Protein AF-0000000072929371 (afdb_homodimer)

InterPro domains:
  IPR043129 ATPase, nucleotide binding domain [SSF53067] (9-202)
  IPR043129 ATPase, nucleotide binding domain [SSF53067] (220-427)
  IPR059384 Domain of unknown function DUF8340 [PF27033] (222-408)

Organism: Fusarium oxysporum f. sp. lycopersici (strain 4287 / CBS 123668 / FGSC 9935 / NRRL 34936) (NCBI:txid426428)

Foldseek 3Di:
DPPPVPAKAKEKFWEQAQFKIWIWIAILPDDALVRIDQQQQAPLDDPVCSSPRSIFTQKKAQCVQPVVDPGIDGTNRFAQLTDMAGRLLVQLQVVADADPLAQPCVVVCVVLVQHDDPPPDHSLRSLLVRLLSVVVVVVVVCCVVVNDVRVVPHEYEYEYEDAPPGFQSSVVSNVVSNVSSPAQVDPSYAYAYDYLQQLLCQQQLRLCCVVPVPQDDAQAKEKEWAAAAFKIKIWMWGFNDPPPHTATETQFQIDMYRLHNCLLVVLVVVVCCVLFPCLRSVDDCSQRYPNHQQVVLVVVCLQAQAPPPDQPDKRWGAGDRPPGDDDPVCVVQADNVRNTGTDGSVNSCVSCVVSLVSVVVSVVVRQVSCVVSVGHHAAEYEYAYRSSSRNHSVVVVCVVCVVVNHHYDYGPVHRHCSSRSSSNVCSNPNGNYFKDFAQKWKWFKDKDADDCVVCVDPDVVQKDWDADPVVRTIIIIFFTDTQDAGGDIAGQPDKGKDKDKDKDWPPDPQKDKTWMKIARDNDDDGGNPDPRIDTSAIWIWGQPDDDVVPFDWDADPVRIIMTIFIKMKMWGCRNGRHNHIAIFIDGPRHTRTGTDGDDPPD/DPPPPPAKAKEKFWEQAQFKIWIWIAILPDPALVRIDQQQQAPLDDPVCSSPRSIFTQKKAQCVQPVVDPGIDGTNRFAQLTDMAGRLLVQLQVVADADPLAQPCVVVCVVLVQHDDPPPDHSLRSNLVRLLSVVVVVVVVCCVVVNDVVVVPHEYEYEYEDAPPGFQSSVVSNVVSNVSSPAQVDPSYAYAYDYLQQLLCQQQLRLCCVVPVPQDDAQAKEKEWAAAAFKIKIWMWGFNDPPPHTATETQFQIDMYRLHNCLLVVLVVVVVCVLFPCLRSVDDCSQRYPNHQQVVLVVVCLQAQAPPPDQVDKRWGAGDRPPGDDDPVCVVQADNVRNTGTDGSVNSCVSCVVSLVSVVVSVVVRQVSCVVSVGHHAAEYEYAYRSSSRNHSVVVVCVVCVVVNHHYDYGPVHRHCSSRSSSNVCSNPNGNYFKDFAQKWKWFKDKDADDCVVCVDPDVVQKDWDADPVVRTIIIIFFTDTQDAGGDIAGQPDKGKDKDKDKDWPPDPQKDKTWMKIARDNDDDGGNPDPRIGTSAIWIWGQPDDDCVPFDWDADPVRIIMTMFIKMKMWGCRNGRHNHIAIFIDGPRHGRTHTDGDDPPD

Radius of gyration: 38.29 Å; Cα contacts (8 Å, |Δi|>4): 2535; chains: 2; bounding box: 77×155×74 Å

Nearest PDB structures (foldseek):
  4jne-assembly1_B  TM=7.124E-01  e=2.550E-24  Escherichia coli K-12
  5nro-assembly1_A  TM=7.232E-01  e=7.582E-24  Escherichia coli
  7krv-assembly2_A  TM=6.301E-01  e=1.345E-23  Escherichia coli K-12
  7kru-assembly1_B  TM=6.290E-01  e=1.070E-23  Escherichia coli K-12
  7rax-assembly1_A  TM=7.237E-01  e=8.619E-19  Escherichia coli K-12

pLDDT: mean 83.61, std 12.15, range [20.47, 97.81]

Secondary structure (DSSP, 8-state):
---------EEEEEE--SSEEEEEEEETT--SGGG-EE----TT--TTTGGG---EE--EE-GGG-TT-SS-EEGGG--TTS--B--HHHHTTTTSPP-TTS-TTHHHHHHTTTT---TT--HHHHHHHHHHHHHHHHHHHHHHHH-HHHHHT--EEEEEEE-TT--HHHHHHHHHHHHHHTTT-STT-EEEEEEHHHHHHHHHHHHHHHH-GGGS-TTSEEEEEEE-SS-EEEEEEEEEE-SSS-EEEE-S--EEES-STHHHHHHHHHHHHHHHTHHHHTS-HHHHSTTSHHHHHHHHHHHH--TTS-TTPPEEEE---TT----TTGGGTEETTTTEEEE-HHHHHHHHHHHHHHHHHHHHHHHHHHHHTTPPPEEEEEEESTGGG-HHHHHHHHHHHHHHT-EEE--TT-SSSHHHHHHHHHHHH--SEEEEE-SSEEEEEEEEE--TTTSTT--TTT--EEE-TTT--EEEEEEEEEEE-TT-EE-TT-EEEEEEEEEEETT--SEEEEEEEEE-SSS--SBTTSTTEEEEEEEEEE--S--GGGS-EEE-TTS-EEEEEEEEEEEEE-TTTTSSEEEEEEETTEEEEEEEEE----/---------EEEEEE--SSEEEEEEEETT--SGGG-EE----TT--TTTGGG---EE--EE-GGG-TT-SS-EEGGG--TTS--B--HHHHTTTTSPP-TTS-TTHHHHHHTTTT---TT--HHHHHHHHHHHHHHHHHHHHHHHH-HHHHHT--EEEEEEE-TT--HHHHHHHHHHHHHHTTT-STT-EEEEEEHHHHHHHHHHHHHHHH-GGGS-TTSEEEEEEE-SS-EEEEEEEEEE-SSS-EEEE-S--EEES-STHHHHHHHHHHHHHHHTHHHHTS-HHHHSTTSHHHHHHHHHHHH--TTS-TTPPEEEE---TT----TTGGGTEETTTTEEEE-HHHHHHHHHHHHHHHHHHHHHHHHHHHHTTPPPEEEEEEESTGGG-HHHHHHHHHHHHHHT-EEE--TT-SSSHHHHHHHHHHHH--SEEEEE-SSEEEEEEEEE--TTTSTT--TTT--EEE-TTT--EEEEEEEEEEE-TT-EE-TT-EEEEEEEEEEETT--SEEEEEEEEE-SSS--SBTTSTTEEEEEEEEEE--S--GGGS-EEE-TTS-EEEEEEEEEEEEE-TTTTSSEEEEEEETTEEEEEEEEE----

Structure (mmCIF, N/CA/C/O backbone):
data_AF-0000000072929371-model_v1
#
loop_
_entity.id
_entity.type
_entity.pdbx_description
1 polymer 'Hsp70 protein'
#
loop_
_atom_site.group_PDB
_atom_site.id
_atom_site.type_symbol
_atom_site.label_atom_id
_atom_site.label_alt_id
_atom_site.label_comp_id
_atom_site.label_asym_id
_atom_site.label_entity_id
_atom_site.label_seq_id
_atom_site.pdbx_PDB_ins_code
_atom_site.Cartn_x
_atom_site.Cartn_y
_atom_site.Cartn_z
_atom_site.occupancy
_atom_site.B_iso_or_equiv
_atom_site.auth_seq_id
_atom_site.auth_comp_id
_atom_site.auth_asym_id
_atom_site.auth_atom_id
_atom_site.pdbx_PDB_model_num
ATOM 1 N N . MET A 1 1 ? -42.594 -32.812 4.469 1 21.25 1 MET A N 1
ATOM 2 C CA . MET A 1 1 ? -41.406 -32.625 3.678 1 21.25 1 MET A CA 1
ATOM 3 C C . MET A 1 1 ? -40.406 -31.688 4.379 1 21.25 1 MET A C 1
ATOM 5 O O . MET A 1 1 ? -40.656 -30.484 4.457 1 21.25 1 MET A O 1
ATOM 9 N N . LEU A 1 2 ? -39.812 -32.062 5.449 1 26.77 2 LEU A N 1
ATOM 10 C CA . LEU A 1 2 ? -39.188 -31.234 6.473 1 26.77 2 LEU A CA 1
ATOM 11 C C . LEU A 1 2 ? -38.062 -30.391 5.875 1 26.77 2 LEU A C 1
ATOM 13 O O . LEU A 1 2 ? -37.25 -30.891 5.105 1 26.77 2 LEU A O 1
ATOM 17 N N . ALA A 1 3 ? -38.375 -29.125 5.762 1 33.06 3 ALA A N 1
ATOM 18 C CA . ALA A 1 3 ? -37.406 -28.141 5.289 1 33.06 3 ALA A CA 1
ATOM 19 C C . ALA A 1 3 ? -36 -28.406 5.879 1 33.06 3 ALA A C 1
ATOM 21 O O . ALA A 1 3 ? -35.812 -28.344 7.094 1 33.06 3 ALA A O 1
ATOM 22 N N . VAL A 1 4 ? -35.344 -29.406 5.629 1 30.92 4 VAL A N 1
ATOM 23 C CA . VAL A 1 4 ? -33.938 -29.562 6.035 1 30.92 4 VAL A CA 1
ATOM 24 C C . VAL A 1 4 ? -33.25 -28.219 6.016 1 30.92 4 VAL A C 1
ATOM 26 O O . VAL A 1 4 ? -33.094 -27.609 4.957 1 30.92 4 VAL A O 1
ATOM 29 N N . ARG A 1 5 ? -33.438 -27.406 6.852 1 42.81 5 ARG A N 1
ATOM 30 C CA . ARG A 1 5 ? -32.844 -26.109 7.109 1 42.81 5 ARG A CA 1
ATOM 31 C C . ARG A 1 5 ? -31.328 -26.188 6.934 1 42.81 5 ARG A C 1
ATOM 33 O O . ARG A 1 5 ? -30.641 -26.922 7.652 1 42.81 5 ARG A O 1
ATOM 40 N N . ASN A 1 6 ? -30.719 -26.172 5.746 1 53.22 6 ASN A N 1
ATOM 41 C CA . ASN A 1 6 ? -29.328 -26.141 5.324 1 53.22 6 ASN A CA 1
ATOM 42 C C . ASN A 1 6 ? -28.469 -25.297 6.277 1 53.22 6 ASN A C 1
ATOM 44 O O . ASN A 1 6 ? -28.703 -24.109 6.43 1 53.22 6 ASN A O 1
ATOM 48 N N . ARG A 1 7 ? -27.812 -25.922 7.277 1 71.06 7 ARG A N 1
ATOM 49 C CA . ARG A 1 7 ? -26.969 -25.328 8.305 1 71.06 7 ARG A CA 1
ATOM 50 C C . ARG A 1 7 ? -25.922 -24.406 7.688 1 71.06 7 ARG A C 1
ATOM 52 O O . ARG A 1 7 ? -25.281 -24.766 6.695 1 71.06 7 ARG A O 1
ATOM 59 N N . THR A 1 8 ? -25.953 -23.141 8.102 1 85.81 8 THR A N 1
ATOM 60 C CA . THR A 1 8 ? -24.984 -22.125 7.699 1 85.81 8 THR A CA 1
ATOM 61 C C . THR A 1 8 ? -23.562 -22.641 7.902 1 85.81 8 THR A C 1
ATOM 63 O O . THR A 1 8 ? -23.266 -23.297 8.906 1 85.81 8 THR A O 1
ATOM 66 N N . LYS A 1 9 ? -22.797 -22.672 6.828 1 92.19 9 LYS A N 1
ATOM 67 C CA . LYS A 1 9 ? -21.391 -23.062 6.875 1 92.19 9 LYS A CA 1
ATOM 68 C C . LYS A 1 9 ? -20.484 -21.875 6.594 1 92.19 9 LYS A C 1
ATOM 70 O O . LYS A 1 9 ? -20.922 -20.859 6.055 1 92.19 9 LYS A O 1
ATOM 75 N N . LEU A 1 10 ? -19.281 -22.031 7.059 1 92.25 10 LEU A N 1
ATOM 76 C CA . LEU A 1 10 ? -18.234 -21.094 6.672 1 92.25 10 LEU A CA 1
ATOM 77 C C . LEU A 1 10 ? -17.469 -21.609 5.457 1 92.25 10 LEU A C 1
ATOM 79 O O . LEU A 1 10 ? -17.031 -22.75 5.434 1 92.25 10 LEU A O 1
ATOM 83 N N . ILE A 1 11 ? -17.422 -20.812 4.441 1 94.31 11 ILE A N 1
ATOM 84 C CA . ILE A 1 11 ? -16.641 -21.156 3.248 1 94.31 11 ILE A CA 1
ATOM 85 C C . ILE A 1 11 ? -15.32 -20.391 3.258 1 94.31 11 ILE A C 1
ATOM 87 O O . ILE A 1 11 ? -15.297 -19.172 3.385 1 94.31 11 ILE A O 1
ATOM 91 N N . VAL A 1 12 ? -14.219 -21.141 3.105 1 94.69 12 VAL A N 1
ATOM 92 C CA . VAL A 1 12 ? -12.891 -20.547 3.145 1 94.69 12 VAL A CA 1
ATOM 93 C C . VAL A 1 12 ? -12.141 -20.875 1.856 1 94.69 12 VAL A C 1
ATOM 95 O O . VAL A 1 12 ? -12.07 -22.031 1.45 1 94.69 12 VAL A O 1
ATOM 98 N N . GLY A 1 13 ? -11.695 -19.828 1.195 1 95.81 13 GLY A N 1
ATOM 99 C CA . GLY A 1 13 ? -10.828 -20 0.039 1 95.81 13 GLY A CA 1
ATOM 100 C C . GLY A 1 13 ? -9.359 -19.844 0.365 1 95.81 13 GLY A C 1
ATOM 101 O O . GLY A 1 13 ? -8.977 -18.922 1.092 1 95.81 13 GLY A O 1
ATOM 102 N N . ILE A 1 14 ? -8.531 -20.781 -0.156 1 96.5 14 ILE A N 1
ATOM 103 C CA . ILE A 1 14 ? -7.082 -20.75 0.021 1 96.5 14 ILE A CA 1
ATOM 104 C C . ILE A 1 14 ? -6.398 -20.734 -1.343 1 96.5 14 ILE A C 1
ATOM 106 O O . ILE A 1 14 ? -6.613 -21.641 -2.158 1 96.5 14 ILE A O 1
ATOM 110 N N . ASP A 1 15 ? -5.613 -19.766 -1.587 1 95.19 15 ASP A N 1
ATOM 111 C CA . ASP A 1 15 ? -4.816 -19.672 -2.805 1 95.19 15 ASP A CA 1
ATOM 112 C C . ASP A 1 15 ? -3.322 -19.656 -2.482 1 95.19 15 ASP A C 1
ATOM 114 O O . ASP A 1 15 ? -2.768 -18.609 -2.143 1 95.19 15 ASP A O 1
ATOM 118 N N . TYR A 1 16 ? -2.736 -20.766 -2.629 1 95.5 16 TYR A N 1
ATOM 119 C CA . TYR A 1 16 ? -1.287 -20.859 -2.48 1 95.5 16 TYR A CA 1
ATOM 120 C C . TYR A 1 16 ? -0.586 -20.578 -3.805 1 95.5 16 TYR A C 1
ATOM 122 O O . TYR A 1 16 ? -0.401 -21.484 -4.617 1 95.5 16 TYR A O 1
ATOM 130 N N . GLY A 1 17 ? -0.139 -19.375 -3.916 1 92.69 17 GLY A N 1
ATOM 131 C CA . GLY A 1 17 ? 0.507 -18.969 -5.156 1 92.69 17 GLY A CA 1
ATOM 132 C C . GLY A 1 17 ? 2.014 -19.141 -5.129 1 92.69 17 GLY A C 1
ATOM 133 O O . GLY A 1 17 ? 2.594 -19.406 -4.074 1 92.69 17 GLY A O 1
ATOM 134 N N . THR A 1 18 ? 2.613 -19.047 -6.324 1 91.62 18 THR A N 1
ATOM 135 C CA . THR A 1 18 ? 4.062 -19.172 -6.43 1 91.62 18 THR A CA 1
ATOM 136 C C . THR A 1 18 ? 4.754 -18 -5.734 1 91.62 18 THR A C 1
ATOM 138 O O . THR A 1 18 ? 5.758 -18.188 -5.043 1 91.62 18 THR A O 1
ATOM 141 N N . THR A 1 19 ? 4.23 -16.844 -5.895 1 91.62 19 THR A N 1
ATOM 142 C CA . THR A 1 19 ? 4.891 -15.656 -5.359 1 91.62 19 THR A CA 1
ATOM 143 C C . THR A 1 19 ? 4.105 -15.086 -4.184 1 91.62 19 THR A C 1
ATOM 145 O O . THR A 1 19 ? 4.691 -14.602 -3.211 1 91.62 19 THR A O 1
ATOM 148 N N . TYR A 1 20 ? 2.781 -15.086 -4.32 1 91.75 20 TYR A N 1
ATOM 149 C CA . TYR A 1 20 ? 1.926 -14.586 -3.25 1 91.75 20 TYR A CA 1
ATOM 150 C C . TYR A 1 20 ? 0.766 -15.539 -2.988 1 91.75 20 TYR A C 1
ATOM 152 O O . TYR A 1 20 ? 0.268 -16.188 -3.912 1 91.75 20 TYR A O 1
ATOM 160 N N . SER A 1 21 ? 0.336 -15.539 -1.761 1 95 21 SER A N 1
ATOM 161 C CA . SER A 1 21 ? -0.763 -16.406 -1.334 1 95 21 SER A CA 1
ATOM 162 C C . SER A 1 21 ? -1.833 -15.602 -0.596 1 95 21 SER A C 1
ATOM 164 O O . SER A 1 21 ? -1.541 -14.562 -0.002 1 95 21 SER A O 1
ATOM 166 N N . GLY A 1 22 ? -3.055 -16.109 -0.703 1 92.94 22 GLY A N 1
ATOM 167 C CA . GLY A 1 22 ? -4.152 -15.375 -0.085 1 92.94 22 GLY A CA 1
ATOM 168 C C . GLY A 1 22 ? -5.207 -16.281 0.52 1 92.94 22 GLY A C 1
ATOM 169 O O . GLY A 1 22 ? -5.219 -17.484 0.258 1 92.94 22 GLY A O 1
ATOM 170 N N . LEU A 1 23 ? -6.031 -15.719 1.407 1 93.81 23 LEU A N 1
ATOM 171 C CA . LEU A 1 23 ? -7.152 -16.375 2.076 1 93.81 23 LEU A CA 1
ATOM 172 C C . LEU A 1 23 ? -8.383 -15.469 2.082 1 93.81 23 LEU A C 1
ATOM 174 O O . LEU A 1 23 ? -8.266 -14.25 2.219 1 93.81 23 LEU A O 1
ATOM 178 N N . SER A 1 24 ? -9.492 -16.031 1.824 1 91.69 24 SER A N 1
ATOM 179 C CA . SER A 1 24 ? -10.766 -15.32 1.892 1 91.69 24 SER A CA 1
ATOM 180 C C . SER A 1 24 ? -11.852 -16.188 2.498 1 91.69 24 SER A C 1
ATOM 182 O O . SER A 1 24 ? -11.719 -17.422 2.559 1 91.69 24 SER A O 1
ATOM 184 N N . PHE A 1 25 ? -12.914 -15.586 2.982 1 90.12 25 PHE A N 1
ATOM 185 C CA . PHE A 1 25 ? -13.969 -16.406 3.553 1 90.12 25 PHE A CA 1
ATOM 186 C C . PHE A 1 25 ? -15.305 -15.672 3.516 1 90.12 25 PHE A C 1
ATOM 188 O O . PHE A 1 25 ? -15.344 -14.445 3.404 1 90.12 25 PHE A O 1
ATOM 195 N N . ALA A 1 26 ? -16.359 -16.359 3.539 1 89.06 26 ALA A N 1
ATOM 196 C CA . ALA A 1 26 ? -17.75 -15.922 3.619 1 89.06 26 ALA A CA 1
ATOM 197 C C . ALA A 1 26 ? -18.625 -17 4.23 1 89.06 26 ALA A C 1
ATOM 199 O O . ALA A 1 26 ? -18.266 -18.172 4.238 1 89.06 26 ALA A O 1
ATOM 200 N N . LEU A 1 27 ? -19.75 -16.469 4.77 1 87.5 27 LEU A N 1
ATOM 201 C CA . LEU A 1 27 ? -20.766 -17.438 5.188 1 87.5 27 LEU A CA 1
ATOM 202 C C . LEU A 1 27 ? -21.531 -17.969 3.986 1 87.5 27 LEU A C 1
ATOM 204 O O . LEU A 1 27 ? -21.656 -17.297 2.969 1 87.5 27 LEU A O 1
ATOM 208 N N . SER A 1 28 ? -22.016 -19.172 4.129 1 87.75 28 SER A N 1
ATOM 209 C CA . SER A 1 28 ? -22.672 -19.844 3.016 1 87.75 28 SER A CA 1
ATOM 210 C C . SER A 1 28 ? -23.969 -19.125 2.617 1 87.75 28 SER A C 1
ATOM 212 O O . SER A 1 28 ? -24.453 -19.297 1.501 1 87.75 28 SER A O 1
ATOM 214 N N . ASN A 1 29 ? -24.469 -18.266 3.482 1 82.25 29 ASN A N 1
ATOM 215 C CA . ASN A 1 29 ? -25.703 -17.547 3.176 1 82.25 29 ASN A CA 1
ATOM 216 C C . ASN A 1 29 ? -25.406 -16.156 2.609 1 82.25 29 ASN A C 1
ATOM 218 O O . ASN A 1 29 ? -26.297 -15.305 2.561 1 82.25 29 ASN A O 1
ATOM 222 N N . ALA A 1 30 ? -24.188 -16 2.254 1 78.69 30 ALA A N 1
ATOM 223 C CA . ALA A 1 30 ? -23.844 -14.727 1.619 1 78.69 30 ALA A CA 1
ATOM 224 C C . ALA A 1 30 ? -24.688 -14.5 0.361 1 78.69 30 ALA A C 1
ATOM 226 O O . ALA A 1 30 ? -24.906 -15.43 -0.421 1 78.69 30 ALA A O 1
ATOM 227 N N . ALA A 1 31 ? -25.188 -13.312 0.223 1 69.81 31 ALA A N 1
ATOM 228 C CA . ALA A 1 31 ? -26.109 -12.992 -0.858 1 69.81 31 ALA A CA 1
ATOM 229 C C . ALA A 1 31 ? -25.375 -12.578 -2.123 1 69.81 31 ALA A C 1
ATOM 231 O O . ALA A 1 31 ? -25.859 -12.773 -3.236 1 69.81 31 ALA A O 1
ATOM 232 N N . ASP A 1 32 ? -24.234 -11.992 -1.909 1 73.56 32 ASP A N 1
ATOM 233 C CA . ASP A 1 32 ? -23.531 -11.43 -3.057 1 73.56 32 ASP A CA 1
ATOM 234 C C . ASP A 1 32 ? -22.016 -11.57 -2.893 1 73.56 32 ASP A C 1
ATOM 236 O O . ASP A 1 32 ? -21.531 -11.906 -1.812 1 73.56 32 ASP A O 1
ATOM 240 N N . PHE A 1 33 ? -21.344 -11.453 -4.078 1 75.25 33 PHE A N 1
ATOM 241 C CA . PHE A 1 33 ? -19.891 -11.531 -4.07 1 75.25 33 PHE A CA 1
ATOM 242 C C . PHE A 1 33 ? -19.297 -10.445 -3.189 1 75.25 33 PHE A C 1
ATOM 244 O O . PHE A 1 33 ? -18.156 -10.562 -2.734 1 75.25 33 PHE A O 1
ATOM 251 N N . LYS A 1 34 ? -20.062 -9.414 -2.891 1 69.44 34 LYS A N 1
ATOM 252 C CA . LYS A 1 34 ? -19.594 -8.312 -2.061 1 69.44 34 LYS A CA 1
ATOM 253 C C . LYS A 1 34 ? -19.438 -8.742 -0.604 1 69.44 34 LYS A C 1
ATOM 255 O O . LYS A 1 34 ? -18.766 -8.07 0.18 1 69.44 34 LYS A O 1
ATOM 260 N N . ASP A 1 35 ? -20.016 -9.906 -0.359 1 78.12 35 ASP A N 1
ATOM 261 C CA . ASP A 1 35 ? -19.969 -10.414 1.009 1 78.12 35 ASP A CA 1
ATOM 262 C C . ASP A 1 35 ? -18.703 -11.242 1.243 1 78.12 35 ASP A C 1
ATOM 264 O O . ASP A 1 35 ? -18.453 -11.695 2.361 1 78.12 35 ASP A O 1
ATOM 268 N N . ILE A 1 36 ? -17.984 -11.461 0.217 1 83.56 36 ILE A N 1
ATOM 269 C CA . ILE A 1 36 ? -16.734 -12.219 0.335 1 83.56 36 ILE A CA 1
ATOM 270 C C . ILE A 1 36 ? -15.625 -11.312 0.842 1 83.56 36 ILE A C 1
ATOM 272 O O . ILE A 1 36 ? -15.375 -10.242 0.27 1 83.56 36 ILE A O 1
ATOM 276 N N . HIS A 1 37 ? -14.961 -11.672 1.833 1 77.12 37 HIS A N 1
ATOM 277 C CA . HIS A 1 37 ? -13.977 -10.844 2.52 1 77.12 37 HIS A CA 1
ATOM 278 C C . HIS A 1 37 ? -12.578 -11.43 2.373 1 77.12 37 HIS A C 1
ATOM 280 O O . HIS A 1 37 ? -12.211 -12.375 3.072 1 77.12 37 HIS A O 1
ATOM 286 N N . PRO A 1 38 ? -11.727 -10.852 1.479 1 81.94 38 PRO A N 1
ATOM 287 C CA . PRO A 1 38 ? -10.328 -11.266 1.535 1 81.94 38 PRO A CA 1
ATOM 288 C C . PRO A 1 38 ? -9.641 -10.859 2.838 1 81.94 38 PRO A C 1
ATOM 290 O O . PRO A 1 38 ? -9.906 -9.773 3.365 1 81.94 38 PRO A O 1
ATOM 293 N N . TRP A 1 39 ? -8.953 -11.742 3.383 1 80.56 39 TRP A N 1
ATOM 294 C CA . TRP A 1 39 ? -8.211 -11.414 4.598 1 80.56 39 TRP A CA 1
ATOM 295 C C . TRP A 1 39 ? -7.039 -10.492 4.289 1 80.56 39 TRP A C 1
ATOM 297 O O . TRP A 1 39 ? -6.367 -10.656 3.268 1 80.56 39 TRP A O 1
ATOM 307 N N . THR A 1 40 ? -6.809 -9.477 5.188 1 76.62 40 THR A N 1
ATOM 308 C CA . THR A 1 40 ? -5.781 -8.484 4.875 1 76.62 40 THR A CA 1
ATOM 309 C C . THR A 1 40 ? -4.809 -8.328 6.043 1 76.62 40 THR A C 1
ATOM 311 O O . THR A 1 40 ? -3.754 -7.711 5.902 1 76.62 40 THR A O 1
ATOM 314 N N . LYS A 1 41 ? -5.078 -8.875 7.195 1 76.94 41 LYS A N 1
ATOM 315 C CA . LYS A 1 41 ? -4.23 -8.656 8.367 1 76.94 41 LYS A CA 1
ATOM 316 C C . LYS A 1 41 ? -3.227 -9.789 8.539 1 76.94 41 LYS A C 1
ATOM 318 O O . LYS A 1 41 ? -3.26 -10.508 9.539 1 76.94 41 LYS A O 1
ATOM 323 N N . TYR A 1 42 ? -2.307 -9.875 7.625 1 87.25 42 TYR A N 1
ATOM 324 C CA . TYR A 1 42 ? -1.268 -10.898 7.699 1 87.25 42 TYR A CA 1
ATOM 325 C C . TYR A 1 42 ? -0.224 -10.539 8.75 1 87.25 42 TYR A C 1
ATOM 327 O O . TYR A 1 42 ? 0.147 -9.375 8.891 1 87.25 42 TYR A O 1
ATOM 335 N N . PRO A 1 43 ? 0.228 -11.492 9.492 1 83.06 43 PRO A N 1
ATOM 336 C CA . PRO A 1 43 ? 1.28 -11.203 10.469 1 83.06 43 PRO A CA 1
ATOM 337 C C . PRO A 1 43 ? 2.549 -10.648 9.828 1 83.06 43 PRO A C 1
ATOM 339 O O . PRO A 1 43 ? 3.021 -11.188 8.82 1 83.06 43 PRO A O 1
ATOM 342 N N . GLY A 1 44 ? 3.025 -9.617 10.359 1 77.88 44 GLY A N 1
ATOM 343 C CA . GLY A 1 44 ? 4.266 -9.039 9.875 1 77.88 44 GLY A CA 1
ATOM 344 C C . GLY A 1 44 ? 4.051 -7.949 8.844 1 77.88 44 GLY A C 1
ATOM 345 O O . GLY A 1 44 ? 4.992 -7.242 8.469 1 77.88 44 GLY A O 1
ATOM 346 N N . SER A 1 45 ? 2.814 -7.836 8.391 1 77.19 45 SER A N 1
ATOM 347 C CA . SER A 1 45 ? 2.543 -6.797 7.402 1 77.19 45 SER A CA 1
ATOM 348 C C . SER A 1 45 ? 2.51 -5.418 8.047 1 77.19 45 SER A C 1
ATOM 350 O O . SER A 1 45 ? 2.271 -5.293 9.25 1 77.19 45 SER A O 1
ATOM 352 N N . SER A 1 46 ? 2.881 -4.465 7.18 1 69.19 46 SER A N 1
ATOM 353 C CA . SER A 1 46 ? 2.861 -3.094 7.684 1 69.19 46 SER A CA 1
ATOM 354 C C . SER A 1 46 ? 1.444 -2.654 8.031 1 69.19 46 SER A C 1
ATOM 356 O O . SER A 1 46 ? 0.499 -2.939 7.297 1 69.19 46 SER A O 1
ATOM 358 N N . THR A 1 47 ? 1.359 -2.051 9.094 1 61.12 47 THR A N 1
ATOM 359 C CA . THR A 1 47 ? 0.058 -1.666 9.633 1 61.12 47 THR A CA 1
ATOM 360 C C . THR A 1 47 ? -0.617 -0.639 8.727 1 61.12 47 THR A C 1
ATOM 362 O O . THR A 1 47 ? -1.843 -0.625 8.602 1 61.12 47 THR A O 1
ATOM 365 N N . HIS A 1 48 ? 0.192 0.132 8.133 1 58.5 48 HIS A N 1
ATOM 366 C CA . HIS A 1 48 ? -0.396 1.234 7.383 1 58.5 48 HIS A CA 1
ATOM 367 C C . HIS A 1 48 ? -0.991 0.748 6.066 1 58.5 48 HIS A C 1
ATOM 369 O O . HIS A 1 48 ? -1.823 1.431 5.465 1 58.5 48 HIS A O 1
ATOM 375 N N . ILE A 1 49 ? -0.527 -0.386 5.645 1 57.78 49 ILE A N 1
ATOM 376 C CA . ILE A 1 49 ? -1.048 -0.896 4.379 1 57.78 49 ILE A CA 1
ATOM 377 C C . ILE A 1 49 ? -1.778 -2.215 4.617 1 57.78 49 ILE A C 1
ATOM 379 O O . ILE A 1 49 ? -2.232 -2.859 3.67 1 57.78 49 ILE A O 1
ATOM 383 N N . ALA A 1 50 ? -1.902 -2.518 5.812 1 56 50 ALA A N 1
ATOM 384 C CA . ALA A 1 50 ? -2.389 -3.852 6.152 1 56 50 ALA A CA 1
ATOM 385 C C . ALA A 1 50 ? -3.785 -4.086 5.582 1 56 50 ALA A C 1
ATOM 387 O O . ALA A 1 50 ? -4.078 -5.172 5.074 1 56 50 ALA A O 1
ATOM 388 N N . GLU A 1 51 ? -4.523 -3.076 5.613 1 56.22 51 GLU A N 1
ATOM 389 C CA . GLU A 1 51 ? -5.895 -3.232 5.141 1 56.22 51 GLU A CA 1
ATOM 390 C C . GLU A 1 51 ? -5.941 -3.465 3.635 1 56.22 51 GLU A C 1
ATOM 392 O O . GLU A 1 51 ? -6.949 -3.941 3.104 1 56.22 51 GLU A O 1
ATOM 397 N N . HIS A 1 52 ? -4.738 -3.373 3.098 1 61.19 52 HIS A N 1
ATOM 398 C CA . HIS A 1 52 ? -4.734 -3.465 1.643 1 61.19 52 HIS A CA 1
ATOM 399 C C . HIS A 1 52 ? -3.904 -4.652 1.168 1 61.19 52 HIS A C 1
ATOM 401 O O . HIS A 1 52 ? -3.736 -4.855 -0.036 1 61.19 52 HIS A O 1
ATOM 407 N N . CYS A 1 53 ? -3.457 -5.348 2.088 1 70.94 53 CYS A N 1
ATOM 408 C CA . CYS A 1 53 ? -2.656 -6.512 1.732 1 70.94 53 CYS A CA 1
ATOM 409 C C . CYS A 1 53 ? -3.529 -7.754 1.598 1 70.94 53 CYS A C 1
ATOM 411 O O . CYS A 1 53 ? -3.68 -8.516 2.553 1 70.94 53 CYS A O 1
ATOM 413 N N . HIS A 1 54 ? -4.008 -7.988 0.384 1 79.25 54 HIS A N 1
ATOM 414 C CA . HIS A 1 54 ? -4.934 -9.102 0.182 1 79.25 54 HIS A CA 1
ATOM 415 C C . HIS A 1 54 ? -4.184 -10.422 0.052 1 79.25 54 HIS A C 1
ATOM 417 O O . HIS A 1 54 ? -4.793 -11.492 0.097 1 79.25 54 HIS A O 1
ATOM 423 N N . LYS A 1 55 ? -2.877 -10.383 -0.101 1 88.62 55 LYS A N 1
ATOM 424 C CA . LYS A 1 55 ? -2.041 -11.57 -0.205 1 88.62 55 LYS A CA 1
ATOM 425 C C . LYS A 1 55 ? -0.71 -11.375 0.515 1 88.62 55 LYS A C 1
ATOM 427 O O . LYS A 1 55 ? -0.332 -10.25 0.833 1 88.62 55 LYS A O 1
ATOM 432 N N . ALA A 1 56 ? -0.13 -12.43 0.812 1 91.56 56 ALA A N 1
ATOM 433 C CA . ALA A 1 56 ? 1.193 -12.414 1.43 1 91.56 56 ALA A CA 1
ATOM 434 C C . ALA A 1 56 ? 2.203 -13.188 0.583 1 91.56 56 ALA A C 1
ATOM 436 O O . ALA A 1 56 ? 1.841 -14.141 -0.107 1 91.56 56 ALA A O 1
ATOM 437 N N . PRO A 1 57 ? 3.473 -12.789 0.647 1 92.06 57 PRO A N 1
ATOM 438 C CA . PRO A 1 57 ? 4.484 -13.539 -0.105 1 92.06 57 PRO A CA 1
ATOM 439 C C . PRO A 1 57 ? 4.535 -15.008 0.286 1 92.06 57 PRO A C 1
ATOM 441 O O . PRO A 1 57 ? 4.434 -15.344 1.47 1 92.06 57 PRO A O 1
ATOM 444 N N . SER A 1 58 ? 4.703 -15.828 -0.734 1 94.75 58 SER A N 1
ATOM 445 C CA . SER A 1 58 ? 4.805 -17.266 -0.489 1 94.75 58 SER A CA 1
ATOM 446 C C . SER A 1 58 ? 6.223 -17.656 -0.094 1 94.75 58 SER A C 1
ATOM 448 O O . SER A 1 58 ? 6.875 -18.438 -0.797 1 94.75 58 SER A O 1
ATOM 450 N N . TRP A 1 59 ? 6.68 -17.172 1.077 1 93.62 59 TRP A N 1
ATOM 451 C CA . TRP A 1 59 ? 8.039 -17.375 1.573 1 93.62 59 TRP A CA 1
ATOM 452 C C . TRP A 1 59 ? 8.023 -18.094 2.918 1 93.62 59 TRP A C 1
ATOM 454 O O . TRP A 1 59 ? 7.109 -17.891 3.725 1 93.62 59 TRP A O 1
ATOM 464 N N . VAL A 1 60 ? 9.047 -18.875 3.082 1 94.44 60 VAL A N 1
ATOM 465 C CA . VAL A 1 60 ? 9.242 -19.516 4.371 1 94.44 60 VAL A CA 1
ATOM 466 C C . VAL A 1 60 ? 10.703 -19.391 4.793 1 94.44 60 VAL A C 1
ATOM 468 O O . VAL A 1 60 ? 11.609 -19.5 3.959 1 94.44 60 VAL A O 1
ATOM 471 N N . ALA A 1 61 ? 10.922 -19.078 6.023 1 92.75 61 ALA A N 1
ATOM 472 C CA . ALA A 1 61 ? 12.242 -19.141 6.652 1 92.75 61 ALA A CA 1
ATOM 473 C C . ALA A 1 61 ? 12.219 -20.016 7.898 1 92.75 61 ALA A C 1
ATOM 475 O O . ALA A 1 61 ? 11.391 -19.812 8.797 1 92.75 61 ALA A O 1
ATOM 476 N N . PHE A 1 62 ? 13.125 -20.938 7.93 1 94.25 62 PHE A N 1
ATOM 477 C CA . PHE A 1 62 ? 13.141 -21.891 9.031 1 94.25 62 PHE A CA 1
ATOM 478 C C . PHE A 1 62 ? 14.039 -21.391 10.156 1 94.25 62 PHE A C 1
ATOM 480 O O . PHE A 1 62 ? 15.141 -20.891 9.906 1 94.25 62 PHE A O 1
ATOM 487 N N . LYS A 1 63 ? 13.609 -21.578 11.398 1 92.56 63 LYS A N 1
ATOM 488 C CA . LYS A 1 63 ? 14.328 -21.156 12.594 1 92.56 63 LYS A CA 1
ATOM 489 C C . LYS A 1 63 ? 15.695 -21.828 12.68 1 92.56 63 LYS A C 1
ATOM 491 O O . LYS A 1 63 ? 16.672 -21.219 13.117 1 92.56 63 LYS A O 1
ATOM 496 N N . ASP A 1 64 ? 15.852 -23.047 12.273 1 92.44 64 ASP A N 1
ATOM 497 C CA . ASP A 1 64 ? 17.078 -23.812 12.43 1 92.44 64 ASP A CA 1
ATOM 498 C C . ASP A 1 64 ? 18.172 -23.281 11.5 1 92.44 64 ASP A C 1
ATOM 500 O O . ASP A 1 64 ? 19.359 -23.562 11.703 1 92.44 64 ASP A O 1
ATOM 504 N N . GLU A 1 65 ? 17.828 -22.516 10.5 1 89.88 65 GLU A N 1
ATOM 505 C CA . GLU A 1 65 ? 18.797 -21.938 9.57 1 89.88 65 GLU A CA 1
ATOM 506 C C . GLU A 1 65 ? 18.938 -20.438 9.766 1 89.88 65 GLU A C 1
ATOM 508 O O . GLU A 1 65 ? 19.719 -19.781 9.07 1 89.88 65 GLU A O 1
ATOM 513 N N . ASN A 1 66 ? 18.094 -19.906 10.594 1 88.69 66 ASN A N 1
ATOM 514 C CA . ASN A 1 66 ? 18.078 -18.484 10.914 1 88.69 66 ASN A CA 1
ATOM 515 C C . ASN A 1 66 ? 18.141 -18.25 12.414 1 88.69 66 ASN A C 1
ATOM 517 O O . ASN A 1 66 ? 17.094 -18.172 13.078 1 88.69 66 ASN A O 1
ATOM 521 N N . PRO A 1 67 ? 19.25 -18 12.945 1 83.25 67 PRO A N 1
ATOM 522 C CA . PRO A 1 67 ? 19.453 -17.922 14.398 1 83.25 67 PRO A CA 1
ATOM 523 C C . PRO A 1 67 ? 18.641 -16.797 15.047 1 83.25 67 PRO A C 1
ATOM 525 O O . PRO A 1 67 ? 18.328 -16.875 16.234 1 83.25 67 PRO A O 1
ATOM 528 N N . ASP A 1 68 ? 18.266 -15.844 14.305 1 77.75 68 ASP A N 1
ATOM 529 C CA . ASP A 1 68 ? 17.578 -14.695 14.867 1 77.75 68 ASP A CA 1
ATOM 530 C C . ASP A 1 68 ? 16.078 -14.977 15.023 1 77.75 68 ASP A C 1
ATOM 532 O O . ASP A 1 68 ? 15.352 -14.188 15.625 1 77.75 68 ASP A O 1
ATOM 536 N N . LEU A 1 69 ? 15.609 -16.109 14.547 1 85.75 69 LEU A N 1
ATOM 537 C CA . LEU A 1 69 ? 14.188 -16.438 14.602 1 85.75 69 LEU A CA 1
ATOM 538 C C . LEU A 1 69 ? 13.875 -17.312 15.805 1 85.75 69 LEU A C 1
ATOM 540 O O . LEU A 1 69 ? 14.602 -18.266 16.094 1 85.75 69 LEU A O 1
ATOM 544 N N . ASP A 1 70 ? 12.82 -16.938 16.562 1 85.31 70 ASP A N 1
ATOM 545 C CA . ASP A 1 70 ? 12.344 -17.766 17.656 1 85.31 70 ASP A CA 1
ATOM 546 C C . ASP A 1 70 ? 11.469 -18.906 17.141 1 85.31 70 ASP A C 1
ATOM 548 O O . ASP A 1 70 ? 11.297 -19.922 17.812 1 85.31 70 ASP A O 1
ATOM 552 N N . GLU A 1 71 ? 10.836 -18.703 16.062 1 91.19 71 GLU A N 1
ATOM 553 C CA . GLU A 1 71 ? 9.992 -19.672 15.367 1 91.19 71 GLU A CA 1
ATOM 554 C C . GLU A 1 71 ? 10.109 -19.5 13.852 1 91.19 71 GLU A C 1
ATOM 556 O O . GLU A 1 71 ? 10.703 -18.547 13.367 1 91.19 71 GLU A O 1
ATOM 561 N N . ASN A 1 72 ? 9.648 -20.531 13.164 1 94.25 72 ASN A N 1
ATOM 562 C CA . ASN A 1 72 ? 9.625 -20.375 11.711 1 94.25 72 ASN A CA 1
ATOM 563 C C . ASN A 1 72 ? 8.852 -19.141 11.289 1 94.25 72 ASN A C 1
ATOM 565 O O . ASN A 1 72 ? 7.895 -18.734 11.961 1 94.25 72 ASN A O 1
ATOM 569 N N . ALA A 1 73 ? 9.344 -18.516 10.242 1 93.12 73 ALA A N 1
ATOM 570 C CA . ALA A 1 73 ? 8.695 -17.312 9.727 1 93.12 73 ALA A CA 1
ATOM 571 C C . ALA A 1 73 ? 8.102 -17.562 8.344 1 93.12 73 ALA A C 1
ATOM 573 O O . ALA A 1 73 ? 8.594 -18.422 7.594 1 93.12 73 ALA A O 1
ATOM 574 N N . TRP A 1 74 ? 7.031 -16.906 8.055 1 94.31 74 TRP A N 1
ATOM 575 C CA . TRP A 1 74 ? 6.379 -17 6.754 1 94.31 74 TRP A CA 1
ATOM 576 C C . TRP A 1 74 ? 5.809 -15.648 6.328 1 94.31 74 TRP A C 1
ATOM 578 O O . TRP A 1 74 ? 5.609 -14.766 7.16 1 94.31 74 TRP A O 1
ATOM 588 N N . GLY A 1 75 ? 5.594 -15.484 5.004 1 92.44 75 GLY A N 1
ATOM 589 C CA . GLY A 1 75 ? 4.934 -14.297 4.477 1 92.44 75 GLY A CA 1
ATOM 590 C C . GLY A 1 75 ? 5.66 -13.008 4.812 1 92.44 75 GLY A C 1
ATOM 591 O O . GLY A 1 75 ? 6.867 -12.898 4.586 1 92.44 75 GLY A O 1
ATOM 592 N N . TYR A 1 76 ? 4.98 -12.07 5.375 1 88.31 76 TYR A N 1
ATOM 593 C CA . TYR A 1 76 ? 5.516 -10.734 5.637 1 88.31 76 TYR A CA 1
ATOM 594 C C . TYR A 1 76 ? 6.445 -10.75 6.844 1 88.31 76 TYR A C 1
ATOM 596 O O . TYR A 1 76 ? 7.117 -9.758 7.129 1 88.31 76 TYR A O 1
ATOM 604 N N . GLN A 1 77 ? 6.555 -11.859 7.488 1 87.62 77 GLN A N 1
ATOM 605 C CA . GLN A 1 77 ? 7.449 -11.961 8.641 1 87.62 77 GLN A CA 1
ATOM 606 C C . GLN A 1 77 ? 8.906 -12.094 8.195 1 87.62 77 GLN A C 1
ATOM 608 O O . GLN A 1 77 ? 9.82 -11.914 8.992 1 87.62 77 GLN A O 1
ATOM 613 N N . ILE A 1 78 ? 9.047 -12.414 6.973 1 89.12 78 ILE A N 1
ATOM 614 C CA . ILE A 1 78 ? 10.398 -12.625 6.453 1 89.12 78 ILE A CA 1
ATOM 615 C C . ILE A 1 78 ? 11.07 -11.273 6.211 1 89.12 78 ILE A C 1
ATOM 617 O O . ILE A 1 78 ? 10.477 -10.383 5.594 1 89.12 78 ILE A O 1
ATOM 621 N N . GLU A 1 79 ? 12.242 -11.109 6.684 1 84.06 79 GLU A N 1
ATOM 622 C CA . GLU A 1 79 ? 13.031 -9.898 6.531 1 84.06 79 GLU A CA 1
ATOM 623 C C . GLU A 1 79 ? 14.234 -10.133 5.629 1 84.06 79 GLU A C 1
ATOM 625 O O . GLU A 1 79 ? 14.742 -11.25 5.531 1 84.06 79 GLU A O 1
ATOM 630 N N . PRO A 1 80 ? 14.625 -9 5.062 1 81.5 80 PRO A N 1
ATOM 631 C CA . PRO A 1 80 ? 15.836 -9.141 4.246 1 81.5 80 PRO A CA 1
ATOM 632 C C . PRO A 1 80 ? 17.016 -9.703 5.031 1 81.5 80 PRO A C 1
ATOM 634 O O . PRO A 1 80 ? 17.219 -9.344 6.195 1 81.5 80 PRO A O 1
ATOM 637 N N . GLY A 1 81 ? 17.797 -10.609 4.43 1 81.19 81 GLY A N 1
ATOM 638 C CA . GLY A 1 81 ? 18.953 -11.211 5.059 1 81.19 81 GLY A CA 1
ATOM 639 C C . GLY A 1 81 ? 18.703 -12.625 5.551 1 81.19 81 GLY A C 1
ATOM 640 O O . GLY A 1 81 ? 19.641 -13.383 5.801 1 81.19 81 GLY A O 1
ATOM 641 N N . MET A 1 82 ? 17.453 -12.977 5.699 1 84.62 82 MET A N 1
ATOM 642 C CA . MET A 1 82 ? 17.109 -14.328 6.133 1 84.62 82 MET A CA 1
ATOM 643 C C . MET A 1 82 ? 17.297 -15.328 4.992 1 84.62 82 MET A C 1
ATOM 645 O O . MET A 1 82 ? 17.078 -14.992 3.828 1 84.62 82 MET A O 1
ATOM 649 N N . LYS A 1 83 ? 17.75 -16.516 5.461 1 87.31 83 LYS A N 1
ATOM 650 C CA . LYS A 1 83 ? 17.641 -17.609 4.496 1 87.31 83 LYS A CA 1
ATOM 651 C C . LYS A 1 83 ? 16.188 -17.984 4.234 1 87.31 83 LYS A C 1
ATOM 653 O O . LYS A 1 83 ? 15.477 -18.406 5.148 1 87.31 83 LYS A O 1
ATOM 658 N N . THR A 1 84 ? 15.766 -17.766 2.965 1 90.69 84 THR A N 1
ATOM 659 C CA . THR A 1 84 ? 14.352 -17.828 2.627 1 90.69 84 THR A CA 1
ATOM 660 C C . THR A 1 84 ? 14.117 -18.812 1.477 1 90.69 84 THR A C 1
ATOM 662 O O . THR A 1 84 ? 14.977 -18.969 0.606 1 90.69 84 THR A O 1
ATOM 665 N N . TYR A 1 85 ? 13.055 -19.5 1.497 1 91.38 85 TYR A N 1
ATOM 666 C CA . TYR A 1 85 ? 12.641 -20.391 0.42 1 91.38 85 TYR A CA 1
ATOM 667 C C . TYR A 1 85 ? 11.398 -19.875 -0.28 1 91.38 85 TYR A C 1
ATOM 669 O O . TYR A 1 85 ? 10.414 -19.516 0.375 1 91.38 85 TYR A O 1
ATOM 677 N N . ALA A 1 86 ? 11.508 -19.766 -1.576 1 90.19 86 ALA A N 1
ATOM 678 C CA . ALA A 1 86 ? 10.445 -19.219 -2.42 1 90.19 86 ALA A CA 1
ATOM 679 C C . ALA A 1 86 ? 10.203 -20.109 -3.641 1 90.19 86 ALA A C 1
ATOM 681 O O . ALA A 1 86 ? 10.992 -21.016 -3.926 1 90.19 86 ALA A O 1
ATOM 682 N N . TRP A 1 87 ? 9.117 -19.953 -4.293 1 88.94 87 TRP A N 1
ATOM 683 C CA . TRP A 1 87 ? 8.742 -20.625 -5.527 1 88.94 87 TRP A CA 1
ATOM 684 C C . TRP A 1 87 ? 8.586 -22.125 -5.305 1 88.94 87 TRP A C 1
ATOM 686 O O . TRP A 1 87 ? 8.828 -22.922 -6.215 1 88.94 87 TRP A O 1
ATOM 696 N N . THR A 1 88 ? 8.281 -22.469 -4.137 1 90 88 THR A N 1
ATOM 697 C CA . THR A 1 88 ? 8.234 -23.891 -3.785 1 90 88 THR A CA 1
ATOM 698 C C . THR A 1 88 ? 7.035 -24.578 -4.43 1 90 88 THR A C 1
ATOM 700 O O . THR A 1 88 ? 7.031 -25.797 -4.617 1 90 88 THR A O 1
ATOM 703 N N . LYS A 1 89 ? 6.066 -23.781 -4.758 1 90.62 89 LYS A N 1
ATOM 704 C CA . LYS A 1 89 ? 4.906 -24.328 -5.457 1 90.62 89 LYS A CA 1
ATOM 705 C C . LYS A 1 89 ? 5.324 -25.047 -6.738 1 90.62 89 LYS A C 1
ATOM 707 O O . LYS A 1 89 ? 4.793 -26.109 -7.062 1 90.62 89 LYS A O 1
ATOM 712 N N . LEU A 1 90 ? 6.234 -24.484 -7.438 1 86.5 90 LEU A N 1
ATOM 713 C CA . LEU A 1 90 ? 6.691 -25.031 -8.711 1 86.5 90 LEU A CA 1
ATOM 714 C C . LEU A 1 90 ? 7.359 -26.391 -8.5 1 86.5 90 LEU A C 1
ATOM 716 O O . LEU A 1 90 ? 7.355 -27.234 -9.398 1 86.5 90 LEU A O 1
ATOM 720 N N . LEU A 1 91 ? 7.859 -26.609 -7.332 1 87.19 91 LEU A N 1
ATOM 721 C CA . LEU A 1 91 ? 8.594 -27.828 -7.031 1 87.19 91 LEU A CA 1
ATOM 722 C C . LEU A 1 91 ? 7.645 -28.953 -6.664 1 87.19 91 LEU A C 1
ATOM 724 O O . LEU A 1 91 ? 8.039 -30.125 -6.637 1 87.19 91 LEU A O 1
ATOM 728 N N . LEU A 1 92 ? 6.398 -28.656 -6.461 1 87.5 92 LEU A N 1
ATOM 729 C CA . LEU A 1 92 ? 5.406 -29.688 -6.188 1 87.5 92 LEU A CA 1
ATOM 730 C C . LEU A 1 92 ? 5.152 -30.531 -7.43 1 87.5 92 LEU A C 1
ATOM 732 O O . LEU A 1 92 ? 4.711 -31.688 -7.324 1 87.5 92 LEU A O 1
ATOM 736 N N . ASP A 1 93 ? 5.363 -29.922 -8.578 1 83.31 93 ASP A N 1
ATOM 737 C CA . ASP A 1 93 ? 5.125 -30.625 -9.836 1 83.31 93 ASP A CA 1
ATOM 738 C C . ASP A 1 93 ? 6.438 -30.922 -10.555 1 83.31 93 ASP A C 1
ATOM 740 O O . ASP A 1 93 ? 6.504 -30.891 -11.789 1 83.31 93 ASP A O 1
ATOM 744 N N . ASP A 1 94 ? 7.465 -31.203 -9.859 1 75.25 94 ASP A N 1
ATOM 745 C CA . ASP A 1 94 ? 8.812 -31.344 -10.398 1 75.25 94 ASP A CA 1
ATOM 746 C C . ASP A 1 94 ? 8.922 -32.594 -11.289 1 75.25 94 ASP A C 1
ATOM 748 O O . ASP A 1 94 ? 9.812 -32.656 -12.141 1 75.25 94 ASP A O 1
ATOM 752 N N . GLN A 1 95 ? 8.008 -33.5 -11.195 1 66.12 95 GLN A N 1
ATOM 753 C CA . GLN A 1 95 ? 8.109 -34.719 -11.969 1 66.12 95 GLN A CA 1
ATOM 754 C C . GLN A 1 95 ? 7.344 -34.594 -13.289 1 66.12 95 GLN A C 1
ATOM 756 O O . GLN A 1 95 ? 7.43 -35.469 -14.141 1 66.12 95 GLN A O 1
ATOM 761 N N . ALA A 1 96 ? 6.66 -33.438 -13.414 1 69.44 96 ALA A N 1
ATOM 762 C CA . ALA A 1 96 ? 5.895 -33.281 -14.648 1 69.44 96 ALA A CA 1
ATOM 763 C C . ALA A 1 96 ? 6.816 -32.969 -15.828 1 69.44 96 ALA A C 1
ATOM 765 O O . ALA A 1 96 ? 7.848 -32.312 -15.672 1 69.44 96 ALA A O 1
ATOM 766 N N . LEU A 1 97 ? 6.414 -33.531 -16.953 1 68.81 97 LEU A N 1
ATOM 767 C CA . LEU A 1 97 ? 7.184 -33.281 -18.172 1 68.81 97 LEU A CA 1
ATOM 768 C C . LEU A 1 97 ? 7.066 -31.812 -18.594 1 68.81 97 LEU A C 1
ATOM 770 O O . LEU A 1 97 ? 5.984 -31.219 -18.531 1 68.81 97 LEU A O 1
ATOM 774 N N . ALA A 1 98 ? 8.188 -31.281 -18.953 1 71.94 98 ALA A N 1
ATOM 775 C CA . ALA A 1 98 ? 8.219 -29.891 -19.406 1 71.94 98 ALA A CA 1
ATOM 776 C C . ALA A 1 98 ? 7.449 -29.719 -20.703 1 71.94 98 ALA A C 1
ATOM 778 O O . ALA A 1 98 ? 7.469 -30.594 -21.562 1 71.94 98 ALA A O 1
ATOM 779 N N . THR A 1 99 ? 6.773 -28.625 -20.797 1 74.88 99 THR A N 1
ATOM 780 C CA . THR A 1 99 ? 6.074 -28.281 -22.031 1 74.88 99 THR A CA 1
ATOM 781 C C . THR A 1 99 ? 6.82 -27.188 -22.797 1 74.88 99 THR A C 1
ATOM 783 O O . THR A 1 99 ? 7.773 -26.609 -22.281 1 74.88 99 THR A O 1
ATOM 786 N N . GLU A 1 100 ? 6.395 -26.984 -24.047 1 74.5 100 GLU A N 1
ATOM 787 C CA . GLU A 1 100 ? 7.02 -25.953 -24.875 1 74.5 100 GLU A CA 1
ATOM 788 C C . GLU A 1 100 ? 6.762 -24.562 -24.297 1 74.5 100 GLU A C 1
ATOM 790 O O . GLU A 1 100 ? 7.43 -23.594 -24.688 1 74.5 100 GLU A O 1
ATOM 795 N N . TYR A 1 101 ? 5.922 -24.484 -23.344 1 75.69 101 TYR A N 1
ATOM 796 C CA . TYR A 1 101 ? 5.539 -23.172 -22.828 1 75.69 101 TYR A CA 1
ATOM 797 C C . TYR A 1 101 ? 6.227 -22.891 -21.5 1 75.69 101 TYR A C 1
ATOM 799 O O . TYR A 1 101 ? 6.09 -21.812 -20.938 1 75.69 101 TYR A O 1
ATOM 807 N N . ASP A 1 102 ? 6.957 -23.844 -21.078 1 81.12 102 ASP A N 1
ATOM 808 C CA . ASP A 1 102 ? 7.66 -23.656 -19.812 1 81.12 102 ASP A CA 1
ATOM 809 C C . ASP A 1 102 ? 8.953 -22.859 -20.016 1 81.12 102 ASP A C 1
ATOM 811 O O . ASP A 1 102 ? 9.57 -22.938 -21.078 1 81.12 102 ASP A O 1
ATOM 815 N N . ASP A 1 103 ? 9.234 -22.125 -18.984 1 80.62 103 ASP A N 1
ATOM 816 C CA . ASP A 1 103 ? 10.531 -21.453 -18.969 1 80.62 103 ASP A CA 1
ATOM 817 C C . ASP A 1 103 ? 11.672 -22.438 -19.141 1 80.62 103 ASP A C 1
ATOM 819 O O . ASP A 1 103 ? 11.852 -23.344 -18.312 1 80.62 103 ASP A O 1
ATOM 823 N N . PRO A 1 104 ? 12.43 -22.344 -20.188 1 76.69 104 PRO A N 1
ATOM 824 C CA . PRO A 1 104 ? 13.516 -23.297 -20.438 1 76.69 104 PRO A CA 1
ATOM 825 C C . PRO A 1 104 ? 14.586 -23.266 -19.344 1 76.69 104 PRO A C 1
ATOM 827 O O . PRO A 1 104 ? 15.32 -24.25 -19.172 1 76.69 104 PRO A O 1
ATOM 830 N N . ASP A 1 105 ? 14.656 -22.141 -18.641 1 74.31 105 ASP A N 1
ATOM 831 C CA . ASP A 1 105 ? 15.719 -21.984 -17.656 1 74.31 105 ASP A CA 1
ATOM 832 C C . ASP A 1 105 ? 15.227 -22.344 -16.266 1 74.31 105 ASP A C 1
ATOM 834 O O . ASP A 1 105 ? 15.914 -22.078 -15.266 1 74.31 105 ASP A O 1
ATOM 838 N N . LEU A 1 106 ? 14.102 -22.859 -16.141 1 76.19 106 LEU A N 1
ATOM 839 C CA . LEU A 1 106 ? 13.531 -23.203 -14.844 1 76.19 106 LEU A CA 1
ATOM 840 C C . LEU A 1 106 ? 14.438 -24.156 -14.078 1 76.19 106 LEU A C 1
ATOM 842 O O . LEU A 1 106 ? 14.648 -23.984 -12.875 1 76.19 106 LEU A O 1
ATOM 846 N N . ASN A 1 107 ? 14.969 -25.062 -14.828 1 69.25 107 ASN A N 1
ATOM 847 C CA . ASN A 1 107 ? 15.828 -26.047 -14.195 1 69.25 107 ASN A CA 1
ATOM 848 C C . ASN A 1 107 ? 17.156 -25.438 -13.758 1 69.25 107 ASN A C 1
ATOM 850 O O . ASN A 1 107 ? 17.766 -25.891 -12.789 1 69.25 107 ASN A O 1
ATOM 854 N N . LYS A 1 108 ? 17.5 -24.391 -14.398 1 64.12 108 LYS A N 1
ATOM 855 C CA . LYS A 1 108 ? 18.75 -23.719 -14.047 1 64.12 108 LYS A CA 1
ATOM 856 C C . LYS A 1 108 ? 18.609 -22.906 -12.766 1 64.12 108 LYS A C 1
ATOM 858 O O . LYS A 1 108 ? 19.578 -22.703 -12.039 1 64.12 108 LYS A O 1
ATOM 863 N N . ALA A 1 109 ? 17.469 -22.516 -12.531 1 63.88 109 ALA A N 1
ATOM 864 C CA . ALA A 1 109 ? 17.188 -21.688 -11.367 1 63.88 109 ALA A CA 1
ATOM 865 C C . ALA A 1 109 ? 17.484 -22.438 -10.07 1 63.88 109 ALA A C 1
ATOM 867 O O . ALA A 1 109 ? 17.922 -21.859 -9.086 1 63.88 109 ALA A O 1
ATOM 868 N N . ALA A 1 110 ? 17.312 -23.578 -10.078 1 62.62 110 ALA A N 1
ATOM 869 C CA . ALA A 1 110 ? 17.656 -24.422 -8.938 1 62.62 110 ALA A CA 1
ATOM 870 C C . ALA A 1 110 ? 19.156 -24.359 -8.648 1 62.62 110 ALA A C 1
ATOM 872 O O . ALA A 1 110 ? 19.562 -24.344 -7.484 1 62.62 110 ALA A O 1
ATOM 873 N N . GLY A 1 111 ? 19.812 -24.203 -9.656 1 55.09 111 GLY A N 1
ATOM 874 C CA . GLY A 1 111 ? 21.25 -24.141 -9.523 1 55.09 111 GLY A CA 1
ATOM 875 C C . GLY A 1 111 ? 21.734 -22.844 -8.898 1 55.09 111 GLY A C 1
ATOM 876 O O . GLY A 1 111 ? 22.703 -22.828 -8.141 1 55.09 111 GLY A O 1
ATOM 877 N N . ASN A 1 112 ? 20.984 -21.828 -9.164 1 60.09 112 ASN A N 1
ATOM 878 C CA . ASN A 1 112 ? 21.406 -20.516 -8.656 1 60.09 112 ASN A CA 1
ATOM 879 C C . ASN A 1 112 ? 20.859 -20.266 -7.258 1 60.09 112 ASN A C 1
ATOM 881 O O . ASN A 1 112 ? 21.016 -19.156 -6.723 1 60.09 112 ASN A O 1
ATOM 885 N N . GLY A 1 113 ? 20.266 -21.312 -6.832 1 62.59 113 GLY A N 1
ATOM 886 C CA . GLY A 1 113 ? 19.828 -21.219 -5.453 1 62.59 113 GLY A CA 1
ATOM 887 C C . GLY A 1 113 ? 18.484 -20.531 -5.312 1 62.59 113 GLY A C 1
ATOM 888 O O . GLY A 1 113 ? 18 -20.312 -4.199 1 62.59 113 GLY A O 1
ATOM 889 N N . LEU A 1 114 ? 17.875 -20.219 -6.387 1 69.75 114 LEU A N 1
ATOM 890 C CA . LEU A 1 114 ? 16.609 -19.5 -6.309 1 69.75 114 LEU A CA 1
ATOM 891 C C . LEU A 1 114 ? 15.461 -20.469 -5.996 1 69.75 114 LEU A C 1
ATOM 893 O O . LEU A 1 114 ? 14.484 -20.094 -5.352 1 69.75 114 LEU A O 1
ATOM 897 N N . MET A 1 115 ? 15.578 -21.672 -6.535 1 77.31 115 MET A N 1
ATOM 898 C CA . MET A 1 115 ? 14.578 -22.703 -6.324 1 77.31 115 MET A CA 1
ATOM 899 C C . MET A 1 115 ? 15.156 -23.875 -5.531 1 77.31 115 MET A C 1
ATOM 901 O O . MET A 1 115 ? 15.266 -24.984 -6.047 1 77.31 115 MET A O 1
ATOM 905 N N . ARG A 1 116 ? 15.57 -23.516 -4.301 1 79.44 116 ARG A N 1
ATOM 906 C CA . ARG A 1 116 ? 16.203 -24.531 -3.473 1 79.44 116 ARG A CA 1
ATOM 907 C C . ARG A 1 116 ? 15.297 -24.922 -2.303 1 79.44 116 ARG A C 1
ATOM 909 O O . ARG A 1 116 ? 14.438 -24.141 -1.893 1 79.44 116 ARG A O 1
ATOM 916 N N . LEU A 1 117 ? 15.461 -26.125 -1.965 1 87.69 117 LEU A N 1
ATOM 917 C CA . LEU A 1 117 ? 14.797 -26.641 -0.771 1 87.69 117 LEU A CA 1
ATOM 918 C C . LEU A 1 117 ? 15.781 -26.781 0.382 1 87.69 117 LEU A C 1
ATOM 920 O O . LEU A 1 117 ? 16.984 -27 0.158 1 87.69 117 LEU A O 1
ATOM 924 N N . PRO A 1 118 ? 15.328 -26.5 1.577 1 89.12 118 PRO A N 1
ATOM 925 C CA . PRO A 1 118 ? 16.203 -26.75 2.723 1 89.12 118 PRO A CA 1
ATOM 926 C C . PRO A 1 118 ? 16.641 -28.219 2.82 1 89.12 118 PRO A C 1
ATOM 928 O O . PRO A 1 118 ? 15.906 -29.109 2.391 1 89.12 118 PRO A O 1
ATOM 931 N N . SER A 1 119 ? 17.812 -28.391 3.422 1 87.25 119 SER A N 1
ATOM 932 C CA . SER A 1 119 ? 18.344 -29.75 3.561 1 87.25 119 SER A CA 1
ATOM 933 C C . SER A 1 119 ? 17.375 -30.641 4.324 1 87.25 119 SER A C 1
ATOM 935 O O . SER A 1 119 ? 16.906 -30.281 5.414 1 87.25 119 SER A O 1
ATOM 937 N N . GLY A 1 120 ? 17.031 -31.781 3.678 1 89.12 120 GLY A N 1
ATOM 938 C CA . GLY A 1 120 ? 16.234 -32.781 4.348 1 89.12 120 GLY A CA 1
ATOM 939 C C . GLY A 1 120 ? 14.734 -32.5 4.262 1 89.12 120 GLY A C 1
ATOM 940 O O . GLY A 1 120 ? 13.938 -33.219 4.871 1 89.12 120 GLY A O 1
ATOM 941 N N . ARG A 1 121 ? 14.328 -31.547 3.604 1 91.5 121 ARG A N 1
ATOM 942 C CA . ARG A 1 121 ? 12.906 -31.219 3.494 1 91.5 121 ARG A CA 1
ATOM 943 C C . ARG A 1 121 ? 12.445 -31.266 2.043 1 91.5 121 ARG A C 1
ATOM 945 O O . ARG A 1 121 ? 13.18 -30.875 1.137 1 91.5 121 ARG A O 1
ATOM 952 N N . THR A 1 122 ? 11.242 -31.781 1.869 1 91.5 122 THR A N 1
ATOM 953 C CA . THR A 1 122 ? 10.633 -31.828 0.546 1 91.5 122 THR A CA 1
ATOM 954 C C . THR A 1 122 ? 9.859 -30.547 0.264 1 91.5 122 THR A C 1
ATOM 956 O O . THR A 1 122 ? 9.68 -29.719 1.155 1 91.5 122 THR A O 1
ATOM 959 N N . ALA A 1 123 ? 9.492 -30.453 -1.008 1 91.94 123 ALA A N 1
ATOM 960 C CA . ALA A 1 123 ? 8.641 -29.312 -1.368 1 91.94 123 ALA A CA 1
ATOM 961 C C . ALA A 1 123 ? 7.355 -29.312 -0.548 1 91.94 123 ALA A C 1
ATOM 963 O O . ALA A 1 123 ? 6.895 -28.25 -0.113 1 91.94 123 ALA A O 1
ATOM 964 N N . LYS A 1 124 ? 6.809 -30.5 -0.351 1 94 124 LYS A N 1
ATOM 965 C CA . LYS A 1 124 ? 5.59 -30.609 0.445 1 94 124 LYS A CA 1
ATOM 966 C C . LYS A 1 124 ? 5.801 -30.062 1.856 1 94 124 LYS A C 1
ATOM 968 O O . LYS A 1 124 ? 4.934 -29.375 2.4 1 94 124 LYS A O 1
ATOM 973 N N . ASP A 1 125 ? 6.98 -30.375 2.387 1 95.12 125 ASP A N 1
ATOM 974 C CA . ASP A 1 125 ? 7.281 -29.938 3.746 1 95.12 125 ASP A CA 1
ATOM 975 C C . ASP A 1 125 ? 7.289 -28.406 3.842 1 95.12 125 ASP A C 1
ATOM 977 O O . ASP A 1 125 ? 6.762 -27.844 4.801 1 95.12 125 ASP A O 1
ATOM 981 N N . VAL A 1 126 ? 7.93 -27.781 2.926 1 95.38 126 VAL A N 1
ATOM 982 C CA . VAL A 1 126 ? 8.047 -26.328 2.932 1 95.38 126 VAL A CA 1
ATOM 983 C C . VAL A 1 126 ? 6.664 -25.703 2.74 1 95.38 126 VAL A C 1
ATOM 985 O O . VAL A 1 126 ? 6.309 -24.75 3.436 1 95.38 126 VAL A O 1
ATOM 988 N N . VAL A 1 127 ? 5.898 -26.266 1.84 1 96.44 127 VAL A N 1
ATOM 989 C CA . VAL A 1 127 ? 4.547 -25.781 1.584 1 96.44 127 VAL A CA 1
ATOM 990 C C . VAL A 1 127 ? 3.686 -25.953 2.83 1 96.44 127 VAL A C 1
ATOM 992 O O . VAL A 1 127 ? 2.904 -25.078 3.189 1 96.44 127 VAL A O 1
ATOM 995 N N . THR A 1 128 ? 3.855 -27.094 3.459 1 97.44 128 THR A N 1
ATOM 996 C CA . THR A 1 128 ? 3.111 -27.359 4.684 1 97.44 128 THR A CA 1
ATOM 997 C C . THR A 1 128 ? 3.412 -26.297 5.742 1 97.44 128 THR A C 1
ATOM 999 O O . THR A 1 128 ? 2.51 -25.844 6.449 1 97.44 128 THR A O 1
ATOM 1002 N N . GLU A 1 129 ? 4.641 -25.953 5.828 1 97.12 129 GLU A N 1
ATOM 1003 C CA . GLU A 1 129 ? 5.031 -24.953 6.816 1 97.12 129 GLU A CA 1
ATOM 1004 C C . GLU A 1 129 ? 4.363 -23.609 6.535 1 97.12 129 GLU A C 1
ATOM 1006 O O . GLU A 1 129 ? 3.902 -22.938 7.457 1 97.12 129 GLU A O 1
ATOM 1011 N N . TYR A 1 130 ? 4.398 -23.188 5.32 1 97.25 130 TYR A N 1
ATOM 1012 C CA . TYR A 1 130 ? 3.717 -21.953 4.957 1 97.25 130 TYR A CA 1
ATOM 1013 C C . TYR A 1 130 ? 2.232 -22.031 5.301 1 97.25 130 TYR A C 1
ATOM 1015 O O . TYR A 1 130 ? 1.682 -21.094 5.898 1 97.25 130 TYR A O 1
ATOM 1023 N N . LEU A 1 131 ? 1.606 -23.125 4.941 1 97.81 131 LEU A N 1
ATOM 1024 C CA . LEU A 1 131 ? 0.172 -23.297 5.145 1 97.81 131 LEU A CA 1
ATOM 1025 C C . LEU A 1 131 ? -0.159 -23.391 6.633 1 97.81 131 LEU A C 1
ATOM 1027 O O . LEU A 1 131 ? -1.242 -22.984 7.055 1 97.81 131 LEU A O 1
ATOM 1031 N N . LYS A 1 132 ? 0.752 -23.875 7.406 1 97.31 132 LYS A N 1
ATOM 1032 C CA . LYS A 1 132 ? 0.565 -23.859 8.852 1 97.31 132 LYS A CA 1
ATOM 1033 C C . LYS A 1 132 ? 0.447 -22.438 9.375 1 97.31 132 LYS A C 1
ATOM 1035 O O . LYS A 1 132 ? -0.382 -22.156 10.242 1 97.31 132 LYS A O 1
ATOM 1040 N N . GLY A 1 133 ? 1.354 -21.625 8.859 1 95.31 133 GLY A N 1
ATOM 1041 C CA . GLY A 1 133 ? 1.255 -20.219 9.211 1 95.31 133 GLY A CA 1
ATOM 1042 C C . GLY A 1 133 ? -0.076 -19.609 8.82 1 95.31 133 GLY A C 1
ATOM 1043 O O . GLY A 1 133 ? -0.696 -18.906 9.625 1 95.31 133 GLY A O 1
ATOM 1044 N N . MET A 1 134 ? -0.515 -19.906 7.672 1 95.44 134 MET A N 1
ATOM 1045 C CA . MET A 1 134 ? -1.791 -19.406 7.18 1 95.44 134 MET A CA 1
ATOM 1046 C C . MET A 1 134 ? -2.949 -19.922 8.023 1 95.44 134 MET A C 1
ATOM 1048 O O . MET A 1 134 ? -3.904 -19.188 8.297 1 95.44 134 MET A O 1
ATOM 1052 N N . HIS A 1 135 ? -2.873 -21.172 8.352 1 96.12 135 HIS A N 1
ATOM 1053 C CA . HIS A 1 135 ? -3.918 -21.797 9.156 1 96.12 135 HIS A CA 1
ATOM 1054 C C . HIS A 1 135 ? -4.012 -21.141 10.531 1 96.12 135 HIS A C 1
ATOM 1056 O O . HIS A 1 135 ? -5.113 -20.875 11.023 1 96.12 135 HIS A O 1
ATOM 1062 N N . SER A 1 136 ? -2.879 -20.938 11.133 1 93.88 136 SER A N 1
ATOM 1063 C CA . SER A 1 136 ? -2.85 -20.266 12.43 1 93.88 136 SER A CA 1
ATOM 1064 C C . SER A 1 136 ? -3.469 -18.875 12.352 1 93.88 136 SER A C 1
ATOM 1066 O O . SER A 1 136 ? -4.199 -18.469 13.258 1 93.88 136 SER A O 1
ATOM 1068 N N . MET A 1 137 ? -3.121 -18.172 11.367 1 90.88 137 MET A N 1
ATOM 1069 C CA . MET A 1 137 ? -3.689 -16.844 11.148 1 90.88 137 MET A CA 1
ATOM 1070 C C . MET A 1 137 ? -5.199 -16.922 10.953 1 90.88 137 MET A C 1
ATOM 1072 O O . MET A 1 137 ? -5.945 -16.141 11.547 1 90.88 137 MET A O 1
ATOM 1076 N N . TYR A 1 138 ? -5.605 -17.797 10.133 1 88.88 138 TYR A N 1
ATOM 1077 C CA . TYR A 1 138 ? -7.02 -18.031 9.852 1 88.88 138 TYR A CA 1
ATOM 1078 C C . TYR A 1 138 ? -7.789 -18.297 11.133 1 88.88 138 TYR A C 1
ATOM 1080 O O . TYR A 1 138 ? -8.844 -17.703 11.375 1 88.88 138 TYR A O 1
ATOM 1088 N N . LYS A 1 139 ? -7.301 -19.188 11.891 1 88.25 139 LYS A N 1
ATOM 1089 C CA . LYS A 1 139 ? -7.965 -19.547 13.141 1 88.25 139 LYS A CA 1
ATOM 1090 C C . LYS A 1 139 ? -8.148 -18.344 14.047 1 88.25 139 LYS A C 1
ATOM 1092 O O . LYS A 1 139 ? -9.227 -18.141 14.609 1 88.25 139 LYS A O 1
ATOM 1097 N N . LYS A 1 140 ? -7.152 -17.594 14.117 1 83.94 140 LYS A N 1
ATOM 1098 C CA . LYS A 1 140 ? -7.223 -16.391 14.938 1 83.94 140 LYS A CA 1
ATOM 1099 C C . LYS A 1 140 ? -8.234 -15.391 14.375 1 83.94 140 LYS A C 1
ATOM 1101 O O . LYS A 1 140 ? -8.992 -14.773 15.133 1 83.94 140 LYS A O 1
ATOM 1106 N N . ALA A 1 141 ? -8.195 -15.258 13.102 1 78.62 141 ALA A N 1
ATOM 1107 C CA . ALA A 1 141 ? -9.086 -14.32 12.422 1 78.62 141 ALA A CA 1
ATOM 1108 C C . ALA A 1 141 ? -10.547 -14.711 12.617 1 78.62 141 ALA A C 1
ATOM 1110 O O . ALA A 1 141 ? -11.391 -13.852 12.883 1 78.62 141 ALA A O 1
ATOM 1111 N N . VAL A 1 142 ? -10.875 -15.922 12.453 1 79.5 142 VAL A N 1
ATOM 1112 C CA . VAL A 1 142 ? -12.25 -16.391 12.523 1 79.5 142 VAL A CA 1
ATOM 1113 C C . VAL A 1 142 ? -12.75 -16.312 13.969 1 79.5 142 VAL A C 1
ATOM 1115 O O . VAL A 1 142 ? -13.914 -15.977 14.211 1 79.5 142 VAL A O 1
ATOM 1118 N N . ILE A 1 143 ? -11.891 -16.578 14.852 1 74.56 143 ILE A N 1
ATOM 1119 C CA . ILE A 1 143 ? -12.258 -16.469 16.266 1 74.56 143 ILE A CA 1
ATOM 1120 C C . ILE A 1 143 ? -12.586 -15.016 16.594 1 74.56 143 ILE A C 1
ATOM 1122 O O . ILE A 1 143 ? -13.547 -14.742 17.328 1 74.56 143 ILE A O 1
ATOM 1126 N N . GLU A 1 144 ? -11.758 -14.156 16.078 1 67.75 144 GLU A N 1
ATOM 1127 C CA . GLU A 1 144 ? -11.969 -12.727 16.328 1 67.75 144 GLU A CA 1
ATOM 1128 C C . GLU A 1 144 ? -13.289 -12.258 15.711 1 67.75 144 GLU A C 1
ATOM 1130 O O . GLU A 1 144 ? -14 -11.445 16.312 1 67.75 144 GLU A O 1
ATOM 1135 N N . LYS A 1 145 ? -13.656 -12.781 14.594 1 66.69 145 LYS A N 1
ATOM 1136 C CA . LYS A 1 145 ? -14.805 -12.273 13.844 1 66.69 145 LYS A CA 1
ATOM 1137 C C . LYS A 1 145 ? -16.078 -12.992 14.25 1 66.69 145 LYS A C 1
ATOM 1139 O O . LYS A 1 145 ? -17.156 -12.383 14.312 1 66.69 145 LYS A O 1
ATOM 1144 N N . ILE A 1 146 ? -16.031 -14.312 14.477 1 69.94 146 ILE A N 1
ATOM 1145 C CA . ILE A 1 146 ? -17.234 -15.117 14.664 1 69.94 146 ILE A CA 1
ATOM 1146 C C . ILE A 1 146 ? -17.328 -15.57 16.125 1 69.94 146 ILE A C 1
ATOM 1148 O O . ILE A 1 146 ? -18.406 -15.859 16.609 1 69.94 146 ILE A O 1
ATOM 1152 N N . GLY A 1 147 ? -16.281 -15.469 16.859 1 72.25 147 GLY A N 1
ATOM 1153 C CA . GLY A 1 147 ? -16.266 -15.969 18.219 1 72.25 147 GLY A CA 1
ATOM 1154 C C . GLY A 1 147 ? -15.898 -17.438 18.312 1 72.25 147 GLY A C 1
ATOM 1155 O O . GLY A 1 147 ? -16.234 -18.234 17.438 1 72.25 147 GLY A O 1
ATOM 1156 N N . GLU A 1 148 ? -15.258 -17.844 19.281 1 76.25 148 GLU A N 1
ATOM 1157 C CA . GLU A 1 148 ? -14.734 -19.188 19.469 1 76.25 148 GLU A CA 1
ATOM 1158 C C . GLU A 1 148 ? -15.859 -20.203 19.625 1 76.25 148 GLU A C 1
ATOM 1160 O O . GLU A 1 148 ? -15.812 -21.297 19.062 1 76.25 148 GLU A O 1
ATOM 1165 N N . ASP A 1 149 ? -16.812 -19.859 20.344 1 74.69 149 ASP A N 1
ATOM 1166 C CA . ASP A 1 149 ? -17.906 -20.781 20.656 1 74.69 149 ASP A CA 1
ATOM 1167 C C . ASP A 1 149 ? -18.719 -21.094 19.406 1 74.69 149 ASP A C 1
ATOM 1169 O O . ASP A 1 149 ? -19.125 -22.234 19.188 1 74.69 149 ASP A O 1
ATOM 1173 N N . LYS A 1 150 ? -18.938 -20.219 18.594 1 76.62 150 LYS A N 1
ATOM 1174 C CA . LYS A 1 150 ? -19.719 -20.406 17.375 1 76.62 150 LYS A CA 1
ATOM 1175 C C . LYS A 1 150 ? -18.953 -21.219 16.344 1 76.62 150 LYS A C 1
ATOM 1177 O O . LYS A 1 150 ? -19.547 -21.984 15.586 1 76.62 150 LYS A O 1
ATOM 1182 N N . LEU A 1 151 ? -17.641 -21.109 16.391 1 79.5 151 LEU A N 1
ATOM 1183 C CA . LEU A 1 151 ? -16.797 -21.781 15.406 1 79.5 151 LEU A CA 1
ATOM 1184 C C . LEU A 1 151 ? -16.781 -23.281 15.648 1 79.5 151 LEU A C 1
ATOM 1186 O O . LEU A 1 151 ? -16.688 -24.062 14.703 1 79.5 151 LEU A O 1
ATOM 1190 N N . GLU A 1 152 ? -16.906 -23.656 16.859 1 81.5 152 GLU A N 1
ATOM 1191 C CA . GLU A 1 152 ? -16.828 -25.078 17.203 1 81.5 152 GLU A CA 1
ATOM 1192 C C . GLU A 1 152 ? -17.938 -25.875 16.531 1 81.5 152 GLU A C 1
ATOM 1194 O O . GLU A 1 152 ? -17.734 -27.016 16.109 1 81.5 152 GLU A O 1
ATOM 1199 N N . ASP A 1 153 ? -19.062 -25.234 16.359 1 85.12 153 ASP A N 1
ATOM 1200 C CA . ASP A 1 153 ? -20.203 -25.969 15.812 1 85.12 153 ASP A CA 1
ATOM 1201 C C . ASP A 1 153 ? -20.484 -25.547 14.367 1 85.12 153 ASP A C 1
ATOM 1203 O O . ASP A 1 153 ? -21.391 -26.062 13.727 1 85.12 153 ASP A O 1
ATOM 1207 N N . LEU A 1 154 ? -19.625 -24.797 13.844 1 88.38 154 LEU A N 1
ATOM 1208 C CA . LEU A 1 154 ? -19.828 -24.297 12.484 1 88.38 154 LEU A CA 1
ATOM 1209 C C . LEU A 1 154 ? -19 -25.078 11.484 1 88.38 154 LEU A C 1
ATOM 1211 O O . LEU A 1 154 ? -17.766 -25.016 11.508 1 88.38 154 LEU A O 1
ATOM 1215 N N . PRO A 1 155 ? -19.672 -25.891 10.641 1 92.62 155 PRO A N 1
ATOM 1216 C CA . PRO A 1 155 ? -18.891 -26.594 9.617 1 92.62 155 PRO A CA 1
ATOM 1217 C C . PRO A 1 155 ? -18.172 -25.641 8.664 1 92.62 155 PRO A C 1
ATOM 1219 O O . PRO A 1 155 ? -18.719 -24.594 8.305 1 92.62 155 PRO A O 1
ATOM 1222 N N . VAL A 1 156 ? -16.984 -26.047 8.25 1 93.62 156 VAL A N 1
ATOM 1223 C CA . VAL A 1 156 ? -16.203 -25.219 7.348 1 93.62 156 VAL A CA 1
ATOM 1224 C C . VAL A 1 156 ? -15.898 -26 6.066 1 93.62 156 VAL A C 1
ATOM 1226 O O . VAL A 1 156 ? -15.461 -27.156 6.117 1 93.62 156 VAL A O 1
ATOM 1229 N N . ASP A 1 157 ? -16.156 -25.406 4.945 1 94.25 157 ASP A N 1
ATOM 1230 C CA . ASP A 1 157 ? -15.766 -25.906 3.637 1 94.25 157 ASP A CA 1
ATOM 1231 C C . ASP A 1 157 ? -14.57 -25.125 3.08 1 94.25 157 ASP A C 1
ATOM 1233 O O . ASP A 1 157 ? -14.719 -23.969 2.682 1 94.25 157 ASP A O 1
ATOM 1237 N N . PHE A 1 158 ? -13.445 -25.859 3.02 1 95.69 158 PHE A N 1
ATOM 1238 C CA . PHE A 1 158 ? -12.242 -25.234 2.48 1 95.69 158 PHE A CA 1
ATOM 1239 C C . PHE A 1 158 ? -12.117 -25.5 0.987 1 95.69 158 PHE A C 1
ATOM 1241 O O . PHE A 1 158 ? -12.312 -26.641 0.536 1 95.69 158 PHE A O 1
ATOM 1248 N N . TRP A 1 159 ? -11.883 -24.516 0.267 1 94.94 159 TRP A N 1
ATOM 1249 C CA . TRP A 1 159 ? -11.602 -24.625 -1.161 1 94.94 159 TRP A CA 1
ATOM 1250 C C . TRP A 1 159 ? -10.172 -24.172 -1.472 1 94.94 159 TRP A C 1
ATOM 1252 O O . TRP A 1 159 ? -9.852 -23 -1.362 1 94.94 159 TRP A O 1
ATOM 1262 N N . LEU A 1 160 ? -9.352 -25.094 -1.884 1 95.88 160 LEU A N 1
ATOM 1263 C CA . LEU A 1 160 ? -7.938 -24.875 -2.186 1 95.88 160 LEU A CA 1
ATOM 1264 C C . LEU A 1 160 ? -7.707 -24.812 -3.691 1 95.88 160 LEU A C 1
ATOM 1266 O O . LEU A 1 160 ? -8.117 -25.703 -4.43 1 95.88 160 LEU A O 1
ATOM 1270 N N . THR A 1 161 ? -7.055 -23.75 -4.109 1 93.81 161 THR A N 1
ATOM 1271 C CA . THR A 1 161 ? -6.855 -23.578 -5.543 1 93.81 161 THR A CA 1
ATOM 1272 C C . THR A 1 161 ? -5.574 -24.281 -6 1 93.81 161 THR A C 1
ATOM 1274 O O . THR A 1 161 ? -4.59 -24.328 -5.262 1 93.81 161 THR A O 1
ATOM 1277 N N . VAL A 1 162 ? -5.625 -24.844 -7.176 1 90.44 162 VAL A N 1
ATOM 1278 C CA . VAL A 1 162 ? -4.473 -25.453 -7.824 1 90.44 162 VAL A CA 1
ATOM 1279 C C . VAL A 1 162 ? -4.418 -25.047 -9.289 1 90.44 162 VAL A C 1
ATOM 1281 O O . VAL A 1 162 ? -5.453 -24.766 -9.898 1 90.44 162 VAL A O 1
ATOM 1284 N N . PRO A 1 163 ? -3.209 -24.969 -9.852 1 86.75 163 PRO A N 1
ATOM 1285 C CA . PRO A 1 163 ? -3.158 -24.672 -11.289 1 86.75 163 PRO A CA 1
ATOM 1286 C C . PRO A 1 163 ? -3.879 -25.734 -12.133 1 86.75 163 PRO A C 1
ATOM 1288 O O . PRO A 1 163 ? -3.898 -26.906 -11.766 1 86.75 163 PRO A O 1
ATOM 1291 N N . ALA A 1 164 ? -4.379 -25.344 -13.266 1 78.69 164 ALA A N 1
ATOM 1292 C CA . ALA A 1 164 ? -5.094 -26.281 -14.133 1 78.69 164 ALA A CA 1
ATOM 1293 C C . ALA A 1 164 ? -4.141 -27.281 -14.758 1 78.69 164 ALA A C 1
ATOM 1295 O O . ALA A 1 164 ? -4.543 -28.406 -15.094 1 78.69 164 ALA A O 1
ATOM 1296 N N . THR A 1 165 ? -2.945 -26.969 -14.891 1 74.94 165 THR A N 1
ATOM 1297 C CA . THR A 1 165 ? -1.979 -27.781 -15.602 1 74.94 165 THR A CA 1
ATOM 1298 C C . THR A 1 165 ? -1.275 -28.75 -14.648 1 74.94 165 THR A C 1
ATOM 1300 O O . THR A 1 165 ? -0.461 -29.578 -15.078 1 74.94 165 THR A O 1
ATOM 1303 N N . TRP A 1 166 ? -1.545 -28.625 -13.383 1 81.44 166 TRP A N 1
ATOM 1304 C CA . TRP A 1 166 ? -0.895 -29.5 -12.414 1 81.44 166 TRP A CA 1
ATOM 1305 C C . TRP A 1 166 ? -1.255 -30.953 -12.664 1 81.44 166 TRP A C 1
ATOM 1307 O O . TRP A 1 166 ? -2.395 -31.266 -13.016 1 81.44 166 TRP A O 1
ATOM 1317 N N . SER A 1 167 ? -0.24 -31.75 -12.516 1 77.12 167 SER A N 1
ATOM 1318 C CA . SER A 1 167 ? -0.473 -33.188 -12.539 1 77.12 167 SER A CA 1
ATOM 1319 C C . SER A 1 167 ? -1.344 -33.625 -11.367 1 77.12 167 SER A C 1
ATOM 1321 O O . SER A 1 167 ? -1.473 -32.906 -10.375 1 77.12 167 SER A O 1
ATOM 1323 N N . GLU A 1 168 ? -1.9 -34.75 -11.539 1 75.5 168 GLU A N 1
ATOM 1324 C CA . GLU A 1 168 ? -2.699 -35.312 -10.453 1 75.5 168 GLU A CA 1
ATOM 1325 C C . GLU A 1 168 ? -1.862 -35.469 -9.188 1 75.5 168 GLU A C 1
ATOM 1327 O O . GLU A 1 168 ? -2.348 -35.219 -8.078 1 75.5 168 GLU A O 1
ATOM 1332 N N . ARG A 1 169 ? -0.674 -35.906 -9.383 1 77.56 169 ARG A N 1
ATOM 1333 C CA . ARG A 1 169 ? 0.227 -36.062 -8.25 1 77.56 169 ARG A CA 1
ATOM 1334 C C . ARG A 1 169 ? 0.436 -34.719 -7.527 1 77.56 169 ARG A C 1
ATOM 1336 O O . ARG A 1 169 ? 0.382 -34.656 -6.297 1 77.56 169 ARG A O 1
ATOM 1343 N N . ALA A 1 170 ? 0.733 -33.75 -8.25 1 84.38 170 ALA A N 1
ATOM 1344 C CA . ALA A 1 170 ? 0.96 -32.438 -7.684 1 84.38 170 ALA A CA 1
ATOM 1345 C C . ALA A 1 170 ? -0.274 -31.938 -6.93 1 84.38 170 ALA A C 1
ATOM 1347 O O . ALA A 1 170 ? -0.156 -31.297 -5.883 1 84.38 170 ALA A O 1
ATOM 1348 N N . LYS A 1 171 ? -1.45 -32.188 -7.488 1 85.06 171 LYS A N 1
ATOM 1349 C CA . LYS A 1 171 ? -2.695 -31.812 -6.828 1 85.06 171 LYS A CA 1
ATOM 1350 C C . LYS A 1 171 ? -2.842 -32.531 -5.48 1 85.06 171 LYS A C 1
ATOM 1352 O O . LYS A 1 171 ? -3.197 -31.891 -4.48 1 85.06 171 LYS A O 1
ATOM 1357 N N . LEU A 1 172 ? -2.543 -33.719 -5.492 1 81.25 172 LEU A N 1
ATOM 1358 C CA . LEU A 1 172 ? -2.686 -34.5 -4.277 1 81.25 172 LEU A CA 1
ATOM 1359 C C . LEU A 1 172 ? -1.679 -34.062 -3.221 1 81.25 172 LEU A C 1
ATOM 1361 O O . LEU A 1 172 ? -1.998 -34.031 -2.029 1 81.25 172 LEU A O 1
ATOM 1365 N N . ILE A 1 173 ? -0.466 -33.844 -3.68 1 87.5 173 ILE A N 1
ATOM 1366 C CA . ILE A 1 173 ? 0.562 -33.375 -2.748 1 87.5 173 ILE A CA 1
ATOM 1367 C C . ILE A 1 173 ? 0.156 -32.062 -2.137 1 87.5 173 ILE A C 1
ATOM 1369 O O . ILE A 1 173 ? 0.368 -31.812 -0.945 1 87.5 173 ILE A O 1
ATOM 1373 N N . THR A 1 174 ? -0.402 -31.203 -2.943 1 92.56 174 THR A N 1
ATOM 1374 C CA . THR A 1 174 ? -0.856 -29.906 -2.455 1 92.56 174 THR A CA 1
ATOM 1375 C C . THR A 1 174 ? -1.959 -30.078 -1.415 1 92.56 174 THR A C 1
ATOM 1377 O O . THR A 1 174 ? -1.941 -29.422 -0.373 1 92.56 174 THR A O 1
ATOM 1380 N N . ARG A 1 175 ? -2.916 -30.922 -1.725 1 90.44 175 ARG A N 1
ATOM 1381 C CA . ARG A 1 175 ? -4.004 -31.203 -0.794 1 90.44 175 ARG A CA 1
ATOM 1382 C C . ARG A 1 175 ? -3.471 -31.781 0.513 1 90.44 175 ARG A C 1
ATOM 1384 O O . ARG A 1 175 ? -3.906 -31.391 1.597 1 90.44 175 ARG A O 1
ATOM 1391 N N . ALA A 1 176 ? -2.582 -32.688 0.366 1 89.69 176 ALA A N 1
ATOM 1392 C CA . ALA A 1 176 ? -1.99 -33.312 1.546 1 89.69 176 ALA A CA 1
ATOM 1393 C C . ALA A 1 176 ? -1.273 -32.281 2.412 1 89.69 176 ALA A C 1
ATOM 1395 O O . ALA A 1 176 ? -1.326 -32.344 3.643 1 89.69 176 ALA A O 1
ATOM 1396 N N . ALA A 1 177 ? -0.562 -31.438 1.793 1 95.38 177 ALA A N 1
ATOM 1397 C CA . ALA A 1 177 ? 0.133 -30.375 2.525 1 95.38 177 ALA A CA 1
ATOM 1398 C C . ALA A 1 177 ? -0.848 -29.531 3.332 1 95.38 177 ALA A C 1
ATOM 1400 O O . ALA A 1 177 ? -0.569 -29.172 4.477 1 95.38 177 ALA A O 1
ATOM 1401 N N . ALA A 1 178 ? -1.969 -29.203 2.744 1 96.38 178 ALA A N 1
ATOM 1402 C CA . ALA A 1 178 ? -2.982 -28.406 3.424 1 96.38 178 ALA A CA 1
ATOM 1403 C C . ALA A 1 178 ? -3.574 -29.156 4.609 1 96.38 178 ALA A C 1
ATOM 1405 O O . ALA A 1 178 ? -3.793 -28.578 5.676 1 96.38 178 ALA A O 1
ATOM 1406 N N . LEU A 1 179 ? -3.844 -30.438 4.434 1 94.38 179 LEU A N 1
ATOM 1407 C CA . LEU A 1 179 ? -4.367 -31.266 5.516 1 94.38 179 LEU A CA 1
ATOM 1408 C C . LEU A 1 179 ? -3.365 -31.359 6.66 1 94.38 179 LEU A C 1
ATOM 1410 O O . LEU A 1 179 ? -3.736 -31.219 7.828 1 94.38 179 LEU A O 1
ATOM 1414 N N . ASP A 1 180 ? -2.145 -31.578 6.254 1 95.75 180 ASP A N 1
ATOM 1415 C CA . ASP A 1 180 ? -1.084 -31.672 7.254 1 95.75 180 ASP A CA 1
ATOM 1416 C C . ASP A 1 180 ? -0.912 -30.359 8.008 1 95.75 180 ASP A C 1
ATOM 1418 O O . ASP A 1 180 ? -0.458 -30.359 9.156 1 95.75 180 ASP A O 1
ATOM 1422 N N . ALA A 1 181 ? -1.208 -29.281 7.391 1 97.31 181 ALA A N 1
ATOM 1423 C CA . ALA A 1 181 ? -1.071 -27.953 8 1 97.31 181 ALA A CA 1
ATOM 1424 C C . ALA A 1 181 ? -2.176 -27.719 9.023 1 97.31 181 ALA A C 1
ATOM 1426 O O . ALA A 1 181 ? -2.074 -26.812 9.852 1 97.31 181 ALA A O 1
ATOM 1427 N N . GLY A 1 182 ? -3.268 -28.469 8.93 1 95.88 182 GLY A N 1
ATOM 1428 C CA . GLY A 1 182 ? -4.316 -28.375 9.938 1 95.88 182 GLY A CA 1
ATOM 1429 C C . GLY A 1 182 ? -5.668 -28.016 9.344 1 95.88 182 GLY A C 1
ATOM 1430 O O . GLY A 1 182 ? -6.68 -28.031 10.047 1 95.88 182 GLY A O 1
ATOM 1431 N N . PHE A 1 183 ? -5.703 -27.75 8.062 1 96.06 183 PHE A N 1
ATOM 1432 C CA . PHE A 1 183 ? -6.98 -27.422 7.445 1 96.06 183 PHE A CA 1
ATOM 1433 C C . PHE A 1 183 ? -7.895 -28.641 7.391 1 96.06 183 PHE A C 1
ATOM 1435 O O . PHE A 1 183 ? -7.445 -29.734 7.078 1 96.06 183 PHE A O 1
ATOM 1442 N N . ALA A 1 184 ? -9.156 -28.453 7.715 1 93.94 184 ALA A N 1
ATOM 1443 C CA . ALA A 1 184 ? -10.195 -29.484 7.703 1 93.94 184 ALA A CA 1
ATOM 1444 C C . ALA A 1 184 ? -9.82 -30.641 8.633 1 93.94 184 ALA A C 1
ATOM 1446 O O . ALA A 1 184 ? -9.883 -31.812 8.234 1 93.94 184 ALA A O 1
ATOM 1447 N N . SER A 1 185 ? -9.359 -30.234 9.797 1 90.31 185 SER A N 1
ATOM 1448 C CA . SER A 1 185 ? -8.938 -31.234 10.773 1 90.31 185 SER A CA 1
ATOM 1449 C C . SER A 1 185 ? -10.141 -31.828 11.508 1 90.31 185 SER A C 1
ATOM 1451 O O . SER A 1 185 ? -10.055 -32.938 12.062 1 90.31 185 SER A O 1
ATOM 1453 N N . ARG A 1 186 ? -11.328 -31.188 11.547 1 90.31 186 ARG A N 1
ATOM 1454 C CA . ARG A 1 186 ? -12.523 -31.688 12.211 1 90.31 186 ARG A CA 1
ATOM 1455 C C . ARG A 1 186 ? -13.359 -32.531 11.266 1 90.31 186 ARG A C 1
ATOM 1457 O O . ARG A 1 186 ? -13.43 -32.281 10.062 1 90.31 186 ARG A O 1
ATOM 1464 N N . PRO A 1 187 ? -13.984 -33.469 11.672 1 88.38 187 PRO A N 1
ATOM 1465 C CA . PRO A 1 187 ? -14.797 -34.344 10.82 1 88.38 187 PRO A CA 1
ATOM 1466 C C . PRO A 1 187 ? -15.891 -33.594 10.07 1 88.38 187 PRO A C 1
ATOM 1468 O O . PRO A 1 187 ? -16.297 -34 8.977 1 88.38 187 PRO A O 1
ATOM 1471 N N . ILE A 1 188 ? -16.312 -32.625 10.602 1 90.69 188 ILE A N 1
ATOM 1472 C CA . ILE A 1 188 ? -17.422 -31.875 10 1 90.69 188 ILE A CA 1
ATOM 1473 C C . ILE A 1 188 ? -16.891 -30.953 8.906 1 90.69 188 ILE A C 1
ATOM 1475 O O . ILE A 1 188 ? -17.672 -30.406 8.125 1 90.69 188 ILE A O 1
ATOM 1479 N N . ASP A 1 189 ? -15.555 -30.812 8.844 1 92.69 189 ASP A N 1
ATOM 1480 C CA . ASP A 1 189 ? -14.945 -29.938 7.852 1 92.69 189 ASP A CA 1
ATOM 1481 C C . ASP A 1 189 ? -14.602 -30.703 6.578 1 92.69 189 ASP A C 1
ATOM 1483 O O . ASP A 1 189 ? -14.469 -31.938 6.605 1 92.69 189 ASP A O 1
ATOM 1487 N N . ARG A 1 190 ? -14.562 -29.969 5.453 1 91.25 190 ARG A N 1
ATOM 1488 C CA . ARG A 1 190 ? -14.219 -30.547 4.16 1 91.25 190 ARG A CA 1
ATOM 1489 C C . ARG A 1 190 ? -13.188 -29.703 3.426 1 91.25 190 ARG A C 1
ATOM 1491 O O . ARG A 1 190 ? -13.188 -28.469 3.557 1 91.25 190 ARG A O 1
ATOM 1498 N N . LEU A 1 191 ? -12.289 -30.391 2.699 1 93.06 191 LEU A N 1
ATOM 1499 C CA . LEU A 1 191 ? -11.312 -29.703 1.854 1 93.06 191 LEU A CA 1
ATOM 1500 C C . LEU A 1 191 ? -11.453 -30.141 0.399 1 93.06 191 LEU A C 1
ATOM 1502 O O . LEU A 1 191 ? -11.305 -31.328 0.083 1 93.06 191 LEU A O 1
ATOM 1506 N N . SER A 1 192 ? -11.836 -29.219 -0.421 1 90.75 192 SER A N 1
ATOM 1507 C CA . SER A 1 192 ? -12.008 -29.469 -1.848 1 90.75 192 SER A CA 1
ATOM 1508 C C . SER A 1 192 ? -11 -28.672 -2.674 1 90.75 192 SER A C 1
ATOM 1510 O O . SER A 1 192 ? -10.453 -27.672 -2.203 1 90.75 192 SER A O 1
ATOM 1512 N N . LEU A 1 193 ? -10.758 -29.172 -3.879 1 89.38 193 LEU A N 1
ATOM 1513 C CA . LEU A 1 193 ? -9.852 -28.469 -4.793 1 89.38 193 LEU A CA 1
ATOM 1514 C C . LEU A 1 193 ? -10.633 -27.781 -5.902 1 89.38 193 LEU A C 1
ATOM 1516 O O . LEU A 1 193 ? -11.703 -28.234 -6.301 1 89.38 193 LEU A O 1
ATOM 1520 N N . ILE A 1 194 ? -10.133 -26.688 -6.34 1 87.5 194 ILE A N 1
ATOM 1521 C CA . ILE A 1 194 ? -10.641 -25.969 -7.508 1 87.5 194 ILE A CA 1
ATOM 1522 C C . ILE A 1 194 ? -9.469 -25.438 -8.336 1 87.5 194 ILE A C 1
ATOM 1524 O O . ILE A 1 194 ? -8.43 -25.062 -7.785 1 87.5 194 ILE A O 1
ATOM 1528 N N . THR A 1 195 ? -9.625 -25.469 -9.625 1 85.44 195 THR A N 1
ATOM 1529 C CA . THR A 1 195 ? -8.547 -24.938 -10.453 1 85.44 195 THR A CA 1
ATOM 1530 C C . THR A 1 195 ? -8.508 -23.422 -10.383 1 85.44 195 THR A C 1
ATOM 1532 O O . THR A 1 195 ? -9.547 -22.766 -10.32 1 85.44 195 THR A O 1
ATOM 1535 N N . GLU A 1 196 ? -7.324 -22.859 -10.438 1 88.38 196 GLU A N 1
ATOM 1536 C CA . GLU A 1 196 ? -7.125 -21.422 -10.344 1 88.38 196 GLU A CA 1
ATOM 1537 C C . GLU A 1 196 ? -7.895 -20.688 -11.438 1 88.38 196 GLU A C 1
ATOM 1539 O O . GLU A 1 196 ? -8.602 -19.703 -11.156 1 88.38 196 GLU A O 1
ATOM 1544 N N . PRO A 1 197 ? -7.871 -21.094 -12.68 1 82.56 197 PRO A N 1
ATOM 1545 C CA . PRO A 1 197 ? -8.609 -20.328 -13.695 1 82.56 197 PRO A CA 1
ATOM 1546 C C . PRO A 1 197 ? -10.125 -20.391 -13.492 1 82.56 197 PRO A C 1
ATOM 1548 O O . PRO A 1 197 ? -10.828 -19.422 -13.781 1 82.56 197 PRO A O 1
ATOM 1551 N N . ASP A 1 198 ? -10.625 -21.516 -13.031 1 82.94 198 ASP A N 1
ATOM 1552 C CA . ASP A 1 198 ? -12.055 -21.625 -12.766 1 82.94 198 ASP A CA 1
ATOM 1553 C C . ASP A 1 198 ? -12.484 -20.656 -11.672 1 82.94 198 ASP A C 1
ATOM 1555 O O . ASP A 1 198 ? -13.523 -20 -11.789 1 82.94 198 ASP A O 1
ATOM 1559 N N . ALA A 1 199 ? -11.688 -20.672 -10.633 1 88.94 199 ALA A N 1
ATOM 1560 C CA . ALA A 1 199 ? -11.977 -19.734 -9.547 1 88.94 199 ALA A CA 1
ATOM 1561 C C . ALA A 1 199 ? -11.922 -18.297 -10.039 1 88.94 199 ALA A C 1
ATOM 1563 O O . ALA A 1 199 ? -12.812 -17.5 -9.727 1 88.94 199 ALA A O 1
ATOM 1564 N N . ALA A 1 200 ? -10.922 -18.016 -10.734 1 86.25 200 ALA A N 1
ATOM 1565 C CA . ALA A 1 200 ? -10.742 -16.656 -11.266 1 86.25 200 ALA A CA 1
ATOM 1566 C C . ALA A 1 200 ? -11.906 -16.266 -12.18 1 86.25 200 ALA A C 1
ATOM 1568 O O . ALA A 1 200 ? -12.406 -15.148 -12.117 1 86.25 200 ALA A O 1
ATOM 1569 N N . ALA A 1 201 ? -12.305 -17.172 -13.031 1 81.56 201 ALA A N 1
ATOM 1570 C CA . ALA A 1 201 ? -13.398 -16.922 -13.961 1 81.56 201 ALA A CA 1
ATOM 1571 C C . ALA A 1 201 ? -14.703 -16.641 -13.219 1 81.56 201 ALA A C 1
ATOM 1573 O O . ALA A 1 201 ? -15.469 -15.758 -13.609 1 81.56 201 ALA A O 1
ATOM 1574 N N . HIS A 1 202 ? -14.859 -17.438 -12.234 1 84.62 202 HIS A N 1
ATOM 1575 C CA . HIS A 1 202 ? -16.078 -17.297 -11.453 1 84.62 202 HIS A CA 1
ATOM 1576 C C . HIS A 1 202 ? -16.203 -15.875 -10.898 1 84.62 202 HIS A C 1
ATOM 1578 O O . HIS A 1 202 ? -17.25 -15.234 -11.055 1 84.62 202 HIS A O 1
ATOM 1584 N N . MET A 1 203 ? -15.203 -15.375 -10.297 1 84.19 203 MET A N 1
ATOM 1585 C CA . MET A 1 203 ? -15.219 -14.062 -9.672 1 84.19 203 MET A CA 1
ATOM 1586 C C . MET A 1 203 ? -15.219 -12.953 -10.719 1 84.19 203 MET A C 1
ATOM 1588 O O . MET A 1 203 ? -15.945 -11.969 -10.594 1 84.19 203 MET A O 1
ATOM 1592 N N . ALA A 1 204 ? -14.398 -13.102 -11.695 1 79.19 204 ALA A N 1
ATOM 1593 C CA . ALA A 1 204 ? -14.242 -12.062 -12.711 1 79.19 204 ALA A CA 1
ATOM 1594 C C . ALA A 1 204 ? -15.547 -11.836 -13.469 1 79.19 204 ALA A C 1
ATOM 1596 O O . ALA A 1 204 ? -15.945 -10.695 -13.703 1 79.19 204 ALA A O 1
ATOM 1597 N N . LEU A 1 205 ? -16.172 -12.836 -13.828 1 78.44 205 LEU A N 1
ATOM 1598 C CA . LEU A 1 205 ? -17.375 -12.734 -14.648 1 78.44 205 LEU A CA 1
ATOM 1599 C C . LEU A 1 205 ? -18.562 -12.273 -13.812 1 78.44 205 LEU A C 1
ATOM 1601 O O . LEU A 1 205 ? -19.359 -11.453 -14.258 1 78.44 205 LEU A O 1
ATOM 1605 N N . LYS A 1 206 ? -18.609 -12.734 -12.664 1 78.25 206 LYS A N 1
ATOM 1606 C CA . LYS A 1 206 ? -19.703 -12.32 -11.789 1 78.25 206 LYS A CA 1
ATOM 1607 C C . LYS A 1 206 ? -19.609 -10.836 -11.445 1 78.25 206 LYS A C 1
ATOM 1609 O O . LYS A 1 206 ? -20.609 -10.117 -11.461 1 78.25 206 LYS A O 1
ATOM 1614 N N . SER A 1 207 ? -18.438 -10.445 -11.055 1 73.56 207 SER A N 1
ATOM 1615 C CA . SER A 1 207 ? -18.219 -9.055 -10.695 1 73.56 207 SER A CA 1
ATOM 1616 C C . SER A 1 207 ? -18.438 -8.133 -11.898 1 73.56 207 SER A C 1
ATOM 1618 O O . SER A 1 207 ? -18.953 -7.023 -11.75 1 73.56 207 SER A O 1
ATOM 1620 N N . SER A 1 208 ? -18.047 -8.531 -13.016 1 66.75 208 SER A N 1
ATOM 1621 C CA . SER A 1 208 ? -18.156 -7.719 -14.219 1 66.75 208 SER A CA 1
ATOM 1622 C C . SER A 1 208 ? -19.609 -7.586 -14.672 1 66.75 208 SER A C 1
ATOM 1624 O O . SER A 1 208 ? -20.031 -6.508 -15.086 1 66.75 208 SER A O 1
ATOM 1626 N N . ILE A 1 209 ? -20.281 -8.648 -14.672 1 63.97 209 ILE A N 1
ATOM 1627 C CA . ILE A 1 209 ? -21.688 -8.648 -15.078 1 63.97 209 ILE A CA 1
ATOM 1628 C C . ILE A 1 209 ? -22.469 -7.703 -14.18 1 63.97 209 ILE A C 1
ATOM 1630 O O . ILE A 1 209 ? -23.375 -7.008 -14.648 1 63.97 209 ILE A O 1
ATOM 1634 N N . HIS A 1 210 ? -22.047 -7.617 -13.023 1 61.31 210 HIS A N 1
ATOM 1635 C CA . HIS A 1 210 ? -22.734 -6.766 -12.055 1 61.31 210 HIS A CA 1
ATOM 1636 C C . HIS A 1 210 ? -22.516 -5.289 -12.375 1 61.31 210 HIS A C 1
ATOM 1638 O O . HIS A 1 210 ? -23.422 -4.473 -12.203 1 61.31 210 HIS A O 1
ATOM 1644 N N . HIS A 1 211 ? -21.422 -4.988 -12.836 1 54.84 211 HIS A N 1
ATOM 1645 C CA . HIS A 1 211 ? -21.094 -3.586 -13.039 1 54.84 211 HIS A CA 1
ATOM 1646 C C . HIS A 1 211 ? -21.438 -3.133 -14.453 1 54.84 211 HIS A C 1
ATOM 1648 O O . HIS A 1 211 ? -21.844 -1.984 -14.656 1 54.84 211 HIS A O 1
ATOM 1654 N N . VAL A 1 212 ? -21.188 -4.09 -15.336 1 54.94 212 VAL A N 1
ATOM 1655 C CA . VAL A 1 212 ? -21.469 -3.77 -16.734 1 54.94 212 VAL A CA 1
ATOM 1656 C C . VAL A 1 212 ? -22.281 -4.902 -17.375 1 54.94 212 VAL A C 1
ATOM 1658 O O . VAL A 1 212 ? -21.719 -5.93 -17.75 1 54.94 212 VAL A O 1
ATOM 1661 N N . GLU A 1 213 ? -23.5 -4.766 -17.406 1 56.06 213 GLU A N 1
ATOM 1662 C CA . GLU A 1 213 ? -24.391 -5.82 -17.891 1 56.06 213 GLU A CA 1
ATOM 1663 C C . GLU A 1 213 ? -23.969 -6.309 -19.266 1 56.06 213 GLU A C 1
ATOM 1665 O O . GLU A 1 213 ? -24.078 -7.5 -19.578 1 56.06 213 GLU A O 1
ATOM 1670 N N . ASP A 1 214 ? -23.406 -5.508 -20.016 1 60.09 214 ASP A N 1
ATOM 1671 C CA . ASP A 1 214 ? -23.172 -5.875 -21.406 1 60.09 214 ASP A CA 1
ATOM 1672 C C . ASP A 1 214 ? -21.703 -6.273 -21.625 1 60.09 214 ASP A C 1
ATOM 1674 O O . ASP A 1 214 ? -21.219 -6.258 -22.75 1 60.09 214 ASP A O 1
ATOM 1678 N N . LEU A 1 215 ? -21.141 -6.688 -20.656 1 66.31 215 LEU A N 1
ATOM 1679 C CA . LEU A 1 215 ? -19.734 -7.016 -20.828 1 66.31 215 LEU A CA 1
ATOM 1680 C C . LEU A 1 215 ? -19.562 -8.367 -21.531 1 66.31 215 LEU A C 1
ATOM 1682 O O . LEU A 1 215 ? -18.688 -8.531 -22.375 1 66.31 215 LEU A O 1
ATOM 1686 N N . ILE A 1 216 ? -20.484 -9.391 -21.172 1 76.94 216 ILE A N 1
ATOM 1687 C CA . ILE A 1 216 ? -20.438 -10.703 -21.812 1 76.94 216 ILE A CA 1
ATOM 1688 C C . ILE A 1 216 ? -21.797 -11.039 -22.406 1 76.94 216 ILE A C 1
ATOM 1690 O O . ILE A 1 216 ? -22.828 -10.648 -21.875 1 76.94 216 ILE A O 1
ATOM 1694 N N . ASP A 1 217 ? -21.734 -11.656 -23.609 1 84 217 ASP A N 1
ATOM 1695 C CA . ASP A 1 217 ? -22.953 -12.031 -24.312 1 84 217 ASP A CA 1
ATOM 1696 C C . ASP A 1 217 ? -23.141 -13.547 -24.344 1 84 217 ASP A C 1
ATOM 1698 O O . ASP A 1 217 ? -22.172 -14.281 -24.547 1 84 217 ASP A O 1
ATOM 1702 N N . VAL A 1 218 ? -24.422 -13.922 -24.125 1 88.62 218 VAL A N 1
ATOM 1703 C CA . VAL A 1 218 ? -24.75 -15.336 -24.25 1 88.62 218 VAL A CA 1
ATOM 1704 C C . VAL A 1 218 ? -24.438 -15.812 -25.672 1 88.62 218 VAL A C 1
ATOM 1706 O O . VAL A 1 218 ? -24.719 -15.109 -26.641 1 88.62 218 VAL A O 1
ATOM 1709 N N . GLY A 1 219 ? -23.781 -16.922 -25.766 1 91.19 219 GLY A N 1
ATOM 1710 C CA . GLY A 1 219 ? -23.469 -17.5 -27.062 1 91.19 219 GLY A CA 1
ATOM 1711 C C . GLY A 1 219 ? -22.109 -17.094 -27.594 1 91.19 219 GLY A C 1
ATOM 1712 O O . GLY A 1 219 ? -21.75 -17.438 -28.719 1 91.19 219 GLY A O 1
ATOM 1713 N N . THR A 1 220 ? -21.438 -16.375 -26.812 1 92.44 220 THR A N 1
ATOM 1714 C CA . THR A 1 220 ? -20.094 -15.977 -27.219 1 92.44 220 THR A CA 1
ATOM 1715 C C . THR A 1 220 ? -19.047 -16.594 -26.297 1 92.44 220 THR A C 1
ATOM 1717 O O . THR A 1 220 ? -19.375 -17.078 -25.203 1 92.44 220 THR A O 1
ATOM 1720 N N . GLY A 1 221 ? -17.812 -16.609 -26.812 1 93.12 221 GLY A N 1
ATOM 1721 C CA . GLY A 1 221 ? -16.719 -17.156 -26.031 1 93.12 221 GLY A CA 1
ATOM 1722 C C . GLY A 1 221 ? -16.047 -16.141 -25.141 1 93.12 221 GLY A C 1
ATOM 1723 O O . GLY A 1 221 ? -15.922 -14.969 -25.516 1 93.12 221 GLY A O 1
ATOM 1724 N N . VAL A 1 222 ? -15.656 -16.625 -23.969 1 91.56 222 VAL A N 1
ATOM 1725 C CA . VAL A 1 222 ? -14.867 -15.828 -23.031 1 91.56 222 VAL A CA 1
ATOM 1726 C C . VAL A 1 222 ? -13.586 -16.578 -22.672 1 91.56 222 VAL A C 1
ATOM 1728 O O . VAL A 1 222 ? -13.617 -17.75 -22.312 1 91.56 222 VAL A O 1
ATOM 1731 N N . MET A 1 223 ? -12.508 -15.938 -22.828 1 93.94 223 MET A N 1
ATOM 1732 C CA . MET A 1 223 ? -11.203 -16.484 -22.484 1 93.94 223 MET A CA 1
ATOM 1733 C C . MET A 1 223 ? -10.703 -15.883 -21.172 1 93.94 223 MET A C 1
ATOM 1735 O O . MET A 1 223 ? -10.617 -14.664 -21.031 1 93.94 223 MET A O 1
ATOM 1739 N N . VAL A 1 224 ? -10.438 -16.734 -20.203 1 90.12 224 VAL A N 1
ATOM 1740 C CA . VAL A 1 224 ? -9.867 -16.297 -18.938 1 90.12 224 VAL A CA 1
ATOM 1741 C C . VAL A 1 224 ? -8.375 -16.594 -18.906 1 90.12 224 VAL A C 1
ATOM 1743 O O . VAL A 1 224 ? -7.973 -17.766 -19.016 1 90.12 224 VAL A O 1
ATOM 1746 N N . CYS A 1 225 ? -7.594 -15.609 -18.781 1 93 225 CYS A N 1
ATOM 1747 C CA . CYS A 1 225 ? -6.145 -15.734 -18.734 1 93 225 CYS A CA 1
ATOM 1748 C C . CYS A 1 225 ? -5.621 -15.406 -17.328 1 93 225 CYS A C 1
ATOM 1750 O O . CYS A 1 225 ? -5.523 -14.242 -16.969 1 93 225 CYS A O 1
ATOM 1752 N N . ASP A 1 226 ? -5.168 -16.406 -16.656 1 91.12 226 ASP A N 1
ATOM 1753 C CA . ASP A 1 226 ? -4.574 -16.234 -15.328 1 91.12 226 ASP A CA 1
ATOM 1754 C C . ASP A 1 226 ? -3.051 -16.172 -15.414 1 91.12 226 ASP A C 1
ATOM 1756 O O . ASP A 1 226 ? -2.396 -17.203 -15.586 1 91.12 226 ASP A O 1
ATOM 1760 N N . LEU A 1 227 ? -2.559 -15 -15.305 1 93.5 227 LEU A N 1
ATOM 1761 C CA . LEU A 1 227 ? -1.112 -14.805 -15.352 1 93.5 227 LEU A CA 1
ATOM 1762 C C . LEU A 1 227 ? -0.546 -14.633 -13.945 1 93.5 227 LEU A C 1
ATOM 1764 O O . LEU A 1 227 ? -0.453 -13.516 -13.445 1 93.5 227 LEU A O 1
ATOM 1768 N N . GLY A 1 228 ? -0.019 -15.688 -13.383 1 90.12 228 GLY A N 1
ATOM 1769 C CA . GLY A 1 228 ? 0.526 -15.664 -12.039 1 90.12 228 GLY A CA 1
ATOM 1770 C C . GLY A 1 228 ? 2.033 -15.492 -12.008 1 90.12 228 GLY A C 1
ATOM 1771 O O . GLY A 1 228 ? 2.645 -15.141 -13.016 1 90.12 228 GLY A O 1
ATOM 1772 N N . GLY A 1 229 ? 2.506 -15.688 -10.891 1 89.19 229 GLY A N 1
ATOM 1773 C CA . GLY A 1 229 ? 3.947 -15.562 -10.742 1 89.19 229 GLY A CA 1
ATOM 1774 C C . GLY A 1 229 ? 4.715 -16.672 -11.438 1 89.19 229 GLY A C 1
ATOM 1775 O O . GLY A 1 229 ? 5.73 -16.406 -12.094 1 89.19 229 GLY A O 1
ATOM 1776 N N . GLY A 1 230 ? 4.25 -17.812 -11.25 1 87.81 230 GLY A N 1
ATOM 1777 C CA . GLY A 1 230 ? 4.98 -18.953 -11.805 1 87.81 230 GLY A CA 1
ATOM 1778 C C . GLY A 1 230 ? 4.293 -19.578 -13.008 1 87.81 230 GLY A C 1
ATOM 1779 O O . GLY A 1 230 ? 4.941 -20.203 -13.844 1 87.81 230 GLY A O 1
ATOM 1780 N N . THR A 1 231 ? 3.031 -19.453 -12.992 1 88.94 231 THR A N 1
ATOM 1781 C CA . THR A 1 231 ? 2.287 -20.172 -14.016 1 88.94 231 THR A CA 1
ATOM 1782 C C . THR A 1 231 ? 1.311 -19.25 -14.734 1 88.94 231 THR A C 1
ATOM 1784 O O . THR A 1 231 ? 0.858 -18.25 -14.172 1 88.94 231 THR A O 1
ATOM 1787 N N . VAL A 1 232 ? 1.12 -19.609 -15.969 1 91.75 232 VAL A N 1
ATOM 1788 C CA . VAL A 1 232 ? 0.06 -19.031 -16.781 1 91.75 232 VAL A CA 1
ATOM 1789 C C . VAL A 1 232 ? -0.951 -20.109 -17.156 1 91.75 232 VAL A C 1
ATOM 1791 O O . VAL A 1 232 ? -0.57 -21.203 -17.578 1 91.75 232 VAL A O 1
ATOM 1794 N N . ASP A 1 233 ? -2.211 -19.797 -16.906 1 89.56 233 ASP A N 1
ATOM 1795 C CA . ASP A 1 233 ? -3.283 -20.734 -17.203 1 89.56 233 ASP A CA 1
ATOM 1796 C C . ASP A 1 233 ? -4.414 -20.047 -17.969 1 89.56 233 ASP A C 1
ATOM 1798 O O . ASP A 1 233 ? -4.887 -18.984 -17.562 1 89.56 233 ASP A O 1
ATOM 1802 N N . ILE A 1 234 ? -4.832 -20.719 -19.047 1 91.38 234 ILE A N 1
ATOM 1803 C CA . ILE A 1 234 ? -5.863 -20.141 -19.891 1 91.38 234 ILE A CA 1
ATOM 1804 C C . ILE A 1 234 ? -7.004 -21.141 -20.094 1 91.38 234 ILE A C 1
ATOM 1806 O O . ILE A 1 234 ? -6.766 -22.312 -20.359 1 91.38 234 ILE A O 1
ATOM 1810 N N . THR A 1 235 ? -8.188 -20.656 -19.906 1 88.62 235 THR A N 1
ATOM 1811 C CA . THR A 1 235 ? -9.391 -21.422 -20.219 1 88.62 235 THR A CA 1
ATOM 1812 C C . THR A 1 235 ? -10.352 -20.609 -21.078 1 88.62 235 THR A C 1
ATOM 1814 O O . THR A 1 235 ? -10.477 -19.391 -20.891 1 88.62 235 THR A O 1
ATOM 1817 N N . THR A 1 236 ? -10.961 -21.266 -21.953 1 92.25 236 THR A N 1
ATOM 1818 C CA . THR A 1 236 ? -11.922 -20.625 -22.844 1 92.25 236 THR A CA 1
ATOM 1819 C C . THR A 1 236 ? -13.281 -21.328 -22.766 1 92.25 236 THR A C 1
ATOM 1821 O O . THR A 1 236 ? -13.367 -22.547 -22.922 1 92.25 236 THR A O 1
ATOM 1824 N N . SER A 1 237 ? -14.289 -20.484 -22.531 1 91.25 237 SER A N 1
ATOM 1825 C CA . SER A 1 237 ? -15.633 -21.031 -22.359 1 91.25 237 SER A CA 1
ATOM 1826 C C . SER A 1 237 ? -16.672 -20.219 -23.141 1 91.25 237 SER A C 1
ATOM 1828 O O . SER A 1 237 ? -16.453 -19.047 -23.422 1 91.25 237 SER A O 1
ATOM 1830 N N . GLU A 1 238 ? -17.719 -20.906 -23.453 1 93.06 238 GLU A N 1
ATOM 1831 C CA . GLU A 1 238 ? -18.922 -20.234 -23.969 1 93.06 238 GLU A CA 1
ATOM 1832 C C . GLU A 1 238 ? -19.859 -19.828 -22.828 1 93.06 238 GLU A C 1
ATOM 1834 O O . GLU A 1 238 ? -20.078 -20.594 -21.891 1 93.06 238 GLU A O 1
ATOM 1839 N N . VAL A 1 239 ? -20.391 -18.625 -22.938 1 89.62 239 VAL A N 1
ATOM 1840 C CA . VAL A 1 239 ? -21.422 -18.203 -22.016 1 89.62 239 VAL A CA 1
ATOM 1841 C C . VAL A 1 239 ? -22.766 -18.812 -22.422 1 89.62 239 VAL A C 1
ATOM 1843 O O . VAL A 1 239 ? -23.375 -18.375 -23.422 1 89.62 239 VAL A O 1
ATOM 1846 N N . VAL A 1 240 ? -23.234 -19.734 -21.656 1 88.81 240 VAL A N 1
ATOM 1847 C CA . VAL A 1 240 ? -24.484 -20.422 -21.969 1 88.81 240 VAL A CA 1
ATOM 1848 C C . VAL A 1 240 ? -25.672 -19.656 -21.391 1 88.81 240 VAL A C 1
ATOM 1850 O O . VAL A 1 240 ? -26.719 -19.562 -22.031 1 88.81 240 VAL A O 1
ATOM 1853 N N . ARG A 1 241 ? -25.438 -19.172 -20.172 1 86.31 241 ARG A N 1
ATOM 1854 C CA . ARG A 1 241 ? -26.484 -18.438 -19.453 1 86.31 241 ARG A CA 1
ATOM 1855 C C . ARG A 1 241 ? -25.875 -17.422 -18.5 1 86.31 241 ARG A C 1
ATOM 1857 O O . ARG A 1 241 ? -24.828 -17.688 -17.891 1 86.31 241 ARG A O 1
ATOM 1864 N N . LYS A 1 242 ? -26.469 -16.281 -18.312 1 80.88 242 LYS A N 1
ATOM 1865 C CA . LYS A 1 242 ? -25.969 -15.234 -17.422 1 80.88 242 LYS A CA 1
ATOM 1866 C C . LYS A 1 242 ? -26.797 -15.18 -16.141 1 80.88 242 LYS A C 1
ATOM 1868 O O . LYS A 1 242 ? -26.281 -14.844 -15.078 1 80.88 242 LYS A O 1
ATOM 1873 N N . SER A 1 243 ? -28.047 -15.414 -16.25 1 76.75 243 SER A N 1
ATOM 1874 C CA . SER A 1 243 ? -29 -15.32 -15.148 1 76.75 243 SER A CA 1
ATOM 1875 C C . SER A 1 243 ? -29.922 -16.531 -15.109 1 76.75 243 SER A C 1
ATOM 1877 O O . SER A 1 243 ? -30.281 -17.094 -16.156 1 76.75 243 SER A O 1
ATOM 1879 N N . PRO A 1 244 ? -30.266 -16.875 -13.922 1 73.19 244 PRO A N 1
ATOM 1880 C CA . PRO A 1 244 ? -30.047 -16.359 -12.57 1 73.19 244 PRO A CA 1
ATOM 1881 C C . PRO A 1 244 ? -28.641 -16.625 -12.062 1 73.19 244 PRO A C 1
ATOM 1883 O O . PRO A 1 244 ? -28.156 -15.938 -11.148 1 73.19 244 PRO A O 1
ATOM 1886 N N . SER A 1 245 ? -28.031 -17.781 -12.727 1 73.94 245 SER A N 1
ATOM 1887 C CA . SER A 1 245 ? -26.641 -18.078 -12.391 1 73.94 245 SER A CA 1
ATOM 1888 C C . SER A 1 245 ? -25.797 -18.219 -13.656 1 73.94 245 SER A C 1
ATOM 1890 O O . SER A 1 245 ? -26.266 -18.734 -14.672 1 73.94 245 SER A O 1
ATOM 1892 N N . LEU A 1 246 ? -24.641 -17.859 -13.555 1 78.75 246 LEU A N 1
ATOM 1893 C CA . LEU A 1 246 ? -23.734 -17.938 -14.688 1 78.75 246 LEU A CA 1
ATOM 1894 C C . LEU A 1 246 ? -23.391 -19.391 -15.008 1 78.75 246 LEU A C 1
ATOM 1896 O O . LEU A 1 246 ? -23.031 -20.156 -14.117 1 78.75 246 LEU A O 1
ATOM 1900 N N . LYS A 1 247 ? -23.688 -19.766 -16.234 1 83.56 247 LYS A N 1
ATOM 1901 C CA . LYS A 1 247 ? -23.344 -21.094 -16.703 1 83.56 247 LYS A CA 1
ATOM 1902 C C . LYS A 1 247 ? -22.406 -21.031 -17.906 1 83.56 247 LYS A C 1
ATOM 1904 O O . LYS A 1 247 ? -22.672 -20.328 -18.875 1 83.56 247 LYS A O 1
ATOM 1909 N N . LEU A 1 248 ? -21.312 -21.828 -17.812 1 86.81 248 LEU A N 1
ATOM 1910 C CA . LEU A 1 248 ? -20.297 -21.844 -18.844 1 86.81 248 LEU A CA 1
ATOM 1911 C C . LEU A 1 248 ? -20.078 -23.266 -19.375 1 86.81 248 LEU A C 1
ATOM 1913 O O . LEU A 1 248 ? -20.359 -24.234 -18.688 1 86.81 248 LEU A O 1
ATOM 1917 N N . ARG A 1 249 ? -19.688 -23.25 -20.578 1 85.25 249 ARG A N 1
ATOM 1918 C CA . ARG A 1 249 ? -19.25 -24.5 -21.203 1 85.25 249 ARG A CA 1
ATOM 1919 C C . ARG A 1 249 ? -17.859 -24.328 -21.812 1 85.25 249 ARG A C 1
ATOM 1921 O O . ARG A 1 249 ? -17.641 -23.453 -22.656 1 85.25 249 ARG A O 1
ATOM 1928 N N . GLU A 1 250 ? -16.984 -25.203 -21.438 1 87.75 250 GLU A N 1
ATOM 1929 C CA . GLU A 1 250 ? -15.633 -25.125 -21.984 1 87.75 250 GLU A CA 1
ATOM 1930 C C . GLU A 1 250 ? -15.625 -25.453 -23.469 1 87.75 250 GLU A C 1
ATOM 1932 O O . GLU A 1 250 ? -16.188 -26.453 -23.891 1 87.75 250 GLU A O 1
ATOM 1937 N N . ILE A 1 251 ? -14.945 -24.625 -24.312 1 91.5 251 ILE A N 1
ATOM 1938 C CA . ILE A 1 251 ? -15.039 -24.812 -25.75 1 91.5 251 ILE A CA 1
ATOM 1939 C C . ILE A 1 251 ? -13.648 -25.047 -26.344 1 91.5 251 ILE A C 1
ATOM 1941 O O . ILE A 1 251 ? -13.508 -25.297 -27.531 1 91.5 251 ILE A O 1
ATOM 1945 N N . ALA A 1 252 ? -12.672 -24.953 -25.547 1 90.38 252 ALA A N 1
ATOM 1946 C CA . ALA A 1 252 ? -11.297 -25.281 -25.922 1 90.38 252 ALA A CA 1
ATOM 1947 C C . ALA A 1 252 ? -10.57 -25.984 -24.766 1 90.38 252 ALA A C 1
ATOM 1949 O O . ALA A 1 252 ? -10.875 -25.734 -23.594 1 90.38 252 ALA A O 1
ATOM 1950 N N . ILE A 1 253 ? -9.617 -26.859 -25.109 1 84.38 253 ILE A N 1
ATOM 1951 C CA . ILE A 1 253 ? -8.805 -27.5 -24.094 1 84.38 253 ILE A CA 1
ATOM 1952 C C . ILE A 1 253 ? -7.891 -26.469 -23.438 1 84.38 253 ILE A C 1
ATOM 1954 O O . ILE A 1 253 ? -7.121 -25.781 -24.125 1 84.38 253 ILE A O 1
ATOM 1958 N N . GLY A 1 254 ? -8.031 -26.312 -22.172 1 82.56 254 GLY A N 1
ATOM 1959 C CA . GLY A 1 254 ? -7.223 -25.359 -21.453 1 82.56 254 GLY A CA 1
ATOM 1960 C C . GLY A 1 254 ? -5.734 -25.547 -21.672 1 82.56 254 GLY A C 1
ATOM 1961 O O . GLY A 1 254 ? -5.266 -26.672 -21.859 1 82.56 254 GLY A O 1
ATOM 1962 N N . ALA A 1 255 ? -5.027 -24.406 -21.719 1 82.94 255 ALA A N 1
ATOM 1963 C CA . ALA A 1 255 ? -3.58 -24.406 -21.922 1 82.94 255 ALA A CA 1
ATOM 1964 C C . ALA A 1 255 ? -2.879 -23.641 -20.797 1 82.94 255 ALA A C 1
ATOM 1966 O O . ALA A 1 255 ? -3.496 -22.812 -20.125 1 82.94 255 ALA A O 1
ATOM 1967 N N . GLY A 1 256 ? -1.616 -24.031 -20.578 1 86 256 GLY A N 1
ATOM 1968 C CA . GLY A 1 256 ? -0.83 -23.312 -19.594 1 86 256 GLY A CA 1
ATOM 1969 C C . GLY A 1 256 ? 0.644 -23.672 -19.625 1 86 256 GLY A C 1
ATOM 1970 O O . GLY A 1 256 ? 1.071 -24.484 -20.438 1 86 256 GLY A O 1
ATOM 1971 N N . GLY A 1 257 ? 1.403 -23.016 -18.922 1 85.56 257 GLY A N 1
ATOM 1972 C CA . GLY A 1 257 ? 2.834 -23.25 -18.781 1 85.56 257 GLY A CA 1
ATOM 1973 C C . GLY A 1 257 ? 3.438 -22.547 -17.578 1 85.56 257 GLY A C 1
ATOM 1974 O O . GLY A 1 257 ? 2.783 -21.703 -16.938 1 85.56 257 GLY A O 1
ATOM 1975 N N . LYS A 1 258 ? 4.637 -23.016 -17.266 1 86.12 258 LYS A N 1
ATOM 1976 C CA . LYS A 1 258 ? 5.41 -22.375 -16.219 1 86.12 258 LYS A CA 1
ATOM 1977 C C . LYS A 1 258 ? 6.16 -21.156 -16.75 1 86.12 258 LYS A C 1
ATOM 1979 O O . LYS A 1 258 ? 7.391 -21.141 -16.766 1 86.12 258 LYS A O 1
ATOM 1984 N N . CYS A 1 259 ? 5.391 -20.188 -17.172 1 90.12 259 CYS A N 1
ATOM 1985 C CA . CYS A 1 259 ? 5.934 -18.984 -17.797 1 90.12 259 CYS A CA 1
ATOM 1986 C C . CYS A 1 259 ? 5.32 -17.734 -17.188 1 90.12 259 CYS A C 1
ATOM 1988 O O . CYS A 1 259 ? 4.895 -16.828 -17.922 1 90.12 259 CYS A O 1
ATOM 1990 N N . GLY A 1 260 ? 5.258 -17.688 -15.914 1 90.69 260 GLY A N 1
ATOM 1991 C CA . GLY A 1 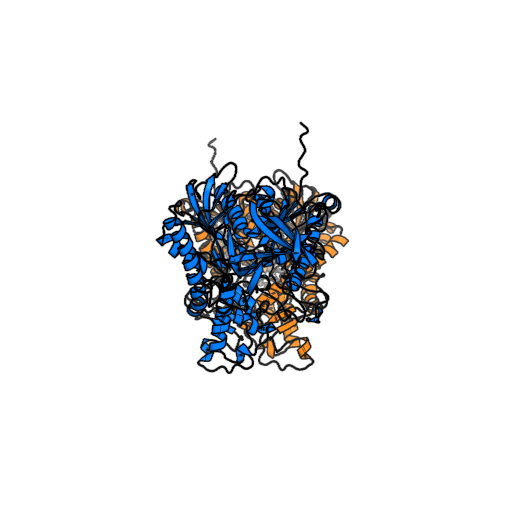260 ? 4.691 -16.531 -15.242 1 90.69 260 GLY A CA 1
ATOM 1992 C C . GLY A 1 260 ? 5.715 -15.445 -14.945 1 90.69 260 GLY A C 1
ATOM 1993 O O . GLY A 1 260 ? 6.734 -15.352 -15.633 1 90.69 260 GLY A O 1
ATOM 1994 N N . GLY A 1 261 ? 5.441 -14.617 -13.977 1 92.44 261 GLY A N 1
ATOM 1995 C CA . GLY A 1 261 ? 6.242 -13.453 -13.641 1 92.44 261 GLY A CA 1
ATOM 1996 C C . GLY A 1 261 ? 7.656 -13.805 -13.227 1 92.44 261 GLY A C 1
ATOM 1997 O O . GLY A 1 261 ? 8.586 -13.016 -13.43 1 92.44 261 GLY A O 1
ATOM 1998 N N . THR A 1 262 ? 7.902 -14.953 -12.695 1 90.88 262 THR A N 1
ATOM 1999 C CA . THR A 1 262 ? 9.234 -15.336 -12.234 1 90.88 262 THR A CA 1
ATOM 2000 C C . THR A 1 262 ? 10.164 -15.578 -13.414 1 90.88 262 THR A C 1
ATOM 2002 O O . THR A 1 262 ? 11.391 -15.594 -13.258 1 90.88 262 THR A O 1
ATOM 2005 N N . PHE A 1 263 ? 9.547 -15.789 -14.555 1 92.12 263 PHE A N 1
ATOM 2006 C CA . PHE A 1 263 ? 10.344 -15.859 -15.773 1 92.12 263 PHE A CA 1
ATOM 2007 C C . PHE A 1 263 ? 11.07 -14.547 -16.016 1 92.12 263 PHE A C 1
ATOM 2009 O O . PHE A 1 263 ? 12.219 -14.539 -16.453 1 92.12 263 PHE A O 1
ATOM 2016 N N . VAL A 1 264 ? 10.438 -13.469 -15.719 1 94.94 264 VAL A N 1
ATOM 2017 C CA . VAL A 1 264 ? 11.047 -12.148 -15.828 1 94.94 264 VAL A CA 1
ATOM 2018 C C . VAL A 1 264 ? 12.211 -12.039 -14.844 1 94.94 264 VAL A C 1
ATOM 2020 O O . VAL A 1 264 ? 13.258 -11.484 -15.172 1 94.94 264 VAL A O 1
ATOM 2023 N N . ASP A 1 265 ? 12.039 -12.578 -13.672 1 93 265 ASP A N 1
ATOM 2024 C CA . ASP A 1 265 ? 13.086 -12.57 -12.656 1 93 265 ASP A CA 1
ATOM 2025 C C . ASP A 1 265 ? 14.32 -13.344 -13.141 1 93 265 ASP A C 1
ATOM 2027 O O . ASP A 1 265 ? 15.453 -12.898 -12.93 1 93 265 ASP A O 1
ATOM 2031 N N . ARG A 1 266 ? 14.086 -14.43 -13.734 1 90.94 266 ARG A N 1
ATOM 2032 C CA . ARG A 1 266 ? 15.203 -15.234 -14.219 1 90.94 266 ARG A CA 1
ATOM 2033 C C . ARG A 1 266 ? 15.922 -14.531 -15.367 1 90.94 266 ARG A C 1
ATOM 2035 O O . ARG A 1 266 ? 17.141 -14.664 -15.508 1 90.94 266 ARG A O 1
ATOM 2042 N N . ASN A 1 267 ? 15.188 -13.859 -16.203 1 94.38 267 ASN A N 1
ATOM 2043 C CA . ASN A 1 267 ? 15.812 -13.055 -17.25 1 94.38 267 ASN A CA 1
ATOM 2044 C C . ASN A 1 267 ? 16.719 -11.977 -16.641 1 94.38 267 ASN A C 1
ATOM 2046 O O . ASN A 1 267 ? 17.766 -11.648 -17.219 1 94.38 267 ASN A O 1
ATOM 2050 N N . LEU A 1 268 ? 16.281 -11.414 -15.539 1 95.75 268 LEU A N 1
ATOM 2051 C CA . LEU A 1 268 ? 17.094 -10.422 -14.852 1 95.75 268 LEU A CA 1
ATOM 2052 C C . LEU A 1 268 ? 18.422 -11.031 -14.391 1 95.75 268 LEU A C 1
ATOM 2054 O O . LEU A 1 268 ? 19.484 -10.438 -14.57 1 95.75 268 LEU A O 1
ATOM 2058 N N . TYR A 1 269 ? 18.328 -12.211 -13.805 1 92.56 269 TYR A N 1
ATOM 2059 C CA . TYR A 1 269 ? 19.531 -12.883 -13.328 1 92.56 269 TYR A CA 1
ATOM 2060 C C . TYR A 1 269 ? 20.516 -13.125 -14.477 1 92.56 269 TYR A C 1
ATOM 2062 O O . TYR A 1 269 ? 21.719 -12.922 -14.336 1 92.56 269 TYR A O 1
ATOM 2070 N N . LYS A 1 270 ? 19.969 -13.57 -15.57 1 92.75 270 LYS A N 1
ATOM 2071 C CA . LYS A 1 270 ? 20.797 -13.805 -16.75 1 92.75 270 LYS A CA 1
ATOM 2072 C C . LYS A 1 270 ? 21.469 -12.523 -17.219 1 92.75 270 LYS A C 1
ATOM 2074 O O . LYS A 1 270 ? 22.672 -12.5 -17.484 1 92.75 270 LYS A O 1
ATOM 2079 N N . LEU A 1 271 ? 20.734 -11.477 -17.297 1 96.44 271 LEU A N 1
ATOM 2080 C CA . LEU A 1 271 ? 21.25 -10.188 -17.75 1 96.44 271 LEU A CA 1
ATOM 2081 C C . LEU A 1 271 ? 22.375 -9.703 -16.844 1 96.44 271 LEU A C 1
ATOM 2083 O O . LEU A 1 271 ? 23.422 -9.273 -17.328 1 96.44 271 LEU A O 1
ATOM 2087 N N . LEU A 1 272 ? 22.172 -9.781 -15.57 1 96.62 272 LEU A N 1
ATOM 2088 C CA . LEU A 1 272 ? 23.156 -9.242 -14.625 1 96.62 272 LEU A CA 1
ATOM 2089 C C . LEU A 1 272 ? 24.375 -10.141 -14.539 1 96.62 272 LEU A C 1
ATOM 2091 O O . LEU A 1 272 ? 25.5 -9.656 -14.328 1 96.62 272 LEU A O 1
ATOM 2095 N N . SER A 1 273 ? 24.156 -11.445 -14.695 1 94.31 273 SER A N 1
ATOM 2096 C CA . SER A 1 273 ? 25.297 -12.359 -14.758 1 94.31 273 SER A CA 1
ATOM 2097 C C . SER A 1 273 ? 26.203 -12.016 -15.938 1 94.31 273 SER A C 1
ATOM 2099 O O . SER A 1 273 ? 27.438 -12.062 -15.805 1 94.31 273 SER A O 1
ATOM 2101 N N . GLU A 1 274 ? 25.625 -11.703 -17.031 1 95.56 274 GLU A N 1
ATOM 2102 C CA . GLU A 1 274 ? 26.391 -11.336 -18.219 1 95.56 274 GLU A CA 1
ATOM 2103 C C . GLU A 1 274 ? 27.078 -9.992 -18.047 1 95.56 274 GLU A C 1
ATOM 2105 O O . GLU A 1 274 ? 28.234 -9.82 -18.453 1 95.56 274 GLU A O 1
ATOM 2110 N N . ARG A 1 275 ? 26.484 -9.086 -17.391 1 96 275 ARG A N 1
ATOM 2111 C CA . ARG A 1 275 ? 26.969 -7.711 -17.297 1 96 275 ARG A CA 1
ATOM 2112 C C . ARG A 1 275 ? 28.047 -7.594 -16.219 1 96 275 ARG A C 1
ATOM 2114 O O . ARG A 1 275 ? 29.016 -6.863 -16.391 1 96 275 ARG A O 1
ATOM 2121 N N . PHE A 1 276 ? 27.891 -8.328 -15.062 1 97.06 276 PHE A N 1
ATOM 2122 C CA . PHE A 1 276 ? 28.75 -8.07 -13.914 1 97.06 276 PHE A CA 1
ATOM 2123 C C . PHE A 1 276 ? 29.609 -9.281 -13.594 1 97.06 276 PHE A C 1
ATOM 2125 O O . PHE A 1 276 ? 30.484 -9.211 -12.727 1 97.06 276 PHE A O 1
ATOM 2132 N N . GLY A 1 277 ? 29.328 -10.406 -14.203 1 94.62 277 GLY A N 1
ATOM 2133 C CA . GLY A 1 277 ? 30.156 -11.594 -14.023 1 94.62 277 GLY A CA 1
ATOM 2134 C C . GLY A 1 277 ? 30.141 -12.117 -12.594 1 94.62 277 GLY A C 1
ATOM 2135 O O . GLY A 1 277 ? 29.078 -12.219 -11.977 1 94.62 277 GLY A O 1
ATOM 2136 N N . THR A 1 278 ? 31.266 -12.414 -12.023 1 94.88 278 THR A N 1
ATOM 2137 C CA . THR A 1 278 ? 31.406 -13.078 -10.734 1 94.88 278 THR A CA 1
ATOM 2138 C C . THR A 1 278 ? 31.062 -12.117 -9.594 1 94.88 278 THR A C 1
ATOM 2140 O O . THR A 1 278 ? 30.703 -12.555 -8.5 1 94.88 278 THR A O 1
ATOM 2143 N N . ALA A 1 279 ? 31.172 -10.852 -9.906 1 95.62 279 ALA A N 1
ATOM 2144 C CA . ALA A 1 279 ? 30.781 -9.883 -8.883 1 95.62 279 ALA A CA 1
ATOM 2145 C C . ALA A 1 279 ? 29.312 -10.062 -8.492 1 95.62 279 ALA A C 1
ATOM 2147 O O . ALA A 1 279 ? 28.938 -9.789 -7.352 1 95.62 279 ALA A O 1
ATOM 2148 N N . PHE A 1 280 ? 28.562 -10.602 -9.445 1 95.06 280 PHE A N 1
ATOM 2149 C CA . PHE A 1 280 ? 27.156 -10.836 -9.203 1 95.06 280 PHE A CA 1
ATOM 2150 C C . PHE A 1 280 ? 26.906 -12.297 -8.836 1 95.06 280 PHE A C 1
ATOM 2152 O O . PHE A 1 280 ? 26.234 -12.586 -7.836 1 95.06 280 PHE A O 1
ATOM 2159 N N . THR A 1 281 ? 27.438 -13.234 -9.523 1 92.5 281 THR A N 1
ATOM 2160 C CA . THR A 1 281 ? 27.094 -14.648 -9.391 1 92.5 281 THR A CA 1
ATOM 2161 C C . THR A 1 281 ? 27.625 -15.211 -8.078 1 92.5 281 THR A C 1
ATOM 2163 O O . THR A 1 281 ? 27.156 -16.25 -7.605 1 92.5 281 THR A O 1
ATOM 2166 N N . ASP A 1 282 ? 28.547 -14.461 -7.426 1 92.12 282 ASP A N 1
ATOM 2167 C CA . ASP A 1 282 ? 29.109 -14.938 -6.164 1 92.12 282 ASP A CA 1
ATOM 2168 C C . ASP A 1 282 ? 28.281 -14.477 -4.977 1 92.12 282 ASP A C 1
ATOM 2170 O O . ASP A 1 282 ? 28.469 -14.945 -3.854 1 92.12 282 ASP A O 1
ATOM 2174 N N . LEU A 1 283 ? 27.375 -13.609 -5.227 1 91 283 LEU A N 1
ATOM 2175 C CA . LEU A 1 283 ? 26.516 -13.141 -4.141 1 91 283 LEU A CA 1
ATOM 2176 C C . LEU A 1 283 ? 25.578 -14.25 -3.666 1 91 283 LEU A C 1
ATOM 2178 O O . LEU A 1 283 ? 25.078 -15.023 -4.477 1 91 283 LEU A O 1
ATOM 2182 N N . GLY A 1 284 ? 25.406 -14.336 -2.387 1 85.69 284 GLY A N 1
ATOM 2183 C CA . GLY A 1 284 ? 24.547 -15.352 -1.812 1 85.69 284 GLY A CA 1
ATOM 2184 C C . GLY A 1 284 ? 23.062 -15.031 -1.95 1 85.69 284 GLY A C 1
ATOM 2185 O O . GLY A 1 284 ? 22.703 -13.922 -2.361 1 85.69 284 GLY A O 1
ATOM 2186 N N . PRO A 1 285 ? 22.188 -15.984 -1.657 1 82.75 285 PRO A N 1
ATOM 2187 C CA . PRO A 1 285 ? 20.734 -15.805 -1.783 1 82.75 285 PRO A CA 1
ATOM 2188 C C . PRO A 1 285 ? 20.203 -14.672 -0.913 1 82.75 285 PRO A C 1
ATOM 2190 O O . PRO A 1 285 ? 19.188 -14.062 -1.241 1 82.75 285 PRO A O 1
ATOM 2193 N N . GLN A 1 286 ? 20.906 -14.312 0.117 1 83.94 286 GLN A N 1
ATOM 2194 C CA . GLN A 1 286 ? 20.469 -13.227 0.985 1 83.94 286 GLN A CA 1
ATOM 2195 C C . GLN A 1 286 ? 20.547 -11.883 0.266 1 83.94 286 GLN A C 1
ATOM 2197 O O . GLN A 1 286 ? 19.828 -10.945 0.622 1 83.94 286 GLN A O 1
ATOM 2202 N N . HIS A 1 287 ? 21.375 -11.859 -0.797 1 90.12 287 HIS A N 1
ATOM 2203 C CA . HIS A 1 287 ? 21.578 -10.625 -1.543 1 90.12 287 HIS A CA 1
ATOM 2204 C C . HIS A 1 287 ? 20.688 -10.578 -2.785 1 90.12 287 HIS A C 1
ATOM 2206 O O . HIS A 1 287 ? 20.172 -9.516 -3.145 1 90.12 287 HIS A O 1
ATOM 2212 N N . VAL A 1 288 ? 20.516 -11.75 -3.389 1 91.12 288 VAL A N 1
ATOM 2213 C CA . VAL A 1 288 ? 19.922 -11.68 -4.715 1 91.12 288 VAL A CA 1
ATOM 2214 C C . VAL A 1 288 ? 18.75 -12.656 -4.801 1 91.12 288 VAL A C 1
ATOM 2216 O O . VAL A 1 288 ? 18.078 -12.742 -5.832 1 91.12 288 VAL A O 1
ATOM 2219 N N . GLY A 1 289 ? 18.469 -13.367 -3.811 1 85.62 289 GLY A N 1
ATOM 2220 C CA . GLY A 1 289 ? 17.375 -14.328 -3.826 1 85.62 289 GLY A CA 1
ATOM 2221 C C . GLY A 1 289 ? 16.031 -13.719 -3.482 1 85.62 289 GLY A C 1
ATOM 2222 O O . GLY A 1 289 ? 15.961 -12.547 -3.104 1 85.62 289 GLY A O 1
ATOM 2223 N N . PRO A 1 290 ? 14.969 -14.508 -3.629 1 82.62 290 PRO A N 1
ATOM 2224 C CA . PRO A 1 290 ? 13.656 -14.039 -3.182 1 82.62 290 PRO A CA 1
ATOM 2225 C C . PRO A 1 290 ? 13.648 -13.617 -1.714 1 82.62 290 PRO A C 1
ATOM 2227 O O . PRO A 1 290 ? 14.25 -14.289 -0.873 1 82.62 290 PRO A O 1
ATOM 2230 N N . GLY A 1 291 ? 12.992 -12.461 -1.471 1 82.25 291 GLY A N 1
ATOM 2231 C CA . GLY A 1 291 ? 12.969 -11.953 -0.109 1 82.25 291 GLY A CA 1
ATOM 2232 C C . GLY A 1 291 ? 14.086 -10.961 0.179 1 82.25 291 GLY A C 1
ATOM 2233 O O . GLY A 1 291 ? 14.055 -10.258 1.191 1 82.25 291 GLY A O 1
ATOM 2234 N N . SER A 1 292 ? 15.094 -10.977 -0.726 1 88.88 292 SER A N 1
ATOM 2235 C CA . SER A 1 292 ? 16.156 -9.992 -0.574 1 88.88 292 SER A CA 1
ATOM 2236 C C . SER A 1 292 ? 15.672 -8.586 -0.9 1 88.88 292 SER A C 1
ATOM 2238 O O . SER A 1 292 ? 14.641 -8.422 -1.556 1 88.88 292 SER A O 1
ATOM 2240 N N . GLN A 1 293 ? 16.406 -7.625 -0.42 1 90.75 293 GLN A N 1
ATOM 2241 C CA . GLN A 1 293 ? 16.094 -6.234 -0.741 1 90.75 293 GLN A CA 1
ATOM 2242 C C . GLN A 1 293 ? 16.172 -5.988 -2.244 1 90.75 293 GLN A C 1
ATOM 2244 O O . GLN A 1 293 ? 15.352 -5.258 -2.803 1 90.75 293 GLN A O 1
ATOM 2249 N N . PHE A 1 294 ? 17.156 -6.582 -2.859 1 93.94 294 PHE A N 1
ATOM 2250 C CA . PHE A 1 294 ? 17.375 -6.457 -4.297 1 93.94 294 PHE A CA 1
ATOM 2251 C C . PHE A 1 294 ? 16.156 -6.926 -5.07 1 93.94 294 PHE A C 1
ATOM 2253 O O . PHE A 1 294 ? 15.602 -6.184 -5.887 1 93.94 294 PHE A O 1
ATOM 2260 N N . MET A 1 295 ? 15.68 -8.047 -4.734 1 91.88 295 MET A N 1
ATOM 2261 C CA . MET A 1 295 ? 14.562 -8.625 -5.477 1 91.88 295 MET A CA 1
ATOM 2262 C C . MET A 1 295 ? 13.25 -7.938 -5.109 1 91.88 295 MET A C 1
ATOM 2264 O O . MET A 1 295 ? 12.367 -7.801 -5.953 1 91.88 295 MET A O 1
ATOM 2268 N N . ASP A 1 296 ? 13.156 -7.492 -3.904 1 88.69 296 ASP A N 1
ATOM 2269 C CA . ASP A 1 296 ? 11.961 -6.754 -3.5 1 88.69 296 ASP A CA 1
ATOM 2270 C C . ASP A 1 296 ? 11.812 -5.469 -4.309 1 88.69 296 ASP A C 1
ATOM 2272 O O . ASP A 1 296 ? 10.711 -5.129 -4.746 1 88.69 296 ASP A O 1
ATOM 2276 N N . GLN A 1 297 ? 12.852 -4.809 -4.43 1 90.88 297 GLN A N 1
ATOM 2277 C CA . GLN A 1 297 ? 12.828 -3.574 -5.203 1 90.88 297 GLN A CA 1
ATOM 2278 C C . GLN A 1 297 ? 12.539 -3.854 -6.676 1 90.88 297 GLN A C 1
ATOM 2280 O O . GLN A 1 297 ? 11.805 -3.107 -7.324 1 90.88 297 GLN A O 1
ATOM 2285 N N . PHE A 1 298 ? 13.125 -4.914 -7.195 1 94.81 298 PHE A N 1
ATOM 2286 C CA . PHE A 1 298 ? 12.867 -5.262 -8.586 1 94.81 298 PHE A CA 1
ATOM 2287 C C . PHE A 1 298 ? 11.398 -5.605 -8.797 1 94.81 298 PHE A C 1
ATOM 2289 O O . PHE A 1 298 ? 10.805 -5.238 -9.812 1 94.81 298 PHE A O 1
ATOM 2296 N N . GLU A 1 299 ? 10.867 -6.324 -7.832 1 90.25 299 GLU A N 1
ATOM 2297 C CA . GLU A 1 299 ? 9.453 -6.688 -7.918 1 90.25 299 GLU A CA 1
ATOM 2298 C C . GLU A 1 299 ? 8.57 -5.445 -8.016 1 90.25 299 GLU A C 1
ATOM 2300 O O . GLU A 1 299 ? 7.594 -5.43 -8.766 1 90.25 299 GLU A O 1
ATOM 2305 N N . MET A 1 300 ? 8.914 -4.465 -7.309 1 86.06 300 MET A N 1
ATOM 2306 C CA . MET A 1 300 ? 8.148 -3.223 -7.355 1 86.06 300 MET A CA 1
ATOM 2307 C C . MET A 1 300 ? 8.242 -2.58 -8.734 1 86.06 300 MET A C 1
ATOM 2309 O O . MET A 1 300 ? 7.234 -2.117 -9.281 1 86.06 300 MET A O 1
ATOM 2313 N N . HIS A 1 301 ? 9.383 -2.541 -9.289 1 90.25 301 HIS A N 1
ATOM 2314 C CA . HIS A 1 301 ? 9.57 -1.987 -10.625 1 90.25 301 HIS A CA 1
ATOM 2315 C C . HIS A 1 301 ? 8.836 -2.82 -11.672 1 90.25 301 HIS A C 1
ATOM 2317 O O . HIS A 1 301 ? 8.273 -2.275 -12.625 1 90.25 301 HIS A O 1
ATOM 2323 N N . LYS A 1 302 ? 8.977 -4.086 -11.461 1 91.31 302 LYS A N 1
ATOM 2324 C CA . LYS A 1 302 ? 8.32 -5.016 -12.375 1 91.31 302 LYS A CA 1
ATOM 2325 C C . LYS A 1 302 ? 6.809 -4.781 -12.406 1 91.31 302 LYS A C 1
ATOM 2327 O O . LYS A 1 302 ? 6.199 -4.758 -13.477 1 91.31 302 LYS A O 1
ATOM 2332 N N . ARG A 1 303 ? 6.242 -4.562 -11.32 1 85.88 303 ARG A N 1
ATOM 2333 C CA . ARG A 1 303 ? 4.801 -4.371 -11.203 1 85.88 303 ARG A CA 1
ATOM 2334 C C . ARG A 1 303 ? 4.371 -3.043 -11.812 1 85.88 303 ARG A C 1
ATOM 2336 O O . ARG A 1 303 ? 3.254 -2.92 -12.32 1 85.88 303 ARG A O 1
ATOM 2343 N N . ASP A 1 304 ? 5.246 -2.082 -11.859 1 84.06 304 ASP A N 1
ATOM 2344 C CA . ASP A 1 304 ? 4.863 -0.741 -12.289 1 84.06 304 ASP A CA 1
ATOM 2345 C C . ASP A 1 304 ? 5.336 -0.468 -13.719 1 84.06 304 ASP A C 1
ATOM 2347 O O . ASP A 1 304 ? 5.039 0.585 -14.281 1 84.06 304 ASP A O 1
ATOM 2351 N N . PHE A 1 305 ? 6.008 -1.325 -14.32 1 90.38 305 PHE A N 1
ATOM 2352 C CA . PHE A 1 305 ? 6.562 -1.101 -15.648 1 90.38 305 PHE A CA 1
ATOM 2353 C C . PHE A 1 305 ? 5.453 -0.926 -16.688 1 90.38 305 PHE A C 1
ATOM 2355 O O . PHE A 1 305 ? 4.484 -1.688 -16.688 1 90.38 305 PHE A O 1
ATOM 2362 N N . SER A 1 306 ? 5.633 0.121 -17.438 1 88 306 SER A N 1
ATOM 2363 C CA . SER A 1 306 ? 4.625 0.465 -18.438 1 88 306 SER A CA 1
ATOM 2364 C C . SER A 1 306 ? 5.273 0.985 -19.703 1 88 306 SER A C 1
ATOM 2366 O O . SER A 1 306 ? 6.41 1.455 -19.688 1 88 306 SER A O 1
ATOM 2368 N N . LEU A 1 307 ? 4.535 0.893 -20.797 1 82.19 307 LEU A N 1
ATOM 2369 C CA . LEU A 1 307 ? 4.961 1.463 -22.078 1 82.19 307 LEU A CA 1
ATOM 2370 C C . LEU A 1 307 ? 5.098 2.979 -21.969 1 82.19 307 LEU A C 1
ATOM 2372 O O . LEU A 1 307 ? 5.914 3.582 -22.672 1 82.19 307 LEU A O 1
ATOM 2376 N N . ASP A 1 308 ? 4.32 3.637 -21.078 1 74.19 308 ASP A N 1
ATOM 2377 C CA . ASP A 1 308 ? 4.246 5.09 -20.953 1 74.19 308 ASP A CA 1
ATOM 2378 C C . ASP A 1 308 ? 5.375 5.621 -20.062 1 74.19 308 ASP A C 1
ATOM 2380 O O . ASP A 1 308 ? 5.555 6.836 -19.938 1 74.19 308 ASP A O 1
ATOM 2384 N N . THR A 1 309 ? 6.07 4.762 -19.578 1 67.88 309 THR A N 1
ATOM 2385 C CA . THR A 1 309 ? 7.199 5.211 -18.766 1 67.88 309 THR A CA 1
ATOM 2386 C C . THR A 1 309 ? 8.195 5.996 -19.625 1 67.88 309 THR A C 1
ATOM 2388 O O . THR A 1 309 ? 8.531 5.582 -20.734 1 67.88 309 THR A O 1
ATOM 2391 N N . PRO A 1 310 ? 8.547 7.117 -19.016 1 64.5 310 PRO A N 1
ATOM 2392 C CA . PRO A 1 310 ? 9.5 7.91 -19.812 1 64.5 310 PRO A CA 1
ATOM 2393 C C . PRO A 1 310 ? 10.773 7.145 -20.141 1 64.5 310 PRO A C 1
ATOM 2395 O O . PRO A 1 310 ? 11.289 6.391 -19.312 1 64.5 310 PRO A O 1
ATOM 2398 N N . SER A 1 311 ? 11.227 7.402 -21.281 1 58.56 311 SER A N 1
ATOM 2399 C CA . SER A 1 311 ? 12.375 6.668 -21.812 1 58.56 311 SER A CA 1
ATOM 2400 C C . SER A 1 311 ? 13.633 6.969 -21 1 58.56 311 SER A C 1
ATOM 2402 O O . SER A 1 311 ? 14.516 6.117 -20.875 1 58.56 311 SER A O 1
ATOM 2404 N N . ARG A 1 312 ? 13.75 8.047 -20.5 1 66.12 312 ARG A N 1
ATOM 2405 C CA . ARG A 1 312 ? 14.977 8.453 -19.828 1 66.12 312 ARG A CA 1
ATOM 2406 C C . ARG A 1 312 ? 15 7.953 -18.375 1 66.12 312 ARG A C 1
ATOM 2408 O O . ARG A 1 312 ? 16.016 8.062 -17.703 1 66.12 312 ARG A O 1
ATOM 2415 N N . LYS A 1 313 ? 13.953 7.293 -18.047 1 70.69 313 LYS A N 1
ATOM 2416 C CA . LYS A 1 313 ? 13.875 6.809 -16.672 1 70.69 313 LYS A CA 1
ATOM 2417 C C . LYS A 1 313 ? 14.773 5.598 -16.469 1 70.69 313 LYS A C 1
ATOM 2419 O O . LYS A 1 313 ? 14.812 4.691 -17.297 1 70.69 313 LYS A O 1
ATOM 2424 N N . SER A 1 314 ? 15.656 5.723 -15.508 1 82.06 314 SER A N 1
ATOM 2425 C CA . SER A 1 314 ? 16.438 4.562 -15.086 1 82.06 314 SER A CA 1
ATOM 2426 C C . SER A 1 314 ? 15.859 3.945 -13.812 1 82.06 314 SER A C 1
ATOM 2428 O O . SER A 1 314 ? 15.508 4.66 -12.875 1 82.06 314 SER A O 1
ATOM 2430 N N . TYR A 1 315 ? 15.672 2.633 -13.867 1 89.56 315 TYR A N 1
ATOM 2431 C CA . TYR A 1 315 ? 15.234 1.9 -12.688 1 89.56 315 TYR A CA 1
ATOM 2432 C C . TYR A 1 315 ? 16.422 1.555 -11.797 1 89.56 315 TYR A C 1
ATOM 2434 O O . TYR A 1 315 ? 17.359 0.891 -12.234 1 89.56 315 TYR A O 1
ATOM 2442 N N . LYS A 1 316 ? 16.391 2.043 -10.633 1 92 316 LYS A N 1
ATOM 2443 C CA . LYS A 1 316 ? 17.5 1.904 -9.695 1 92 316 LYS A CA 1
ATOM 2444 C C . LYS A 1 316 ? 17.203 0.831 -8.656 1 92 316 LYS A C 1
ATOM 2446 O O . LYS A 1 316 ? 16.156 0.871 -7.988 1 92 316 LYS A O 1
ATOM 2451 N N . ILE A 1 317 ? 18.078 -0.154 -8.531 1 95.31 317 ILE A N 1
ATOM 2452 C CA . ILE A 1 317 ? 17.891 -1.243 -7.578 1 95.31 317 ILE A CA 1
ATOM 2453 C C . ILE A 1 317 ? 19.141 -1.389 -6.719 1 95.31 317 ILE A C 1
ATOM 2455 O O . ILE A 1 317 ? 20.25 -1.534 -7.242 1 95.31 317 ILE A O 1
ATOM 2459 N N . THR A 1 318 ? 18.969 -1.443 -5.438 1 94.88 318 THR A N 1
ATOM 2460 C CA . THR A 1 318 ? 20.094 -1.491 -4.504 1 94.88 318 THR A CA 1
ATOM 2461 C C . THR A 1 318 ? 20.719 -2.885 -4.48 1 94.88 318 THR A C 1
ATOM 2463 O O . THR A 1 318 ? 20.031 -3.867 -4.18 1 94.88 318 THR A O 1
ATOM 2466 N N . LEU A 1 319 ? 21.984 -2.928 -4.781 1 96.31 319 LEU A N 1
ATOM 2467 C CA . LEU A 1 319 ? 22.734 -4.172 -4.707 1 96.31 319 LEU A CA 1
ATOM 2468 C C . LEU A 1 319 ? 24.219 -3.896 -4.48 1 96.31 319 LEU A C 1
ATOM 2470 O O . LEU A 1 319 ? 24.984 -3.723 -5.438 1 96.31 319 LEU A O 1
ATOM 2474 N N . PRO A 1 320 ? 24.641 -3.955 -3.211 1 94.38 320 PRO A N 1
ATOM 2475 C CA . PRO A 1 320 ? 26.078 -3.797 -2.982 1 94.38 320 PRO A CA 1
ATOM 2476 C C . PRO A 1 320 ? 26.891 -4.934 -3.586 1 94.38 320 PRO A C 1
ATOM 2478 O O . PRO A 1 320 ? 26.656 -6.105 -3.271 1 94.38 320 PRO A O 1
ATOM 2481 N N . MET A 1 321 ? 27.781 -4.57 -4.473 1 94.44 321 MET A N 1
ATOM 2482 C CA . MET A 1 321 ? 28.734 -5.523 -5.047 1 94.44 321 MET A CA 1
ATOM 2483 C C . MET A 1 321 ? 30.172 -5.094 -4.766 1 94.44 321 MET A C 1
ATOM 2485 O O . MET A 1 321 ? 30.797 -4.43 -5.59 1 94.44 321 MET A O 1
ATOM 2489 N N . ARG A 1 322 ? 30.703 -5.633 -3.754 1 88 322 ARG A N 1
ATOM 2490 C CA . ARG A 1 322 ? 32 -5.184 -3.242 1 88 322 ARG A CA 1
ATOM 2491 C C . ARG A 1 322 ? 33.125 -5.57 -4.188 1 88 322 ARG A C 1
ATOM 2493 O O . ARG A 1 322 ? 34.125 -4.867 -4.285 1 88 322 ARG A O 1
ATOM 2500 N N . ARG A 1 323 ? 32.938 -6.602 -4.871 1 91.38 323 ARG A N 1
ATOM 2501 C CA . ARG A 1 323 ? 34 -7.121 -5.727 1 91.38 323 ARG A CA 1
ATOM 2502 C C . ARG A 1 323 ? 33.938 -6.508 -7.121 1 91.38 323 ARG A C 1
ATOM 2504 O O . ARG A 1 323 ? 34.781 -6.766 -7.961 1 91.38 323 ARG A O 1
ATOM 2511 N N . LEU A 1 324 ? 32.969 -5.711 -7.312 1 94.38 324 LEU A N 1
ATOM 2512 C CA . LEU A 1 324 ? 32.781 -5.125 -8.641 1 94.38 324 LEU A CA 1
ATOM 2513 C C . LEU A 1 324 ? 33.781 -3.986 -8.859 1 94.38 324 LEU A C 1
ATOM 2515 O O . LEU A 1 324 ? 33.875 -3.074 -8.031 1 94.38 324 LEU A O 1
ATOM 2519 N N . VAL A 1 325 ? 34.562 -4.102 -9.891 1 93.12 325 VAL A N 1
ATOM 2520 C CA . VAL A 1 325 ? 35.438 -3.002 -10.305 1 93.12 325 VAL A CA 1
ATOM 2521 C C . VAL A 1 325 ? 34.656 -2.068 -11.242 1 93.12 325 VAL A C 1
ATOM 2523 O O . VAL A 1 325 ? 34.281 -2.465 -12.344 1 93.12 325 VAL A O 1
ATOM 2526 N N . VAL A 1 326 ? 34.5 -0.893 -10.781 1 92 326 VAL A N 1
ATOM 2527 C CA . VAL A 1 326 ? 33.656 0.042 -11.531 1 92 326 VAL A CA 1
ATOM 2528 C C . VAL A 1 326 ? 34.5 0.806 -12.539 1 92 326 VAL A C 1
ATOM 2530 O O . VAL A 1 326 ? 35.25 1.73 -12.172 1 92 326 VAL A O 1
ATOM 2533 N N . THR A 1 327 ? 34.438 0.427 -13.773 1 92.38 327 THR A N 1
ATOM 2534 C CA . THR A 1 327 ? 35.062 1.118 -14.906 1 92.38 327 THR A CA 1
ATOM 2535 C C . THR A 1 327 ? 34.062 2.084 -15.547 1 92.38 327 THR A C 1
ATOM 2537 O O . THR A 1 327 ? 32.875 2.055 -15.242 1 92.38 327 THR A O 1
ATOM 2540 N N . PRO A 1 328 ? 34.469 2.949 -16.359 1 91.5 328 PRO A N 1
ATOM 2541 C CA . PRO A 1 328 ? 33.562 3.863 -17.031 1 91.5 328 PRO A CA 1
ATOM 2542 C C . PRO A 1 328 ? 32.438 3.133 -17.797 1 91.5 328 PRO A C 1
ATOM 2544 O O . PRO A 1 328 ? 31.312 3.611 -17.844 1 91.5 328 PRO A O 1
ATOM 2547 N N . GLU A 1 329 ? 32.812 1.988 -18.328 1 91.5 329 GLU A N 1
ATOM 2548 C CA . GLU A 1 329 ? 31.828 1.205 -19.047 1 91.5 329 GLU A CA 1
ATOM 2549 C C . GLU A 1 329 ? 30.781 0.634 -18.109 1 91.5 329 GLU A C 1
ATOM 2551 O O . GLU A 1 329 ? 29.609 0.528 -18.469 1 91.5 329 GLU A O 1
ATOM 2556 N N . ILE A 1 330 ? 31.188 0.313 -16.922 1 93.44 330 ILE A N 1
ATOM 2557 C CA . ILE A 1 330 ? 30.312 -0.302 -15.938 1 93.44 330 ILE A CA 1
ATOM 2558 C C . ILE A 1 330 ? 29.438 0.769 -15.289 1 93.44 330 ILE A C 1
ATOM 2560 O O . ILE A 1 330 ? 28.344 0.477 -14.797 1 93.44 330 ILE A O 1
ATOM 2564 N N . GLU A 1 331 ? 29.875 1.991 -15.352 1 92.5 331 GLU A N 1
ATOM 2565 C CA . GLU A 1 331 ? 29.172 3.1 -14.711 1 92.5 331 GLU A CA 1
ATOM 2566 C C . GLU A 1 331 ? 27.797 3.314 -15.344 1 92.5 331 GLU A C 1
ATOM 2568 O O . GLU A 1 331 ? 26.891 3.857 -14.703 1 92.5 331 GLU A O 1
ATOM 2573 N N . LYS A 1 332 ? 27.688 2.814 -16.547 1 91.81 332 LYS A N 1
ATOM 2574 C CA . LYS A 1 332 ? 26.406 2.916 -17.219 1 91.81 332 LYS A CA 1
ATOM 2575 C C . LYS A 1 332 ? 25.375 1.993 -16.578 1 91.81 332 LYS A C 1
ATOM 2577 O O . LYS A 1 332 ? 24.172 2.24 -16.688 1 91.81 332 LYS A O 1
ATOM 2582 N N . TYR A 1 333 ? 25.953 0.99 -15.914 1 95.75 333 TYR A N 1
ATOM 2583 C CA . TYR A 1 333 ? 25.062 -0.052 -15.422 1 95.75 333 TYR A CA 1
ATOM 2584 C C . TYR A 1 333 ? 25.047 -0.09 -13.898 1 95.75 333 TYR A C 1
ATOM 2586 O O . TYR A 1 333 ? 24.219 -0.762 -13.297 1 95.75 333 TYR A O 1
ATOM 2594 N N . TYR A 1 334 ? 25.953 0.623 -13.328 1 96 334 TYR A N 1
ATOM 2595 C CA . TYR A 1 334 ? 26.094 0.527 -11.875 1 96 334 TYR A CA 1
ATOM 2596 C C . TYR A 1 334 ? 26.547 1.857 -11.289 1 96 334 TYR A C 1
ATOM 2598 O O . TYR A 1 334 ? 27.531 2.449 -11.742 1 96 334 TYR A O 1
ATOM 2606 N N . ASP A 1 335 ? 25.812 2.381 -10.289 1 93.19 335 ASP A N 1
ATOM 2607 C CA . ASP A 1 335 ? 26.188 3.578 -9.539 1 93.19 335 ASP A CA 1
ATOM 2608 C C . ASP A 1 335 ? 26.859 3.213 -8.219 1 93.19 335 ASP A C 1
ATOM 2610 O O . ASP A 1 335 ? 26.188 2.818 -7.266 1 93.19 335 ASP A O 1
ATOM 2614 N N . PRO A 1 336 ? 28.125 3.363 -8.117 1 90.62 336 PRO A N 1
ATOM 2615 C CA . PRO A 1 336 ? 28.844 2.936 -6.914 1 90.62 336 PRO A CA 1
ATOM 2616 C C . PRO A 1 336 ? 28.547 3.818 -5.703 1 90.62 336 PRO A C 1
ATOM 2618 O O . PRO A 1 336 ? 28.75 3.398 -4.562 1 90.62 336 PRO A O 1
ATOM 2621 N N . ASP A 1 337 ? 28.109 5.027 -5.918 1 88.44 337 ASP A N 1
ATOM 2622 C CA . ASP A 1 337 ? 27.844 5.941 -4.812 1 88.44 337 ASP A CA 1
ATOM 2623 C C . ASP A 1 337 ? 26.656 5.469 -3.982 1 88.44 337 ASP A C 1
ATOM 2625 O O . ASP A 1 337 ? 26.625 5.641 -2.762 1 88.44 337 ASP A O 1
ATOM 2629 N N . PHE A 1 338 ? 25.703 4.84 -4.699 1 90.62 338 PHE A N 1
ATOM 2630 C CA . PHE A 1 338 ? 24.484 4.391 -4.027 1 90.62 338 PHE A CA 1
ATOM 2631 C C . PHE A 1 338 ? 24.391 2.869 -4.035 1 90.62 338 PHE A C 1
ATOM 2633 O O . PHE A 1 338 ? 23.516 2.291 -3.395 1 90.62 338 PHE A O 1
ATOM 2640 N N . ASN A 1 339 ? 25.344 2.207 -4.723 1 93.94 339 ASN A N 1
ATOM 2641 C CA . ASN A 1 339 ? 25.281 0.769 -4.961 1 93.94 339 ASN A CA 1
ATOM 2642 C C . ASN A 1 339 ? 24 0.38 -5.695 1 93.94 339 ASN A C 1
ATOM 2644 O O . ASN A 1 339 ? 23.297 -0.54 -5.281 1 93.94 339 ASN A O 1
ATOM 2648 N N . TRP A 1 340 ? 23.734 1.12 -6.77 1 95.06 340 TRP A N 1
ATOM 2649 C CA . TRP A 1 340 ? 22.531 0.86 -7.539 1 95.06 340 TRP A CA 1
ATOM 2650 C C . TRP A 1 340 ? 22.859 0.155 -8.852 1 95.06 340 TRP A C 1
ATOM 2652 O O . TRP A 1 340 ? 23.719 0.604 -9.602 1 95.06 340 TRP A O 1
ATOM 2662 N N . VAL A 1 341 ? 22.172 -0.927 -9.039 1 96.88 341 VAL A N 1
ATOM 2663 C CA . VAL A 1 341 ? 22.078 -1.44 -10.406 1 96.88 341 VAL A CA 1
ATOM 2664 C C . VAL A 1 341 ? 21.141 -0.566 -11.219 1 96.88 341 VAL A C 1
ATOM 2666 O O . VAL A 1 341 ? 20.031 -0.254 -10.773 1 96.88 341 VAL A O 1
ATOM 2669 N N . LEU A 1 342 ? 21.609 -0.155 -12.352 1 94.94 342 LEU A N 1
ATOM 2670 C CA . LEU A 1 342 ? 20.812 0.707 -13.219 1 94.94 342 LEU A CA 1
ATOM 2671 C C . LEU A 1 342 ? 20.234 -0.082 -14.383 1 94.94 342 LEU A C 1
ATOM 2673 O O . LEU A 1 342 ? 20.969 -0.692 -15.156 1 94.94 342 LEU A O 1
ATOM 2677 N N . LEU A 1 343 ? 18.906 -0.086 -14.523 1 95.44 343 LEU A N 1
ATOM 2678 C CA . LEU A 1 343 ? 18.219 -0.707 -15.648 1 95.44 343 LEU A CA 1
ATOM 2679 C C . LEU A 1 343 ? 17.5 0.342 -16.5 1 95.44 343 LEU A C 1
ATOM 2681 O O . LEU A 1 343 ? 16.766 1.175 -15.977 1 95.44 343 LEU A O 1
ATOM 2685 N N . SER A 1 344 ? 17.766 0.296 -17.75 1 92.69 344 SER A N 1
ATOM 2686 C CA . SER A 1 344 ? 17.062 1.183 -18.672 1 92.69 344 SER A CA 1
ATOM 2687 C C . SER A 1 344 ? 15.688 0.634 -19.031 1 92.69 344 SER A C 1
ATOM 2689 O O . SER A 1 344 ? 15.359 -0.506 -18.703 1 92.69 344 SER A O 1
ATOM 2691 N N . LYS A 1 345 ? 14.914 1.444 -19.75 1 91.56 345 LYS A N 1
ATOM 2692 C CA . LYS A 1 345 ? 13.633 0.989 -20.281 1 91.56 345 LYS A CA 1
ATOM 2693 C C . LYS A 1 345 ? 13.812 -0.186 -21.234 1 91.56 345 LYS A C 1
ATOM 2695 O O . LYS A 1 345 ? 13.039 -1.146 -21.203 1 91.56 345 LYS A O 1
ATOM 2700 N N . ASP A 1 346 ? 14.805 -0.058 -22.047 1 93.62 346 ASP A N 1
ATOM 2701 C CA . ASP A 1 346 ? 15.078 -1.123 -23 1 93.62 346 ASP A CA 1
ATOM 2702 C C . ASP A 1 346 ? 15.484 -2.41 -22.297 1 93.62 346 ASP A C 1
ATOM 2704 O O . ASP A 1 346 ? 15.18 -3.51 -22.766 1 93.62 346 ASP A O 1
ATOM 2708 N N . ASP A 1 347 ? 16.234 -2.264 -21.234 1 95.75 347 ASP A N 1
ATOM 2709 C CA . ASP A 1 347 ? 16.547 -3.441 -20.438 1 95.75 347 ASP A CA 1
ATOM 2710 C C . ASP A 1 347 ? 15.281 -4.121 -19.922 1 95.75 347 ASP A C 1
ATOM 2712 O O . ASP A 1 347 ? 15.141 -5.34 -20.031 1 95.75 347 ASP A O 1
ATOM 2716 N N . MET A 1 348 ? 14.391 -3.318 -19.391 1 95.69 348 MET A N 1
ATOM 2717 C CA . MET A 1 348 ? 13.148 -3.857 -18.859 1 95.69 348 MET A CA 1
ATOM 2718 C C . MET A 1 348 ? 12.336 -4.551 -19.953 1 95.69 348 MET A C 1
ATOM 2720 O O . MET A 1 348 ? 11.812 -5.645 -19.734 1 95.69 348 MET A O 1
ATOM 2724 N N . LYS A 1 349 ? 12.289 -3.959 -21.078 1 95.5 349 LYS A N 1
ATOM 2725 C CA . LYS A 1 349 ? 11.586 -4.57 -22.203 1 95.5 349 LYS A CA 1
ATOM 2726 C C . LYS A 1 349 ? 12.18 -5.93 -22.562 1 95.5 349 LYS A C 1
ATOM 2728 O O . LYS A 1 349 ? 11.445 -6.887 -22.812 1 95.5 349 LYS A O 1
ATOM 2733 N N . SER A 1 350 ? 13.453 -5.973 -22.531 1 96.62 350 SER A N 1
ATOM 2734 C CA . SER A 1 350 ? 14.133 -7.211 -22.906 1 96.62 350 SER A CA 1
ATOM 2735 C C . SER A 1 350 ? 13.844 -8.32 -21.891 1 96.62 350 SER A C 1
ATOM 2737 O O . SER A 1 350 ? 13.922 -9.508 -22.234 1 96.62 350 SER A O 1
ATOM 2739 N N . LEU A 1 351 ? 13.547 -7.957 -20.703 1 96.94 351 LEU A N 1
ATOM 2740 C CA . LEU A 1 351 ? 13.211 -8.938 -19.672 1 96.94 351 LEU A CA 1
ATOM 2741 C C . LEU A 1 351 ? 11.789 -9.445 -19.844 1 96.94 351 LEU A C 1
ATOM 2743 O O . LEU A 1 351 ? 11.508 -10.617 -19.609 1 96.94 351 LEU A O 1
ATOM 2747 N N . PHE A 1 352 ? 10.844 -8.562 -20.297 1 97 352 PHE A N 1
ATOM 2748 C CA . PHE A 1 352 ? 9.414 -8.852 -20.344 1 97 352 PHE A CA 1
ATOM 2749 C C . PHE A 1 352 ? 9.039 -9.508 -21.672 1 97 352 PHE A C 1
ATOM 2751 O O . PHE A 1 352 ? 8.234 -10.43 -21.703 1 97 352 PHE A O 1
ATOM 2758 N N . ASP A 1 353 ? 9.602 -9.141 -22.734 1 97 353 ASP A N 1
ATOM 2759 C CA . ASP A 1 353 ? 9.109 -9.445 -24.062 1 97 353 ASP A CA 1
ATOM 2760 C C . ASP A 1 353 ? 9.141 -10.953 -24.344 1 97 353 ASP A C 1
ATOM 2762 O O . ASP A 1 353 ? 8.18 -11.508 -24.859 1 97 353 ASP A O 1
ATOM 2766 N N . PRO A 1 354 ? 10.25 -11.633 -23.984 1 95.5 354 PRO A N 1
ATOM 2767 C CA . PRO A 1 354 ? 10.234 -13.078 -24.234 1 95.5 354 PRO A CA 1
ATOM 2768 C C . PRO A 1 354 ? 9.094 -13.781 -23.5 1 95.5 354 PRO A C 1
ATOM 2770 O O . PRO A 1 354 ? 8.555 -14.766 -24.016 1 95.5 354 PRO A O 1
ATOM 2773 N N . VAL A 1 355 ? 8.797 -13.352 -22.344 1 95.56 355 VAL A N 1
ATOM 2774 C CA . VAL A 1 355 ? 7.719 -13.938 -21.547 1 95.56 355 VAL A CA 1
ATOM 2775 C C . VAL A 1 355 ? 6.375 -13.656 -22.219 1 95.56 355 VAL A C 1
ATOM 2777 O O . VAL A 1 355 ? 5.551 -14.562 -22.375 1 95.56 355 VAL A O 1
ATOM 2780 N N . ILE A 1 356 ? 6.16 -12.438 -22.625 1 96.31 356 ILE A N 1
ATOM 2781 C CA . ILE A 1 356 ? 4.91 -12.031 -23.25 1 96.31 356 ILE A CA 1
ATOM 2782 C C . ILE A 1 356 ? 4.723 -12.781 -24.578 1 96.31 356 ILE A C 1
ATOM 2784 O O . ILE A 1 356 ? 3.604 -13.164 -24.922 1 96.31 356 ILE A O 1
ATOM 2788 N N . ASP A 1 357 ? 5.781 -13.016 -25.25 1 95.69 357 ASP A N 1
ATOM 2789 C CA . ASP A 1 357 ? 5.711 -13.766 -26.5 1 95.69 357 ASP A CA 1
ATOM 2790 C C . ASP A 1 357 ? 5.172 -15.172 -26.281 1 95.69 357 ASP A C 1
ATOM 2792 O O . ASP A 1 357 ? 4.375 -15.68 -27.078 1 95.69 357 ASP A O 1
ATOM 2796 N N . VAL A 1 358 ? 5.648 -15.781 -25.25 1 94.44 358 VAL A N 1
ATOM 2797 C CA . VAL A 1 358 ? 5.172 -17.125 -24.922 1 94.44 358 VAL A CA 1
ATOM 2798 C C . VAL A 1 358 ? 3.688 -17.062 -24.562 1 94.44 358 VAL A C 1
ATOM 2800 O O . VAL A 1 358 ? 2.912 -17.938 -24.984 1 94.44 358 VAL A O 1
ATOM 2803 N N . ILE A 1 359 ? 3.295 -16.094 -23.797 1 95.25 359 ILE A N 1
ATOM 2804 C CA . ILE A 1 359 ? 1.904 -15.93 -23.391 1 95.25 359 ILE A CA 1
ATOM 2805 C C . ILE A 1 359 ? 1.023 -15.719 -24.625 1 95.25 359 ILE A C 1
ATOM 2807 O O . ILE A 1 359 ? -0.053 -16.312 -24.734 1 95.25 359 ILE A O 1
ATOM 2811 N N . LEU A 1 360 ? 1.48 -14.922 -25.562 1 96 360 LEU A N 1
ATOM 2812 C CA . LEU A 1 360 ? 0.714 -14.648 -26.766 1 96 360 LEU A CA 1
ATOM 2813 C C . LEU A 1 360 ? 0.555 -15.906 -27.609 1 96 360 LEU A C 1
ATOM 2815 O O . LEU A 1 360 ? -0.474 -16.094 -28.266 1 96 360 LEU A O 1
ATOM 2819 N N . LYS A 1 361 ? 1.557 -16.703 -27.578 1 95.06 361 LYS A N 1
ATOM 2820 C CA . LYS A 1 361 ? 1.444 -17.984 -28.281 1 95.06 361 LYS A CA 1
ATOM 2821 C C . LYS A 1 361 ? 0.348 -18.859 -27.656 1 95.06 361 LYS A C 1
ATOM 2823 O O . LYS A 1 361 ? -0.408 -19.5 -28.391 1 95.06 361 LYS A O 1
ATOM 2828 N N . LEU A 1 362 ? 0.305 -18.891 -26.422 1 93.75 362 LEU A N 1
ATOM 2829 C CA . LEU A 1 362 ? -0.712 -19.656 -25.703 1 93.75 362 LEU A CA 1
ATOM 2830 C C . LEU A 1 362 ? -2.109 -19.141 -26.031 1 93.75 362 LEU A C 1
ATOM 2832 O O . LEU A 1 362 ? -3.027 -19.922 -26.281 1 93.75 362 LEU A O 1
ATOM 2836 N N . VAL A 1 363 ? -2.242 -17.859 -26 1 95.19 363 VAL A N 1
ATOM 2837 C CA . VAL A 1 363 ? -3.527 -17.234 -26.281 1 95.19 363 VAL A CA 1
ATOM 2838 C C . VAL A 1 363 ? -3.936 -17.5 -27.719 1 95.19 363 VAL A C 1
ATOM 2840 O O . VAL A 1 363 ? -5.094 -17.828 -28 1 95.19 363 VAL A O 1
ATOM 2843 N N . LYS A 1 364 ? -3.039 -17.359 -28.594 1 95.5 364 LYS A N 1
ATOM 2844 C CA . LYS A 1 364 ? -3.305 -17.625 -30.016 1 95.5 364 LYS A CA 1
ATOM 2845 C C . LYS A 1 364 ? -3.746 -19.062 -30.234 1 95.5 364 LYS A C 1
ATOM 2847 O O . LYS A 1 364 ? -4.621 -19.344 -31.047 1 95.5 364 LYS A O 1
ATOM 2852 N N . ASP A 1 365 ? -3.104 -19.922 -29.531 1 92.69 365 ASP A N 1
ATOM 2853 C CA . ASP A 1 365 ? -3.457 -21.328 -29.625 1 92.69 365 ASP A CA 1
ATOM 2854 C C . ASP A 1 365 ? -4.914 -21.562 -29.25 1 92.69 365 ASP A C 1
ATOM 2856 O O . ASP A 1 365 ? -5.602 -22.391 -29.844 1 92.69 365 ASP A O 1
ATOM 2860 N N . GLN A 1 366 ? -5.379 -20.938 -28.219 1 93.44 366 GLN A N 1
ATOM 2861 C CA . GLN A 1 366 ? -6.773 -21.031 -27.812 1 93.44 366 GLN A CA 1
ATOM 2862 C C . GLN A 1 366 ? -7.707 -20.547 -28.922 1 93.44 366 GLN A C 1
ATOM 2864 O O . GLN A 1 366 ? -8.711 -21.203 -29.219 1 93.44 366 GLN A O 1
ATOM 2869 N N . VAL A 1 367 ? -7.41 -19.438 -29.516 1 96.06 367 VAL A N 1
ATOM 2870 C CA . VAL A 1 367 ? -8.227 -18.859 -30.578 1 96.06 367 VAL A CA 1
ATOM 2871 C C . VAL A 1 367 ? -8.258 -19.812 -31.781 1 96.06 367 VAL A C 1
ATOM 2873 O O . VAL A 1 367 ? -9.32 -20.031 -32.375 1 96.06 367 VAL A O 1
ATOM 2876 N N . ASP A 1 368 ? -7.129 -20.344 -32.094 1 95.44 368 ASP A N 1
ATOM 2877 C CA . ASP A 1 368 ? -7.031 -21.266 -33.219 1 95.44 368 ASP A CA 1
ATOM 2878 C C . ASP A 1 368 ? -7.859 -22.516 -33 1 95.44 368 ASP A C 1
ATOM 2880 O O . ASP A 1 368 ? -8.5 -23.031 -33.906 1 95.44 368 ASP A O 1
ATOM 2884 N N . GLN A 1 369 ? -7.832 -23.031 -31.766 1 93.56 369 GLN A N 1
ATOM 2885 C CA . GLN A 1 369 ? -8.625 -24.203 -31.422 1 93.56 369 GLN A CA 1
ATOM 2886 C C . GLN A 1 369 ? -10.117 -23.938 -31.594 1 93.56 369 GLN A C 1
ATOM 2888 O O . GLN A 1 369 ? -10.844 -24.766 -32.156 1 93.56 369 GLN A O 1
ATOM 2893 N N . VAL A 1 370 ? -10.539 -22.844 -31.125 1 95.06 370 VAL A N 1
ATOM 2894 C CA . VAL A 1 370 ? -11.945 -22.469 -31.219 1 95.06 370 VAL A CA 1
ATOM 2895 C C . VAL A 1 370 ? -12.367 -22.391 -32.688 1 95.06 370 VAL A C 1
ATOM 2897 O O . VAL A 1 370 ? -13.445 -22.859 -33.062 1 95.06 370 VAL A O 1
ATOM 2900 N N . LYS A 1 371 ? -11.531 -21.812 -33.469 1 94.62 371 LYS A N 1
ATOM 2901 C CA . LYS A 1 371 ? -11.805 -21.703 -34.906 1 94.62 371 LYS A CA 1
ATOM 2902 C C . LYS A 1 371 ? -11.828 -23.062 -35.562 1 94.62 371 LYS A C 1
ATOM 2904 O O . LYS A 1 371 ? -12.734 -23.359 -36.375 1 94.62 371 LYS A O 1
ATOM 2909 N N . ARG A 1 372 ? -10.898 -23.844 -35.219 1 93.56 372 ARG A N 1
ATOM 2910 C CA . ARG A 1 372 ? -10.766 -25.172 -35.812 1 93.56 372 ARG A CA 1
ATOM 2911 C C . ARG A 1 372 ? -11.977 -26.047 -35.469 1 93.56 372 ARG A C 1
ATOM 2913 O O . ARG A 1 372 ? -12.445 -26.797 -36.344 1 93.56 372 ARG A O 1
ATOM 2920 N N . ASP A 1 373 ? -12.469 -25.906 -34.281 1 91.94 373 ASP A N 1
ATOM 2921 C CA . ASP A 1 373 ? -13.539 -26.781 -33.812 1 91.94 373 ASP A CA 1
ATOM 2922 C C . ASP A 1 373 ? -14.906 -26.156 -34.062 1 91.94 373 ASP A C 1
ATOM 2924 O O . ASP A 1 373 ? -15.93 -26.688 -33.625 1 91.94 373 ASP A O 1
ATOM 2928 N N . ASN A 1 374 ? -14.992 -25.094 -34.719 1 94.44 374 ASN A N 1
ATOM 2929 C CA . ASN A 1 374 ? -16.219 -24.375 -35.094 1 94.44 374 ASN A CA 1
ATOM 2930 C C . ASN A 1 374 ? -17.047 -24.047 -33.844 1 94.44 374 ASN A C 1
ATOM 2932 O O . ASN A 1 374 ? -18.25 -24.312 -33.812 1 94.44 374 ASN A O 1
ATOM 2936 N N . GLU A 1 375 ? -16.328 -23.656 -32.812 1 94.81 375 GLU A N 1
ATOM 2937 C CA . GLU A 1 375 ? -16.938 -23.172 -31.594 1 94.81 375 GLU A CA 1
ATOM 2938 C C . GLU A 1 375 ? -17.234 -21.688 -31.672 1 94.81 375 GLU A C 1
ATOM 2940 O O . GLU A 1 375 ? -16.75 -20.984 -32.562 1 94.81 375 GLU A O 1
ATOM 2945 N N . PRO A 1 376 ? -18.078 -21.188 -30.75 1 94.81 376 PRO A N 1
ATOM 2946 C CA . PRO A 1 376 ? -18.375 -19.75 -30.766 1 94.81 376 PRO A CA 1
ATOM 2947 C C . PRO A 1 376 ? -17.125 -18.891 -30.625 1 94.81 376 PRO A C 1
ATOM 2949 O O . PRO A 1 376 ? -16.219 -19.219 -29.859 1 94.81 376 PRO A O 1
ATOM 2952 N N . ARG A 1 377 ? -17.172 -17.828 -31.312 1 95 377 ARG A N 1
ATOM 2953 C CA . ARG A 1 377 ? -16.016 -16.938 -31.344 1 95 377 ARG A CA 1
ATOM 2954 C C . ARG A 1 377 ? -15.781 -16.297 -29.969 1 95 377 ARG A C 1
ATOM 2956 O O . ARG A 1 377 ? -16.719 -15.953 -29.266 1 95 377 ARG A O 1
ATOM 2963 N N . ILE A 1 378 ? -14.5 -16.094 -29.672 1 95.75 378 ILE A N 1
ATOM 2964 C CA . ILE A 1 378 ? -14.117 -15.43 -28.438 1 95.75 378 ILE A CA 1
ATOM 2965 C C . ILE A 1 378 ? -14.297 -13.922 -28.578 1 95.75 378 ILE A C 1
ATOM 2967 O O . ILE A 1 378 ? -13.68 -13.289 -29.438 1 95.75 378 ILE A O 1
ATOM 2971 N N . LYS A 1 379 ? -15.055 -13.336 -27.719 1 94.06 379 LYS A N 1
ATOM 2972 C CA . LYS A 1 379 ? -15.312 -11.898 -27.812 1 94.06 379 LYS A CA 1
ATOM 2973 C C . LYS A 1 379 ? -14.648 -11.148 -26.672 1 94.06 379 LYS A C 1
ATOM 2975 O O . LYS A 1 379 ? -14.414 -9.938 -26.766 1 94.06 379 LYS A O 1
ATOM 2980 N N . THR A 1 380 ? -14.43 -11.914 -25.656 1 91.44 380 THR A N 1
ATOM 2981 C CA . THR A 1 380 ? -13.914 -11.25 -24.469 1 91.44 380 THR A CA 1
ATOM 2982 C C . THR A 1 380 ? -12.758 -12.039 -23.859 1 91.44 380 THR A C 1
ATOM 2984 O O . THR A 1 380 ? -12.797 -13.273 -23.812 1 91.44 380 THR A O 1
ATOM 2987 N N . MET A 1 381 ? -11.734 -11.375 -23.5 1 92.44 381 MET A N 1
ATOM 2988 C CA . MET A 1 381 ? -10.633 -11.922 -22.719 1 92.44 381 MET A CA 1
ATOM 2989 C C . MET A 1 381 ? -10.594 -11.289 -21.328 1 92.44 381 MET A C 1
ATOM 2991 O O . MET A 1 381 ? -10.578 -10.062 -21.203 1 92.44 381 MET A O 1
ATOM 2995 N N . CYS A 1 382 ? -10.625 -12.094 -20.359 1 88.31 382 CYS A N 1
ATOM 2996 C CA . CYS A 1 382 ? -10.531 -11.625 -18.984 1 88.31 382 CYS A CA 1
ATOM 2997 C C . CYS A 1 382 ? -9.148 -11.898 -18.391 1 88.31 382 CYS A C 1
ATOM 2999 O O . CYS A 1 382 ? -8.758 -13.055 -18.234 1 88.31 382 CYS A O 1
ATOM 3001 N N . LEU A 1 383 ? -8.492 -10.852 -18.109 1 89.75 383 LEU A N 1
ATOM 3002 C CA . LEU A 1 383 ? -7.145 -10.961 -17.562 1 89.75 383 LEU A CA 1
ATOM 3003 C C . LEU A 1 383 ? -7.168 -10.953 -16.031 1 89.75 383 LEU A C 1
ATOM 3005 O O . LEU A 1 383 ? -7.707 -10.031 -15.43 1 89.75 383 LEU A O 1
ATOM 3009 N N . VAL A 1 384 ? -6.594 -12 -15.43 1 87.5 384 VAL A N 1
ATOM 3010 C CA . VAL A 1 384 ? -6.539 -12.109 -13.977 1 87.5 384 VAL A CA 1
ATOM 3011 C C . VAL A 1 384 ? -5.133 -12.516 -13.539 1 87.5 384 VAL A C 1
ATOM 3013 O O . VAL A 1 384 ? -4.246 -12.695 -14.375 1 87.5 384 VAL A O 1
ATOM 3016 N N . GLY A 1 385 ? -4.84 -12.414 -12.195 1 86.25 385 GLY A N 1
ATOM 3017 C CA . GLY A 1 385 ? -3.539 -12.781 -11.664 1 86.25 385 GLY A CA 1
ATOM 3018 C C . GLY A 1 385 ? -2.664 -11.586 -11.352 1 86.25 385 GLY A C 1
ATOM 3019 O O . GLY A 1 385 ? -2.865 -10.5 -11.906 1 86.25 385 GLY A O 1
ATOM 3020 N N . GLY A 1 386 ? -1.618 -11.859 -10.625 1 84 386 GLY A N 1
ATOM 3021 C CA . GLY A 1 386 ? -0.711 -10.797 -10.227 1 84 386 GLY A CA 1
ATOM 3022 C C . GLY A 1 386 ? 0.099 -10.234 -11.383 1 84 386 GLY A C 1
ATOM 3023 O O . GLY A 1 386 ? 0.231 -9.016 -11.516 1 84 386 GLY A O 1
ATOM 3024 N N . PHE A 1 387 ? 0.648 -11.117 -12.172 1 90.31 387 PHE A N 1
ATOM 3025 C CA . PHE A 1 387 ? 1.435 -10.688 -13.32 1 90.31 387 PHE A CA 1
ATOM 3026 C C . PHE A 1 387 ? 0.554 -9.984 -14.344 1 90.31 387 PHE A C 1
ATOM 3028 O O . PHE A 1 387 ? 1.009 -9.07 -15.039 1 90.31 387 PHE A O 1
ATOM 3035 N N . GLY A 1 388 ? -0.667 -10.43 -14.414 1 86.62 388 GLY A N 1
ATOM 3036 C CA . GLY A 1 388 ? -1.629 -9.797 -15.305 1 86.62 388 GLY A CA 1
ATOM 3037 C C . GLY A 1 388 ? -1.937 -8.359 -14.93 1 86.62 388 GLY A C 1
ATOM 3038 O O . GLY A 1 388 ? -2.445 -7.594 -15.75 1 86.62 388 GLY A O 1
ATOM 3039 N N . SER A 1 389 ? -1.565 -7.988 -13.766 1 81.56 389 SER A N 1
ATOM 3040 C CA . SER A 1 389 ? -1.837 -6.633 -13.305 1 81.56 389 SER A CA 1
ATOM 3041 C C . SER A 1 389 ? -0.725 -5.672 -13.711 1 81.56 389 SER A C 1
ATOM 3043 O O . SER A 1 389 ? -0.856 -4.457 -13.555 1 81.56 389 SER A O 1
ATOM 3045 N N . SER A 1 390 ? 0.33 -6.195 -14.234 1 86.38 390 SER A N 1
ATOM 3046 C CA . SER A 1 390 ? 1.392 -5.34 -14.758 1 86.38 390 SER A CA 1
ATOM 3047 C C . SER A 1 390 ? 0.897 -4.5 -15.93 1 86.38 390 SER A C 1
ATOM 3049 O O . SER A 1 390 ? 0.332 -5.031 -16.891 1 86.38 390 SER A O 1
ATOM 3051 N N . PRO A 1 391 ? 1.13 -3.191 -15.883 1 87.44 391 PRO A N 1
ATOM 3052 C CA . PRO A 1 391 ? 0.658 -2.34 -16.984 1 87.44 391 PRO A CA 1
ATOM 3053 C C . PRO A 1 391 ? 1.262 -2.725 -18.328 1 87.44 391 PRO A C 1
ATOM 3055 O O . PRO A 1 391 ? 0.561 -2.73 -19.344 1 87.44 391 PRO A O 1
ATOM 3058 N N . TYR A 1 392 ? 2.508 -3.047 -18.312 1 92.56 392 TYR A N 1
ATOM 3059 C CA . TYR A 1 392 ? 3.166 -3.4 -19.578 1 92.56 392 TYR A CA 1
ATOM 3060 C C . TYR A 1 392 ? 2.545 -4.652 -20.188 1 92.56 392 TYR A C 1
ATOM 3062 O O . TYR A 1 392 ? 2.312 -4.711 -21.391 1 92.56 392 TYR A O 1
ATOM 3070 N N . VAL A 1 393 ? 2.285 -5.645 -19.375 1 93.12 393 VAL A N 1
ATOM 3071 C CA . VAL A 1 393 ? 1.67 -6.887 -19.828 1 93.12 393 VAL A CA 1
ATOM 3072 C C . VAL A 1 393 ? 0.277 -6.594 -20.391 1 93.12 393 VAL A C 1
ATOM 3074 O O . VAL A 1 393 ? -0.082 -7.074 -21.469 1 93.12 393 VAL A O 1
ATOM 3077 N N . LYS A 1 394 ? -0.46 -5.84 -19.688 1 90 394 LYS A N 1
ATOM 3078 C CA . LYS A 1 394 ? -1.811 -5.48 -20.109 1 90 394 LYS A CA 1
ATOM 3079 C C . LYS A 1 394 ? -1.791 -4.73 -21.438 1 90 394 LYS A C 1
ATOM 3081 O O . LYS A 1 394 ? -2.619 -4.988 -22.312 1 90 394 LYS A O 1
ATOM 3086 N N . GLU A 1 395 ? -0.873 -3.822 -21.516 1 93 395 GLU A N 1
ATOM 3087 C CA . GLU A 1 395 ? -0.768 -3.008 -22.719 1 93 395 GLU A CA 1
ATOM 3088 C C . GLU A 1 395 ? -0.418 -3.865 -23.938 1 93 395 GLU A C 1
ATOM 3090 O O . GLU A 1 395 ? -0.994 -3.689 -25.016 1 93 395 GLU A O 1
ATOM 3095 N N . ARG A 1 396 ? 0.476 -4.742 -23.797 1 94.69 396 ARG A N 1
ATOM 3096 C CA . ARG A 1 396 ? 0.876 -5.629 -24.891 1 94.69 396 ARG A CA 1
ATOM 3097 C C . ARG A 1 396 ? -0.259 -6.566 -25.281 1 94.69 396 ARG A C 1
ATOM 3099 O O . ARG A 1 396 ? -0.483 -6.82 -26.453 1 94.69 396 ARG A O 1
ATOM 3106 N N . LEU A 1 397 ? -0.958 -7.098 -24.344 1 95.06 397 LEU A N 1
ATOM 3107 C CA . LEU A 1 397 ? -2.094 -7.973 -24.625 1 95.06 397 LEU A CA 1
ATOM 3108 C C . LEU A 1 397 ? -3.236 -7.188 -25.266 1 95.06 397 LEU A C 1
ATOM 3110 O O . LEU A 1 397 ? -3.955 -7.715 -26.109 1 95.06 397 LEU A O 1
ATOM 3114 N N . LEU A 1 398 ? -3.402 -5.977 -24.797 1 93.81 398 LEU A N 1
ATOM 3115 C CA . LEU A 1 398 ? -4.43 -5.121 -25.375 1 93.81 398 LEU A CA 1
ATOM 3116 C C . LEU A 1 398 ? -4.168 -4.887 -26.859 1 93.81 398 LEU A C 1
ATOM 3118 O O . LEU A 1 398 ? -5.098 -4.887 -27.656 1 93.81 398 LEU A O 1
ATOM 3122 N N . GLU A 1 399 ? -2.957 -4.602 -27.156 1 94.75 399 GLU A N 1
ATOM 3123 C CA . GLU A 1 399 ? -2.582 -4.441 -28.562 1 94.75 399 GLU A CA 1
ATOM 3124 C C . GLU A 1 399 ? -2.951 -5.68 -29.375 1 94.75 399 GLU A C 1
ATOM 3126 O O . GLU A 1 399 ? -3.535 -5.566 -30.453 1 94.75 399 GLU A O 1
ATOM 3131 N N . TRP A 1 400 ? -2.658 -6.785 -28.906 1 95.94 400 TRP A N 1
ATOM 3132 C CA . TRP A 1 400 ? -2.963 -8.039 -29.578 1 95.94 400 TRP A CA 1
ATOM 3133 C C . TRP A 1 400 ? -4.469 -8.25 -29.688 1 95.94 400 TRP A C 1
ATOM 3135 O O . TRP A 1 400 ? -4.977 -8.633 -30.75 1 95.94 400 TRP A O 1
ATOM 3145 N N . CYS A 1 401 ? -5.168 -8.07 -28.594 1 95.75 401 CYS A N 1
ATOM 3146 C CA . CYS A 1 401 ? -6.617 -8.234 -28.547 1 95.75 401 CYS A CA 1
ATOM 3147 C C . CYS A 1 401 ? -7.297 -7.316 -29.547 1 95.75 401 CYS A C 1
ATOM 3149 O O . CYS A 1 401 ? -8.258 -7.715 -30.219 1 95.75 401 CYS A O 1
ATOM 3151 N N . SER A 1 402 ? -6.84 -6.121 -29.609 1 94.38 402 SER A N 1
ATOM 3152 C CA . SER A 1 402 ? -7.414 -5.164 -30.547 1 94.38 402 SER A CA 1
ATOM 3153 C C . SER A 1 402 ? -7.301 -5.664 -31.984 1 94.38 402 SER A C 1
ATOM 3155 O O . SER A 1 402 ? -8.242 -5.523 -32.781 1 94.38 402 SER A O 1
ATOM 3157 N N . GLU A 1 403 ? -6.266 -6.223 -32.312 1 94.88 403 GLU A N 1
ATOM 3158 C CA . GLU A 1 403 ? -6.055 -6.781 -33.656 1 94.88 403 GLU A CA 1
ATOM 3159 C C . GLU A 1 403 ? -6.996 -7.949 -33.906 1 94.88 403 GLU A C 1
ATOM 3161 O O . GLU A 1 403 ? -7.402 -8.18 -35.062 1 94.88 403 GLU A O 1
ATOM 3166 N N . GLN A 1 404 ? -7.41 -8.656 -32.875 1 94.25 404 GLN A N 1
ATOM 3167 C CA . GLN A 1 404 ? -8.25 -9.844 -33 1 94.25 404 GLN A CA 1
ATOM 3168 C C . GLN A 1 404 ? -9.719 -9.5 -32.781 1 94.25 404 GLN A C 1
ATOM 3170 O O . GLN A 1 404 ? -10.586 -10.383 -32.812 1 94.25 404 GLN A O 1
ATOM 3175 N N . GLU A 1 405 ? -10.008 -8.234 -32.5 1 93.75 405 GLU A N 1
ATOM 3176 C CA . GLU A 1 405 ? -11.359 -7.789 -32.156 1 93.75 405 GLU A CA 1
ATOM 3177 C C . GLU A 1 405 ? -11.906 -8.5 -30.938 1 93.75 405 GLU A C 1
ATOM 3179 O O . GLU A 1 405 ? -13.023 -9.016 -30.953 1 93.75 405 GLU A O 1
ATOM 3184 N N . ILE A 1 406 ? -11.055 -8.719 -30.031 1 94.25 406 ILE A N 1
ATOM 3185 C CA . ILE A 1 406 ? -11.398 -9.258 -28.719 1 94.25 406 ILE A CA 1
ATOM 3186 C C . ILE A 1 406 ? -11.344 -8.148 -27.672 1 94.25 406 ILE A C 1
ATOM 3188 O O . ILE A 1 406 ? -10.391 -7.371 -27.625 1 94.25 406 ILE A O 1
ATOM 3192 N N . ARG A 1 407 ? -12.32 -8.047 -26.875 1 90.44 407 ARG A N 1
ATOM 3193 C CA . ARG A 1 407 ? -12.344 -7.051 -25.812 1 90.44 407 ARG A CA 1
ATOM 3194 C C . ARG A 1 407 ? -11.562 -7.527 -24.594 1 90.44 407 ARG A C 1
ATOM 3196 O O . ARG A 1 407 ? -11.852 -8.594 -24.047 1 90.44 407 ARG A O 1
ATOM 3203 N N . LEU A 1 408 ? -10.562 -6.805 -24.203 1 89.88 408 LEU A N 1
ATOM 3204 C CA . LEU A 1 408 ? -9.797 -7.121 -23 1 89.88 408 LEU A CA 1
ATOM 3205 C C . LEU A 1 408 ? -10.422 -6.465 -21.781 1 89.88 408 LEU A C 1
ATOM 3207 O O . LEU A 1 408 ? -10.727 -5.27 -21.797 1 89.88 408 LEU A O 1
ATOM 3211 N N . THR A 1 409 ? -10.648 -7.273 -20.719 1 82.56 409 THR A N 1
ATOM 3212 C CA . THR A 1 409 ? -11.211 -6.734 -19.5 1 82.56 409 THR A CA 1
ATOM 3213 C C . THR A 1 409 ? -10.516 -7.316 -18.266 1 82.56 409 THR A C 1
ATOM 3215 O O . THR A 1 409 ? -9.836 -8.336 -18.375 1 82.56 409 THR A O 1
ATOM 3218 N N . THR A 1 410 ? -10.562 -6.559 -17.172 1 79.25 410 THR A N 1
ATOM 3219 C CA . THR A 1 410 ? -10.109 -7 -15.852 1 79.25 410 THR A CA 1
ATOM 3220 C C . THR A 1 410 ? -11.242 -6.922 -14.836 1 79.25 410 THR A C 1
ATOM 3222 O O . THR A 1 410 ? -12.156 -6.105 -14.969 1 79.25 410 THR A O 1
ATOM 3225 N N . PRO A 1 411 ? -11.164 -7.852 -13.891 1 72.38 411 PRO A N 1
ATOM 3226 C CA . PRO A 1 411 ? -12.242 -7.77 -12.898 1 72.38 411 PRO A CA 1
ATOM 3227 C C . PRO A 1 411 ? -12.281 -6.422 -12.18 1 72.38 411 PRO A C 1
ATOM 3229 O O . PRO A 1 411 ? -11.227 -5.852 -11.875 1 72.38 411 PRO A O 1
ATOM 3232 N N . TRP A 1 412 ? -13.445 -5.898 -11.867 1 61.91 412 TRP A N 1
ATOM 3233 C CA . TRP A 1 412 ? -13.648 -4.613 -11.203 1 61.91 412 TRP A CA 1
ATOM 3234 C C . TRP A 1 412 ? -13.047 -4.625 -9.797 1 61.91 412 TRP A C 1
ATOM 3236 O O . TRP A 1 412 ? -12.586 -3.592 -9.305 1 61.91 412 TRP A O 1
ATOM 3246 N N . THR A 1 413 ? -13.164 -5.754 -9.203 1 60.28 413 THR A N 1
ATOM 3247 C CA . THR A 1 413 ? -12.656 -5.867 -7.84 1 60.28 413 THR A CA 1
ATOM 3248 C C . THR A 1 413 ? -11.141 -6.023 -7.836 1 60.28 413 THR A C 1
ATOM 3250 O O . THR A 1 413 ? -10.516 -6.047 -6.777 1 60.28 413 THR A O 1
ATOM 3253 N N . GLY A 1 414 ? -10.617 -6.102 -8.961 1 65.38 414 GLY A N 1
ATOM 3254 C CA . GLY A 1 414 ? -9.172 -6.238 -9.07 1 65.38 414 GLY A CA 1
ATOM 3255 C C . GLY A 1 414 ? -8.734 -7.648 -9.414 1 65.38 414 GLY A C 1
ATOM 3256 O O . GLY A 1 414 ? -9.383 -8.617 -9.031 1 65.38 414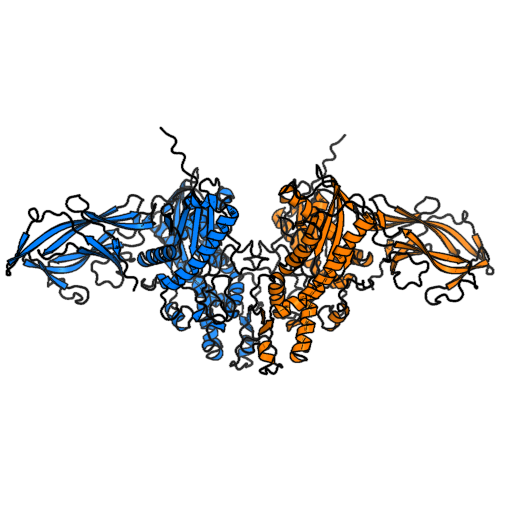 GLY A O 1
ATOM 3257 N N . ALA A 1 415 ? -7.711 -7.754 -10.117 1 69.38 415 ALA A N 1
ATOM 3258 C CA . ALA A 1 415 ? -7.176 -9.016 -10.609 1 69.38 415 ALA A CA 1
ATOM 3259 C C . ALA A 1 415 ? -6.449 -9.781 -9.5 1 69.38 415 ALA A C 1
ATOM 3261 O O . ALA A 1 415 ? -6.391 -11.008 -9.523 1 69.38 415 ALA A O 1
ATOM 3262 N N . TRP A 1 416 ? -6.16 -9.086 -8.484 1 74.5 416 TRP A N 1
ATOM 3263 C CA . TRP A 1 416 ? -5.27 -9.625 -7.465 1 74.5 416 TRP A CA 1
ATOM 3264 C C . TRP A 1 416 ? -6.004 -10.617 -6.57 1 74.5 416 TRP A C 1
ATOM 3266 O O . TRP A 1 416 ? -5.469 -11.68 -6.242 1 74.5 416 TRP A O 1
ATOM 3276 N N . ALA A 1 417 ? -7.234 -10.375 -6.242 1 78.56 417 ALA A N 1
ATOM 3277 C CA . ALA A 1 417 ? -7.953 -11.211 -5.289 1 78.56 417 ALA A CA 1
ATOM 3278 C C . ALA A 1 417 ? -8.977 -12.094 -5.996 1 78.56 417 ALA A C 1
ATOM 3280 O O . ALA A 1 417 ? -9.719 -12.836 -5.348 1 78.56 417 ALA A O 1
ATOM 3281 N N . ALA A 1 418 ? -8.992 -12.141 -7.262 1 84.38 418 ALA A N 1
ATOM 3282 C CA . ALA A 1 418 ? -10.031 -12.836 -8.016 1 84.38 418 ALA A CA 1
ATOM 3283 C C . ALA A 1 418 ? -9.984 -14.336 -7.754 1 84.38 418 ALA A C 1
ATOM 3285 O O . ALA A 1 418 ? -11.023 -14.977 -7.582 1 84.38 418 ALA A O 1
ATOM 3286 N N . VAL A 1 419 ? -8.789 -14.867 -7.703 1 88.31 419 VAL A N 1
ATOM 3287 C CA . VAL A 1 419 ? -8.648 -16.312 -7.566 1 88.31 419 VAL A CA 1
ATOM 3288 C C . VAL A 1 419 ? -9.133 -16.75 -6.188 1 88.31 419 VAL A C 1
ATOM 3290 O O . VAL A 1 419 ? -9.953 -17.672 -6.07 1 88.31 419 VAL A O 1
ATOM 3293 N N . VAL A 1 420 ? -8.672 -16.062 -5.184 1 92.38 420 VAL A N 1
ATOM 3294 C CA . VAL A 1 420 ? -8.992 -16.5 -3.828 1 92.38 420 VAL A CA 1
ATOM 3295 C C . VAL A 1 420 ? -10.469 -16.234 -3.537 1 92.38 420 VAL A C 1
ATOM 3297 O O . VAL A 1 420 ? -11.133 -17.031 -2.877 1 92.38 420 VAL A O 1
ATOM 3300 N N . CYS A 1 421 ? -11.016 -15.188 -3.971 1 90.81 421 CYS A N 1
ATOM 3301 C CA . CYS A 1 421 ? -12.43 -14.891 -3.789 1 90.81 421 CYS A CA 1
ATOM 3302 C C . CYS A 1 421 ? -13.297 -15.812 -4.633 1 90.81 421 CYS A C 1
ATOM 3304 O O . CYS A 1 421 ? -14.398 -16.188 -4.223 1 90.81 421 CYS A O 1
ATOM 3306 N N . GLY A 1 422 ? -12.766 -16.125 -5.805 1 90.94 422 GLY A N 1
ATOM 3307 C CA . GLY A 1 422 ? -13.477 -17.062 -6.656 1 90.94 422 GLY A CA 1
ATOM 3308 C C . GLY A 1 422 ? -13.625 -18.438 -6.027 1 90.94 422 GLY A C 1
ATOM 3309 O O . GLY A 1 422 ? -14.633 -19.125 -6.242 1 90.94 422 GLY A O 1
ATOM 3310 N N . ALA A 1 423 ? -12.633 -18.844 -5.305 1 93.12 423 ALA A N 1
ATOM 3311 C CA . ALA A 1 423 ? -12.703 -20.125 -4.598 1 93.12 423 ALA A CA 1
ATOM 3312 C C . ALA A 1 423 ? -13.852 -20.125 -3.598 1 93.12 423 ALA A C 1
ATOM 3314 O O . ALA A 1 423 ? -14.555 -21.141 -3.461 1 93.12 423 ALA A O 1
ATOM 3315 N N . VAL A 1 424 ? -14.055 -19.016 -2.908 1 93.06 424 VAL A N 1
ATOM 3316 C CA . VAL A 1 424 ? -15.156 -18.891 -1.955 1 93.06 424 VAL A CA 1
ATOM 3317 C C . VAL A 1 424 ? -16.484 -18.891 -2.701 1 93.06 424 VAL A C 1
ATOM 3319 O O . VAL A 1 424 ? -17.453 -19.516 -2.264 1 93.06 424 VAL A O 1
ATOM 3322 N N . LEU A 1 425 ? -16.516 -18.188 -3.766 1 89.81 425 LEU A N 1
ATOM 3323 C CA . LEU A 1 425 ? -17.734 -18.109 -4.559 1 89.81 425 LEU A CA 1
ATOM 3324 C C . LEU A 1 425 ? -18.172 -19.5 -5.031 1 89.81 425 LEU A C 1
ATOM 3326 O O . LEU A 1 425 ? -19.359 -19.797 -5.09 1 89.81 425 LEU A O 1
ATOM 3330 N N . ARG A 1 426 ? -17.234 -20.281 -5.418 1 87.88 426 ARG A N 1
ATOM 3331 C CA . ARG A 1 426 ? -17.516 -21.656 -5.781 1 87.88 426 ARG A CA 1
ATOM 3332 C C . ARG A 1 426 ? -18.234 -22.391 -4.652 1 87.88 426 ARG A C 1
ATOM 3334 O O . ARG A 1 426 ? -19.141 -23.188 -4.898 1 87.88 426 ARG A O 1
ATOM 3341 N N . GLY A 1 427 ? -17.766 -22.156 -3.461 1 88.25 427 GLY A N 1
ATOM 3342 C CA . GLY A 1 427 ? -18.375 -22.797 -2.307 1 88.25 427 GLY A CA 1
ATOM 3343 C C . GLY A 1 427 ? -19.781 -22.281 -2.025 1 88.25 427 GLY A C 1
ATOM 3344 O O . GLY A 1 427 ? -20.641 -23.031 -1.562 1 88.25 427 GLY A O 1
ATOM 3345 N N . VAL A 1 428 ? -20 -21.109 -2.354 1 87.56 428 VAL A N 1
ATOM 3346 C CA . VAL A 1 428 ? -21.281 -20.469 -2.033 1 87.56 428 VAL A CA 1
ATOM 3347 C C . VAL A 1 428 ? -22.297 -20.781 -3.119 1 87.56 428 VAL A C 1
ATOM 3349 O O . VAL A 1 428 ? -23.453 -21.094 -2.816 1 87.56 428 VAL A O 1
ATOM 3352 N N . GLU A 1 429 ? -21.859 -20.734 -4.398 1 84.44 429 GLU A N 1
ATOM 3353 C CA . GLU A 1 429 ? -22.812 -20.781 -5.5 1 84.44 429 GLU A CA 1
ATOM 3354 C C . GLU A 1 429 ? -22.766 -22.141 -6.203 1 84.44 429 GLU A C 1
ATOM 3356 O O . GLU A 1 429 ? -23.656 -22.469 -7 1 84.44 429 GLU A O 1
ATOM 3361 N N . GLY A 1 430 ? -21.781 -22.844 -5.941 1 81.94 430 GLY A N 1
ATOM 3362 C CA . GLY A 1 430 ? -21.625 -24.094 -6.672 1 81.94 430 GLY A CA 1
ATOM 3363 C C . GLY A 1 430 ? -20.812 -23.922 -7.945 1 81.94 430 GLY A C 1
ATOM 3364 O O . GLY A 1 430 ? -20.156 -22.906 -8.141 1 81.94 430 GLY A O 1
ATOM 3365 N N . SER A 1 431 ? -20.812 -24.922 -8.812 1 79.06 431 SER A N 1
ATOM 3366 C CA . SER A 1 431 ? -19.969 -24.922 -10.008 1 79.06 431 SER A CA 1
ATOM 3367 C C . SER A 1 431 ? -20.625 -24.141 -11.141 1 79.06 431 SER A C 1
ATOM 3369 O O . SER A 1 431 ? -21.828 -24.203 -11.328 1 79.06 431 SER A O 1
ATOM 3371 N N . MET A 1 432 ? -19.734 -23.375 -11.82 1 79.06 432 MET A N 1
ATOM 3372 C CA . MET A 1 432 ? -20.203 -22.625 -12.984 1 79.06 432 MET A CA 1
ATOM 3373 C C . MET A 1 432 ? -20.25 -23.516 -14.219 1 79.06 432 MET A C 1
ATOM 3375 O O . MET A 1 432 ? -20.906 -23.188 -15.203 1 79.06 432 MET A O 1
ATOM 3379 N N . SER A 1 433 ? -19.484 -24.422 -14.25 1 73.38 433 SER A N 1
ATOM 3380 C CA . SER A 1 433 ? -19.375 -25.25 -15.445 1 73.38 433 SER A CA 1
ATOM 3381 C C . SER A 1 433 ? -19.797 -26.688 -15.164 1 73.38 433 SER A C 1
ATOM 3383 O O . SER A 1 433 ? -19.312 -27.312 -14.211 1 73.38 433 SER A O 1
ATOM 3385 N N . LYS A 1 434 ? -20.703 -27.125 -16 1 66.44 434 LYS A N 1
ATOM 3386 C CA . LYS A 1 434 ? -21.141 -28.5 -15.844 1 66.44 434 LYS A CA 1
ATOM 3387 C C . LYS A 1 434 ? -20.281 -29.453 -16.672 1 66.44 434 LYS A C 1
ATOM 3389 O O . LYS A 1 434 ? -20.172 -30.641 -16.344 1 66.44 434 LYS A O 1
ATOM 3394 N N . GLN A 1 435 ? -19.672 -28.859 -17.703 1 72.81 435 GLN A N 1
ATOM 3395 C CA . GLN A 1 435 ? -18.875 -29.719 -18.594 1 72.81 435 GLN A CA 1
ATOM 3396 C C . GLN A 1 435 ? -17.484 -29.156 -18.781 1 72.81 435 GLN A C 1
ATOM 3398 O O . GLN A 1 435 ? -17.297 -27.938 -18.938 1 72.81 435 GLN A O 1
ATOM 3403 N N . LYS A 1 436 ? -16.5 -30.109 -18.656 1 77.94 436 LYS A N 1
ATOM 3404 C CA . LYS A 1 436 ? -15.109 -29.75 -18.875 1 77.94 436 LYS A CA 1
ATOM 3405 C C . LYS A 1 436 ? -14.453 -30.672 -19.891 1 77.94 436 LYS A C 1
ATOM 3407 O O . LYS A 1 436 ? -14.891 -31.812 -20.078 1 77.94 436 LYS A O 1
ATOM 3412 N N . LYS A 1 437 ? -13.5 -30.094 -20.562 1 80 437 LYS A N 1
ATOM 3413 C CA . LYS A 1 437 ? -12.734 -30.922 -21.5 1 80 437 LYS A CA 1
ATOM 3414 C C . LYS A 1 437 ? -11.5 -31.516 -20.828 1 80 437 LYS A C 1
ATOM 3416 O O . LYS A 1 437 ? -10.797 -30.812 -20.094 1 80 437 LYS A O 1
ATOM 3421 N N . CYS A 1 438 ? -11.344 -32.75 -21.094 1 79.19 438 CYS A N 1
ATOM 3422 C CA . CYS A 1 438 ? -10.188 -33.406 -20.5 1 79.19 438 CYS A CA 1
ATOM 3423 C C . CYS A 1 438 ? -8.891 -32.906 -21.109 1 79.19 438 CYS A C 1
ATOM 3425 O O . CYS A 1 438 ? -8.766 -32.781 -22.328 1 79.19 438 CYS A O 1
ATOM 3427 N N . ARG A 1 439 ? -7.953 -32.688 -20.359 1 79.31 439 ARG A N 1
ATOM 3428 C CA . ARG A 1 439 ? -6.719 -32.062 -20.812 1 79.31 439 ARG A CA 1
ATOM 3429 C C . ARG A 1 439 ? -5.691 -33.094 -21.234 1 79.31 439 ARG A C 1
ATOM 3431 O O . ARG A 1 439 ? -4.719 -32.781 -21.922 1 79.31 439 ARG A O 1
ATOM 3438 N N . ARG A 1 440 ? -5.957 -34.375 -20.797 1 81.12 440 ARG A N 1
ATOM 3439 C CA . ARG A 1 440 ? -5.02 -35.438 -21.078 1 81.12 440 ARG A CA 1
ATOM 3440 C C . ARG A 1 440 ? -5.758 -36.719 -21.469 1 81.12 440 ARG A C 1
ATOM 3442 O O . ARG A 1 440 ? -6.961 -36.844 -21.25 1 81.12 440 ARG A O 1
ATOM 3449 N N . HIS A 1 441 ? -4.969 -37.594 -22.094 1 83.38 441 HIS A N 1
ATOM 3450 C CA . HIS A 1 441 ? -5.434 -38.969 -22.219 1 83.38 441 HIS A CA 1
ATOM 3451 C C . HIS A 1 441 ? -5.199 -39.75 -20.922 1 83.38 441 HIS A C 1
ATOM 3453 O O . HIS A 1 441 ? -4.18 -39.562 -20.266 1 83.38 441 HIS A O 1
ATOM 3459 N N . TYR A 1 442 ? -6.172 -40.531 -20.609 1 83 442 TYR A N 1
ATOM 3460 C CA . TYR A 1 442 ? -5.984 -41.406 -19.469 1 83 442 TYR A CA 1
ATOM 3461 C C . TYR A 1 442 ? -6.246 -42.875 -19.859 1 83 442 TYR A C 1
ATOM 3463 O O . TYR A 1 442 ? -7.168 -43.156 -20.625 1 83 442 TYR A O 1
ATOM 3471 N N . GLY A 1 443 ? -5.371 -43.625 -19.359 1 82.38 443 GLY A N 1
ATOM 3472 C CA . GLY A 1 443 ? -5.527 -45.031 -19.688 1 82.38 443 GLY A CA 1
ATOM 3473 C C . GLY A 1 443 ? -4.598 -45.938 -18.906 1 82.38 443 GLY A C 1
ATOM 3474 O O . GLY A 1 443 ? -4.039 -45.531 -17.875 1 82.38 443 GLY A O 1
ATOM 3475 N N . HIS A 1 444 ? -4.543 -47.219 -19.312 1 84.75 444 HIS A N 1
ATOM 3476 C CA . HIS A 1 444 ? -3.686 -48.25 -18.703 1 84.75 444 HIS A CA 1
ATOM 3477 C C . HIS A 1 444 ? -3.02 -49.125 -19.766 1 84.75 444 HIS A C 1
ATOM 3479 O O . HIS A 1 444 ? -3.328 -49 -20.953 1 84.75 444 HIS A O 1
ATOM 3485 N N . THR A 1 445 ? -2.1 -49.906 -19.297 1 88.56 445 THR A N 1
ATOM 3486 C CA . THR A 1 445 ? -1.405 -50.781 -20.234 1 88.56 445 THR A CA 1
ATOM 3487 C C . THR A 1 445 ? -2.061 -52.156 -20.266 1 88.56 445 THR A C 1
ATOM 3489 O O . THR A 1 445 ? -2.666 -52.594 -19.281 1 88.56 445 THR A O 1
ATOM 3492 N N . MET A 1 446 ? -1.972 -52.719 -21.453 1 86.19 446 MET A N 1
ATOM 3493 C CA . MET A 1 446 ? -2.414 -54.125 -21.641 1 86.19 446 MET A CA 1
ATOM 3494 C C . MET A 1 446 ? -1.389 -54.906 -22.438 1 86.19 446 MET A C 1
ATOM 3496 O O . MET A 1 446 ? -0.487 -54.312 -23.047 1 86.19 446 MET A O 1
ATOM 3500 N N . SER A 1 447 ? -1.536 -56.188 -22.266 1 89.19 447 SER A N 1
ATOM 3501 C CA . SER A 1 447 ? -0.695 -57.062 -23.062 1 89.19 447 SER A CA 1
ATOM 3502 C C . SER A 1 447 ? -1.452 -57.594 -24.281 1 89.19 447 SER A C 1
ATOM 3504 O O . SER A 1 447 ? -2.674 -57.75 -24.234 1 89.19 447 SER A O 1
ATOM 3506 N N . ARG A 1 448 ? -0.705 -57.781 -25.312 1 90.81 448 ARG A N 1
ATOM 3507 C CA . ARG A 1 448 ? -1.233 -58.375 -26.531 1 90.81 448 ARG A CA 1
ATOM 3508 C C . ARG A 1 448 ? -0.317 -59.5 -27.016 1 90.81 448 ARG A C 1
ATOM 3510 O O . ARG A 1 448 ? 0.833 -59.594 -26.594 1 90.81 448 ARG A O 1
ATOM 3517 N N . THR A 1 449 ? -0.943 -60.281 -27.922 1 92.69 449 THR A N 1
ATOM 3518 C CA . THR A 1 449 ? -0.152 -61.375 -28.484 1 92.69 449 THR A CA 1
ATOM 3519 C C . THR A 1 449 ? 1.092 -60.812 -29.172 1 92.69 449 THR A C 1
ATOM 3521 O O . THR A 1 449 ? 1.008 -59.875 -29.969 1 92.69 449 THR A O 1
ATOM 3524 N N . TYR A 1 450 ? 2.137 -61.5 -28.875 1 94.69 450 TYR A N 1
ATOM 3525 C CA . TYR A 1 450 ? 3.416 -61.062 -29.438 1 94.69 450 TYR A CA 1
ATOM 3526 C C . TYR A 1 450 ? 3.559 -61.531 -30.875 1 94.69 450 TYR A C 1
ATOM 3528 O O . TYR A 1 450 ? 3.373 -62.719 -31.188 1 94.69 450 TYR A O 1
ATOM 3536 N N . ASP A 1 451 ? 3.752 -60.531 -31.75 1 93.5 451 ASP A N 1
ATOM 3537 C CA . ASP A 1 451 ? 4.098 -60.781 -33.156 1 93.5 451 ASP A CA 1
ATOM 3538 C C . ASP A 1 451 ? 5.547 -60.406 -33.438 1 93.5 451 ASP A C 1
ATOM 3540 O O . ASP A 1 451 ? 5.855 -59.219 -33.594 1 93.5 451 ASP A O 1
ATOM 3544 N N . PRO A 1 452 ? 6.332 -61.406 -33.625 1 91.62 452 PRO A N 1
ATOM 3545 C CA . PRO A 1 452 ? 7.75 -61.094 -33.812 1 91.62 452 PRO A CA 1
ATOM 3546 C C . PRO A 1 452 ? 8.008 -60.25 -35.062 1 91.62 452 PRO A C 1
ATOM 3548 O O . PRO A 1 452 ? 9.023 -59.562 -35.156 1 91.62 452 PRO A O 1
ATOM 3551 N N . ALA A 1 453 ? 7.082 -60.312 -36 1 91.75 453 ALA A N 1
ATOM 3552 C CA . ALA A 1 453 ? 7.262 -59.562 -37.25 1 91.75 453 ALA A CA 1
ATOM 3553 C C . ALA A 1 453 ? 7 -58.062 -37.031 1 91.75 453 ALA A C 1
ATOM 3555 O O . ALA A 1 453 ? 7.617 -57.219 -37.688 1 91.75 453 ALA A O 1
ATOM 3556 N N . VAL A 1 454 ? 6.145 -57.844 -36.156 1 92.06 454 VAL A N 1
ATOM 3557 C CA . VAL A 1 454 ? 5.703 -56.469 -35.969 1 92.06 454 VAL A CA 1
ATOM 3558 C C . VAL A 1 454 ? 6.34 -55.875 -34.688 1 92.06 454 VAL A C 1
ATOM 3560 O O . VAL A 1 454 ? 6.656 -54.688 -34.656 1 92.06 454 VAL A O 1
ATOM 3563 N N . HIS A 1 455 ? 6.648 -56.719 -33.719 1 92.31 455 HIS A N 1
ATOM 3564 C CA . HIS A 1 455 ? 6.996 -56.25 -32.406 1 92.31 455 HIS A CA 1
ATOM 3565 C C . HIS A 1 455 ? 8.453 -56.531 -32.062 1 92.31 455 HIS A C 1
ATOM 3567 O O . HIS A 1 455 ? 8.844 -56.531 -30.891 1 92.31 455 HIS A O 1
ATOM 3573 N N . PHE A 1 456 ? 9.281 -56.75 -32.969 1 88.19 456 PHE A N 1
ATOM 3574 C CA . PHE A 1 456 ? 10.641 -57.25 -32.719 1 88.19 456 PHE A CA 1
ATOM 3575 C C . PHE A 1 456 ? 11.492 -56.188 -32.062 1 88.19 456 PHE A C 1
ATOM 3577 O O . PHE A 1 456 ? 12.445 -56.5 -31.344 1 88.19 456 PHE A O 1
ATOM 3584 N N . ASN A 1 457 ? 11.188 -54.938 -32.219 1 90.94 457 ASN A N 1
ATOM 3585 C CA . ASN A 1 457 ? 12.055 -53.875 -31.719 1 90.94 457 ASN A CA 1
ATOM 3586 C C . ASN A 1 457 ? 11.445 -53.156 -30.516 1 90.94 457 ASN A C 1
ATOM 3588 O O . ASN A 1 457 ? 11.57 -51.938 -30.391 1 90.94 457 ASN A O 1
ATOM 3592 N N . PHE A 1 458 ? 10.875 -53.906 -29.578 1 92.38 458 PHE A N 1
ATOM 3593 C CA . PHE A 1 458 ? 10.281 -53.25 -28.422 1 92.38 458 PHE A CA 1
ATOM 3594 C C . PHE A 1 458 ? 11.344 -52.938 -27.359 1 92.38 458 PHE A C 1
ATOM 3596 O O . PHE A 1 458 ? 12.391 -53.594 -27.328 1 92.38 458 PHE A O 1
ATOM 3603 N N . ASP A 1 459 ? 11.188 -51.938 -26.531 1 94.12 459 ASP A N 1
ATOM 3604 C CA . ASP A 1 459 ? 12.07 -51.562 -25.438 1 94.12 459 ASP A CA 1
ATOM 3605 C C . ASP A 1 459 ? 11.938 -52.531 -24.266 1 94.12 459 ASP A C 1
ATOM 3607 O O . ASP A 1 459 ? 10.953 -52.469 -23.516 1 94.12 459 ASP A O 1
ATOM 3611 N N . GLU A 1 460 ? 12.945 -53.25 -23.938 1 91.69 460 GLU A N 1
ATOM 3612 C CA . GLU A 1 460 ? 12.906 -54.281 -22.938 1 91.69 460 GLU A CA 1
ATOM 3613 C C . GLU A 1 460 ? 12.898 -53.688 -21.531 1 91.69 460 GLU A C 1
ATOM 3615 O O . GLU A 1 460 ? 12.586 -54.406 -20.562 1 91.69 460 GLU A O 1
ATOM 3620 N N . ASN A 1 461 ? 13.219 -52.5 -21.484 1 91.75 461 ASN A N 1
ATOM 3621 C CA . ASN A 1 461 ? 13.188 -51.844 -20.172 1 91.75 461 ASN A CA 1
ATOM 3622 C C . ASN A 1 461 ? 11.773 -51.438 -19.781 1 91.75 461 ASN A C 1
ATOM 3624 O O . ASN A 1 461 ? 11.492 -51.219 -18.594 1 91.75 461 ASN A O 1
ATOM 3628 N N . LYS A 1 462 ? 10.906 -51.281 -20.734 1 92.19 462 LYS A N 1
ATOM 3629 C CA . LYS A 1 462 ? 9.555 -50.781 -20.469 1 92.19 462 LYS A CA 1
ATOM 3630 C C . LYS A 1 462 ? 8.523 -51.875 -20.734 1 92.19 462 LYS A C 1
ATOM 3632 O O . LYS A 1 462 ? 7.398 -51.812 -20.219 1 92.19 462 LYS A O 1
ATOM 3637 N N . ARG A 1 463 ? 8.906 -52.781 -21.609 1 93.19 463 ARG A N 1
ATOM 3638 C CA . ARG A 1 463 ? 7.992 -53.844 -22 1 93.19 463 ARG A CA 1
ATOM 3639 C C . ARG A 1 463 ? 8.617 -55.219 -21.766 1 93.19 463 ARG A C 1
ATOM 3641 O O . ARG A 1 463 ? 9.836 -55.344 -21.625 1 93.19 463 ARG A O 1
ATOM 3648 N N . ARG A 1 464 ? 7.711 -56.25 -21.672 1 93.38 464 ARG A N 1
ATOM 3649 C CA . ARG A 1 464 ? 8.211 -57.625 -21.406 1 93.38 464 ARG A CA 1
ATOM 3650 C C . ARG A 1 464 ? 7.359 -58.656 -22.109 1 93.38 464 ARG A C 1
ATOM 3652 O O . ARG A 1 464 ? 6.16 -58.469 -22.312 1 93.38 464 ARG A O 1
ATOM 3659 N N . LEU A 1 465 ? 8.07 -59.719 -22.406 1 92.62 465 LEU A N 1
ATOM 3660 C CA . LEU A 1 465 ? 7.379 -60.875 -22.938 1 92.62 465 LEU A CA 1
ATOM 3661 C C . LEU A 1 465 ? 6.969 -61.812 -21.797 1 92.62 465 LEU A C 1
ATOM 3663 O O . LEU A 1 465 ? 7.699 -62 -20.828 1 92.62 465 LEU A O 1
ATOM 3667 N N . TRP A 1 466 ? 5.785 -62.312 -21.938 1 87.5 466 TRP A N 1
ATOM 3668 C CA . TRP A 1 466 ? 5.336 -63.312 -20.969 1 87.5 466 TRP A CA 1
ATOM 3669 C C . TRP A 1 466 ? 4.379 -64.312 -21.609 1 87.5 466 TRP A C 1
ATOM 3671 O O . TRP A 1 466 ? 3.748 -64 -22.625 1 87.5 466 TRP A O 1
ATOM 3681 N N . ASN A 1 467 ? 4.293 -65.438 -21.016 1 84.94 467 ASN A N 1
ATOM 3682 C CA . ASN A 1 467 ? 3.398 -66.5 -21.516 1 84.94 467 ASN A CA 1
ATOM 3683 C C . ASN A 1 467 ? 2.117 -66.562 -20.688 1 84.94 467 ASN A C 1
ATOM 3685 O O . ASN A 1 467 ? 2.17 -66.625 -19.453 1 84.94 467 ASN A O 1
ATOM 3689 N N . ASP A 1 468 ? 1.034 -66.438 -21.359 1 79 468 ASP A N 1
ATOM 3690 C CA . ASP A 1 468 ? -0.246 -66.625 -20.688 1 79 468 ASP A CA 1
ATOM 3691 C C . ASP A 1 468 ? -0.407 -68.062 -20.219 1 79 468 ASP A C 1
ATOM 3693 O O . ASP A 1 468 ? -0.344 -69 -21.031 1 79 468 ASP A O 1
ATOM 3697 N N . PRO A 1 469 ? -0.594 -68.188 -19.016 1 76 469 PRO A N 1
ATOM 3698 C CA . PRO A 1 469 ? -0.709 -69.562 -18.547 1 76 469 PRO A CA 1
ATOM 3699 C C . PRO A 1 469 ? -1.974 -70.25 -19.047 1 76 469 PRO A C 1
ATOM 3701 O O . PRO A 1 469 ? -2.029 -71.5 -19.109 1 76 469 PRO A O 1
ATOM 3704 N N . TRP A 1 470 ? -2.943 -69.438 -19.5 1 74.44 470 TRP A N 1
ATOM 3705 C CA . TRP A 1 470 ? -4.203 -70 -19.984 1 74.44 470 TRP A CA 1
ATOM 3706 C C . TRP A 1 470 ? -4.129 -70.312 -21.469 1 74.44 470 TRP A C 1
ATOM 3708 O O . TRP A 1 470 ? -4.48 -71.438 -21.891 1 74.44 470 TRP A O 1
ATOM 3718 N N . THR A 1 471 ? -3.65 -69.5 -22.203 1 76.56 471 THR A N 1
ATOM 3719 C CA . THR A 1 471 ? -3.664 -69.688 -23.656 1 76.56 471 THR A CA 1
ATOM 3720 C C . THR A 1 471 ? -2.312 -70.188 -24.156 1 76.56 471 THR A C 1
ATOM 3722 O O . THR A 1 471 ? -2.201 -70.625 -25.281 1 76.56 471 THR A O 1
ATOM 3725 N N . LYS A 1 472 ? -1.281 -70.125 -23.297 1 80.81 472 LYS A N 1
ATOM 3726 C CA . LYS A 1 472 ? 0.088 -70.562 -23.609 1 80.81 472 LYS A CA 1
ATOM 3727 C C . LYS A 1 472 ? 0.68 -69.688 -24.703 1 80.81 472 LYS A C 1
ATOM 3729 O O . LYS A 1 472 ? 1.757 -69.938 -25.219 1 80.81 472 LYS A O 1
ATOM 3734 N N . GLU A 1 473 ? -0.062 -68.688 -25 1 87.75 473 GLU A N 1
ATOM 3735 C CA . GLU A 1 473 ? 0.436 -67.75 -26 1 87.75 473 GLU A CA 1
ATOM 3736 C C . GLU A 1 473 ? 1.429 -66.75 -25.391 1 87.75 473 GLU A C 1
ATOM 3738 O O . GLU A 1 473 ? 1.306 -66.375 -24.219 1 87.75 473 GLU A O 1
ATOM 3743 N N . GLN A 1 474 ? 2.404 -66.438 -26.219 1 91.81 474 GLN A N 1
ATOM 3744 C CA . GLN A 1 474 ? 3.346 -65.375 -25.797 1 91.81 474 GLN A CA 1
ATOM 3745 C C . GLN A 1 474 ? 2.768 -64 -26.016 1 91.81 474 GLN A C 1
ATOM 3747 O O . GLN A 1 474 ? 2.307 -63.688 -27.109 1 91.81 474 GLN A O 1
ATOM 3752 N N . ASN A 1 475 ? 2.793 -63.312 -24.906 1 92.38 475 ASN A N 1
ATOM 3753 C CA . ASN A 1 475 ? 2.236 -61.969 -24.953 1 92.38 475 ASN A CA 1
ATOM 3754 C C . ASN A 1 475 ? 3.305 -60.906 -24.703 1 92.38 475 ASN A C 1
ATOM 3756 O O . ASN A 1 475 ? 4.336 -61.219 -24.094 1 92.38 475 ASN A O 1
ATOM 3760 N N . LEU A 1 476 ? 3.068 -59.75 -25.312 1 94.5 476 LEU A N 1
ATOM 3761 C CA . LEU A 1 476 ? 3.904 -58.594 -25.078 1 94.5 476 LEU A CA 1
ATOM 3762 C C . LEU A 1 476 ? 3.139 -57.5 -24.328 1 94.5 476 LEU A C 1
ATOM 3764 O O . LEU A 1 476 ? 2 -57.188 -24.672 1 94.5 476 LEU A O 1
ATOM 3768 N N . SER A 1 477 ? 3.826 -57 -23.25 1 92.62 477 SER A N 1
ATOM 3769 C CA . SER A 1 477 ? 3.18 -55.969 -22.438 1 92.62 477 SER A CA 1
ATOM 3770 C C . SER A 1 477 ? 3.381 -54.594 -23.016 1 92.62 477 SER A C 1
ATOM 3772 O O . SER A 1 477 ? 4.117 -54.406 -23.984 1 92.62 477 SER A O 1
ATOM 3774 N N . GLY A 1 478 ? 2.678 -53.594 -22.5 1 93.69 478 GLY A N 1
ATOM 3775 C CA . GLY A 1 478 ? 2.996 -52.188 -22.734 1 93.69 478 GLY A CA 1
ATOM 3776 C C . GLY A 1 478 ? 2.129 -51.531 -23.797 1 93.69 478 GLY A C 1
ATOM 3777 O O . GLY A 1 478 ? 2.42 -50.438 -24.266 1 93.69 478 GLY A O 1
ATOM 3778 N N . PHE A 1 479 ? 1.13 -52.25 -24.266 1 94.25 479 PHE A N 1
ATOM 3779 C CA . PHE A 1 479 ? 0.189 -51.594 -25.156 1 94.25 479 PHE A CA 1
ATOM 3780 C C . PHE A 1 479 ? -0.765 -50.719 -24.375 1 94.25 479 PHE A C 1
ATOM 3782 O O . PHE A 1 479 ? -1.312 -51.125 -23.359 1 94.25 479 PHE A O 1
ATOM 3789 N N . MET A 1 480 ? -0.911 -49.5 -24.875 1 93.38 480 MET A N 1
ATOM 3790 C CA . MET A 1 480 ? -1.773 -48.562 -24.172 1 93.38 480 MET A CA 1
ATOM 3791 C C . MET A 1 480 ? -3.234 -48.75 -24.547 1 93.38 480 MET A C 1
ATOM 3793 O O . MET A 1 480 ? -3.547 -49 -25.719 1 93.38 480 MET A O 1
ATOM 3797 N N . ASN A 1 481 ? -4.055 -48.781 -23.578 1 89.56 481 ASN A N 1
ATOM 3798 C CA . ASN A 1 481 ? -5.504 -48.688 -23.734 1 89.56 481 ASN A CA 1
ATOM 3799 C C . ASN A 1 481 ? -6.062 -47.438 -23.094 1 89.56 481 ASN A C 1
ATOM 3801 O O . ASN A 1 481 ? -6.301 -47.375 -21.891 1 89.56 481 ASN A O 1
ATOM 3805 N N . TRP A 1 482 ? -6.336 -46.5 -23.984 1 89.5 482 TRP A N 1
ATOM 3806 C CA . TRP A 1 482 ? -6.801 -45.188 -23.5 1 89.5 482 TRP A CA 1
ATOM 3807 C C . TRP A 1 482 ? -8.312 -45.188 -23.281 1 89.5 482 TRP A C 1
ATOM 3809 O O . TRP A 1 482 ? -9.078 -45.5 -24.188 1 89.5 482 TRP A O 1
ATOM 3819 N N . GLU A 1 483 ? -8.664 -44.875 -22.125 1 81.62 483 GLU A N 1
ATOM 3820 C CA . GLU A 1 483 ? -10.07 -44.906 -21.75 1 81.62 483 GLU A CA 1
ATOM 3821 C C . GLU A 1 483 ? -10.719 -43.531 -21.938 1 81.62 483 GLU A C 1
ATOM 3823 O O . GLU A 1 483 ? -11.922 -43.438 -22.172 1 81.62 483 GLU A O 1
ATOM 3828 N N . ILE A 1 484 ? -9.906 -42.531 -21.672 1 81.94 484 ILE A N 1
ATOM 3829 C CA . ILE A 1 484 ? -10.359 -41.156 -21.891 1 81.94 484 ILE A CA 1
ATOM 3830 C C . ILE A 1 484 ? -9.406 -40.438 -22.844 1 81.94 484 ILE A C 1
ATOM 3832 O O . ILE A 1 484 ? -8.188 -40.438 -22.641 1 81.94 484 ILE A O 1
ATOM 3836 N N . ALA A 1 485 ? -10 -39.906 -23.797 1 86.5 485 ALA A N 1
ATOM 3837 C CA . ALA A 1 485 ? -9.188 -39.156 -24.766 1 86.5 485 ALA A CA 1
ATOM 3838 C C . ALA A 1 485 ? -9.062 -37.688 -24.359 1 86.5 485 ALA A C 1
ATOM 3840 O O . ALA A 1 485 ? -9.977 -37.125 -23.766 1 86.5 485 ALA A O 1
ATOM 3841 N N . LYS A 1 486 ? -7.941 -37.188 -24.688 1 85.25 486 LYS A N 1
ATOM 3842 C CA . LYS A 1 486 ? -7.801 -35.75 -24.562 1 85.25 486 LYS A CA 1
ATOM 3843 C C . LYS A 1 486 ? -8.891 -35.031 -25.344 1 85.25 486 LYS A C 1
ATOM 3845 O O . LYS A 1 486 ? -9.188 -35.375 -26.484 1 85.25 486 LYS A O 1
ATOM 3850 N N . GLY A 1 487 ? -9.562 -34.062 -24.641 1 81 487 GLY A N 1
ATOM 3851 C CA . GLY A 1 487 ? -10.625 -33.312 -25.297 1 81 487 GLY A CA 1
ATOM 3852 C C . GLY A 1 487 ? -12.008 -33.875 -25.016 1 81 487 GLY A C 1
ATOM 3853 O O . GLY A 1 487 ? -13.016 -33.219 -25.297 1 81 487 GLY A O 1
ATOM 3854 N N . ALA A 1 488 ? -12.016 -35.031 -24.469 1 81.06 488 ALA A N 1
ATOM 3855 C CA . ALA A 1 488 ? -13.305 -35.625 -24.125 1 81.06 488 ALA A CA 1
ATOM 3856 C C . ALA A 1 488 ? -14.062 -34.75 -23.125 1 81.06 488 ALA A C 1
ATOM 3858 O O . ALA A 1 488 ? -13.461 -34.125 -22.25 1 81.06 488 ALA A O 1
ATOM 3859 N N . LEU A 1 489 ? -15.367 -34.656 -23.297 1 78.44 489 LEU A N 1
ATOM 3860 C CA . LEU A 1 489 ? -16.203 -33.875 -22.406 1 78.44 489 LEU A CA 1
ATOM 3861 C C . LEU A 1 489 ? -16.453 -34.656 -21.094 1 78.44 489 LEU A C 1
ATOM 3863 O O . LEU A 1 489 ? -16.844 -35.812 -21.125 1 78.44 489 LEU A O 1
ATOM 3867 N N . LEU A 1 490 ? -16.078 -33.969 -20.047 1 75.56 490 LEU A N 1
ATOM 3868 C CA . LEU A 1 490 ? -16.25 -34.562 -18.734 1 75.56 490 LEU A CA 1
ATOM 3869 C C . LEU A 1 490 ? -17.312 -33.812 -17.938 1 75.56 490 LEU A C 1
ATOM 3871 O O . LEU A 1 490 ? -17.406 -32.594 -18.016 1 75.56 490 LEU A O 1
ATOM 3875 N N . ASP A 1 491 ? -18.25 -34.5 -17.406 1 71.5 491 ASP A N 1
ATOM 3876 C CA . ASP A 1 491 ? -19.219 -33.906 -16.469 1 71.5 491 ASP A CA 1
ATOM 3877 C C . ASP A 1 491 ? -19.141 -34.562 -15.102 1 71.5 491 ASP A C 1
ATOM 3879 O O . ASP A 1 491 ? -18.266 -35.406 -14.859 1 71.5 491 ASP A O 1
ATOM 3883 N N . ASP A 1 492 ? -19.969 -34.156 -14.164 1 64.38 492 ASP A N 1
ATOM 3884 C CA . ASP A 1 492 ? -19.906 -34.625 -12.781 1 64.38 492 ASP A CA 1
ATOM 3885 C C . ASP A 1 492 ? -20.188 -36.125 -12.695 1 64.38 492 ASP A C 1
ATOM 3887 O O . ASP A 1 492 ? -19.781 -36.781 -11.742 1 64.38 492 ASP A O 1
ATOM 3891 N N . ASP A 1 493 ? -20.719 -36.594 -13.727 1 64.88 493 ASP A N 1
ATOM 3892 C CA . ASP A 1 493 ? -21.141 -37.969 -13.672 1 64.88 493 ASP A CA 1
ATOM 3893 C C . ASP A 1 493 ? -20.25 -38.844 -14.555 1 64.88 493 ASP A C 1
ATOM 3895 O O . ASP A 1 493 ? -20.469 -40.062 -14.664 1 64.88 493 ASP A O 1
ATOM 3899 N N . THR A 1 494 ? -19.219 -38.219 -15.078 1 71 494 THR A N 1
ATOM 3900 C CA . THR A 1 494 ? -18.391 -39 -15.992 1 71 494 THR A CA 1
ATOM 3901 C C . THR A 1 494 ? -17.562 -40.031 -15.234 1 71 494 THR A C 1
ATOM 3903 O O . THR A 1 494 ? -16.906 -39.688 -14.242 1 71 494 THR A O 1
ATOM 3906 N N . GLU A 1 495 ? -17.781 -41.281 -15.516 1 72.5 495 GLU A N 1
ATOM 3907 C CA . GLU A 1 495 ? -17.031 -42.406 -14.945 1 72.5 495 GLU A CA 1
ATOM 3908 C C . GLU A 1 495 ? -16.344 -43.219 -16.031 1 72.5 495 GLU A C 1
ATOM 3910 O O . GLU A 1 495 ? -16.922 -43.469 -17.094 1 72.5 495 GLU A O 1
ATOM 3915 N N . ILE A 1 496 ? -15.062 -43.438 -15.875 1 71.12 496 ILE A N 1
ATOM 3916 C CA . ILE A 1 496 ? -14.305 -44.281 -16.781 1 71.12 496 ILE A CA 1
ATOM 3917 C C . ILE A 1 496 ? -14.234 -45.719 -16.234 1 71.12 496 ILE A C 1
ATOM 3919 O O . ILE A 1 496 ? -13.859 -45.906 -15.078 1 71.12 496 ILE A O 1
ATOM 3923 N N . SER A 1 497 ? -14.758 -46.562 -17.031 1 76.56 497 SER A N 1
ATOM 3924 C CA . SER A 1 497 ? -14.727 -47.938 -16.609 1 76.56 497 SER A CA 1
ATOM 3925 C C . SER A 1 497 ? -13.883 -48.781 -17.547 1 76.56 497 SER A C 1
ATOM 3927 O O . SER A 1 497 ? -13.969 -48.656 -18.766 1 76.56 497 SER A O 1
ATOM 3929 N N . THR A 1 498 ? -12.992 -49.469 -17 1 74.12 498 THR A N 1
ATOM 3930 C CA . THR A 1 498 ? -12.156 -50.375 -17.781 1 74.12 498 THR A CA 1
ATOM 3931 C C . THR A 1 498 ? -12.148 -51.781 -17.172 1 74.12 498 THR A C 1
ATOM 3933 O O . THR A 1 498 ? -12.078 -51.906 -15.953 1 74.12 498 THR A O 1
ATOM 3936 N N . SER A 1 499 ? -12.281 -52.688 -18.062 1 79.44 499 SER A N 1
ATOM 3937 C CA . SER A 1 499 ? -12.219 -54.062 -17.609 1 79.44 499 SER A CA 1
ATOM 3938 C C . SER A 1 499 ? -10.898 -54.719 -18.016 1 79.44 499 SER A C 1
ATOM 3940 O O . SER A 1 499 ? -10.383 -54.469 -19.109 1 79.44 499 SER A O 1
ATOM 3942 N N . PHE A 1 500 ? -10.352 -55.5 -17.156 1 75.81 500 PHE A N 1
ATOM 3943 C CA . PHE A 1 500 ? -9.117 -56.219 -17.438 1 75.81 500 PHE A CA 1
ATOM 3944 C C . PHE A 1 500 ? -9.062 -57.531 -16.672 1 75.81 500 PHE A C 1
ATOM 3946 O O . PHE A 1 500 ? -9.719 -57.688 -15.648 1 75.81 500 PHE A O 1
ATOM 3953 N N . TYR A 1 501 ? -8.297 -58.438 -17.203 1 76.06 501 TYR A N 1
ATOM 3954 C CA . TYR A 1 501 ? -8.109 -59.719 -16.531 1 76.06 501 TYR A CA 1
ATOM 3955 C C . TYR A 1 501 ? -6.938 -59.656 -15.562 1 76.06 501 TYR A C 1
ATOM 3957 O O . TYR A 1 501 ? -5.863 -59.125 -15.898 1 76.06 501 TYR A O 1
ATOM 3965 N N . SER A 1 502 ? -7.23 -60 -14.391 1 77.06 502 SER A N 1
ATOM 3966 C CA . SER A 1 502 ? -6.18 -60.156 -13.391 1 77.06 502 SER A CA 1
ATOM 3967 C C . SER A 1 502 ? -5.918 -61.656 -13.109 1 77.06 502 SER A C 1
ATOM 3969 O O . SER A 1 502 ? -6.855 -62.438 -12.977 1 77.06 502 SER A O 1
ATOM 3971 N N . HIS A 1 503 ? -4.629 -61.969 -13.164 1 75.44 503 HIS A N 1
ATOM 3972 C CA . HIS A 1 503 ? -4.219 -63.344 -12.906 1 75.44 503 HIS A CA 1
ATOM 3973 C C . HIS A 1 503 ? -3.477 -63.438 -11.586 1 75.44 503 HIS A C 1
ATOM 3975 O O . HIS A 1 503 ? -2.615 -62.625 -11.273 1 75.44 503 HIS A O 1
ATOM 3981 N N . PHE A 1 504 ? -3.9 -64.375 -10.789 1 77.12 504 PHE A N 1
ATOM 3982 C CA . PHE A 1 504 ? -3.15 -64.562 -9.547 1 77.12 504 PHE A CA 1
ATOM 3983 C C . PHE A 1 504 ? -3.084 -66 -9.156 1 77.12 504 PHE A C 1
ATOM 3985 O O . PHE A 1 504 ? -3.959 -66.812 -9.531 1 77.12 504 PHE A O 1
ATOM 3992 N N . SER A 1 505 ? -2.037 -66.188 -8.484 1 76.44 505 SER A N 1
ATOM 3993 C CA . SER A 1 505 ? -1.854 -67.562 -8 1 76.44 505 SER A CA 1
ATOM 3994 C C . SER A 1 505 ? -2.625 -67.812 -6.707 1 76.44 505 SER A C 1
ATOM 3996 O O . SER A 1 505 ? -3.111 -66.875 -6.086 1 76.44 505 SER A O 1
ATOM 3998 N N . GLU A 1 506 ? -2.693 -69 -6.352 1 76.44 506 GLU A N 1
ATOM 3999 C CA . GLU A 1 506 ? -3.365 -69.375 -5.105 1 76.44 506 GLU A CA 1
ATOM 4000 C C . GLU A 1 506 ? -2.676 -68.75 -3.902 1 76.44 506 GLU A C 1
ATOM 4002 O O . GLU A 1 506 ? -3.271 -68.625 -2.83 1 76.44 506 GLU A O 1
ATOM 4007 N N . TYR A 1 507 ? -1.437 -68.25 -4.164 1 73.75 507 TYR A N 1
ATOM 4008 C CA . TYR A 1 507 ? -0.703 -67.625 -3.061 1 73.75 507 TYR A CA 1
ATOM 4009 C C . TYR A 1 507 ? -0.95 -66.125 -3.002 1 73.75 507 TYR A C 1
ATOM 4011 O O . TYR A 1 507 ? -0.352 -65.438 -2.184 1 73.75 507 TYR A O 1
ATOM 4019 N N . PHE A 1 508 ? -1.845 -65.812 -3.791 1 71.25 508 PHE A N 1
ATOM 4020 C CA . PHE A 1 508 ? -2.123 -64.375 -3.867 1 71.25 508 PHE A CA 1
ATOM 4021 C C . PHE A 1 508 ? -2.752 -63.875 -2.572 1 71.25 508 PHE A C 1
ATOM 4023 O O . PHE A 1 508 ? -3.684 -64.5 -2.051 1 71.25 508 PHE A O 1
ATOM 4030 N N . ASP A 1 509 ? -2.119 -62.781 -1.912 1 69.56 509 ASP A N 1
ATOM 4031 C CA . ASP A 1 509 ? -2.543 -62.25 -0.617 1 69.56 509 ASP A CA 1
ATOM 4032 C C . ASP A 1 509 ? -3.744 -61.312 -0.765 1 69.56 509 ASP A C 1
ATOM 4034 O O . ASP A 1 509 ? -4.164 -60.688 0.201 1 69.56 509 ASP A O 1
ATOM 4038 N N . GLY A 1 510 ? -4.258 -61.188 -1.904 1 67.56 510 GLY A N 1
ATOM 4039 C CA . GLY A 1 510 ? -5.473 -60.406 -2.082 1 67.56 510 GLY A CA 1
ATOM 4040 C C . GLY A 1 510 ? -5.199 -58.969 -2.506 1 67.56 510 GLY A C 1
ATOM 4041 O O . GLY A 1 510 ? -6.117 -58.25 -2.896 1 67.56 510 GLY A O 1
ATOM 4042 N N . LYS A 1 511 ? -3.932 -58.5 -2.414 1 73.31 511 LYS A N 1
ATOM 4043 C CA . LYS A 1 511 ? -3.607 -57.125 -2.756 1 73.31 511 LYS A CA 1
ATOM 4044 C C . LYS A 1 511 ? -3.008 -57.031 -4.156 1 73.31 511 LYS A C 1
ATOM 4046 O O . LYS A 1 511 ? -2.148 -57.844 -4.523 1 73.31 511 LYS A O 1
ATOM 4051 N N . HIS A 1 512 ? -3.617 -56.156 -5.008 1 75 512 HIS A N 1
ATOM 4052 C CA . HIS A 1 512 ? -3.1 -55.938 -6.359 1 75 512 HIS A CA 1
ATOM 4053 C C . HIS A 1 512 ? -3.023 -54.469 -6.703 1 75 512 HIS A C 1
ATOM 4055 O O . HIS A 1 512 ? -3.547 -53.625 -5.969 1 75 512 HIS A O 1
ATOM 4061 N N . THR A 1 513 ? -2.141 -54.281 -7.664 1 76.12 513 THR A N 1
ATOM 4062 C CA . THR A 1 513 ? -2.004 -52.906 -8.133 1 76.12 513 THR A CA 1
ATOM 4063 C C . THR A 1 513 ? -2.25 -52.812 -9.633 1 76.12 513 THR A C 1
ATOM 4065 O O . THR A 1 513 ? -2.055 -53.781 -10.359 1 76.12 513 THR A O 1
ATOM 4068 N N . HIS A 1 514 ? -2.871 -51.781 -10.023 1 77.56 514 HIS A N 1
ATOM 4069 C CA . HIS A 1 514 ? -3.035 -51.438 -11.43 1 77.56 514 HIS A CA 1
ATOM 4070 C C . HIS A 1 514 ? -2.523 -50.031 -11.734 1 77.56 514 HIS A C 1
ATOM 4072 O O . HIS A 1 514 ? -2.963 -49.062 -11.109 1 77.56 514 HIS A O 1
ATOM 4078 N N . ASP A 1 515 ? -1.634 -50 -12.758 1 80.44 515 ASP A N 1
ATOM 4079 C CA . ASP A 1 515 ? -1.026 -48.688 -13.055 1 80.44 515 ASP A CA 1
ATOM 4080 C C . ASP A 1 515 ? -1.929 -47.875 -13.969 1 80.44 515 ASP A C 1
ATOM 4082 O O . ASP A 1 515 ? -2.531 -48.406 -14.906 1 80.44 515 ASP A O 1
ATOM 4086 N N . LEU A 1 516 ? -2.082 -46.594 -13.633 1 80.25 516 LEU A N 1
ATOM 4087 C CA . LEU A 1 516 ? -2.771 -45.625 -14.469 1 80.25 516 LEU A CA 1
ATOM 4088 C C . LEU A 1 516 ? -1.78 -44.656 -15.117 1 80.25 516 LEU A C 1
ATOM 4090 O O . LEU A 1 516 ? -0.852 -44.188 -14.461 1 80.25 516 LEU A O 1
ATOM 4094 N N . PHE A 1 517 ? -1.984 -44.438 -16.406 1 83.69 517 PHE A N 1
ATOM 4095 C CA . PHE A 1 517 ? -1.092 -43.562 -17.156 1 83.69 517 PHE A CA 1
ATOM 4096 C C . PHE A 1 517 ? -1.868 -42.406 -17.797 1 83.69 517 PHE A C 1
ATOM 4098 O O . PHE A 1 517 ? -3.09 -42.469 -17.938 1 83.69 517 PHE A O 1
ATOM 4105 N N . SER A 1 518 ? -1.171 -41.344 -18.062 1 83.75 518 SER A N 1
ATOM 4106 C CA . SER A 1 518 ? -1.734 -40.219 -18.781 1 83.75 518 SER A CA 1
ATOM 4107 C C . SER A 1 518 ? -0.748 -39.656 -19.812 1 83.75 518 SER A C 1
ATOM 4109 O O . SER A 1 518 ? 0.445 -39.969 -19.75 1 83.75 518 SER A O 1
ATOM 4111 N N . CYS A 1 519 ? -1.285 -38.938 -20.781 1 85.75 519 CYS A N 1
ATOM 4112 C CA . CYS A 1 519 ? -0.471 -38.312 -21.828 1 85.75 519 CYS A CA 1
ATOM 4113 C C . CYS A 1 519 ? -1.103 -37.031 -22.328 1 85.75 519 CYS A C 1
ATOM 4115 O O . CYS A 1 519 ? -2.316 -36.938 -22.531 1 85.75 519 CYS A O 1
ATOM 4117 N N . SER A 1 520 ? -0.28 -36 -22.562 1 81.31 520 SER A N 1
ATOM 4118 C CA . SER A 1 520 ? -0.794 -34.688 -22.938 1 81.31 520 SER A CA 1
ATOM 4119 C C . SER A 1 520 ? -0.747 -34.5 -24.453 1 81.31 520 SER A C 1
ATOM 4121 O O . SER A 1 520 ? -1.224 -33.469 -24.953 1 81.31 520 SER A O 1
ATOM 4123 N N . LEU A 1 521 ? -0.262 -35.438 -25.203 1 86.12 521 LEU A N 1
ATOM 4124 C CA . LEU A 1 521 ? -0.16 -35.312 -26.641 1 86.12 521 LEU A CA 1
ATOM 4125 C C . LEU A 1 521 ? -1.542 -35.281 -27.281 1 86.12 521 LEU A C 1
ATOM 4127 O O . LEU A 1 521 ? -2.512 -35.781 -26.703 1 86.12 521 LEU A O 1
ATOM 4131 N N . ASP A 1 522 ? -1.568 -34.656 -28.469 1 85.19 522 ASP A N 1
ATOM 4132 C CA . ASP A 1 522 ? -2.844 -34.625 -29.172 1 85.19 522 ASP A CA 1
ATOM 4133 C C . ASP A 1 522 ? -3.268 -36.031 -29.625 1 85.19 522 ASP A C 1
ATOM 4135 O O . ASP A 1 522 ? -4.441 -36.375 -29.531 1 85.19 522 ASP A O 1
ATOM 4139 N N . GLU A 1 523 ? -2.271 -36.719 -30.062 1 91.12 523 GLU A N 1
ATOM 4140 C CA . GLU A 1 523 ? -2.516 -38.094 -30.438 1 91.12 523 GLU A CA 1
ATOM 4141 C C . GLU A 1 523 ? -1.98 -39.062 -29.391 1 91.12 523 GLU A C 1
ATOM 4143 O O . GLU A 1 523 ? -0.808 -39 -29.016 1 91.12 523 GLU A O 1
ATOM 4148 N N . ALA A 1 524 ? -2.859 -39.938 -28.953 1 93.56 524 ALA A N 1
ATOM 4149 C CA . ALA A 1 524 ? -2.473 -40.875 -27.891 1 93.56 524 ALA A CA 1
ATOM 4150 C C . ALA A 1 524 ? -1.495 -41.938 -28.422 1 93.56 524 ALA A C 1
ATOM 4152 O O . ALA A 1 524 ? -1.75 -42.562 -29.453 1 93.56 524 ALA A O 1
ATOM 4153 N N . PRO A 1 525 ? -0.468 -42.094 -27.797 1 95.44 525 PRO A N 1
ATOM 4154 C CA . PRO A 1 525 ? 0.479 -43.125 -28.219 1 95.44 525 PRO A CA 1
ATOM 4155 C C . PRO A 1 525 ? -0.072 -44.562 -28.047 1 95.44 525 PRO A C 1
ATOM 4157 O O . PRO A 1 525 ? -0.887 -44.781 -27.156 1 95.44 525 PRO A O 1
ATOM 4160 N N . GLU A 1 526 ? 0.528 -45.438 -28.797 1 94.12 526 GLU A N 1
ATOM 4161 C CA . GLU A 1 526 ? 0.007 -46.781 -28.797 1 94.12 526 GLU A CA 1
ATOM 4162 C C . GLU A 1 526 ? 0.708 -47.656 -27.75 1 94.12 526 GLU A C 1
ATOM 4164 O O . GLU A 1 526 ? 0.171 -48.656 -27.312 1 94.12 526 GLU A O 1
ATOM 4169 N N . THR A 1 527 ? 1.93 -47.219 -27.438 1 95.19 527 THR A N 1
ATOM 4170 C CA . THR A 1 527 ? 2.684 -48.062 -26.484 1 95.19 527 THR A CA 1
ATOM 4171 C C . THR A 1 527 ? 3.297 -47.188 -25.391 1 95.19 527 THR A C 1
ATOM 4173 O O . THR A 1 527 ? 3.447 -45.969 -25.562 1 95.19 527 THR A O 1
ATOM 4176 N N . ILE A 1 528 ? 3.723 -47.812 -24.344 1 95 528 ILE A N 1
ATOM 4177 C CA . ILE A 1 528 ? 4.266 -47.156 -23.156 1 95 528 ILE A CA 1
ATOM 4178 C C . ILE A 1 528 ? 5.672 -46.625 -23.469 1 95 528 ILE A C 1
ATOM 4180 O O . ILE A 1 528 ? 6.238 -45.875 -22.672 1 95 528 ILE A O 1
ATOM 4184 N N . GLU A 1 529 ? 6.137 -46.875 -24.641 1 94 529 GLU A N 1
ATOM 4185 C CA . GLU A 1 529 ? 7.504 -46.5 -25 1 94 529 GLU A CA 1
ATOM 4186 C C . GLU A 1 529 ? 7.609 -45 -25.281 1 94 529 GLU A C 1
ATOM 4188 O O . GLU A 1 529 ? 8.711 -44.438 -25.281 1 94 529 GLU A O 1
ATOM 4193 N N . ASN A 1 530 ? 6.5 -44.375 -25.531 1 92.75 530 ASN A N 1
ATOM 4194 C CA . ASN A 1 530 ? 6.527 -42.938 -25.766 1 92.75 530 ASN A CA 1
ATOM 4195 C C . ASN A 1 530 ? 6.938 -42.156 -24.516 1 92.75 530 ASN A C 1
ATOM 4197 O O . ASN A 1 530 ? 6.383 -42.375 -23.438 1 92.75 530 ASN A O 1
ATOM 4201 N N . GLU A 1 531 ? 7.836 -41.281 -24.719 1 88.06 531 GLU A N 1
ATOM 4202 C CA . GLU A 1 531 ? 8.438 -40.562 -23.594 1 88.06 531 GLU A CA 1
ATOM 4203 C C . GLU A 1 531 ? 7.453 -39.594 -22.969 1 88.06 531 GLU A C 1
ATOM 4205 O O . GLU A 1 531 ? 7.66 -39.125 -21.844 1 88.06 531 GLU A O 1
ATOM 4210 N N . ARG A 1 532 ? 6.344 -39.344 -23.609 1 88.25 532 ARG A N 1
ATOM 4211 C CA . ARG A 1 532 ? 5.387 -38.344 -23.109 1 88.25 532 ARG A CA 1
ATOM 4212 C C . ARG A 1 532 ? 4.328 -39 -22.234 1 88.25 532 ARG A C 1
ATOM 4214 O O . ARG A 1 532 ? 3.465 -38.344 -21.672 1 88.25 532 ARG A O 1
ATOM 4221 N N . ILE A 1 533 ? 4.422 -40.312 -22.109 1 89.12 533 ILE A N 1
ATOM 4222 C CA . ILE A 1 533 ? 3.502 -41 -21.219 1 89.12 533 ILE A CA 1
ATOM 4223 C C . ILE A 1 533 ? 3.994 -40.906 -19.781 1 89.12 533 ILE A C 1
ATOM 4225 O O . ILE A 1 533 ? 5.172 -41.156 -19.5 1 89.12 533 ILE A O 1
ATOM 4229 N N . GLU A 1 534 ? 3.049 -40.531 -18.938 1 83.31 534 GLU A N 1
ATOM 4230 C CA . GLU A 1 534 ? 3.379 -40.375 -17.516 1 83.31 534 GLU A CA 1
ATOM 4231 C C . GLU A 1 534 ? 2.535 -41.312 -16.656 1 83.31 534 GLU A C 1
ATOM 4233 O O . GLU A 1 534 ? 1.341 -41.5 -16.906 1 83.31 534 GLU A O 1
ATOM 4238 N N . LYS A 1 535 ? 3.199 -41.906 -15.688 1 81.25 535 LYS A N 1
ATOM 4239 C CA . LYS A 1 535 ? 2.455 -42.688 -14.719 1 81.25 535 LYS A CA 1
ATOM 4240 C C . LYS A 1 535 ? 1.726 -41.812 -13.719 1 81.25 535 LYS A C 1
ATOM 4242 O O . LYS A 1 535 ? 2.348 -40.969 -13.039 1 81.25 535 LYS A O 1
ATOM 4247 N N . VAL A 1 536 ? 0.473 -41.906 -13.711 1 75.38 536 VAL A N 1
ATOM 4248 C CA . VAL A 1 536 ? -0.343 -41.125 -12.797 1 75.38 536 VAL A CA 1
ATOM 4249 C C . VAL A 1 536 ? -0.26 -41.719 -11.391 1 75.38 536 VAL A C 1
ATOM 4251 O O . VAL A 1 536 ? -0.118 -40.969 -10.414 1 75.38 536 VAL A O 1
ATOM 4254 N N . GLY A 1 537 ? -0.43 -42.938 -11.266 1 74.44 537 GLY A N 1
ATOM 4255 C CA . GLY A 1 537 ? -0.393 -43.625 -9.984 1 74.44 537 GLY A CA 1
ATOM 4256 C C . GLY A 1 537 ? -0.75 -45.094 -10.086 1 74.44 537 GLY A C 1
ATOM 4257 O O . GLY A 1 537 ? -0.934 -45.594 -11.188 1 74.44 537 GLY A O 1
ATOM 4258 N N . GLU A 1 538 ? -0.623 -45.719 -8.867 1 75.19 538 GLU A N 1
ATOM 4259 C CA . GLU A 1 538 ? -0.983 -47.125 -8.75 1 75.19 538 GLU A CA 1
ATOM 4260 C C . GLU A 1 538 ? -2.285 -47.312 -7.977 1 75.19 538 GLU A C 1
ATOM 4262 O O . GLU A 1 538 ? -2.434 -46.781 -6.875 1 75.19 538 GLU A O 1
ATOM 4267 N N . VAL A 1 539 ? -3.193 -47.875 -8.695 1 73 539 VAL A N 1
ATOM 4268 C CA . VAL A 1 539 ? -4.438 -48.188 -8.008 1 73 539 VAL A CA 1
ATOM 4269 C C . VAL A 1 539 ? -4.277 -49.5 -7.227 1 73 539 VAL A C 1
ATOM 4271 O O . VAL A 1 539 ? -4.094 -50.562 -7.816 1 73 539 VAL A O 1
ATOM 4274 N N . LEU A 1 540 ? -4.172 -49.312 -5.91 1 72.88 540 LEU A N 1
ATOM 4275 C CA . LEU A 1 540 ? -4.105 -50.5 -5.043 1 72.88 540 LEU A CA 1
ATOM 4276 C C . LEU A 1 540 ? -5.5 -51.031 -4.746 1 72.88 540 LEU A C 1
ATOM 4278 O O . LEU A 1 540 ? -6.398 -50.25 -4.383 1 72.88 540 LEU A O 1
ATOM 4282 N N . TYR A 1 541 ? -5.711 -52.312 -5.059 1 71.81 541 TYR A N 1
ATOM 4283 C CA . TYR A 1 541 ? -7.016 -52.875 -4.758 1 71.81 541 TYR A CA 1
ATOM 4284 C C . TYR A 1 541 ? -6.871 -54.25 -4.098 1 71.81 541 TYR A C 1
ATOM 4286 O O . TYR A 1 541 ? -5.852 -54.906 -4.262 1 71.81 541 TYR A O 1
ATOM 4294 N N . THR A 1 542 ? -7.723 -54.406 -3.156 1 71.94 542 THR A N 1
ATOM 4295 C CA . THR A 1 542 ? -7.781 -55.688 -2.473 1 71.94 542 THR A CA 1
ATOM 4296 C C . THR A 1 542 ? -9 -56.5 -2.932 1 71.94 542 THR A C 1
ATOM 4298 O O . THR A 1 542 ? -10.031 -55.938 -3.27 1 71.94 542 THR A O 1
ATOM 4301 N N . ILE A 1 543 ? -8.781 -57.75 -3.197 1 68.75 543 ILE A N 1
ATOM 4302 C CA . ILE A 1 543 ? -9.867 -58.656 -3.547 1 68.75 543 ILE A CA 1
ATOM 4303 C C . ILE A 1 543 ? -10.25 -59.5 -2.33 1 68.75 543 ILE A C 1
ATOM 4305 O O . ILE A 1 543 ? -9.484 -60.344 -1.897 1 68.75 543 ILE A O 1
ATOM 4309 N N . ASP A 1 544 ? -11.297 -58.875 -1.691 1 64.88 544 ASP A N 1
ATOM 4310 C CA . ASP A 1 544 ? -11.781 -59.625 -0.537 1 64.88 544 ASP A CA 1
ATOM 4311 C C . ASP A 1 544 ? -13.102 -60.344 -0.851 1 64.88 544 ASP A C 1
ATOM 4313 O O . ASP A 1 544 ? -13.891 -59.844 -1.67 1 64.88 544 ASP A O 1
ATOM 4317 N N . GLY A 1 545 ? -13.336 -61.406 -0.253 1 64.38 545 GLY A N 1
ATOM 4318 C CA . GLY A 1 545 ? -14.648 -62.031 -0.224 1 64.38 545 GLY A CA 1
ATOM 4319 C C . GLY A 1 545 ? -14.969 -62.812 -1.485 1 64.38 545 GLY A C 1
ATOM 4320 O O . GLY A 1 545 ? -16.141 -63.031 -1.811 1 64.38 545 GLY A O 1
ATOM 4321 N N . ILE A 1 546 ? -13.906 -62.938 -2.32 1 68.88 546 ILE A N 1
ATOM 4322 C CA . ILE A 1 546 ? -14.227 -63.688 -3.533 1 68.88 546 ILE A CA 1
ATOM 4323 C C . ILE A 1 546 ? -14.156 -65.188 -3.254 1 68.88 546 ILE A C 1
ATOM 4325 O O . ILE A 1 546 ? -13.211 -65.688 -2.627 1 68.88 546 ILE A O 1
ATOM 4329 N N . ASP A 1 547 ? -15.266 -65.812 -3.574 1 73.12 547 ASP A N 1
ATOM 4330 C CA . ASP A 1 547 ? -15.32 -67.25 -3.502 1 73.12 547 ASP A CA 1
ATOM 4331 C C . ASP A 1 547 ? -14.469 -67.938 -4.598 1 73.12 547 ASP A C 1
ATOM 4333 O O . ASP A 1 547 ? -14.891 -68 -5.75 1 73.12 547 ASP A O 1
ATOM 4337 N N . LYS A 1 548 ? -13.312 -68.375 -4.258 1 75.62 548 LYS A N 1
ATOM 4338 C CA . LYS A 1 548 ? -12.344 -68.938 -5.191 1 75.62 548 LYS A CA 1
ATOM 4339 C C . LYS A 1 548 ? -12.898 -70.125 -5.895 1 75.62 548 LYS A C 1
ATOM 4341 O O . LYS A 1 548 ? -12.445 -70.5 -6.988 1 75.62 548 LYS A O 1
ATOM 4346 N N . THR A 1 549 ? -13.867 -70.75 -5.273 1 74.94 549 THR A N 1
ATOM 4347 C CA . THR A 1 549 ? -14.422 -72 -5.848 1 74.94 549 THR A CA 1
ATOM 4348 C C . THR A 1 549 ? -15.25 -71.688 -7.09 1 74.94 549 THR A C 1
ATOM 4350 O O . THR A 1 549 ? -15.492 -72.562 -7.918 1 74.94 549 THR A O 1
ATOM 4353 N N . LYS A 1 550 ? -15.547 -70.438 -7.172 1 78 550 LYS A N 1
ATOM 4354 C CA . LYS A 1 550 ? -16.406 -70.062 -8.297 1 78 550 LYS A CA 1
ATOM 4355 C C . LYS A 1 550 ? -15.594 -69.375 -9.391 1 78 550 LYS A C 1
ATOM 4357 O O . LYS A 1 550 ? -16.156 -68.812 -10.32 1 78 550 LYS A O 1
ATOM 4362 N N . ILE A 1 551 ? -14.32 -69.438 -9.172 1 79.44 551 ILE A N 1
ATOM 4363 C CA . ILE A 1 551 ? -13.477 -68.75 -10.148 1 79.44 551 ILE A CA 1
ATOM 4364 C C . ILE A 1 551 ? -12.742 -69.812 -11.008 1 79.44 551 ILE A C 1
ATOM 4366 O O . ILE A 1 551 ? -12.312 -70.812 -10.5 1 79.44 551 ILE A O 1
ATOM 4370 N N . LYS A 1 552 ? -12.742 -69.438 -12.273 1 76.75 552 LYS A N 1
ATOM 4371 C CA . LYS A 1 552 ? -11.984 -70.312 -13.188 1 76.75 552 LYS A CA 1
ATOM 4372 C C . LYS A 1 552 ? -10.516 -70.375 -12.781 1 76.75 552 LYS A C 1
ATOM 4374 O O . LYS A 1 552 ? -9.898 -69.375 -12.461 1 76.75 552 LYS A O 1
ATOM 4379 N N . SER A 1 553 ? -10.039 -71.688 -12.531 1 84.19 553 SER A N 1
ATOM 4380 C CA . SER A 1 553 ? -8.641 -71.875 -12.164 1 84.19 553 SER A CA 1
ATOM 4381 C C . SER A 1 553 ? -7.973 -72.938 -13.008 1 84.19 553 SER A C 1
ATOM 4383 O O . SER A 1 553 ? -8.648 -73.812 -13.555 1 84.19 553 SER A O 1
ATOM 4385 N N . ILE A 1 554 ? -6.746 -72.688 -13.297 1 84.31 554 ILE A N 1
ATOM 4386 C CA . ILE A 1 554 ? -5.93 -73.75 -13.961 1 84.31 554 ILE A CA 1
ATOM 4387 C C . ILE A 1 554 ? -4.742 -74.062 -13.07 1 84.31 554 ILE A C 1
ATOM 4389 O O . ILE A 1 554 ? -4.363 -73.312 -12.18 1 84.31 554 ILE A O 1
ATOM 4393 N N . GLN A 1 555 ? -4.293 -75.25 -13.266 1 84.88 555 GLN A N 1
ATOM 4394 C CA . GLN A 1 555 ? -3.119 -75.75 -12.523 1 84.88 555 GLN A CA 1
ATOM 4395 C C . GLN A 1 555 ? -1.878 -75.75 -13.414 1 84.88 555 GLN A C 1
ATOM 4397 O O . GLN A 1 555 ? -1.926 -76.25 -14.547 1 84.88 555 GLN A O 1
ATOM 4402 N N . ASP A 1 556 ? -0.938 -75.188 -12.953 1 76.38 556 ASP A N 1
ATOM 4403 C CA . ASP A 1 556 ? 0.293 -75.188 -13.734 1 76.38 556 ASP A CA 1
ATOM 4404 C C . ASP A 1 556 ? 1.077 -76.438 -13.531 1 76.38 556 ASP A C 1
ATOM 4406 O O . ASP A 1 556 ? 0.6 -77.375 -12.859 1 76.38 556 ASP A O 1
ATOM 4410 N N . ALA A 1 557 ? 2.275 -76.562 -14.289 1 76.31 557 ALA A N 1
ATOM 4411 C CA . ALA A 1 557 ? 3.084 -77.75 -14.266 1 76.31 557 ALA A CA 1
ATOM 4412 C C . ALA A 1 557 ? 3.551 -78.062 -12.844 1 76.31 557 ALA A C 1
ATOM 4414 O O . ALA A 1 557 ? 3.801 -79.25 -12.516 1 76.31 557 ALA A O 1
ATOM 4415 N N . ASN A 1 558 ? 3.594 -77.062 -12.047 1 81.25 558 ASN A N 1
ATOM 4416 C CA . ASN A 1 558 ? 4.07 -77.25 -10.68 1 81.25 558 ASN A CA 1
ATOM 4417 C C . ASN A 1 558 ? 2.918 -77.5 -9.711 1 81.25 558 ASN A C 1
ATOM 4419 O O . ASN A 1 558 ? 3.123 -77.562 -8.5 1 81.25 558 ASN A O 1
ATOM 4423 N N . GLY A 1 559 ? 1.712 -77.625 -10.195 1 80.56 559 GLY A N 1
ATOM 4424 C CA . GLY A 1 559 ? 0.555 -77.938 -9.359 1 80.56 559 GLY A CA 1
ATOM 4425 C C . GLY A 1 559 ? -0.062 -76.688 -8.75 1 80.56 559 GLY A C 1
ATOM 4426 O O . GLY A 1 559 ? -0.924 -76.75 -7.871 1 80.56 559 GLY A O 1
ATOM 4427 N N . ILE A 1 560 ? 0.479 -75.562 -9.188 1 82.06 560 ILE A N 1
ATOM 4428 C CA . ILE A 1 560 ? -0.043 -74.312 -8.617 1 82.06 560 ILE A CA 1
ATOM 4429 C C . ILE A 1 560 ? -1.298 -73.875 -9.375 1 82.06 560 ILE A C 1
ATOM 4431 O O . ILE A 1 560 ? -1.312 -73.875 -10.609 1 82.06 560 ILE A O 1
ATOM 4435 N N . HIS A 1 561 ? -2.354 -73.562 -8.555 1 84.19 561 HIS A N 1
ATOM 4436 C CA . HIS A 1 561 ? -3.596 -73.125 -9.156 1 84.19 561 HIS A CA 1
ATOM 4437 C C . HIS A 1 561 ? -3.518 -71.625 -9.492 1 84.19 561 HIS A C 1
ATOM 4439 O O . HIS A 1 561 ? -3.062 -70.812 -8.68 1 84.19 561 HIS A O 1
ATOM 4445 N N . TRP A 1 562 ? -3.854 -71.312 -10.727 1 81.69 562 TRP A N 1
ATOM 4446 C CA . TRP A 1 562 ? -3.934 -69.938 -11.195 1 81.69 562 TRP A CA 1
ATOM 4447 C C . TRP A 1 562 ? -5.379 -69.5 -11.469 1 81.69 562 TRP A C 1
ATOM 4449 O O . TRP A 1 562 ? -6.148 -70.312 -12.039 1 81.69 562 TRP A O 1
ATOM 4459 N N . TYR A 1 563 ? -5.68 -68.375 -10.891 1 82.25 563 TYR A N 1
ATOM 4460 C CA . TYR A 1 563 ? -7.027 -67.812 -11.055 1 82.25 563 TYR A CA 1
ATOM 4461 C C . TYR A 1 563 ? -7.031 -66.625 -12 1 82.25 563 TYR A C 1
ATOM 4463 O O . TYR A 1 563 ? -6.039 -65.875 -12.094 1 82.25 563 TYR A O 1
ATOM 4471 N N . GLN A 1 564 ? -8.078 -66.562 -12.742 1 81.81 564 GLN A N 1
ATOM 4472 C CA . GLN A 1 564 ? -8.297 -65.375 -13.609 1 81.81 564 GLN A CA 1
ATOM 4473 C C . GLN A 1 564 ? -9.594 -64.688 -13.25 1 81.81 564 GLN A C 1
ATOM 4475 O O . GLN A 1 564 ? -10.664 -65.312 -13.234 1 81.81 564 GLN A O 1
ATOM 4480 N N . LEU A 1 565 ? -9.391 -63.469 -12.891 1 80.56 565 LEU A N 1
ATOM 4481 C CA . LEU A 1 565 ? -10.555 -62.625 -12.57 1 80.56 565 LEU A CA 1
ATOM 4482 C C . LEU A 1 565 ? -10.695 -61.5 -13.57 1 80.56 565 LEU A C 1
ATOM 4484 O O . LEU A 1 565 ? -9.711 -60.844 -13.922 1 80.56 565 LEU A O 1
ATOM 4488 N N . LEU A 1 566 ? -11.891 -61.375 -14.07 1 83.44 566 LEU A N 1
ATOM 4489 C CA . LEU A 1 566 ? -12.211 -60.188 -14.836 1 83.44 566 LEU A CA 1
ATOM 4490 C C . LEU A 1 566 ? -12.641 -59.062 -13.914 1 83.44 566 LEU A C 1
ATOM 4492 O O . LEU A 1 566 ? -13.727 -59.094 -13.336 1 83.44 566 LEU A O 1
ATOM 4496 N N . LEU A 1 567 ? -11.789 -58.125 -13.781 1 81.94 567 LEU A N 1
ATOM 4497 C CA . LEU A 1 567 ? -12.055 -57 -12.906 1 81.94 567 LEU A CA 1
ATOM 4498 C C . LEU A 1 567 ? -12.406 -55.75 -13.719 1 81.94 567 LEU A C 1
ATOM 4500 O O . LEU A 1 567 ? -12.031 -55.625 -14.891 1 81.94 567 LEU A O 1
ATOM 4504 N N . THR A 1 568 ? -13.234 -54.938 -13.094 1 83.19 568 THR A N 1
ATOM 4505 C CA . THR A 1 568 ? -13.562 -53.656 -13.695 1 83.19 568 THR A CA 1
ATOM 4506 C C . THR A 1 568 ? -13.109 -52.5 -12.797 1 83.19 568 THR A C 1
ATOM 4508 O O . THR A 1 568 ? -13.492 -52.438 -11.625 1 83.19 568 THR A O 1
ATOM 4511 N N . LEU A 1 569 ? -12.266 -51.75 -13.359 1 78.38 569 LEU A N 1
ATOM 4512 C CA . LEU A 1 569 ? -11.828 -50.531 -12.68 1 78.38 569 LEU A CA 1
ATOM 4513 C C . LEU A 1 569 ? -12.641 -49.312 -13.141 1 78.38 569 LEU A C 1
ATOM 4515 O O . LEU A 1 569 ? -12.781 -49.062 -14.336 1 78.38 569 LEU A O 1
ATOM 4519 N N . THR A 1 570 ? -13.234 -48.625 -12.148 1 78.75 570 THR A N 1
ATOM 4520 C CA . THR A 1 570 ? -13.945 -47.406 -12.453 1 78.75 570 THR A CA 1
ATOM 4521 C C . THR A 1 570 ? -13.211 -46.188 -11.867 1 78.75 570 THR A C 1
ATOM 4523 O O . THR A 1 570 ? -12.75 -46.25 -10.719 1 78.75 570 THR A O 1
ATOM 4526 N N . ILE A 1 571 ? -12.938 -45.281 -12.719 1 73.44 571 ILE A N 1
ATOM 4527 C CA . ILE A 1 571 ? -12.32 -44 -12.297 1 73.44 571 ILE A CA 1
ATOM 4528 C C . ILE A 1 571 ? -13.297 -42.875 -12.508 1 73.44 571 ILE A C 1
ATOM 4530 O O . ILE A 1 571 ? -13.836 -42.688 -13.602 1 73.44 571 ILE A O 1
ATOM 4534 N N . ARG A 1 572 ? -13.602 -42.219 -11.461 1 69.06 572 ARG A N 1
ATOM 4535 C CA . ARG A 1 572 ? -14.477 -41.062 -11.555 1 69.06 572 ARG A CA 1
ATOM 4536 C C . ARG A 1 572 ? -13.703 -39.781 -11.281 1 69.06 572 ARG A C 1
ATOM 4538 O O . ARG A 1 572 ? -12.867 -39.719 -10.367 1 69.06 572 ARG A O 1
ATOM 4545 N N . LEU A 1 573 ? -13.727 -38.938 -12.258 1 59.38 573 LEU A N 1
ATOM 4546 C CA . LEU A 1 573 ? -13.18 -37.625 -12.047 1 59.38 573 LEU A CA 1
ATOM 4547 C C . LEU A 1 573 ? -14.141 -36.75 -11.234 1 59.38 573 LEU A C 1
ATOM 4549 O O . LEU A 1 573 ? -15.297 -36.562 -11.633 1 59.38 573 LEU A O 1
ATOM 4553 N N . SER A 1 574 ? -14.281 -36.875 -9.891 1 50.25 574 SER A N 1
ATOM 4554 C CA . SER A 1 574 ? -15.328 -36.188 -9.164 1 50.25 574 SER A CA 1
ATOM 4555 C C . SER A 1 574 ? -14.969 -34.719 -8.969 1 50.25 574 SER A C 1
ATOM 4557 O O . SER A 1 574 ? -13.914 -34.375 -8.414 1 50.25 574 SER A O 1
ATOM 4559 N N . ASP A 1 575 ? -15.328 -33.75 -9.766 1 47.56 575 ASP A N 1
ATOM 4560 C CA . ASP A 1 575 ? -15.242 -32.312 -9.617 1 47.56 575 ASP A CA 1
ATOM 4561 C C . ASP A 1 575 ? -15.836 -31.859 -8.281 1 47.56 575 ASP A C 1
ATOM 4563 O O . ASP A 1 575 ? -15.328 -30.922 -7.652 1 47.56 575 ASP A O 1
ATOM 4567 N N . ASP A 1 576 ? -17.141 -32.281 -7.984 1 47.28 576 ASP A N 1
ATOM 4568 C CA . ASP A 1 576 ? -17.922 -31.5 -7.031 1 47.28 576 ASP A CA 1
ATOM 4569 C C . ASP A 1 576 ? -17.328 -31.594 -5.629 1 47.28 576 ASP A C 1
ATOM 4571 O O . ASP A 1 576 ? -17.438 -30.656 -4.84 1 47.28 576 ASP A O 1
ATOM 4575 N N . GLU A 1 577 ? -16.984 -32.875 -5.188 1 47.66 577 GLU A N 1
ATOM 4576 C CA . GLU A 1 577 ? -16.75 -32.969 -3.75 1 47.66 577 GLU A CA 1
ATOM 4577 C C . GLU A 1 577 ? -15.258 -32.969 -3.434 1 47.66 577 GLU A C 1
ATOM 4579 O O . GLU A 1 577 ? -14.844 -32.438 -2.404 1 47.66 577 GLU A O 1
ATOM 4584 N N . VAL A 1 578 ? -14.461 -33.594 -4.309 1 50.22 578 VAL A N 1
ATOM 4585 C CA . VAL A 1 578 ? -13.125 -33.75 -3.742 1 50.22 578 VAL A CA 1
ATOM 4586 C C . VAL A 1 578 ? -12.086 -33.25 -4.746 1 50.22 578 VAL A C 1
ATOM 4588 O O . VAL A 1 578 ? -11.016 -32.781 -4.355 1 50.22 578 VAL A O 1
ATOM 4591 N N . GLY A 1 579 ? -12.438 -32.938 -6.07 1 55.03 579 GLY A N 1
ATOM 4592 C CA . GLY A 1 579 ? -11.508 -32.469 -7.094 1 55.03 579 GLY A CA 1
ATOM 4593 C C . GLY A 1 579 ? -10.422 -33.469 -7.406 1 55.03 579 GLY A C 1
ATOM 4594 O O . GLY A 1 579 ? -9.336 -33.125 -7.859 1 55.03 579 GLY A O 1
ATOM 4595 N N . VAL A 1 580 ? -10.539 -34.719 -6.855 1 59.91 580 VAL A N 1
ATOM 4596 C CA . VAL A 1 580 ? -9.531 -35.75 -7.109 1 59.91 580 VAL A CA 1
ATOM 4597 C C . VAL A 1 580 ? -10.164 -36.938 -7.805 1 59.91 580 VAL A C 1
ATOM 4599 O O . VAL A 1 580 ? -11.391 -37.094 -7.801 1 59.91 580 VAL A O 1
ATOM 4602 N N . LEU A 1 581 ? -9.328 -37.781 -8.516 1 64.31 581 LEU A N 1
ATOM 4603 C CA . LEU A 1 581 ? -9.766 -39 -9.148 1 64.31 581 LEU A CA 1
ATOM 4604 C C . LEU A 1 581 ? -10.078 -40.062 -8.102 1 64.31 581 LEU A C 1
ATOM 4606 O O . LEU A 1 581 ? -9.312 -40.281 -7.164 1 64.31 581 LEU A O 1
ATOM 4610 N N . VAL A 1 582 ? -11.383 -40.5 -8.133 1 67.38 582 VAL A N 1
ATOM 4611 C CA . VAL A 1 582 ? -11.781 -41.625 -7.266 1 67.38 582 VAL A CA 1
ATOM 4612 C C . VAL A 1 582 ? -11.797 -42.906 -8.07 1 67.38 582 VAL A C 1
ATOM 4614 O O . VAL A 1 582 ? -12.414 -43 -9.133 1 67.38 582 VAL A O 1
ATOM 4617 N N . CYS A 1 583 ? -11.008 -43.969 -7.598 1 69.75 583 CYS A N 1
ATOM 4618 C CA . CYS A 1 583 ? -10.93 -45.25 -8.281 1 69.75 583 CYS A CA 1
ATOM 4619 C C . CYS A 1 583 ? -11.656 -46.344 -7.492 1 69.75 583 CYS A C 1
ATOM 4621 O O . CYS A 1 583 ? -11.602 -46.344 -6.262 1 69.75 583 CYS A O 1
ATOM 4623 N N . ARG A 1 584 ? -12.5 -47.094 -8.195 1 75.19 584 ARG A N 1
ATOM 4624 C CA . ARG A 1 584 ? -13.18 -48.25 -7.625 1 75.19 584 ARG A CA 1
ATOM 4625 C C . ARG A 1 584 ? -12.977 -49.5 -8.5 1 75.19 584 ARG A C 1
ATOM 4627 O O . ARG A 1 584 ? -12.867 -49.375 -9.719 1 75.19 584 ARG A O 1
ATOM 4634 N N . ILE A 1 585 ? -12.883 -50.656 -7.809 1 75.25 585 ILE A N 1
ATOM 4635 C CA . ILE A 1 585 ? -12.711 -51.906 -8.531 1 75.25 585 ILE A CA 1
ATOM 4636 C C . ILE A 1 585 ? -13.914 -52.812 -8.297 1 75.25 585 ILE A C 1
ATOM 4638 O O . ILE A 1 585 ? -14.406 -52.938 -7.172 1 75.25 585 ILE A O 1
ATOM 4642 N N . PHE A 1 586 ? -14.352 -53.312 -9.344 1 79.44 586 PHE A N 1
ATOM 4643 C CA . PHE A 1 586 ? -15.539 -54.188 -9.289 1 79.44 586 PHE A CA 1
ATOM 4644 C C . PHE A 1 586 ? -15.227 -55.562 -9.82 1 79.44 586 PHE A C 1
ATOM 4646 O O . PHE A 1 586 ? -14.398 -55.719 -10.719 1 79.44 586 PHE A O 1
ATOM 4653 N N . TYR A 1 587 ? -15.766 -56.562 -9.188 1 78.81 587 TYR A N 1
ATOM 4654 C CA . TYR A 1 587 ? -15.836 -57.938 -9.672 1 78.81 587 TYR A CA 1
ATOM 4655 C C . TYR A 1 587 ? -17.281 -58.406 -9.766 1 78.81 587 TYR A C 1
ATOM 4657 O O . TYR A 1 587 ? -17.984 -58.469 -8.766 1 78.81 587 TYR A O 1
ATOM 4665 N N . ARG A 1 588 ? -17.688 -58.781 -10.992 1 77.19 588 ARG A N 1
ATOM 4666 C CA . ARG A 1 588 ? -19.062 -59.188 -11.258 1 77.19 588 ARG A CA 1
ATOM 4667 C C . ARG A 1 588 ? -20.062 -58.219 -10.672 1 77.19 588 ARG A C 1
ATOM 4669 O O . ARG A 1 588 ? -20.984 -58.625 -9.961 1 77.19 588 ARG A O 1
ATOM 4676 N N . GLY A 1 589 ? -19.75 -56.969 -10.859 1 75.12 589 GLY A N 1
ATOM 4677 C CA . GLY A 1 589 ? -20.688 -55.906 -10.508 1 75.12 589 GLY A CA 1
ATOM 4678 C C . GLY A 1 589 ? -20.594 -55.5 -9.047 1 75.12 589 GLY A C 1
ATOM 4679 O O . GLY A 1 589 ? -21.219 -54.531 -8.633 1 75.12 589 GLY A O 1
ATOM 4680 N N . LYS A 1 590 ? -19.891 -56.25 -8.297 1 76.12 590 LYS A N 1
ATOM 4681 C CA . LYS A 1 590 ? -19.75 -55.906 -6.887 1 76.12 590 LYS A CA 1
ATOM 4682 C C . LYS A 1 590 ? -18.391 -55.281 -6.602 1 76.12 590 LYS A C 1
ATOM 4684 O O . LYS A 1 590 ? -17.375 -55.719 -7.145 1 76.12 590 LYS A O 1
ATOM 4689 N N . GLU A 1 591 ? -18.484 -54.281 -5.746 1 76.31 591 GLU A N 1
ATOM 4690 C CA . GLU A 1 591 ? -17.234 -53.594 -5.379 1 76.31 591 GLU A CA 1
ATOM 4691 C C . GLU A 1 591 ? -16.359 -54.469 -4.496 1 76.31 591 GLU A C 1
ATOM 4693 O O . GLU A 1 591 ? -16.828 -55.031 -3.49 1 76.31 591 GLU A O 1
ATOM 4698 N N . VAL A 1 592 ? -15.359 -54.938 -4.91 1 67.44 592 VAL A N 1
ATOM 4699 C CA . VAL A 1 592 ? -14.555 -55.938 -4.176 1 67.44 592 VAL A CA 1
ATOM 4700 C C . VAL A 1 592 ? -13.32 -55.25 -3.594 1 67.44 592 VAL A C 1
ATOM 4702 O O . VAL A 1 592 ? -12.391 -55.906 -3.131 1 67.44 592 VAL A O 1
ATOM 4705 N N . GLY A 1 593 ? -13.281 -53.906 -3.357 1 59.47 593 GLY A N 1
ATOM 4706 C CA . GLY A 1 593 ? -12.117 -53.281 -2.723 1 59.47 593 GLY A CA 1
ATOM 4707 C C . GLY A 1 593 ? -12.086 -51.781 -2.857 1 59.47 593 GLY A C 1
ATOM 4708 O O . GLY A 1 593 ? -13.047 -51.156 -3.34 1 59.47 593 GLY A O 1
ATOM 4709 N N . LYS A 1 594 ? -11.242 -51.281 -1.937 1 59.97 594 LYS A N 1
ATOM 4710 C CA . LYS A 1 594 ? -10.969 -49.844 -1.941 1 59.97 594 LYS A CA 1
ATOM 4711 C C . LYS A 1 594 ? -9.82 -49.5 -2.881 1 59.97 594 LYS A C 1
ATOM 4713 O O . LYS A 1 594 ? -8.836 -50.25 -2.963 1 59.97 594 LYS A O 1
ATOM 4718 N N . ALA A 1 595 ? -10.141 -48.781 -3.92 1 59.72 595 ALA A N 1
ATOM 4719 C CA . ALA A 1 595 ? -9.07 -48.344 -4.816 1 59.72 595 ALA A CA 1
ATOM 4720 C C . ALA A 1 595 ? -8.633 -46.906 -4.484 1 59.72 595 ALA A C 1
ATOM 4722 O O . ALA A 1 595 ? -9.469 -46.031 -4.27 1 59.72 595 ALA A O 1
ATOM 4723 N N . GLU A 1 596 ? -7.434 -46.906 -4.004 1 62.44 596 GLU A N 1
ATOM 4724 C CA . GLU A 1 596 ? -6.852 -45.594 -3.742 1 62.44 596 GLU A CA 1
ATOM 4725 C C . GLU A 1 596 ? -5.641 -45.344 -4.633 1 62.44 596 GLU A C 1
ATOM 4727 O O . GLU A 1 596 ? -4.875 -46.25 -4.93 1 62.44 596 GLU A O 1
ATOM 4732 N N . ILE A 1 597 ? -5.777 -44.25 -5.277 1 60.53 597 ILE A N 1
ATOM 4733 C CA . ILE A 1 597 ? -4.586 -43.906 -6.047 1 60.53 597 ILE A CA 1
ATOM 4734 C C . ILE A 1 597 ? -3.434 -43.594 -5.102 1 60.53 597 ILE A C 1
ATOM 4736 O O . ILE A 1 597 ? -3.549 -42.688 -4.254 1 60.53 597 ILE A O 1
ATOM 4740 N N . GLY A 1 598 ? -2.498 -44.594 -4.812 1 53.03 598 GLY A N 1
ATOM 4741 C CA . GLY A 1 598 ? -1.292 -44.344 -4.039 1 53.03 598 GLY A CA 1
ATOM 4742 C C . GLY A 1 598 ? -0.239 -43.562 -4.805 1 53.03 598 GLY A C 1
ATOM 4743 O O . GLY A 1 598 ? 0.019 -43.844 -5.977 1 53.03 598 GLY A O 1
ATOM 4744 N N . TYR A 1 599 ? -0.023 -42.312 -4.344 1 47.44 599 TYR A N 1
ATOM 4745 C CA . TYR A 1 599 ? 1.06 -41.531 -4.938 1 47.44 599 TYR A CA 1
ATOM 4746 C C . TYR A 1 599 ? 2.348 -41.688 -4.141 1 47.44 599 TYR A C 1
ATOM 4748 O O . TYR A 1 599 ? 2.32 -41.75 -2.91 1 47.44 599 TYR A O 1
ATOM 4756 N N . SER A 1 600 ? 3.402 -42.438 -4.477 1 42.03 600 SER A N 1
ATOM 4757 C CA . SER A 1 600 ? 4.691 -42.438 -3.789 1 42.03 600 SER A CA 1
ATOM 4758 C C . SER A 1 600 ? 5.305 -41.062 -3.781 1 42.03 600 SER A C 1
ATOM 4760 O O . SER A 1 600 ? 5.52 -40.469 -4.84 1 42.03 600 SER A O 1
ATOM 4762 N N . PHE A 1 601 ? 5.086 -40.406 -2.717 1 39.16 601 PHE A N 1
ATOM 4763 C CA . PHE A 1 601 ? 5.684 -39.094 -2.533 1 39.16 601 PHE A CA 1
ATOM 4764 C C . PHE A 1 601 ? 7.172 -39.188 -2.227 1 39.16 601 PHE A C 1
ATOM 4766 O O . PHE A 1 601 ? 7.555 -39.562 -1.107 1 39.16 601 PHE A O 1
ATOM 4773 N N . THR A 1 602 ? 8 -40.031 -2.867 1 32.69 602 THR A N 1
ATOM 4774 C CA . THR A 1 602 ? 9.422 -40 -2.553 1 32.69 602 THR A CA 1
ATOM 4775 C C . THR A 1 602 ? 10.055 -38.688 -2.945 1 32.69 602 THR A C 1
ATOM 4777 O O . THR A 1 602 ? 9.688 -38.094 -3.961 1 32.69 602 THR A O 1
ATOM 4780 N N . MET B 1 1 ? -42.625 32.156 -4.023 1 20.47 1 MET B N 1
ATOM 4781 C CA . MET B 1 1 ? -41.375 32.062 -3.305 1 20.47 1 MET B CA 1
ATOM 4782 C C . MET B 1 1 ? -40.375 31.156 -4.016 1 20.47 1 MET B C 1
ATOM 4784 O O . MET B 1 1 ? -40.625 29.938 -4.094 1 20.47 1 MET B O 1
ATOM 4788 N N . LEU B 1 2 ? -39.844 31.5 -5.078 1 26.05 2 LEU B N 1
ATOM 4789 C CA . LEU B 1 2 ? -39.188 30.703 -6.105 1 26.05 2 LEU B CA 1
ATOM 4790 C C . LEU B 1 2 ? -38.062 29.875 -5.516 1 26.05 2 LEU B C 1
ATOM 4792 O O . LEU B 1 2 ? -37.281 30.375 -4.719 1 26.05 2 LEU B O 1
ATOM 4796 N N . ALA B 1 3 ? -38.375 28.578 -5.391 1 36.06 3 ALA B N 1
ATOM 4797 C CA . ALA B 1 3 ? -37.406 27.625 -4.875 1 36.06 3 ALA B CA 1
ATOM 4798 C C . ALA B 1 3 ? -36 27.938 -5.406 1 36.06 3 ALA B C 1
ATOM 4800 O O . ALA B 1 3 ? -35.781 27.875 -6.613 1 36.06 3 ALA B O 1
ATOM 4801 N N . VAL B 1 4 ? -35.375 28.969 -5.109 1 36.72 4 VAL B N 1
ATOM 4802 C CA . VAL B 1 4 ? -33.969 29.203 -5.383 1 36.72 4 VAL B CA 1
ATOM 4803 C C . VAL B 1 4 ? -33.219 27.875 -5.422 1 36.72 4 VAL B C 1
ATOM 4805 O O . VAL B 1 4 ? -33.125 27.172 -4.406 1 36.72 4 VAL B O 1
ATOM 4808 N N . ARG B 1 5 ? -33.344 27.172 -6.332 1 43.5 5 ARG B N 1
ATOM 4809 C CA . ARG B 1 5 ? -32.812 25.844 -6.637 1 43.5 5 ARG B CA 1
ATOM 4810 C C . ARG B 1 5 ? -31.297 25.812 -6.488 1 43.5 5 ARG B C 1
ATOM 4812 O O . ARG B 1 5 ? -30.578 26.469 -7.25 1 43.5 5 ARG B O 1
ATOM 4819 N N . ASN B 1 6 ? -30.719 25.781 -5.32 1 54.47 6 ASN B N 1
ATOM 4820 C CA . ASN B 1 6 ? -29.312 25.75 -4.93 1 54.47 6 ASN B CA 1
ATOM 4821 C C . ASN B 1 6 ? -28.484 24.875 -5.875 1 54.47 6 ASN B C 1
ATOM 4823 O O . ASN B 1 6 ? -28.75 23.672 -6.012 1 54.47 6 ASN B O 1
ATOM 4827 N N . ARG B 1 7 ? -27.938 25.516 -6.895 1 70.5 7 ARG B N 1
ATOM 4828 C CA . ARG B 1 7 ? -27.094 24.906 -7.93 1 70.5 7 ARG B CA 1
ATOM 4829 C C . ARG B 1 7 ? -26.047 23.984 -7.32 1 70.5 7 ARG B C 1
ATOM 4831 O O . ARG B 1 7 ? -25.391 24.344 -6.34 1 70.5 7 ARG B O 1
ATOM 4838 N N . THR B 1 8 ? -26.062 22.734 -7.707 1 85.5 8 THR B N 1
ATOM 4839 C CA . THR B 1 8 ? -25.094 21.719 -7.324 1 85.5 8 THR B CA 1
ATOM 4840 C C . THR B 1 8 ? -23.672 22.234 -7.555 1 85.5 8 THR B C 1
ATOM 4842 O O . THR B 1 8 ? -23.391 22.891 -8.562 1 85.5 8 THR B O 1
ATOM 4845 N N . LYS B 1 9 ? -22.891 22.266 -6.488 1 92.06 9 LYS B N 1
ATOM 4846 C CA . LYS B 1 9 ? -21.5 22.656 -6.566 1 92.06 9 LYS B CA 1
ATOM 4847 C C . LYS B 1 9 ? -20.578 21.453 -6.305 1 92.06 9 LYS B C 1
ATOM 4849 O O . LYS B 1 9 ? -21.016 20.438 -5.758 1 92.06 9 LYS B O 1
ATOM 4854 N N . LEU B 1 10 ? -19.391 21.609 -6.789 1 92.19 10 LEU B N 1
ATOM 4855 C CA . LEU B 1 10 ? -18.344 20.672 -6.43 1 92.19 10 LEU B CA 1
ATOM 4856 C C . LEU B 1 10 ? -17.547 21.172 -5.23 1 92.19 10 LEU B C 1
ATOM 4858 O O . LEU B 1 10 ? -17.094 22.312 -5.211 1 92.19 10 LEU B O 1
ATOM 4862 N N . ILE B 1 11 ? -17.469 20.375 -4.215 1 94.19 11 ILE B N 1
ATOM 4863 C CA . ILE B 1 11 ? -16.672 20.719 -3.039 1 94.19 11 ILE B CA 1
ATOM 4864 C C . ILE B 1 11 ? -15.352 19.953 -3.078 1 94.19 11 ILE B C 1
ATOM 4866 O O . ILE B 1 11 ? -15.336 18.719 -3.207 1 94.19 11 ILE B O 1
ATOM 4870 N N . VAL B 1 12 ? -14.242 20.688 -2.957 1 94.56 12 VAL B N 1
ATOM 4871 C CA . VAL B 1 12 ? -12.914 20.094 -3.027 1 94.56 12 VAL B CA 1
ATOM 4872 C C . VAL B 1 12 ? -12.133 20.406 -1.755 1 94.56 12 VAL B C 1
ATOM 4874 O O . VAL B 1 12 ? -12.055 21.578 -1.346 1 94.56 12 VAL B O 1
ATOM 4877 N N . GLY B 1 13 ? -11.672 19.375 -1.108 1 95.75 13 GLY B N 1
ATOM 4878 C CA . GLY B 1 13 ? -10.781 19.531 0.03 1 95.75 13 GLY B CA 1
ATOM 4879 C C . GLY B 1 13 ? -9.32 19.375 -0.329 1 95.75 13 GLY B C 1
ATOM 4880 O O . GLY B 1 13 ? -8.953 18.453 -1.069 1 95.75 13 GLY B O 1
ATOM 4881 N N . ILE B 1 14 ? -8.484 20.312 0.171 1 96.44 14 ILE B N 1
ATOM 4882 C CA . ILE B 1 14 ? -7.039 20.266 -0.039 1 96.44 14 ILE B CA 1
ATOM 4883 C C . ILE B 1 14 ? -6.32 20.266 1.31 1 96.44 14 ILE B C 1
ATOM 4885 O O . ILE B 1 14 ? -6.516 21.156 2.131 1 96.44 14 ILE B O 1
ATOM 4889 N N . ASP B 1 15 ? -5.539 19.281 1.537 1 95.19 15 ASP B N 1
ATOM 4890 C CA . ASP B 1 15 ? -4.715 19.188 2.736 1 95.19 15 ASP B CA 1
ATOM 4891 C C . ASP B 1 15 ? -3.229 19.156 2.381 1 95.19 15 ASP B C 1
ATOM 4893 O O . ASP B 1 15 ? -2.684 18.109 2.027 1 95.19 15 ASP B O 1
ATOM 4897 N N . TYR B 1 16 ? -2.641 20.281 2.512 1 95.44 16 TYR B N 1
ATOM 4898 C CA . TYR B 1 16 ? -1.195 20.375 2.33 1 95.44 16 TYR B CA 1
ATOM 4899 C C . TYR B 1 16 ? -0.463 20.094 3.637 1 95.44 16 TYR B C 1
ATOM 4901 O O . TYR B 1 16 ? -0.269 21 4.453 1 95.44 16 TYR B O 1
ATOM 4909 N N . GLY B 1 17 ? -0.005 18.891 3.734 1 92.69 17 GLY B N 1
ATOM 4910 C CA . GLY B 1 17 ? 0.668 18.484 4.957 1 92.69 17 GLY B CA 1
ATOM 4911 C C . GLY B 1 17 ? 2.174 18.656 4.895 1 92.69 17 GLY B C 1
ATOM 4912 O O . GLY B 1 17 ? 2.73 18.906 3.828 1 92.69 17 GLY B O 1
ATOM 4913 N N . THR B 1 18 ? 2.799 18.562 6.07 1 91.56 18 THR B N 1
ATOM 4914 C CA . THR B 1 18 ? 4.25 18.672 6.145 1 91.56 18 THR B CA 1
ATOM 4915 C C . THR B 1 18 ? 4.922 17.5 5.434 1 91.56 18 THR B C 1
ATOM 4917 O O . THR B 1 18 ? 5.902 17.688 4.711 1 91.56 18 THR B O 1
ATOM 4920 N N . THR B 1 19 ? 4.398 16.328 5.605 1 91.69 19 THR B N 1
ATOM 4921 C CA . THR B 1 19 ? 5.039 15.148 5.055 1 91.69 19 THR B CA 1
ATOM 4922 C C . THR B 1 19 ? 4.227 14.578 3.896 1 91.69 19 THR B C 1
ATOM 4924 O O . THR B 1 19 ? 4.789 14.102 2.908 1 91.69 19 THR B O 1
ATOM 4927 N N . TYR B 1 20 ? 2.91 14.586 4.059 1 91.75 20 TYR B N 1
ATOM 4928 C CA . TYR B 1 20 ? 2.029 14.094 3.006 1 91.75 20 TYR B CA 1
ATOM 4929 C C . TYR B 1 20 ? 0.867 15.047 2.771 1 91.75 20 TYR B C 1
ATOM 4931 O O . TYR B 1 20 ? 0.396 15.703 3.705 1 91.75 20 TYR B O 1
ATOM 4939 N N . SER B 1 21 ? 0.402 15.062 1.557 1 94.94 21 SER B N 1
ATOM 4940 C CA . SER B 1 21 ? -0.707 15.922 1.157 1 94.94 21 SER B CA 1
ATOM 4941 C C . SER B 1 21 ? -1.796 15.125 0.446 1 94.94 21 SER B C 1
ATOM 4943 O O . SER B 1 21 ? -1.521 14.086 -0.156 1 94.94 21 SER B O 1
ATOM 4945 N N . GLY B 1 22 ? -3.01 15.617 0.581 1 92.81 22 GLY B N 1
ATOM 4946 C CA . GLY B 1 22 ? -4.125 14.898 -0.013 1 92.81 22 GLY B CA 1
ATOM 4947 C C . GLY B 1 22 ? -5.188 15.805 -0.595 1 92.81 22 GLY B C 1
ATOM 4948 O O . GLY B 1 22 ? -5.191 17.016 -0.333 1 92.81 22 GLY B O 1
ATOM 4949 N N . LEU B 1 23 ? -6.035 15.25 -1.459 1 93.69 23 LEU B N 1
ATOM 4950 C CA . LEU B 1 23 ? -7.168 15.906 -2.104 1 93.69 23 LEU B CA 1
ATOM 4951 C C . LEU B 1 23 ? -8.398 15.016 -2.082 1 93.69 23 LEU B C 1
ATOM 4953 O O . LEU B 1 23 ? -8.289 13.789 -2.229 1 93.69 23 LEU B O 1
ATOM 4957 N N . SER B 1 24 ? -9.5 15.57 -1.796 1 91.62 24 SER B N 1
ATOM 4958 C CA . SER B 1 24 ? -10.781 14.859 -1.836 1 91.62 24 SER B CA 1
ATOM 4959 C C . SER B 1 24 ? -11.883 15.742 -2.416 1 91.62 24 SER B C 1
ATOM 4961 O O . SER B 1 24 ? -11.742 16.969 -2.473 1 91.62 24 SER B O 1
ATOM 4963 N N . PHE B 1 25 ? -12.945 15.141 -2.881 1 90 25 PHE B N 1
ATOM 4964 C CA . PHE B 1 25 ? -14.016 15.969 -3.426 1 90 25 PHE B CA 1
ATOM 4965 C C . PHE B 1 25 ? -15.352 15.234 -3.361 1 90 25 PHE B C 1
ATOM 4967 O O . PHE B 1 25 ? -15.391 14.008 -3.256 1 90 25 PHE B O 1
ATOM 4974 N N . ALA B 1 26 ? -16.391 15.922 -3.355 1 89 26 ALA B N 1
ATOM 4975 C CA . ALA B 1 26 ? -17.781 15.477 -3.402 1 89 26 ALA B CA 1
ATOM 4976 C C . ALA B 1 26 ? -18.688 16.562 -3.99 1 89 26 ALA B C 1
ATOM 4978 O O . ALA B 1 26 ? -18.328 17.734 -4.004 1 89 26 ALA B O 1
ATOM 4979 N N . LEU B 1 27 ? -19.828 16.047 -4.504 1 87.25 27 LEU B N 1
ATOM 4980 C CA . LEU B 1 27 ? -20.844 17.016 -4.898 1 87.25 27 LEU B CA 1
ATOM 4981 C C . LEU B 1 27 ? -21.578 17.562 -3.68 1 87.25 27 LEU B C 1
ATOM 4983 O O . LEU B 1 27 ? -21.688 16.875 -2.658 1 87.25 27 LEU B O 1
ATOM 4987 N N . SER B 1 28 ? -22.062 18.75 -3.811 1 87.5 28 SER B N 1
ATOM 4988 C CA . SER B 1 28 ? -22.703 19.422 -2.682 1 87.5 28 SER B CA 1
ATOM 4989 C C . SER B 1 28 ? -23.984 18.703 -2.26 1 87.5 28 SER B C 1
ATOM 4991 O O . SER B 1 28 ? -24.453 18.875 -1.133 1 87.5 28 SER B O 1
ATOM 4993 N N . ASN B 1 29 ? -24.5 17.844 -3.113 1 82 29 ASN B N 1
ATOM 4994 C CA . ASN B 1 29 ? -25.719 17.125 -2.781 1 82 29 ASN B CA 1
ATOM 4995 C C . ASN B 1 29 ? -25.422 15.734 -2.221 1 82 29 ASN B C 1
ATOM 4997 O O . ASN B 1 29 ? -26.312 14.891 -2.146 1 82 29 ASN B O 1
ATOM 5001 N N . ALA B 1 30 ? -24.219 15.57 -1.904 1 78.25 30 ALA B N 1
ATOM 5002 C CA . ALA B 1 30 ? -23.859 14.305 -1.273 1 78.25 30 ALA B CA 1
ATOM 5003 C C . ALA B 1 30 ? -24.656 14.078 0.004 1 78.25 30 ALA B C 1
ATOM 5005 O O . ALA B 1 30 ? -24.875 15.016 0.784 1 78.25 30 ALA B O 1
ATOM 5006 N N . ALA B 1 31 ? -25.172 12.891 0.148 1 69.69 31 ALA B N 1
ATOM 5007 C CA . ALA B 1 31 ? -26.078 12.578 1.249 1 69.69 31 ALA B CA 1
ATOM 5008 C C . ALA B 1 31 ? -25.297 12.195 2.506 1 69.69 31 ALA B C 1
ATOM 5010 O O . ALA B 1 31 ? -25.781 12.398 3.625 1 69.69 31 ALA B O 1
ATOM 5011 N N . ASP B 1 32 ? -24.172 11.602 2.277 1 73.44 32 ASP B N 1
ATOM 5012 C CA . ASP B 1 32 ? -23.438 11.078 3.432 1 73.44 32 ASP B CA 1
ATOM 5013 C C . ASP B 1 32 ? -21.938 11.18 3.223 1 73.44 32 ASP B C 1
ATOM 5015 O O . ASP B 1 32 ? -21.469 11.5 2.123 1 73.44 32 ASP B O 1
ATOM 5019 N N . PHE B 1 33 ? -21.234 11.055 4.383 1 74.75 33 PHE B N 1
ATOM 5020 C CA . PHE B 1 33 ? -19.766 11.117 4.34 1 74.75 33 PHE B CA 1
ATOM 5021 C C . PHE B 1 33 ? -19.203 10.016 3.447 1 74.75 33 PHE B C 1
ATOM 5023 O O . PHE B 1 33 ? -18.078 10.125 2.967 1 74.75 33 PHE B O 1
ATOM 5030 N N . LYS B 1 34 ? -19.984 9.008 3.166 1 69.56 34 LYS B N 1
ATOM 5031 C CA . LYS B 1 34 ? -19.547 7.895 2.326 1 69.56 34 LYS B CA 1
ATOM 5032 C C . LYS B 1 34 ? -19.422 8.32 0.867 1 69.56 34 LYS B C 1
ATOM 5034 O O . LYS B 1 34 ? -18.766 7.645 0.071 1 69.56 34 LYS B O 1
ATOM 5039 N N . ASP B 1 35 ? -19.984 9.484 0.633 1 77.94 35 ASP B N 1
ATOM 5040 C CA . ASP B 1 35 ? -19.969 9.984 -0.737 1 77.94 35 ASP B CA 1
ATOM 5041 C C . ASP B 1 35 ? -18.703 10.805 -0.998 1 77.94 35 ASP B C 1
ATOM 5043 O O . ASP B 1 35 ? -18.469 11.25 -2.123 1 77.94 35 ASP B O 1
ATOM 5047 N N . ILE B 1 36 ? -17.969 11.023 0.012 1 83.19 36 ILE B N 1
ATOM 5048 C CA . ILE B 1 36 ? -16.719 11.781 -0.133 1 83.19 36 ILE B CA 1
ATOM 5049 C C . ILE B 1 36 ? -15.625 10.859 -0.661 1 83.19 36 ILE B C 1
ATOM 5051 O O . ILE B 1 36 ? -15.367 9.797 -0.09 1 83.19 36 ILE B O 1
ATOM 5055 N N . HIS B 1 37 ? -14.984 11.227 -1.667 1 76.88 37 HIS B N 1
ATOM 5056 C CA . HIS B 1 37 ? -14.016 10.391 -2.375 1 76.88 37 HIS B CA 1
ATOM 5057 C C . HIS B 1 37 ? -12.609 10.969 -2.264 1 76.88 37 HIS B C 1
ATOM 5059 O O . HIS B 1 37 ? -12.258 11.914 -2.977 1 76.88 37 HIS B O 1
ATOM 5065 N N . PRO B 1 38 ? -11.75 10.391 -1.395 1 81.62 38 PRO B N 1
ATOM 5066 C CA . PRO B 1 38 ? -10.344 10.805 -1.486 1 81.62 38 PRO B CA 1
ATOM 5067 C C . PRO B 1 38 ? -9.695 10.391 -2.805 1 81.62 38 PRO B C 1
ATOM 5069 O O . PRO B 1 38 ? -9.969 9.305 -3.322 1 81.62 38 PRO B O 1
ATOM 5072 N N . TRP B 1 39 ? -9.016 11.289 -3.363 1 80.44 39 TRP B N 1
ATOM 5073 C CA . TRP B 1 39 ? -8.312 10.961 -4.602 1 80.44 39 TRP B CA 1
ATOM 5074 C C . TRP B 1 39 ? -7.137 10.031 -4.328 1 80.44 39 TRP B C 1
ATOM 5076 O O . TRP B 1 39 ? -6.434 10.188 -3.326 1 80.44 39 TRP B O 1
ATOM 5086 N N . THR B 1 40 ? -6.93 9.008 -5.234 1 75.88 40 THR B N 1
ATOM 5087 C CA . THR B 1 40 ? -5.891 8.023 -4.961 1 75.88 40 THR B CA 1
ATOM 5088 C C . THR B 1 40 ? -4.953 7.875 -6.156 1 75.88 40 THR B C 1
ATOM 5090 O O . THR B 1 40 ? -3.887 7.266 -6.047 1 75.88 40 THR B O 1
ATOM 5093 N N . LYS B 1 41 ? -5.238 8.414 -7.301 1 76.81 41 LYS B N 1
ATOM 5094 C CA . LYS B 1 41 ? -4.422 8.195 -8.492 1 76.81 41 LYS B CA 1
ATOM 5095 C C . LYS B 1 41 ? -3.42 9.328 -8.688 1 76.81 41 LYS B C 1
ATOM 5097 O O . LYS B 1 41 ? -3.475 10.055 -9.68 1 76.81 41 LYS B O 1
ATOM 5102 N N . TYR B 1 42 ? -2.479 9.406 -7.793 1 87.12 42 TYR B N 1
ATOM 5103 C CA . TYR B 1 42 ? -1.438 10.43 -7.883 1 87.12 42 TYR B CA 1
ATOM 5104 C C . TYR B 1 42 ? -0.418 10.07 -8.961 1 87.12 42 TYR B C 1
ATOM 5106 O O . TYR B 1 42 ? -0.052 8.898 -9.109 1 87.12 42 TYR B O 1
ATOM 5114 N N . PRO B 1 43 ? 0.015 11.023 -9.703 1 83 43 PRO B N 1
ATOM 5115 C CA . PRO B 1 43 ? 1.045 10.734 -10.711 1 83 43 PRO B CA 1
ATOM 5116 C C . PRO B 1 43 ? 2.326 10.18 -10.094 1 83 43 PRO B C 1
ATOM 5118 O O . PRO B 1 43 ? 2.818 10.703 -9.094 1 83 43 PRO B O 1
ATOM 5121 N N . GLY B 1 44 ? 2.785 9.141 -10.648 1 77.75 44 GLY B N 1
ATOM 5122 C CA . GLY B 1 44 ? 4.035 8.555 -10.188 1 77.75 44 GLY B CA 1
ATOM 5123 C C . GLY B 1 44 ? 3.842 7.465 -9.148 1 77.75 44 GLY B C 1
ATOM 5124 O O . GLY B 1 44 ? 4.789 6.754 -8.805 1 77.75 44 GLY B O 1
ATOM 5125 N N . SER B 1 45 ? 2.615 7.352 -8.672 1 77.19 45 SER B N 1
ATOM 5126 C CA . SER B 1 45 ? 2.363 6.309 -7.684 1 77.19 45 SER B CA 1
ATOM 5127 C C . SER B 1 45 ? 2.318 4.93 -8.336 1 77.19 45 SER B C 1
ATOM 5129 O O . SER B 1 45 ? 2.055 4.812 -9.531 1 77.19 45 SER B O 1
ATOM 5131 N N . SER B 1 46 ? 2.711 3.971 -7.465 1 69 46 SER B N 1
ATOM 5132 C CA . SER B 1 46 ? 2.68 2.602 -7.969 1 69 46 SER B CA 1
ATOM 5133 C C . SER B 1 46 ? 1.254 2.164 -8.289 1 69 46 SER B C 1
ATOM 5135 O O . SER B 1 46 ? 0.326 2.447 -7.531 1 69 46 SER B O 1
ATOM 5137 N N . THR B 1 47 ? 1.146 1.572 -9.359 1 61.12 47 THR B N 1
ATOM 5138 C CA . THR B 1 47 ? -0.166 1.187 -9.867 1 61.12 47 THR B CA 1
ATOM 5139 C C . THR B 1 47 ? -0.82 0.16 -8.945 1 61.12 47 THR B C 1
ATOM 5141 O O . THR B 1 47 ? -2.043 0.145 -8.789 1 61.12 47 THR B O 1
ATOM 5144 N N . HIS B 1 48 ? 0.007 -0.609 -8.359 1 58.31 48 HIS B N 1
ATOM 5145 C CA . HIS B 1 48 ? -0.56 -1.711 -7.594 1 58.31 48 HIS B CA 1
ATOM 5146 C C . HIS B 1 48 ? -1.126 -1.221 -6.266 1 58.31 48 HIS B C 1
ATOM 5148 O O . HIS B 1 48 ? -1.952 -1.898 -5.648 1 58.31 48 HIS B O 1
ATOM 5154 N N . ILE B 1 49 ? -0.65 -0.088 -5.863 1 57.28 49 ILE B N 1
ATOM 5155 C CA . ILE B 1 49 ? -1.137 0.422 -4.586 1 57.28 49 ILE B CA 1
ATOM 5156 C C . ILE B 1 49 ? -1.872 1.742 -4.805 1 57.28 49 ILE B C 1
ATOM 5158 O O . ILE B 1 49 ? -2.312 2.381 -3.846 1 57.28 49 ILE B O 1
ATOM 5162 N N . ALA B 1 50 ? -2.01 2.037 -6 1 55.16 50 ALA B N 1
ATOM 5163 C CA . ALA B 1 50 ? -2.506 3.371 -6.328 1 55.16 50 ALA B CA 1
ATOM 5164 C C . ALA B 1 50 ? -3.893 3.602 -5.734 1 55.16 50 ALA B C 1
ATOM 5166 O O . ALA B 1 50 ? -4.184 4.684 -5.219 1 55.16 50 ALA B O 1
ATOM 5167 N N . GLU B 1 51 ? -4.633 2.594 -5.738 1 55.78 51 GLU B N 1
ATOM 5168 C CA . GLU B 1 51 ? -6 2.742 -5.246 1 55.78 51 GLU B CA 1
ATOM 5169 C C . GLU B 1 51 ? -6.02 2.979 -3.74 1 55.78 51 GLU B C 1
ATOM 5171 O O . GLU B 1 51 ? -7.016 3.457 -3.195 1 55.78 51 GLU B O 1
ATOM 5176 N N . HIS B 1 52 ? -4.812 2.883 -3.227 1 60.97 52 HIS B N 1
ATOM 5177 C CA . HIS B 1 52 ? -4.785 2.975 -1.771 1 60.97 52 HIS B CA 1
ATOM 5178 C C . HIS B 1 52 ? -3.953 4.164 -1.309 1 60.97 52 HIS B C 1
ATOM 5180 O O . HIS B 1 52 ? -3.791 4.383 -0.106 1 60.97 52 HIS B O 1
ATOM 5186 N N . CYS B 1 53 ? -3.504 4.848 -2.248 1 70.44 53 CYS B N 1
ATOM 5187 C CA . CYS B 1 53 ? -2.697 6.012 -1.904 1 70.44 53 CYS B CA 1
ATOM 5188 C C . CYS B 1 53 ? -3.57 7.254 -1.746 1 70.44 53 CYS B C 1
ATOM 5190 O O . CYS B 1 53 ? -3.756 8.008 -2.699 1 70.44 53 CYS B O 1
ATOM 5192 N N . HIS B 1 54 ? -4.008 7.5 -0.521 1 78.88 54 HIS B N 1
ATOM 5193 C CA . HIS B 1 54 ? -4.922 8.609 -0.29 1 78.88 54 HIS B CA 1
ATOM 5194 C C . HIS B 1 54 ? -4.168 9.93 -0.17 1 78.88 54 HIS B C 1
ATOM 5196 O O . HIS B 1 54 ? -4.777 11 -0.192 1 78.88 54 HIS B O 1
ATOM 5202 N N . LYS B 1 55 ? -2.855 9.898 -0.05 1 88.56 55 LYS B N 1
ATOM 5203 C CA . LYS B 1 55 ? -2.016 11.086 0.04 1 88.56 55 LYS B CA 1
ATOM 5204 C C . LYS B 1 55 ? -0.702 10.891 -0.712 1 88.56 55 LYS B C 1
ATOM 5206 O O . LYS B 1 55 ? -0.335 9.766 -1.048 1 88.56 55 LYS B O 1
ATOM 5211 N N . ALA B 1 56 ? -0.127 11.945 -1.013 1 91.56 56 ALA B N 1
ATOM 5212 C CA . ALA B 1 56 ? 1.182 11.93 -1.66 1 91.56 56 ALA B CA 1
ATOM 5213 C C . ALA B 1 56 ? 2.211 12.695 -0.833 1 91.56 56 ALA B C 1
ATOM 5215 O O . ALA B 1 56 ? 1.868 13.648 -0.133 1 91.56 56 ALA B O 1
ATOM 5216 N N . PRO B 1 57 ? 3.475 12.297 -0.931 1 92.06 57 PRO B N 1
ATOM 5217 C CA . PRO B 1 57 ? 4.5 13.039 -0.198 1 92.06 57 PRO B CA 1
ATOM 5218 C C . PRO B 1 57 ? 4.551 14.516 -0.586 1 92.06 57 PRO B C 1
ATOM 5220 O O . PRO B 1 57 ? 4.422 14.852 -1.767 1 92.06 57 PRO B O 1
ATOM 5223 N N . SER B 1 58 ? 4.75 15.328 0.429 1 94.81 58 SER B N 1
ATOM 5224 C CA . SER B 1 58 ? 4.852 16.766 0.184 1 94.81 58 SER B CA 1
ATOM 5225 C C . SER B 1 58 ? 6.266 17.156 -0.243 1 94.81 58 SER B C 1
ATOM 5227 O O . SER B 1 58 ? 6.941 17.922 0.449 1 94.81 58 SER B O 1
ATOM 5229 N N . TRP B 1 59 ? 6.684 16.656 -1.429 1 93.62 59 TRP B N 1
ATOM 5230 C CA . TRP B 1 59 ? 8.031 16.859 -1.958 1 93.62 59 TRP B CA 1
ATOM 5231 C C . TRP B 1 59 ? 7.988 17.578 -3.301 1 93.62 59 TRP B C 1
ATOM 5233 O O . TRP B 1 59 ? 7.055 17.391 -4.086 1 93.62 59 TRP B O 1
ATOM 5243 N N . VAL B 1 60 ? 9.008 18.359 -3.479 1 94.5 60 VAL B N 1
ATOM 5244 C CA . VAL B 1 60 ? 9.18 19.016 -4.773 1 94.5 60 VAL B CA 1
ATOM 5245 C C . VAL B 1 60 ? 10.633 18.875 -5.23 1 94.5 60 VAL B C 1
ATOM 5247 O O . VAL B 1 60 ? 11.555 18.969 -4.418 1 94.5 60 VAL B O 1
ATOM 5250 N N . ALA B 1 61 ? 10.812 18.562 -6.465 1 92.81 61 ALA B N 1
ATOM 5251 C CA . ALA B 1 61 ? 12.117 18.609 -7.129 1 92.81 61 ALA B CA 1
ATOM 5252 C C . ALA B 1 61 ? 12.062 19.5 -8.367 1 92.81 61 ALA B C 1
ATOM 5254 O O . ALA B 1 61 ? 11.219 19.297 -9.25 1 92.81 61 ALA B O 1
ATOM 5255 N N . PHE B 1 62 ? 12.977 20.422 -8.414 1 94.31 62 PHE B N 1
ATOM 5256 C CA . PHE B 1 62 ? 12.969 21.375 -9.516 1 94.31 62 PHE B CA 1
ATOM 5257 C C . PHE B 1 62 ? 13.844 20.891 -10.664 1 94.31 62 PHE B C 1
ATOM 5259 O O . PHE B 1 62 ? 14.945 20.375 -10.438 1 94.31 62 PHE B O 1
ATOM 5266 N N . LYS B 1 63 ? 13.383 21.078 -11.883 1 92.69 63 LYS B N 1
ATOM 5267 C CA . LYS B 1 63 ? 14.07 20.656 -13.102 1 92.69 63 LYS B CA 1
ATOM 5268 C C . LYS B 1 63 ? 15.438 21.312 -13.219 1 92.69 63 LYS B C 1
ATOM 5270 O O . LYS B 1 63 ? 16.406 20.703 -13.672 1 92.69 63 LYS B O 1
ATOM 5275 N N . ASP B 1 64 ? 15.609 22.531 -12.82 1 92.44 64 ASP B N 1
ATOM 5276 C CA . ASP B 1 64 ? 16.844 23.281 -13.008 1 92.44 64 ASP B CA 1
ATOM 5277 C C . ASP B 1 64 ? 17.953 22.766 -12.102 1 92.44 64 ASP B C 1
ATOM 5279 O O . ASP B 1 64 ? 19.125 23.031 -12.336 1 92.44 64 ASP B O 1
ATOM 5283 N N . GLU B 1 65 ? 17.625 21.984 -11.102 1 89.94 65 GLU B N 1
ATOM 5284 C CA . GLU B 1 65 ? 18.609 21.422 -10.195 1 89.94 65 GLU B CA 1
ATOM 5285 C C . GLU B 1 65 ? 18.734 19.906 -10.398 1 89.94 65 GLU B C 1
ATOM 5287 O O . GLU B 1 65 ? 19.531 19.25 -9.711 1 89.94 65 GLU B O 1
ATOM 5292 N N . ASN B 1 66 ? 17.875 19.391 -11.203 1 88.88 66 ASN B N 1
ATOM 5293 C CA . ASN B 1 66 ? 17.859 17.969 -11.516 1 88.88 66 ASN B CA 1
ATOM 5294 C C . ASN B 1 66 ? 17.875 17.719 -13.023 1 88.88 66 ASN B C 1
ATOM 5296 O O . ASN B 1 66 ? 16.828 17.641 -13.664 1 88.88 66 ASN B O 1
ATOM 5300 N N . PRO B 1 67 ? 18.984 17.484 -13.586 1 83.31 67 PRO B N 1
ATOM 5301 C CA . PRO B 1 67 ? 19.156 17.406 -15.039 1 83.31 67 PRO B CA 1
ATOM 5302 C C . PRO B 1 67 ? 18.328 16.297 -15.68 1 83.31 67 PRO B C 1
ATOM 5304 O O . PRO B 1 67 ? 17.984 16.375 -16.859 1 83.31 67 PRO B O 1
ATOM 5307 N N . ASP B 1 68 ? 17.953 15.328 -14.93 1 77.88 68 ASP B N 1
ATOM 5308 C CA . ASP B 1 68 ? 17.25 14.18 -15.484 1 77.88 68 ASP B CA 1
ATOM 5309 C C . ASP B 1 68 ? 15.75 14.469 -15.602 1 77.88 68 ASP B C 1
ATOM 5311 O O . ASP B 1 68 ? 15.008 13.688 -16.203 1 77.88 68 ASP B O 1
ATOM 5315 N N . LEU B 1 69 ? 15.297 15.602 -15.102 1 86 69 LEU B N 1
ATOM 5316 C CA . LEU B 1 69 ? 13.875 15.93 -15.125 1 86 69 LEU B CA 1
ATOM 5317 C C . LEU B 1 69 ? 13.539 16.812 -16.328 1 86 69 LEU B C 1
ATOM 5319 O O . LEU B 1 69 ? 14.266 17.766 -16.625 1 86 69 LEU B O 1
ATOM 5323 N N . ASP B 1 70 ? 12.461 16.453 -17.047 1 85.62 70 ASP B N 1
ATOM 5324 C CA . ASP B 1 70 ? 11.961 17.297 -18.125 1 85.62 70 ASP B CA 1
ATOM 5325 C C . ASP B 1 70 ? 11.094 18.422 -17.594 1 85.62 70 ASP B C 1
ATOM 5327 O O . ASP B 1 70 ? 10.914 19.453 -18.25 1 85.62 70 ASP B O 1
ATOM 5331 N N . GLU B 1 71 ? 10.484 18.203 -16.484 1 91.19 71 GLU B N 1
ATOM 5332 C CA . GLU B 1 71 ? 9.664 19.172 -15.766 1 91.19 71 GLU B CA 1
ATOM 5333 C C . GLU B 1 71 ? 9.812 19.016 -14.258 1 91.19 71 GLU B C 1
ATOM 5335 O O . GLU B 1 71 ? 10.422 18.047 -13.789 1 91.19 71 GLU B O 1
ATOM 5340 N N . ASN B 1 72 ? 9.375 20.047 -13.562 1 94.31 72 ASN B N 1
ATOM 5341 C CA . ASN B 1 72 ? 9.391 19.891 -12.117 1 94.31 72 ASN B CA 1
ATOM 5342 C C . ASN B 1 72 ? 8.617 18.641 -11.672 1 94.31 72 ASN B C 1
ATOM 5344 O O . ASN B 1 72 ? 7.641 18.266 -12.312 1 94.31 72 ASN B O 1
ATOM 5348 N N . ALA B 1 73 ? 9.141 18.016 -10.648 1 93.19 73 ALA B N 1
ATOM 5349 C CA . ALA B 1 73 ? 8.5 16.812 -10.117 1 93.19 73 ALA B CA 1
ATOM 5350 C C . ALA B 1 73 ? 7.941 17.062 -8.719 1 93.19 73 ALA B C 1
ATOM 5352 O O . ALA B 1 73 ? 8.453 17.906 -7.98 1 93.19 73 ALA B O 1
ATOM 5353 N N . TRP B 1 74 ? 6.871 16.406 -8.406 1 94.31 74 TRP B N 1
ATOM 5354 C CA . TRP B 1 74 ? 6.254 16.5 -7.094 1 94.31 74 TRP B CA 1
ATOM 5355 C C . TRP B 1 74 ? 5.688 15.156 -6.656 1 94.31 74 TRP B C 1
ATOM 5357 O O . TRP B 1 74 ? 5.469 14.273 -7.488 1 94.31 74 TRP B O 1
ATOM 5367 N N . GLY B 1 75 ? 5.504 14.984 -5.328 1 92.44 75 GLY B N 1
ATOM 5368 C CA . GLY B 1 75 ? 4.848 13.805 -4.789 1 92.44 75 GLY B CA 1
ATOM 5369 C C . GLY B 1 75 ? 5.566 12.516 -5.141 1 92.44 75 GLY B C 1
ATOM 5370 O O . GLY B 1 75 ? 6.773 12.398 -4.941 1 92.44 75 GLY B O 1
ATOM 5371 N N . TYR B 1 76 ? 4.871 11.57 -5.695 1 88.31 76 TYR B N 1
ATOM 5372 C CA . TYR B 1 76 ? 5.395 10.234 -5.969 1 88.31 76 TYR B CA 1
ATOM 5373 C C . TYR B 1 76 ? 6.297 10.25 -7.195 1 88.31 76 TYR B C 1
ATOM 5375 O O . TYR B 1 76 ? 6.965 9.258 -7.492 1 88.31 76 TYR B O 1
ATOM 5383 N N . GLN B 1 77 ? 6.395 11.367 -7.844 1 87.69 77 GLN B N 1
ATOM 5384 C CA . GLN B 1 77 ? 7.262 11.469 -9.016 1 87.69 77 GLN B CA 1
ATOM 5385 C C . GLN B 1 77 ? 8.727 11.586 -8.602 1 87.69 77 GLN B C 1
ATOM 5387 O O . GLN B 1 77 ? 9.625 11.398 -9.422 1 87.69 77 GLN B O 1
ATOM 5392 N N . ILE B 1 78 ? 8.898 11.906 -7.391 1 89.19 78 ILE B N 1
ATOM 5393 C CA . ILE B 1 78 ? 10.266 12.109 -6.902 1 89.19 78 ILE B CA 1
ATOM 5394 C C . ILE B 1 78 ? 10.93 10.758 -6.668 1 89.19 78 ILE B C 1
ATOM 5396 O O . ILE B 1 78 ? 10.352 9.867 -6.039 1 89.19 78 ILE B O 1
ATOM 5400 N N . GLU B 1 79 ? 12.094 10.594 -7.164 1 84.38 79 GLU B N 1
ATOM 5401 C CA . GLU B 1 79 ? 12.883 9.375 -7.027 1 84.38 79 GLU B CA 1
ATOM 5402 C C . GLU B 1 79 ? 14.109 9.609 -6.152 1 84.38 79 GLU B C 1
ATOM 5404 O O . GLU B 1 79 ? 14.617 10.727 -6.07 1 84.38 79 GLU B O 1
ATOM 5409 N N . PRO B 1 80 ? 14.508 8.469 -5.598 1 81.81 80 PRO B N 1
ATOM 5410 C CA . PRO B 1 80 ? 15.734 8.609 -4.809 1 81.81 80 PRO B CA 1
ATOM 5411 C C . PRO B 1 80 ? 16.891 9.164 -5.625 1 81.81 80 PRO B C 1
ATOM 5413 O O . PRO B 1 80 ? 17.062 8.797 -6.793 1 81.81 80 PRO B O 1
ATOM 5416 N N . GLY B 1 81 ? 17.688 10.07 -5.047 1 81.56 81 GLY B N 1
ATOM 5417 C CA . GLY B 1 81 ? 18.844 10.664 -5.707 1 81.56 81 GLY B CA 1
ATOM 5418 C C . GLY B 1 81 ? 18.578 12.078 -6.195 1 81.56 81 GLY B C 1
ATOM 5419 O O . GLY B 1 81 ? 19.531 12.828 -6.469 1 81.56 81 GLY B O 1
ATOM 5420 N N . MET B 1 82 ? 17.344 12.438 -6.309 1 85 82 MET B N 1
ATOM 5421 C CA . MET B 1 82 ? 17 13.789 -6.734 1 85 82 MET B CA 1
ATOM 5422 C C . MET B 1 82 ? 17.203 14.789 -5.598 1 85 82 MET B C 1
ATOM 5424 O O . MET B 1 82 ? 17.016 14.445 -4.43 1 85 82 MET B O 1
ATOM 5428 N N . LYS B 1 83 ? 17.641 15.977 -6.074 1 87.38 83 LYS B N 1
ATOM 5429 C CA . LYS B 1 83 ? 17.578 17.062 -5.105 1 87.38 83 LYS B CA 1
ATOM 5430 C C . LYS B 1 83 ? 16.125 17.438 -4.809 1 87.38 83 LYS B C 1
ATOM 5432 O O . LYS B 1 83 ? 15.391 17.859 -5.703 1 87.38 83 LYS B O 1
ATOM 5437 N N . THR B 1 84 ? 15.727 17.219 -3.529 1 90.81 84 THR B N 1
ATOM 5438 C CA . THR B 1 84 ? 14.32 17.297 -3.158 1 90.81 84 THR B CA 1
ATOM 5439 C C . THR B 1 84 ? 14.125 18.281 -2.002 1 90.81 84 THR B C 1
ATOM 5441 O O . THR B 1 84 ? 15 18.438 -1.151 1 90.81 84 THR B O 1
ATOM 5444 N N . TYR B 1 85 ? 13.062 18.984 -1.996 1 91.44 85 TYR B N 1
ATOM 5445 C CA . TYR B 1 85 ? 12.68 19.875 -0.909 1 91.44 85 TYR B CA 1
ATOM 5446 C C . TYR B 1 85 ? 11.445 19.359 -0.181 1 91.44 85 TYR B C 1
ATOM 5448 O O . TYR B 1 85 ? 10.453 19 -0.813 1 91.44 85 TYR B O 1
ATOM 5456 N N . ALA B 1 86 ? 11.586 19.25 1.11 1 90.25 86 ALA B N 1
ATOM 5457 C CA . ALA B 1 86 ? 10.547 18.703 1.979 1 90.25 86 ALA B CA 1
ATOM 5458 C C . ALA B 1 86 ? 10.344 19.594 3.207 1 90.25 86 ALA B C 1
ATOM 5460 O O . ALA B 1 86 ? 11.141 20.484 3.473 1 90.25 86 ALA B O 1
ATOM 5461 N N . TRP B 1 87 ? 9.273 19.438 3.895 1 88.81 87 TRP B N 1
ATOM 5462 C CA . TRP B 1 87 ? 8.93 20.125 5.141 1 88.81 87 TRP B CA 1
ATOM 5463 C C . TRP B 1 87 ? 8.773 21.625 4.922 1 88.81 87 TRP B C 1
ATOM 5465 O O . TRP B 1 87 ? 9.039 22.422 5.828 1 88.81 87 TRP B O 1
ATOM 5475 N N . THR B 1 88 ? 8.438 21.984 3.762 1 90.06 88 THR B N 1
ATOM 5476 C CA . THR B 1 88 ? 8.391 23.391 3.414 1 90.06 88 THR B CA 1
ATOM 5477 C C . THR B 1 88 ? 7.207 24.078 4.09 1 90.06 88 THR B C 1
ATOM 5479 O O . THR B 1 88 ? 7.211 25.297 4.273 1 90.06 88 THR B O 1
ATOM 5482 N N . LYS B 1 89 ? 6.238 23.281 4.438 1 90.56 89 LYS B N 1
ATOM 5483 C CA . LYS B 1 89 ? 5.098 23.828 5.168 1 90.56 89 LYS B CA 1
ATOM 5484 C C . LYS B 1 89 ? 5.547 24.531 6.438 1 90.56 89 LYS B C 1
ATOM 5486 O O . LYS B 1 89 ? 5.023 25.594 6.777 1 90.56 89 LYS B O 1
ATOM 5491 N N . LEU B 1 90 ? 6.477 23.969 7.113 1 86.5 90 LEU B N 1
ATOM 5492 C CA . LEU B 1 90 ? 6.961 24.531 8.375 1 86.5 90 LEU B CA 1
ATOM 5493 C C . LEU B 1 90 ? 7.633 25.875 8.148 1 86.5 90 LEU B C 1
ATOM 5495 O O . LEU B 1 90 ? 7.652 26.719 9.047 1 86.5 90 LEU B O 1
ATOM 5499 N N . LEU B 1 91 ? 8.102 26.094 6.973 1 87.06 91 LEU B N 1
ATOM 5500 C CA . LEU B 1 91 ? 8.836 27.312 6.652 1 87.06 91 LEU B CA 1
ATOM 5501 C C . LEU B 1 91 ? 7.879 28.453 6.312 1 87.06 91 LEU B C 1
ATOM 5503 O O . LEU B 1 91 ? 8.281 29.609 6.277 1 87.06 91 LEU B O 1
ATOM 5507 N N . LEU B 1 92 ? 6.625 28.141 6.137 1 87.38 92 LEU B N 1
ATOM 5508 C CA . LEU B 1 92 ? 5.629 29.172 5.891 1 87.38 92 LEU B CA 1
ATOM 5509 C C . LEU B 1 92 ? 5.406 30.016 7.141 1 87.38 92 LEU B C 1
ATOM 5511 O O . LEU B 1 92 ? 4.969 31.172 7.047 1 87.38 92 LEU B O 1
ATOM 5515 N N . ASP B 1 93 ? 5.648 29.422 8.281 1 83.19 93 ASP B N 1
ATOM 5516 C CA . ASP B 1 93 ? 5.441 30.109 9.547 1 83.19 93 ASP B CA 1
ATOM 5517 C C . ASP B 1 93 ? 6.773 30.406 10.234 1 83.19 93 ASP B C 1
ATOM 5519 O O . ASP B 1 93 ? 6.871 30.359 11.461 1 83.19 93 ASP B O 1
ATOM 5523 N N . ASP B 1 94 ? 7.777 30.688 9.516 1 75.12 94 ASP B N 1
ATOM 5524 C CA . ASP B 1 94 ? 9.141 30.828 10.023 1 75.12 94 ASP B CA 1
ATOM 5525 C C . ASP B 1 94 ? 9.273 32.062 10.922 1 75.12 94 ASP B C 1
ATOM 5527 O O . ASP B 1 94 ? 10.188 32.125 11.75 1 75.12 94 ASP B O 1
ATOM 5531 N N . GLN B 1 95 ? 8.367 32.969 10.836 1 66 95 GLN B N 1
ATOM 5532 C CA . GLN B 1 95 ? 8.492 34.188 11.617 1 66 95 GLN B CA 1
ATOM 5533 C C . GLN B 1 95 ? 7.75 34.062 12.945 1 66 95 GLN B C 1
ATOM 5535 O O . GLN B 1 95 ? 7.863 34.969 13.805 1 66 95 GLN B O 1
ATOM 5540 N N . ALA B 1 96 ? 7.082 32.938 13.086 1 69.38 96 ALA B N 1
ATOM 5541 C CA . ALA B 1 96 ? 6.34 32.75 14.336 1 69.38 96 ALA B CA 1
ATOM 5542 C C . ALA B 1 96 ? 7.289 32.438 15.5 1 69.38 96 ALA B C 1
ATOM 5544 O O . ALA B 1 96 ? 8.312 31.781 15.32 1 69.38 96 ALA B O 1
ATOM 5545 N N . LEU B 1 97 ? 6.91 33 16.625 1 68.81 97 LEU B N 1
ATOM 5546 C CA . LEU B 1 97 ? 7.703 32.75 17.828 1 68.81 97 LEU B CA 1
ATOM 5547 C C . LEU B 1 97 ? 7.586 31.297 18.266 1 68.81 97 LEU B C 1
ATOM 5549 O O . LEU B 1 97 ? 6.496 30.719 18.219 1 68.81 97 LEU B O 1
ATOM 5553 N N . ALA B 1 98 ? 8.703 30.766 18.578 1 71.81 98 ALA B N 1
ATOM 5554 C CA . ALA B 1 98 ? 8.742 29.375 19.016 1 71.81 98 ALA B CA 1
ATOM 5555 C C . ALA B 1 98 ? 8.008 29.203 20.344 1 71.81 98 ALA B C 1
ATOM 5557 O O . ALA B 1 98 ? 8.062 30.078 21.219 1 71.81 98 ALA B O 1
ATOM 5558 N N . THR B 1 99 ? 7.328 28.109 20.469 1 74.69 99 THR B N 1
ATOM 5559 C CA . THR B 1 99 ? 6.664 27.766 21.719 1 74.69 99 THR B CA 1
ATOM 5560 C C . THR B 1 99 ? 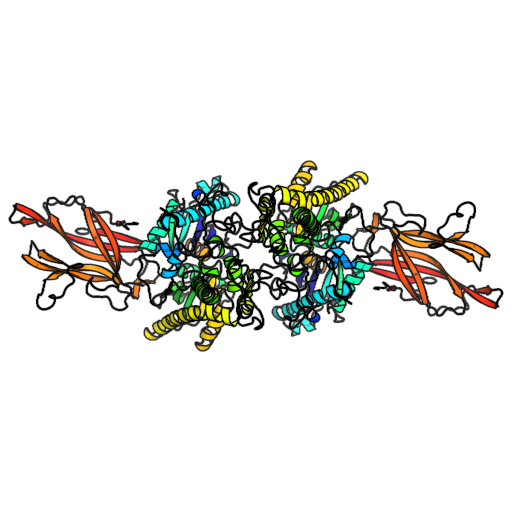7.43 26.672 22.453 1 74.69 99 THR B C 1
ATOM 5562 O O . THR B 1 99 ? 8.359 26.078 21.906 1 74.69 99 THR B O 1
ATOM 5565 N N . GLU B 1 100 ? 7.023 26.469 23.703 1 74 100 GLU B N 1
ATOM 5566 C CA . GLU B 1 100 ? 7.672 25.438 24.516 1 74 100 GLU B CA 1
ATOM 5567 C C . GLU B 1 100 ? 7.402 24.047 23.953 1 74 100 GLU B C 1
ATOM 5569 O O . GLU B 1 100 ? 8.086 23.078 24.312 1 74 100 GLU B O 1
ATOM 5574 N N . TYR B 1 101 ? 6.543 23.953 23.031 1 75.5 101 TYR B N 1
ATOM 5575 C CA . TYR B 1 101 ? 6.148 22.656 22.516 1 75.5 101 TYR B CA 1
ATOM 5576 C C . TYR B 1 101 ? 6.801 22.375 21.172 1 75.5 101 TYR B C 1
ATOM 5578 O O . TYR B 1 101 ? 6.648 21.297 20.609 1 75.5 101 TYR B O 1
ATOM 5586 N N . ASP B 1 102 ? 7.52 23.328 20.734 1 80.81 102 ASP B N 1
ATOM 5587 C CA . ASP B 1 102 ? 8.188 23.141 19.453 1 80.81 102 ASP B CA 1
ATOM 5588 C C . ASP B 1 102 ? 9.484 22.344 19.609 1 80.81 102 ASP B C 1
ATOM 5590 O O . ASP B 1 102 ? 10.133 22.422 20.656 1 80.81 102 ASP B O 1
ATOM 5594 N N . ASP B 1 103 ? 9.734 21.625 18.562 1 80.38 103 ASP B N 1
ATOM 5595 C CA . ASP B 1 103 ? 11.023 20.938 18.531 1 80.38 103 ASP B CA 1
ATOM 5596 C C . ASP B 1 103 ? 12.172 21.938 18.672 1 80.38 103 ASP B C 1
ATOM 5598 O O . ASP B 1 103 ? 12.336 22.828 17.828 1 80.38 103 ASP B O 1
ATOM 5602 N N . PRO B 1 104 ? 12.961 21.828 19.703 1 76.31 104 PRO B N 1
ATOM 5603 C CA . PRO B 1 104 ? 14.047 22.766 19.922 1 76.31 104 PRO B CA 1
ATOM 5604 C C . PRO B 1 104 ? 15.094 22.75 18.812 1 76.31 104 PRO B C 1
ATOM 5606 O O . PRO B 1 104 ? 15.828 23.719 18.625 1 76.31 104 PRO B O 1
ATOM 5609 N N . ASP B 1 105 ? 15.148 21.625 18.094 1 74.25 105 ASP B N 1
ATOM 5610 C CA . ASP B 1 105 ? 16.188 21.469 17.094 1 74.25 105 ASP B CA 1
ATOM 5611 C C . ASP B 1 105 ? 15.664 21.828 15.703 1 74.25 105 ASP B C 1
ATOM 5613 O O . ASP B 1 105 ? 16.328 21.562 14.695 1 74.25 105 ASP B O 1
ATOM 5617 N N . LEU B 1 106 ? 14.531 22.344 15.617 1 76 106 LEU B N 1
ATOM 5618 C CA . LEU B 1 106 ? 13.93 22.672 14.328 1 76 106 LEU B CA 1
ATOM 5619 C C . LEU B 1 106 ? 14.82 23.625 13.539 1 76 106 LEU B C 1
ATOM 5621 O O . LEU B 1 106 ? 14.992 23.453 12.328 1 76 106 LEU B O 1
ATOM 5625 N N . ASN B 1 107 ? 15.375 24.531 14.273 1 69 107 ASN B N 1
ATOM 5626 C CA . ASN B 1 107 ? 16.219 25.516 13.617 1 69 107 ASN B CA 1
ATOM 5627 C C . ASN B 1 107 ? 17.531 24.906 13.148 1 69 107 ASN B C 1
ATOM 5629 O O . ASN B 1 107 ? 18.125 25.359 12.164 1 69 107 ASN B O 1
ATOM 5633 N N . LYS B 1 108 ? 17.875 23.875 13.781 1 63.84 108 LYS B N 1
ATOM 5634 C CA . LYS B 1 108 ? 19.125 23.203 13.391 1 63.84 108 LYS B CA 1
ATOM 5635 C C . LYS B 1 108 ? 18.938 22.375 12.117 1 63.84 108 LYS B C 1
ATOM 5637 O O . LYS B 1 108 ? 19.891 22.156 11.367 1 63.84 108 LYS B O 1
ATOM 5642 N N . ALA B 1 109 ? 17.781 21.969 11.906 1 65.19 109 ALA B N 1
ATOM 5643 C CA . ALA B 1 109 ? 17.484 21.141 10.742 1 65.19 109 ALA B CA 1
ATOM 5644 C C . ALA B 1 109 ? 17.75 21.906 9.445 1 65.19 109 ALA B C 1
ATOM 5646 O O . ALA B 1 109 ? 18.141 21.312 8.438 1 65.19 109 ALA B O 1
ATOM 5647 N N . ALA B 1 110 ? 17.578 23.047 9.477 1 62.09 110 ALA B N 1
ATOM 5648 C CA . ALA B 1 110 ? 17.922 23.875 8.328 1 62.09 110 ALA B CA 1
ATOM 5649 C C . ALA B 1 110 ? 19.406 23.781 7.996 1 62.09 110 ALA B C 1
ATOM 5651 O O . ALA B 1 110 ? 19.797 23.75 6.824 1 62.09 110 ALA B O 1
ATOM 5652 N N . GLY B 1 111 ? 20.094 23.609 8.977 1 54.97 111 GLY B N 1
ATOM 5653 C CA . GLY B 1 111 ? 21.531 23.531 8.812 1 54.97 111 GLY B CA 1
ATOM 5654 C C . GLY B 1 111 ? 21.984 22.219 8.172 1 54.97 111 GLY B C 1
ATOM 5655 O O . GLY B 1 111 ? 22.953 22.203 7.402 1 54.97 111 GLY B O 1
ATOM 5656 N N . ASN B 1 112 ? 21.234 21.25 8.461 1 60.34 112 ASN B N 1
ATOM 5657 C CA . ASN B 1 112 ? 21.625 19.938 7.945 1 60.34 112 ASN B CA 1
ATOM 5658 C C . ASN B 1 112 ? 21.047 19.688 6.562 1 60.34 112 ASN B C 1
ATOM 5660 O O . ASN B 1 112 ? 21.172 18.578 6.027 1 60.34 112 ASN B O 1
ATOM 5664 N N . GLY B 1 113 ? 20.453 20.75 6.148 1 62.78 113 GLY B N 1
ATOM 5665 C CA . GLY B 1 113 ? 19.969 20.641 4.781 1 62.78 113 GLY B CA 1
ATOM 5666 C C . GLY B 1 113 ? 18.625 19.953 4.672 1 62.78 113 GLY B C 1
ATOM 5667 O O . GLY B 1 113 ? 18.125 19.719 3.568 1 62.78 113 GLY B O 1
ATOM 5668 N N . LEU B 1 114 ? 18.062 19.656 5.77 1 69.81 114 LEU B N 1
ATOM 5669 C CA . LEU B 1 114 ? 16.781 18.953 5.723 1 69.81 114 LEU B CA 1
ATOM 5670 C C . LEU B 1 114 ? 15.633 19.906 5.438 1 69.81 114 LEU B C 1
ATOM 5672 O O . LEU B 1 114 ? 14.648 19.547 4.805 1 69.81 114 LEU B O 1
ATOM 5676 N N . MET B 1 115 ? 15.781 21.109 5.988 1 77.69 115 MET B N 1
ATOM 5677 C CA . MET B 1 115 ? 14.773 22.156 5.801 1 77.69 115 MET B CA 1
ATOM 5678 C C . MET B 1 115 ? 15.344 23.312 5 1 77.69 115 MET B C 1
ATOM 5680 O O . MET B 1 115 ? 15.516 24.422 5.531 1 77.69 115 MET B O 1
ATOM 5684 N N . ARG B 1 116 ? 15.703 22.969 3.738 1 79.5 116 ARG B N 1
ATOM 5685 C CA . ARG B 1 116 ? 16.312 24 2.898 1 79.5 116 ARG B CA 1
ATOM 5686 C C . ARG B 1 116 ? 15.391 24.391 1.753 1 79.5 116 ARG B C 1
ATOM 5688 O O . ARG B 1 116 ? 14.508 23.625 1.362 1 79.5 116 ARG B O 1
ATOM 5695 N N . LEU B 1 117 ? 15.555 25.594 1.418 1 87.69 117 LEU B N 1
ATOM 5696 C CA . LEU B 1 117 ? 14.867 26.109 0.239 1 87.69 117 LEU B CA 1
ATOM 5697 C C . LEU B 1 117 ? 15.836 26.25 -0.936 1 87.69 117 LEU B C 1
ATOM 5699 O O . LEU B 1 117 ? 17.031 26.469 -0.739 1 87.69 117 LEU B O 1
ATOM 5703 N N . PRO B 1 118 ? 15.344 25.984 -2.123 1 89.12 118 PRO B N 1
ATOM 5704 C CA . PRO B 1 118 ? 16.203 26.234 -3.289 1 89.12 118 PRO B CA 1
ATOM 5705 C C . PRO B 1 118 ? 16.641 27.688 -3.396 1 89.12 118 PRO B C 1
ATOM 5707 O O . PRO B 1 118 ? 15.914 28.594 -2.955 1 89.12 118 PRO B O 1
ATOM 5710 N N . SER B 1 119 ? 17.781 27.859 -4.02 1 87.38 119 SER B N 1
ATOM 5711 C CA . SER B 1 119 ? 18.312 29.203 -4.168 1 87.38 119 SER B CA 1
ATOM 5712 C C . SER B 1 119 ? 17.328 30.109 -4.914 1 87.38 119 SER B C 1
ATOM 5714 O O . SER B 1 119 ? 16.859 29.75 -5.988 1 87.38 119 SER B O 1
ATOM 5716 N N . GLY B 1 120 ? 17.016 31.25 -4.266 1 89.06 120 GLY B N 1
ATOM 5717 C CA . GLY B 1 120 ? 16.203 32.25 -4.918 1 89.06 120 GLY B CA 1
ATOM 5718 C C . GLY B 1 120 ? 14.711 32 -4.801 1 89.06 120 GLY B C 1
ATOM 5719 O O . GLY B 1 120 ? 13.898 32.719 -5.387 1 89.06 120 GLY B O 1
ATOM 5720 N N . ARG B 1 121 ? 14.312 31.016 -4.121 1 91.5 121 ARG B N 1
ATOM 5721 C CA . ARG B 1 121 ? 12.898 30.703 -3.979 1 91.5 121 ARG B CA 1
ATOM 5722 C C . ARG B 1 121 ? 12.469 30.766 -2.516 1 91.5 121 ARG B C 1
ATOM 5724 O O . ARG B 1 121 ? 13.227 30.359 -1.627 1 91.5 121 ARG B O 1
ATOM 5731 N N . THR B 1 122 ? 11.273 31.281 -2.305 1 91.44 122 THR B N 1
ATOM 5732 C CA . THR B 1 122 ? 10.695 31.328 -0.967 1 91.44 122 THR B CA 1
ATOM 5733 C C . THR B 1 122 ? 9.93 30.047 -0.666 1 91.44 122 THR B C 1
ATOM 5735 O O . THR B 1 122 ? 9.719 29.219 -1.554 1 91.44 122 THR B O 1
ATOM 5738 N N . ALA B 1 123 ? 9.594 29.938 0.615 1 91.88 123 ALA B N 1
ATOM 5739 C CA . ALA B 1 123 ? 8.75 28.812 0.996 1 91.88 123 ALA B CA 1
ATOM 5740 C C . ALA B 1 123 ? 7.441 28.812 0.208 1 91.88 123 ALA B C 1
ATOM 5742 O O . ALA B 1 123 ? 6.965 27.75 -0.214 1 91.88 123 ALA B O 1
ATOM 5743 N N . LYS B 1 124 ? 6.895 29.984 0.025 1 93.88 124 LYS B N 1
ATOM 5744 C CA . LYS B 1 124 ? 5.656 30.109 -0.741 1 93.88 124 LYS B CA 1
ATOM 5745 C C . LYS B 1 124 ? 5.832 29.578 -2.158 1 93.88 124 LYS B C 1
ATOM 5747 O O . LYS B 1 124 ? 4.953 28.891 -2.682 1 93.88 124 LYS B O 1
ATOM 5752 N N . ASP B 1 125 ? 6.992 29.875 -2.725 1 95.12 125 ASP B N 1
ATOM 5753 C CA . ASP B 1 125 ? 7.262 29.438 -4.09 1 95.12 125 ASP B CA 1
ATOM 5754 C C . ASP B 1 125 ? 7.266 27.922 -4.188 1 95.12 125 ASP B C 1
ATOM 5756 O O . ASP B 1 125 ? 6.715 27.344 -5.137 1 95.12 125 ASP B O 1
ATOM 5760 N N . VAL B 1 126 ? 7.926 27.281 -3.285 1 95.38 126 VAL B N 1
ATOM 5761 C CA . VAL B 1 126 ? 8.039 25.828 -3.293 1 95.38 126 VAL B CA 1
ATOM 5762 C C . VAL B 1 126 ? 6.66 25.203 -3.074 1 95.38 126 VAL B C 1
ATOM 5764 O O . VAL B 1 126 ? 6.289 24.25 -3.762 1 95.38 126 VAL B O 1
ATOM 5767 N N . VAL B 1 127 ? 5.918 25.766 -2.154 1 96.38 127 VAL B N 1
ATOM 5768 C CA . VAL B 1 127 ? 4.574 25.281 -1.869 1 96.38 127 VAL B CA 1
ATOM 5769 C C . VAL B 1 127 ? 3.686 25.469 -3.096 1 96.38 127 VAL B C 1
ATOM 5771 O O . VAL B 1 127 ? 2.895 24.578 -3.438 1 96.38 127 VAL B O 1
ATOM 5774 N N . THR B 1 128 ? 3.838 26.594 -3.727 1 97.38 128 THR B N 1
ATOM 5775 C CA . THR B 1 128 ? 3.066 26.875 -4.934 1 97.38 128 THR B CA 1
ATOM 5776 C C . THR B 1 128 ? 3.342 25.812 -6 1 97.38 128 THR B C 1
ATOM 5778 O O . THR B 1 128 ? 2.422 25.359 -6.688 1 97.38 128 THR B O 1
ATOM 5781 N N . GLU B 1 129 ? 4.566 25.469 -6.113 1 97.12 129 GLU B N 1
ATOM 5782 C CA . GLU B 1 129 ? 4.934 24.469 -7.113 1 97.12 129 GLU B CA 1
ATOM 5783 C C . GLU B 1 129 ? 4.27 23.125 -6.82 1 97.12 129 GLU B C 1
ATOM 5785 O O . GLU B 1 129 ? 3.795 22.453 -7.73 1 97.12 129 GLU B O 1
ATOM 5790 N N . TYR B 1 130 ? 4.324 22.688 -5.602 1 97.25 130 TYR B N 1
ATOM 5791 C CA . TYR B 1 130 ? 3.648 21.453 -5.223 1 97.25 130 TYR B CA 1
ATOM 5792 C C . TYR B 1 130 ? 2.158 21.531 -5.535 1 97.25 130 TYR B C 1
ATOM 5794 O O . TYR B 1 130 ? 1.592 20.609 -6.117 1 97.25 130 TYR B O 1
ATOM 5802 N N . LEU B 1 131 ? 1.547 22.641 -5.152 1 97.81 131 LEU B N 1
ATOM 5803 C CA . LEU B 1 131 ? 0.108 22.812 -5.324 1 97.81 131 LEU B CA 1
ATOM 5804 C C . LEU B 1 131 ? -0.258 22.906 -6.801 1 97.81 131 LEU B C 1
ATOM 5806 O O . LEU B 1 131 ? -1.353 22.516 -7.199 1 97.81 131 LEU B O 1
ATOM 5810 N N . LYS B 1 132 ? 0.634 23.406 -7.609 1 97.25 132 LYS B N 1
ATOM 5811 C CA . LYS B 1 132 ? 0.412 23.391 -9.055 1 97.25 132 LYS B CA 1
ATOM 5812 C C . LYS B 1 132 ? 0.274 21.953 -9.57 1 97.25 132 LYS B C 1
ATOM 5814 O O . LYS B 1 132 ? -0.577 21.688 -10.422 1 97.25 132 LYS B O 1
ATOM 5819 N N . GLY B 1 133 ? 1.184 21.156 -9.078 1 95.31 133 GLY B N 1
ATOM 5820 C CA . GLY B 1 133 ? 1.068 19.75 -9.43 1 95.31 133 GLY B CA 1
ATOM 5821 C C . GLY B 1 133 ? -0.255 19.125 -9.008 1 95.31 133 GLY B C 1
ATOM 5822 O O . GLY B 1 133 ? -0.896 18.438 -9.797 1 95.31 133 GLY B O 1
ATOM 5823 N N . MET B 1 134 ? -0.658 19.438 -7.844 1 95.38 134 MET B N 1
ATOM 5824 C CA . MET B 1 134 ? -1.924 18.922 -7.32 1 95.38 134 MET B CA 1
ATOM 5825 C C . MET B 1 134 ? -3.1 19.453 -8.141 1 95.38 134 MET B C 1
ATOM 5827 O O . MET B 1 134 ? -4.066 18.734 -8.383 1 95.38 134 MET B O 1
ATOM 5831 N N . HIS B 1 135 ? -3.027 20.719 -8.453 1 96.06 135 HIS B N 1
ATOM 5832 C CA . HIS B 1 135 ? -4.09 21.344 -9.242 1 96.06 135 HIS B CA 1
ATOM 5833 C C . HIS B 1 135 ? -4.219 20.688 -10.609 1 96.06 135 HIS B C 1
ATOM 5835 O O . HIS B 1 135 ? -5.332 20.422 -11.078 1 96.06 135 HIS B O 1
ATOM 5841 N N . SER B 1 136 ? -3.1 20.484 -11.242 1 93.75 136 SER B N 1
ATOM 5842 C CA . SER B 1 136 ? -3.105 19.812 -12.539 1 93.75 136 SER B CA 1
ATOM 5843 C C . SER B 1 136 ? -3.727 18.438 -12.453 1 93.75 136 SER B C 1
ATOM 5845 O O . SER B 1 136 ? -4.484 18.016 -13.336 1 93.75 136 SER B O 1
ATOM 5847 N N . MET B 1 137 ? -3.361 17.719 -11.477 1 90.81 137 MET B N 1
ATOM 5848 C CA . MET B 1 137 ? -3.926 16.391 -11.25 1 90.81 137 MET B CA 1
ATOM 5849 C C . MET B 1 137 ? -5.434 16.469 -11.023 1 90.81 137 MET B C 1
ATOM 5851 O O . MET B 1 137 ? -6.191 15.695 -11.594 1 90.81 137 MET B O 1
ATOM 5855 N N . TYR B 1 138 ? -5.812 17.359 -10.18 1 88.75 138 TYR B N 1
ATOM 5856 C CA . TYR B 1 138 ? -7.219 17.578 -9.867 1 88.75 138 TYR B CA 1
ATOM 5857 C C . TYR B 1 138 ? -8.023 17.859 -11.133 1 88.75 138 TYR B C 1
ATOM 5859 O O . TYR B 1 138 ? -9.078 17.266 -11.352 1 88.75 138 TYR B O 1
ATOM 5867 N N . LYS B 1 139 ? -7.551 18.734 -11.906 1 88 139 LYS B N 1
ATOM 5868 C CA . LYS B 1 139 ? -8.242 19.109 -13.133 1 88 139 LYS B CA 1
ATOM 5869 C C . LYS B 1 139 ? -8.445 17.906 -14.039 1 88 139 LYS B C 1
ATOM 5871 O O . LYS B 1 139 ? -9.539 17.703 -14.578 1 88 139 LYS B O 1
ATOM 5876 N N . LYS B 1 140 ? -7.449 17.156 -14.125 1 83.69 140 LYS B N 1
ATOM 5877 C CA . LYS B 1 140 ? -7.543 15.961 -14.953 1 83.69 140 LYS B CA 1
ATOM 5878 C C . LYS B 1 140 ? -8.539 14.961 -14.375 1 83.69 140 LYS B C 1
ATOM 5880 O O . LYS B 1 140 ? -9.312 14.344 -15.109 1 83.69 140 LYS B O 1
ATOM 5885 N N . ALA B 1 141 ? -8.477 14.82 -13.102 1 78.31 141 ALA B N 1
ATOM 5886 C CA . ALA B 1 141 ? -9.352 13.883 -12.406 1 78.31 141 ALA B CA 1
ATOM 5887 C C . ALA B 1 141 ? -10.82 14.266 -12.57 1 78.31 141 ALA B C 1
ATOM 5889 O O . ALA B 1 141 ? -11.664 13.414 -12.82 1 78.31 141 ALA B O 1
ATOM 5890 N N . VAL B 1 142 ? -11.141 15.484 -12.398 1 79.31 142 VAL B N 1
ATOM 5891 C CA . VAL B 1 142 ? -12.523 15.953 -12.43 1 79.31 142 VAL B CA 1
ATOM 5892 C C . VAL B 1 142 ? -13.055 15.883 -13.859 1 79.31 142 VAL B C 1
ATOM 5894 O O . VAL B 1 142 ? -14.219 15.547 -14.078 1 79.31 142 VAL B O 1
ATOM 5897 N N . ILE B 1 143 ? -12.211 16.156 -14.773 1 74.62 143 ILE B N 1
ATOM 5898 C CA . ILE B 1 143 ? -12.609 16.047 -16.172 1 74.62 143 ILE B CA 1
ATOM 5899 C C . ILE B 1 143 ? -12.953 14.602 -16.5 1 74.62 143 ILE B C 1
ATOM 5901 O O . ILE B 1 143 ? -13.922 14.336 -17.219 1 74.62 143 ILE B O 1
ATOM 5905 N N . GLU B 1 144 ? -12.117 13.734 -16 1 68.06 144 GLU B N 1
ATOM 5906 C CA . GLU B 1 144 ? -12.336 12.305 -16.234 1 68.06 144 GLU B CA 1
ATOM 5907 C C . GLU B 1 144 ? -13.633 11.836 -15.602 1 68.06 144 GLU B C 1
ATOM 5909 O O . GLU B 1 144 ? -14.352 11.016 -16.188 1 68.06 144 GLU B O 1
ATOM 5914 N N . LYS B 1 145 ? -13.969 12.352 -14.477 1 66.56 145 LYS B N 1
ATOM 5915 C CA . LYS B 1 145 ? -15.094 11.844 -13.703 1 66.56 145 LYS B CA 1
ATOM 5916 C C . LYS B 1 145 ? -16.391 12.562 -14.086 1 66.56 145 LYS B C 1
ATOM 5918 O O . LYS B 1 145 ? -17.453 11.953 -14.109 1 66.56 145 LYS B O 1
ATOM 5923 N N . ILE B 1 146 ? -16.344 13.883 -14.297 1 69.75 146 ILE B N 1
ATOM 5924 C CA . ILE B 1 146 ? -17.547 14.688 -14.461 1 69.75 146 ILE B CA 1
ATOM 5925 C C . ILE B 1 146 ? -17.672 15.141 -15.914 1 69.75 146 ILE B C 1
ATOM 5927 O O . ILE B 1 146 ? -18.781 15.43 -16.391 1 69.75 146 ILE B O 1
ATOM 5931 N N . GLY B 1 147 ? -16.656 15.055 -16.688 1 72.12 147 GLY B N 1
ATOM 5932 C CA . GLY B 1 147 ? -16.672 15.562 -18.047 1 72.12 147 GLY B CA 1
ATOM 5933 C C . GLY B 1 147 ? -16.297 17.031 -18.141 1 72.12 147 GLY B C 1
ATOM 5934 O O . GLY B 1 147 ? -16.625 17.812 -17.25 1 72.12 147 GLY B O 1
ATOM 5935 N N . GLU B 1 148 ? -15.672 17.438 -19.125 1 76.12 148 GLU B N 1
ATOM 5936 C CA . GLU B 1 148 ? -15.141 18.797 -19.312 1 76.12 148 GLU B CA 1
ATOM 5937 C C . GLU B 1 148 ? -16.266 19.812 -19.438 1 76.12 148 GLU B C 1
ATOM 5939 O O . GLU B 1 148 ? -16.203 20.891 -18.859 1 76.12 148 GLU B O 1
ATOM 5944 N N . ASP B 1 149 ? -17.219 19.484 -20.109 1 73.94 149 ASP B N 1
ATOM 5945 C CA . ASP B 1 149 ? -18.312 20.406 -20.375 1 73.94 149 ASP B CA 1
ATOM 5946 C C . ASP B 1 149 ? -19.109 20.719 -19.109 1 73.94 149 ASP B C 1
ATOM 5948 O O . ASP B 1 149 ? -19.5 21.859 -18.891 1 73.94 149 ASP B O 1
ATOM 5952 N N . LYS B 1 150 ? -19.266 19.812 -18.312 1 76.94 150 LYS B N 1
ATOM 5953 C CA . LYS B 1 150 ? -20.031 20 -17.078 1 76.94 150 LYS B CA 1
ATOM 5954 C C . LYS B 1 150 ? -19.234 20.797 -16.062 1 76.94 150 LYS B C 1
ATOM 5956 O O . LYS B 1 150 ? -19.812 21.562 -15.273 1 76.94 150 LYS B O 1
ATOM 5961 N N . LEU B 1 151 ? -17.969 20.703 -16.141 1 79.56 151 LEU B N 1
ATOM 5962 C CA . LEU B 1 151 ? -17.094 21.359 -15.18 1 79.56 151 LEU B CA 1
ATOM 5963 C C . LEU B 1 151 ? -17.078 22.875 -15.414 1 79.56 151 LEU B C 1
ATOM 5965 O O . LEU B 1 151 ? -16.969 23.656 -14.469 1 79.56 151 LEU B O 1
ATOM 5969 N N . GLU B 1 152 ? -17.219 23.234 -16.641 1 81.19 152 GLU B N 1
ATOM 5970 C CA . GLU B 1 152 ? -17.141 24.656 -16.969 1 81.19 152 GLU B CA 1
ATOM 5971 C C . GLU B 1 152 ? -18.25 25.453 -16.281 1 81.19 152 GLU B C 1
ATOM 5973 O O . GLU B 1 152 ? -18.031 26.594 -15.867 1 81.19 152 GLU B O 1
ATOM 5978 N N . ASP B 1 153 ? -19.359 24.812 -16.094 1 84.56 153 ASP B N 1
ATOM 5979 C CA . ASP B 1 153 ? -20.484 25.531 -15.523 1 84.56 153 ASP B CA 1
ATOM 5980 C C . ASP B 1 153 ? -20.734 25.125 -14.07 1 84.56 153 ASP B C 1
ATOM 5982 O O . ASP B 1 153 ? -21.641 25.641 -13.414 1 84.56 153 ASP B O 1
ATOM 5986 N N . LEU B 1 154 ? -19.875 24.375 -13.547 1 88.12 154 LEU B N 1
ATOM 5987 C CA . LEU B 1 154 ? -20.047 23.875 -12.188 1 88.12 154 LEU B CA 1
ATOM 5988 C C . LEU B 1 154 ? -19.188 24.656 -11.203 1 88.12 154 LEU B C 1
ATOM 5990 O O . LEU B 1 154 ? -17.969 24.594 -11.25 1 88.12 154 LEU B O 1
ATOM 5994 N N . PRO B 1 155 ? -19.859 25.469 -10.336 1 92.44 155 PRO B N 1
ATOM 5995 C CA . PRO B 1 155 ? -19.047 26.172 -9.336 1 92.44 155 PRO B CA 1
ATOM 5996 C C . PRO B 1 155 ? -18.312 25.219 -8.406 1 92.44 155 PRO B C 1
ATOM 5998 O O . PRO B 1 155 ? -18.844 24.172 -8.023 1 92.44 155 PRO B O 1
ATOM 6001 N N . VAL B 1 156 ? -17.109 25.641 -8.016 1 93.62 156 VAL B N 1
ATOM 6002 C CA . VAL B 1 156 ? -16.297 24.812 -7.133 1 93.62 156 VAL B CA 1
ATOM 6003 C C . VAL B 1 156 ? -15.969 25.578 -5.859 1 93.62 156 VAL B C 1
ATOM 6005 O O . VAL B 1 156 ? -15.531 26.719 -5.918 1 93.62 156 VAL B O 1
ATOM 6008 N N . ASP B 1 157 ? -16.203 24.984 -4.734 1 94.12 157 ASP B N 1
ATOM 6009 C CA . ASP B 1 157 ? -15.781 25.484 -3.432 1 94.12 157 ASP B CA 1
ATOM 6010 C C . ASP B 1 157 ? -14.578 24.688 -2.91 1 94.12 157 ASP B C 1
ATOM 6012 O O . ASP B 1 157 ? -14.711 23.531 -2.518 1 94.12 157 ASP B O 1
ATOM 6016 N N . PHE B 1 158 ? -13.445 25.406 -2.869 1 95.69 158 PHE B N 1
ATOM 6017 C CA . PHE B 1 158 ? -12.234 24.781 -2.361 1 95.69 158 PHE B CA 1
ATOM 6018 C C . PHE B 1 158 ? -12.07 25.047 -0.87 1 95.69 158 PHE B C 1
ATOM 6020 O O . PHE B 1 158 ? -12.258 26.172 -0.41 1 95.69 158 PHE B O 1
ATOM 6027 N N . TRP B 1 159 ? -11.828 24.047 -0.164 1 94.88 159 TRP B N 1
ATOM 6028 C CA . TRP B 1 159 ? -11.516 24.156 1.256 1 94.88 159 TRP B CA 1
ATOM 6029 C C . TRP B 1 159 ? -10.078 23.703 1.531 1 94.88 159 TRP B C 1
ATOM 6031 O O . TRP B 1 159 ? -9.766 22.516 1.412 1 94.88 159 TRP B O 1
ATOM 6041 N N . LEU B 1 160 ? -9.242 24.625 1.924 1 95.88 160 LEU B N 1
ATOM 6042 C CA . LEU B 1 160 ? -7.824 24.406 2.193 1 95.88 160 LEU B CA 1
ATOM 6043 C C . LEU B 1 160 ? -7.562 24.328 3.695 1 95.88 160 LEU B C 1
ATOM 6045 O O . LEU B 1 160 ? -7.949 25.234 4.441 1 95.88 160 LEU B O 1
ATOM 6049 N N . THR B 1 161 ? -6.895 23.281 4.098 1 93.75 161 THR B N 1
ATOM 6050 C CA . THR B 1 161 ? -6.664 23.094 5.527 1 93.75 161 THR B CA 1
ATOM 6051 C C . THR B 1 161 ? -5.375 23.797 5.957 1 93.75 161 THR B C 1
ATOM 6053 O O . THR B 1 161 ? -4.402 23.828 5.195 1 93.75 161 THR B O 1
ATOM 6056 N N . VAL B 1 162 ? -5.402 24.344 7.129 1 90.31 162 VAL B N 1
ATOM 6057 C CA . VAL B 1 162 ? -4.23 24.969 7.75 1 90.31 162 VAL B CA 1
ATOM 6058 C C . VAL B 1 162 ? -4.148 24.547 9.219 1 90.31 162 VAL B C 1
ATOM 6060 O O . VAL B 1 162 ? -5.168 24.266 9.844 1 90.31 162 VAL B O 1
ATOM 6063 N N . PRO B 1 163 ? -2.918 24.469 9.758 1 86.62 163 PRO B N 1
ATOM 6064 C CA . PRO B 1 163 ? -2.832 24.188 11.188 1 86.62 163 PRO B CA 1
ATOM 6065 C C . PRO B 1 163 ? -3.529 25.25 12.047 1 86.62 163 PRO B C 1
ATOM 6067 O O . PRO B 1 163 ? -3.551 26.422 11.68 1 86.62 163 PRO B O 1
ATOM 6070 N N . ALA B 1 164 ? -4.004 24.859 13.195 1 78.75 164 ALA B N 1
ATOM 6071 C CA . ALA B 1 164 ? -4.695 25.797 14.086 1 78.75 164 ALA B CA 1
ATOM 6072 C C . ALA B 1 164 ? -3.721 26.797 14.695 1 78.75 164 ALA B C 1
ATOM 6074 O O . ALA B 1 164 ? -4.105 27.922 15.031 1 78.75 164 ALA B O 1
ATOM 6075 N N . THR B 1 165 ? -2.514 26.469 14.773 1 74.75 165 THR B N 1
ATOM 6076 C CA . THR B 1 165 ? -1.526 27.281 15.469 1 74.75 165 THR B CA 1
ATOM 6077 C C . THR B 1 165 ? -0.843 28.25 14.5 1 74.75 165 THR B C 1
ATOM 6079 O O . THR B 1 165 ? -0.022 29.062 14.914 1 74.75 165 THR B O 1
ATOM 6082 N N . TRP B 1 166 ? -1.14 28.125 13.25 1 81.31 166 TRP B N 1
ATOM 6083 C CA . TRP B 1 166 ? -0.51 29 12.258 1 81.31 166 TRP B CA 1
ATOM 6084 C C . TRP B 1 166 ? -0.862 30.453 12.523 1 81.31 166 TRP B C 1
ATOM 6086 O O . TRP B 1 166 ? -1.993 30.781 12.906 1 81.31 166 TRP B O 1
ATOM 6096 N N . SER B 1 167 ? 0.143 31.266 12.352 1 77 167 SER B N 1
ATOM 6097 C CA . SER B 1 167 ? -0.086 32.688 12.383 1 77 167 SER B CA 1
ATOM 6098 C C . SER B 1 167 ? -0.981 33.156 11.234 1 77 167 SER B C 1
ATOM 6100 O O . SER B 1 167 ? -1.131 32.438 10.242 1 77 167 SER B O 1
ATOM 6102 N N . GLU B 1 168 ? -1.521 34.25 11.422 1 75.38 168 GLU B N 1
ATOM 6103 C CA . GLU B 1 168 ? -2.342 34.812 10.344 1 75.38 168 GLU B CA 1
ATOM 6104 C C . GLU B 1 168 ? -1.534 34.969 9.062 1 75.38 168 GLU B C 1
ATOM 6106 O O . GLU B 1 168 ? -2.045 34.75 7.965 1 75.38 168 GLU B O 1
ATOM 6111 N N . ARG B 1 169 ? -0.343 35.406 9.234 1 77.56 169 ARG B N 1
ATOM 6112 C CA . ARG B 1 169 ? 0.533 35.562 8.078 1 77.56 169 ARG B CA 1
ATOM 6113 C C . ARG B 1 169 ? 0.719 34.219 7.348 1 77.56 169 ARG B C 1
ATOM 6115 O O . ARG B 1 169 ? 0.635 34.156 6.121 1 77.56 169 ARG B O 1
ATOM 6122 N N . ALA B 1 170 ? 1.023 33.25 8.062 1 84.31 170 ALA B N 1
ATOM 6123 C CA . ALA B 1 170 ? 1.233 31.922 7.484 1 84.31 170 ALA B CA 1
ATOM 6124 C C . ALA B 1 170 ? -0.02 31.438 6.762 1 84.31 170 ALA B C 1
ATOM 6126 O O . ALA B 1 170 ? 0.071 30.797 5.711 1 84.31 170 ALA B O 1
ATOM 6127 N N . LYS B 1 171 ? -1.178 31.703 7.355 1 85.06 171 LYS B N 1
ATOM 6128 C CA . LYS B 1 171 ? -2.439 31.328 6.727 1 85.06 171 LYS B CA 1
ATOM 6129 C C . LYS B 1 171 ? -2.615 32.031 5.383 1 85.06 171 LYS B C 1
ATOM 6131 O O . LYS B 1 171 ? -2.996 31.406 4.391 1 85.06 171 LYS B O 1
ATOM 6136 N N . LEU B 1 172 ? -2.316 33.25 5.387 1 81.25 172 LEU B N 1
ATOM 6137 C CA . LEU B 1 172 ? -2.484 34.031 4.176 1 81.25 172 LEU B CA 1
ATOM 6138 C C . LEU B 1 172 ? -1.505 33.594 3.094 1 81.25 172 LEU B C 1
ATOM 6140 O O . LEU B 1 172 ? -1.852 33.562 1.911 1 81.25 172 LEU B O 1
ATOM 6144 N N . ILE B 1 173 ? -0.279 33.344 3.527 1 87.38 173 ILE B N 1
ATOM 6145 C CA . ILE B 1 173 ? 0.726 32.906 2.57 1 87.38 173 ILE B CA 1
ATOM 6146 C C . ILE B 1 173 ? 0.301 31.562 1.968 1 87.38 173 ILE B C 1
ATOM 6148 O O . ILE B 1 173 ? 0.487 31.328 0.772 1 87.38 173 ILE B O 1
ATOM 6152 N N . THR B 1 174 ? -0.246 30.719 2.779 1 92.44 174 THR B N 1
ATOM 6153 C CA . THR B 1 174 ? -0.714 29.422 2.303 1 92.44 174 THR B CA 1
ATOM 6154 C C . THR B 1 174 ? -1.842 29.594 1.289 1 92.44 174 THR B C 1
ATOM 6156 O O . THR B 1 174 ? -1.851 28.938 0.246 1 92.44 174 THR B O 1
ATOM 6159 N N . ARG B 1 175 ? -2.787 30.438 1.63 1 90.25 175 ARG B N 1
ATOM 6160 C CA . ARG B 1 175 ? -3.896 30.734 0.725 1 90.25 175 ARG B CA 1
ATOM 6161 C C . ARG B 1 175 ? -3.391 31.312 -0.594 1 90.25 175 ARG B C 1
ATOM 6163 O O . ARG B 1 175 ? -3.855 30.906 -1.667 1 90.25 175 ARG B O 1
ATOM 6170 N N . ALA B 1 176 ? -2.49 32.219 -0.476 1 89.5 176 ALA B N 1
ATOM 6171 C CA . ALA B 1 176 ? -1.925 32.844 -1.669 1 89.5 176 ALA B CA 1
ATOM 6172 C C . ALA B 1 176 ? -1.231 31.812 -2.553 1 89.5 176 ALA B C 1
ATOM 6174 O O . ALA B 1 176 ? -1.309 31.875 -3.781 1 89.5 176 ALA B O 1
ATOM 6175 N N . ALA B 1 177 ? -0.517 30.953 -1.952 1 95.25 177 ALA B N 1
ATOM 6176 C CA . ALA B 1 177 ? 0.159 29.891 -2.703 1 95.25 177 ALA B CA 1
ATOM 6177 C C . ALA B 1 177 ? -0.843 29.047 -3.486 1 95.25 177 ALA B C 1
ATOM 6179 O O . ALA B 1 177 ? -0.592 28.688 -4.641 1 95.25 177 ALA B O 1
ATOM 6180 N N . ALA B 1 178 ? -1.954 28.734 -2.867 1 96.31 178 ALA B N 1
ATOM 6181 C CA . ALA B 1 178 ? -2.986 27.938 -3.521 1 96.31 178 ALA B CA 1
ATOM 6182 C C . ALA B 1 178 ? -3.604 28.688 -4.695 1 96.31 178 ALA B C 1
ATOM 6184 O O . ALA B 1 178 ? -3.85 28.109 -5.754 1 96.31 178 ALA B O 1
ATOM 6185 N N . LEU B 1 179 ? -3.867 29.969 -4.508 1 94.19 179 LEU B N 1
ATOM 6186 C CA . LEU B 1 179 ? -4.414 30.797 -5.574 1 94.19 179 LEU B CA 1
ATOM 6187 C C . LEU B 1 179 ? -3.439 30.906 -6.742 1 94.19 179 LEU B C 1
ATOM 6189 O O . LEU B 1 179 ? -3.838 30.766 -7.902 1 94.19 179 LEU B O 1
ATOM 6193 N N . ASP B 1 180 ? -2.209 31.094 -6.375 1 95.69 180 ASP B N 1
ATOM 6194 C CA . ASP B 1 180 ? -1.172 31.203 -7.398 1 95.69 180 ASP B CA 1
ATOM 6195 C C . ASP B 1 180 ? -1.021 29.891 -8.164 1 95.69 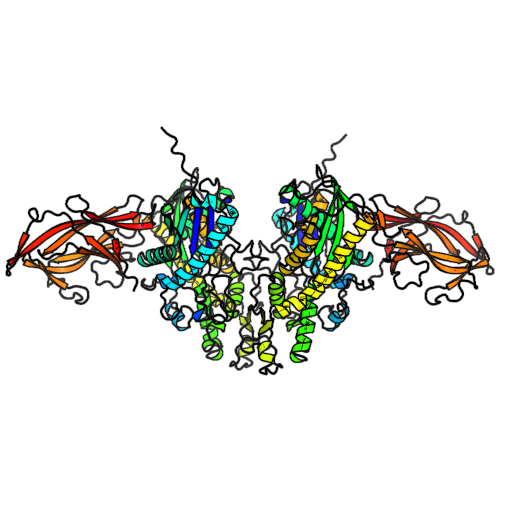180 ASP B C 1
ATOM 6197 O O . ASP B 1 180 ? -0.595 29.875 -9.32 1 95.69 180 ASP B O 1
ATOM 6201 N N . ALA B 1 181 ? -1.303 28.797 -7.531 1 97.31 181 ALA B N 1
ATOM 6202 C CA . ALA B 1 181 ? -1.187 27.484 -8.148 1 97.31 181 ALA B CA 1
ATOM 6203 C C . ALA B 1 181 ? -2.318 27.25 -9.141 1 97.31 181 ALA B C 1
ATOM 6205 O O . ALA B 1 181 ? -2.238 26.344 -9.977 1 97.31 181 ALA B O 1
ATOM 6206 N N . GLY B 1 182 ? -3.404 28 -9.023 1 95.75 182 GLY B N 1
ATOM 6207 C CA . GLY B 1 182 ? -4.477 27.906 -10 1 95.75 182 GLY B CA 1
ATOM 6208 C C . GLY B 1 182 ? -5.816 27.547 -9.383 1 95.75 182 GLY B C 1
ATOM 6209 O O . GLY B 1 182 ? -6.844 27.578 -10.062 1 95.75 182 GLY B O 1
ATOM 6210 N N . PHE B 1 183 ? -5.812 27.297 -8.094 1 96.06 183 PHE B N 1
ATOM 6211 C CA . PHE B 1 183 ? -7.078 26.969 -7.449 1 96.06 183 PHE B CA 1
ATOM 6212 C C . PHE B 1 183 ? -7.984 28.188 -7.379 1 96.06 183 PHE B C 1
ATOM 6214 O O . PHE B 1 183 ? -7.523 29.297 -7.086 1 96.06 183 PHE B O 1
ATOM 6221 N N . ALA B 1 184 ? -9.266 28.016 -7.668 1 93.81 184 ALA B N 1
ATOM 6222 C CA . ALA B 1 184 ? -10.289 29.047 -7.633 1 93.81 184 ALA B CA 1
ATOM 6223 C C . ALA B 1 184 ? -9.945 30.188 -8.578 1 93.81 184 ALA B C 1
ATOM 6225 O O . ALA B 1 184 ? -9.992 31.359 -8.18 1 93.81 184 ALA B O 1
ATOM 6226 N N . SER B 1 185 ? -9.5 29.797 -9.742 1 90.12 185 SER B N 1
ATOM 6227 C CA . SER B 1 185 ? -9.102 30.797 -10.727 1 90.12 185 SER B CA 1
ATOM 6228 C C . SER B 1 185 ? -10.32 31.391 -11.438 1 90.12 185 SER B C 1
ATOM 6230 O O . SER B 1 185 ? -10.242 32.5 -12 1 90.12 185 SER B O 1
ATOM 6232 N N . ARG B 1 186 ? -11.5 30.75 -11.43 1 90.31 186 ARG B N 1
ATOM 6233 C CA . ARG B 1 186 ? -12.711 31.25 -12.07 1 90.31 186 ARG B CA 1
ATOM 6234 C C . ARG B 1 186 ? -13.523 32.125 -11.102 1 90.31 186 ARG B C 1
ATOM 6236 O O . ARG B 1 186 ? -13.562 31.844 -9.906 1 90.31 186 ARG B O 1
ATOM 6243 N N . PRO B 1 187 ? -14.156 33.062 -11.508 1 87.94 187 PRO B N 1
ATOM 6244 C CA . PRO B 1 187 ? -14.945 33.938 -10.641 1 87.94 187 PRO B CA 1
ATOM 6245 C C . PRO B 1 187 ? -16.016 33.188 -9.859 1 87.94 187 PRO B C 1
ATOM 6247 O O . PRO B 1 187 ? -16.391 33.594 -8.758 1 87.94 187 PRO B O 1
ATOM 6250 N N . ILE B 1 188 ? -16.469 32.188 -10.375 1 90.44 188 ILE B N 1
ATOM 6251 C CA . ILE B 1 188 ? -17.562 31.438 -9.742 1 90.44 188 ILE B CA 1
ATOM 6252 C C . ILE B 1 188 ? -17 30.516 -8.664 1 90.44 188 ILE B C 1
ATOM 6254 O O . ILE B 1 188 ? -17.766 29.953 -7.863 1 90.44 188 ILE B O 1
ATOM 6258 N N . ASP B 1 189 ? -15.672 30.375 -8.633 1 92.69 189 ASP B N 1
ATOM 6259 C CA . ASP B 1 189 ? -15.039 29.5 -7.652 1 92.69 189 ASP B CA 1
ATOM 6260 C C . ASP B 1 189 ? -14.664 30.266 -6.387 1 92.69 189 ASP B C 1
ATOM 6262 O O . ASP B 1 189 ? -14.523 31.484 -6.418 1 92.69 189 ASP B O 1
ATOM 6266 N N . ARG B 1 190 ? -14.586 29.531 -5.266 1 91.25 190 ARG B N 1
ATOM 6267 C CA . ARG B 1 190 ? -14.211 30.109 -3.984 1 91.25 190 ARG B CA 1
ATOM 6268 C C . ARG B 1 190 ? -13.172 29.25 -3.275 1 91.25 190 ARG B C 1
ATOM 6270 O O . ARG B 1 190 ? -13.18 28.031 -3.406 1 91.25 190 ARG B O 1
ATOM 6277 N N . LEU B 1 191 ? -12.25 29.938 -2.574 1 93 191 LEU B N 1
ATOM 6278 C CA . LEU B 1 191 ? -11.258 29.25 -1.753 1 93 191 LEU B CA 1
ATOM 6279 C C . LEU B 1 191 ? -11.367 29.688 -0.295 1 93 191 LEU B C 1
ATOM 6281 O O . LEU B 1 191 ? -11.203 30.875 0.019 1 93 191 LEU B O 1
ATOM 6285 N N . SER B 1 192 ? -11.734 28.766 0.527 1 90.62 192 SER B N 1
ATOM 6286 C CA . SER B 1 192 ? -11.875 29.016 1.958 1 90.62 192 SER B CA 1
ATOM 6287 C C . SER B 1 192 ? -10.852 28.203 2.758 1 90.62 192 SER B C 1
ATOM 6289 O O . SER B 1 192 ? -10.312 27.203 2.273 1 90.62 192 SER B O 1
ATOM 6291 N N . LEU B 1 193 ? -10.578 28.688 3.955 1 89.31 193 LEU B N 1
ATOM 6292 C CA . LEU B 1 193 ? -9.656 28 4.848 1 89.31 193 LEU B CA 1
ATOM 6293 C C . LEU B 1 193 ? -10.406 27.297 5.973 1 89.31 193 LEU B C 1
ATOM 6295 O O . LEU B 1 193 ? -11.469 27.766 6.398 1 89.31 193 LEU B O 1
ATOM 6299 N N . ILE B 1 194 ? -9.906 26.203 6.398 1 87.5 194 ILE B N 1
ATOM 6300 C CA . ILE B 1 194 ? -10.391 25.5 7.574 1 87.5 194 ILE B CA 1
ATOM 6301 C C . ILE B 1 194 ? -9.203 24.969 8.375 1 87.5 194 ILE B C 1
ATOM 6303 O O . ILE B 1 194 ? -8.18 24.578 7.809 1 87.5 194 ILE B O 1
ATOM 6307 N N . THR B 1 195 ? -9.336 25 9.672 1 85.38 195 THR B N 1
ATOM 6308 C CA . THR B 1 195 ? -8.234 24.469 10.477 1 85.38 195 THR B CA 1
ATOM 6309 C C . THR B 1 195 ? -8.203 22.938 10.406 1 85.38 195 THR B C 1
ATOM 6311 O O . THR B 1 195 ? -9.25 22.297 10.367 1 85.38 195 THR B O 1
ATOM 6314 N N . GLU B 1 196 ? -7.023 22.375 10.438 1 88.25 196 GLU B N 1
ATOM 6315 C CA . GLU B 1 196 ? -6.832 20.938 10.336 1 88.25 196 GLU B CA 1
ATOM 6316 C C . GLU B 1 196 ? -7.574 20.203 11.445 1 88.25 196 GLU B C 1
ATOM 6318 O O . GLU B 1 196 ? -8.289 19.234 11.18 1 88.25 196 GLU B O 1
ATOM 6323 N N . PRO B 1 197 ? -7.523 20.609 12.688 1 82.5 197 PRO B N 1
ATOM 6324 C CA . PRO B 1 197 ? -8.234 19.859 13.727 1 82.5 197 PRO B CA 1
ATOM 6325 C C . PRO B 1 197 ? -9.75 19.922 13.562 1 82.5 197 PRO B C 1
ATOM 6327 O O . PRO B 1 197 ? -10.453 18.953 13.867 1 82.5 197 PRO B O 1
ATOM 6330 N N . ASP B 1 198 ? -10.258 21.047 13.102 1 82.75 198 ASP B N 1
ATOM 6331 C CA . ASP B 1 198 ? -11.695 21.156 12.875 1 82.75 198 ASP B CA 1
ATOM 6332 C C . ASP B 1 198 ? -12.156 20.188 11.797 1 82.75 198 ASP B C 1
ATOM 6334 O O . ASP B 1 198 ? -13.195 19.547 11.93 1 82.75 198 ASP B O 1
ATOM 6338 N N . ALA B 1 199 ? -11.391 20.203 10.727 1 88.88 199 ALA B N 1
ATOM 6339 C CA . ALA B 1 199 ? -11.703 19.281 9.648 1 88.88 199 ALA B CA 1
ATOM 6340 C C . ALA B 1 199 ? -11.648 17.828 10.133 1 88.88 199 ALA B C 1
ATOM 6342 O O . ALA B 1 199 ? -12.547 17.031 9.844 1 88.88 199 ALA B O 1
ATOM 6343 N N . ALA B 1 200 ? -10.625 17.547 10.82 1 86.19 200 ALA B N 1
ATOM 6344 C CA . ALA B 1 200 ? -10.445 16.188 11.344 1 86.19 200 ALA B CA 1
ATOM 6345 C C . ALA B 1 200 ? -11.586 15.812 12.281 1 86.19 200 ALA B C 1
ATOM 6347 O O . ALA B 1 200 ? -12.086 14.688 12.234 1 86.19 200 ALA B O 1
ATOM 6348 N N . ALA B 1 201 ? -11.969 16.703 13.141 1 81.62 201 ALA B N 1
ATOM 6349 C CA . ALA B 1 201 ? -13.039 16.469 14.102 1 81.62 201 ALA B CA 1
ATOM 6350 C C . ALA B 1 201 ? -14.359 16.188 13.383 1 81.62 201 ALA B C 1
ATOM 6352 O O . ALA B 1 201 ? -15.125 15.312 13.797 1 81.62 201 ALA B O 1
ATOM 6353 N N . HIS B 1 202 ? -14.539 17 12.398 1 84.56 202 HIS B N 1
ATOM 6354 C CA . HIS B 1 202 ? -15.781 16.844 11.641 1 84.56 202 HIS B CA 1
ATOM 6355 C C . HIS B 1 202 ? -15.922 15.438 11.094 1 84.56 202 HIS B C 1
ATOM 6357 O O . HIS B 1 202 ? -16.969 14.797 11.266 1 84.56 202 HIS B O 1
ATOM 6363 N N . MET B 1 203 ? -14.938 14.93 10.469 1 84.12 203 MET B N 1
ATOM 6364 C CA . MET B 1 203 ? -14.969 13.609 9.844 1 84.12 203 MET B CA 1
ATOM 6365 C C . MET B 1 203 ? -14.953 12.508 10.891 1 84.12 203 MET B C 1
ATOM 6367 O O . MET B 1 203 ? -15.68 11.523 10.781 1 84.12 203 MET B O 1
ATOM 6371 N N . ALA B 1 204 ? -14.109 12.648 11.852 1 79.12 204 ALA B N 1
ATOM 6372 C CA . ALA B 1 204 ? -13.93 11.617 12.859 1 79.12 204 ALA B CA 1
ATOM 6373 C C . ALA B 1 204 ? -15.211 11.391 13.656 1 79.12 204 ALA B C 1
ATOM 6375 O O . ALA B 1 204 ? -15.609 10.25 13.898 1 79.12 204 ALA B O 1
ATOM 6376 N N . LEU B 1 205 ? -15.836 12.383 14.031 1 78.31 205 LEU B N 1
ATOM 6377 C CA . LEU B 1 205 ? -17.016 12.289 14.883 1 78.31 205 LEU B CA 1
ATOM 6378 C C . LEU B 1 205 ? -18.234 11.836 14.07 1 78.31 205 LEU B C 1
ATOM 6380 O O . LEU B 1 205 ? -19.016 11.016 14.547 1 78.31 205 LEU B O 1
ATOM 6384 N N . LYS B 1 206 ? -18.297 12.297 12.922 1 78.25 206 LYS B N 1
ATOM 6385 C CA . LYS B 1 206 ? -19.422 11.883 12.078 1 78.25 206 LYS B CA 1
ATOM 6386 C C . LYS B 1 206 ? -19.328 10.398 11.734 1 78.25 206 LYS B C 1
ATOM 6388 O O . LYS B 1 206 ? -20.328 9.688 11.766 1 78.25 206 LYS B O 1
ATOM 6393 N N . SER B 1 207 ? -18.172 10 11.305 1 73.5 207 SER B N 1
ATOM 6394 C CA . SER B 1 207 ? -17.969 8.602 10.938 1 73.5 207 SER B CA 1
ATOM 6395 C C . SER B 1 207 ? -18.156 7.684 12.141 1 73.5 207 SER B C 1
ATOM 6397 O O . SER B 1 207 ? -18.688 6.578 12.008 1 73.5 207 SER B O 1
ATOM 6399 N N . SER B 1 208 ? -17.734 8.086 13.25 1 66.94 208 SER B N 1
ATOM 6400 C CA . SER B 1 208 ? -17.812 7.27 14.461 1 66.94 208 SER B CA 1
ATOM 6401 C C . SER B 1 208 ? -19.266 7.141 14.945 1 66.94 208 SER B C 1
ATOM 6403 O O . SER B 1 208 ? -19.688 6.066 15.375 1 66.94 208 SER B O 1
ATOM 6405 N N . ILE B 1 209 ? -19.938 8.211 14.961 1 63.72 209 ILE B N 1
ATOM 6406 C CA . ILE B 1 209 ? -21.328 8.211 15.391 1 63.72 209 ILE B CA 1
ATOM 6407 C C . ILE B 1 209 ? -22.141 7.262 14.516 1 63.72 209 ILE B C 1
ATOM 6409 O O . ILE B 1 209 ? -23.047 6.57 15 1 63.72 209 ILE B O 1
ATOM 6413 N N . HIS B 1 210 ? -21.75 7.168 13.352 1 60.97 210 HIS B N 1
ATOM 6414 C CA . HIS B 1 210 ? -22.453 6.316 12.406 1 60.97 210 HIS B CA 1
ATOM 6415 C C . HIS B 1 210 ? -22.234 4.84 12.711 1 60.97 210 HIS B C 1
ATOM 6417 O O . HIS B 1 210 ? -23.141 4.023 12.555 1 60.97 210 HIS B O 1
ATOM 6423 N N . HIS B 1 211 ? -21.125 4.543 13.141 1 54.56 211 HIS B N 1
ATOM 6424 C CA . HIS B 1 211 ? -20.781 3.141 13.328 1 54.56 211 HIS B CA 1
ATOM 6425 C C . HIS B 1 211 ? -21.109 2.68 14.742 1 54.56 211 HIS B C 1
ATOM 6427 O O . HIS B 1 211 ? -21.5 1.531 14.953 1 54.56 211 HIS B O 1
ATOM 6433 N N . VAL B 1 212 ? -20.812 3.625 15.625 1 54.44 212 VAL B N 1
ATOM 6434 C CA . VAL B 1 212 ? -21.062 3.301 17.031 1 54.44 212 VAL B CA 1
ATOM 6435 C C . VAL B 1 212 ? -21.859 4.434 17.688 1 54.44 212 VAL B C 1
ATOM 6437 O O . VAL B 1 212 ? -21.281 5.449 18.078 1 54.44 212 VAL B O 1
ATOM 6440 N N . GLU B 1 213 ? -23.078 4.305 17.734 1 55.34 213 GLU B N 1
ATOM 6441 C CA . GLU B 1 213 ? -23.953 5.359 18.25 1 55.34 213 GLU B CA 1
ATOM 6442 C C . GLU B 1 213 ? -23.5 5.84 19.625 1 55.34 213 GLU B C 1
ATOM 6444 O O . GLU B 1 213 ? -23.594 7.031 19.938 1 55.34 213 GLU B O 1
ATOM 6449 N N . ASP B 1 214 ? -22.922 5.055 20.344 1 59.78 214 ASP B N 1
ATOM 6450 C CA . ASP B 1 214 ? -22.641 5.414 21.734 1 59.78 214 ASP B CA 1
ATOM 6451 C C . ASP B 1 214 ? -21.188 5.809 21.922 1 59.78 214 ASP B C 1
ATOM 6453 O O . ASP B 1 214 ? -20.672 5.793 23.031 1 59.78 214 ASP B O 1
ATOM 6457 N N . LEU B 1 215 ? -20.625 6.223 20.922 1 66.06 215 LEU B N 1
ATOM 6458 C CA . LEU B 1 215 ? -19.219 6.551 21.078 1 66.06 215 LEU B CA 1
ATOM 6459 C C . LEU B 1 215 ? -19.031 7.895 21.781 1 66.06 215 LEU B C 1
ATOM 6461 O O . LEU B 1 215 ? -18.141 8.062 22.594 1 66.06 215 LEU B O 1
ATOM 6465 N N . ILE B 1 216 ? -19.969 8.914 21.453 1 77 216 ILE B N 1
ATOM 6466 C CA . ILE B 1 216 ? -19.891 10.227 22.078 1 77 216 ILE B CA 1
ATOM 6467 C C . ILE B 1 216 ? -21.234 10.57 22.719 1 77 216 ILE B C 1
ATOM 6469 O O . ILE B 1 216 ? -22.297 10.18 22.203 1 77 216 ILE B O 1
ATOM 6473 N N . ASP B 1 217 ? -21.156 11.195 23.922 1 83.94 217 ASP B N 1
ATOM 6474 C CA . ASP B 1 217 ? -22.359 11.57 24.656 1 83.94 217 ASP B CA 1
ATOM 6475 C C . ASP B 1 217 ? -22.531 13.086 24.688 1 83.94 217 ASP B C 1
ATOM 6477 O O . ASP B 1 217 ? -21.562 13.82 24.875 1 83.94 217 ASP B O 1
ATOM 6481 N N . VAL B 1 218 ? -23.812 13.469 24.5 1 88.62 218 VAL B N 1
ATOM 6482 C CA . VAL B 1 218 ? -24.125 14.883 24.641 1 88.62 218 VAL B CA 1
ATOM 6483 C C . VAL B 1 218 ? -23.781 15.352 26.047 1 88.62 218 VAL B C 1
ATOM 6485 O O . VAL B 1 218 ? -24.047 14.656 27.031 1 88.62 218 VAL B O 1
ATOM 6488 N N . GLY B 1 219 ? -23.141 16.469 26.141 1 91.12 219 GLY B N 1
ATOM 6489 C CA . GLY B 1 219 ? -22.797 17.047 27.438 1 91.12 219 GLY B CA 1
ATOM 6490 C C . GLY B 1 219 ? -21.422 16.641 27.922 1 91.12 219 GLY B C 1
ATOM 6491 O O . GLY B 1 219 ? -21.031 16.969 29.047 1 91.12 219 GLY B O 1
ATOM 6492 N N . THR B 1 220 ? -20.766 15.922 27.125 1 92.44 220 THR B N 1
ATOM 6493 C CA . THR B 1 220 ? -19.422 15.516 27.5 1 92.44 220 THR B CA 1
ATOM 6494 C C . THR B 1 220 ? -18.391 16.141 26.547 1 92.44 220 THR B C 1
ATOM 6496 O O . THR B 1 220 ? -18.75 16.625 25.469 1 92.44 220 THR B O 1
ATOM 6499 N N . GLY B 1 221 ? -17.141 16.141 27.047 1 93.12 221 GLY B N 1
ATOM 6500 C CA . GLY B 1 221 ? -16.062 16.688 26.234 1 93.12 221 GLY B CA 1
ATOM 6501 C C . GLY B 1 221 ? -15.422 15.664 25.328 1 93.12 221 GLY B C 1
ATOM 6502 O O . GLY B 1 221 ? -15.281 14.5 25.703 1 93.12 221 GLY B O 1
ATOM 6503 N N . VAL B 1 222 ? -15.047 16.156 24.156 1 91.5 222 VAL B N 1
ATOM 6504 C CA . VAL B 1 222 ? -14.289 15.359 23.188 1 91.5 222 VAL B CA 1
ATOM 6505 C C . VAL B 1 222 ? -13.008 16.094 22.812 1 91.5 222 VAL B C 1
ATOM 6507 O O . VAL B 1 222 ? -13.047 17.281 22.453 1 91.5 222 VAL B O 1
ATOM 6510 N N . MET B 1 223 ? -11.938 15.461 22.938 1 93.88 223 MET B N 1
ATOM 6511 C CA . MET B 1 223 ? -10.633 16 22.547 1 93.88 223 MET B CA 1
ATOM 6512 C C . MET B 1 223 ? -10.164 15.398 21.234 1 93.88 223 MET B C 1
ATOM 6514 O O . MET B 1 223 ? -10.094 14.18 21.094 1 93.88 223 MET B O 1
ATOM 6518 N N . VAL B 1 224 ? -9.922 16.25 20.266 1 90.06 224 VAL B N 1
ATOM 6519 C CA . VAL B 1 224 ? -9.391 15.805 18.984 1 90.06 224 VAL B CA 1
ATOM 6520 C C . VAL B 1 224 ? -7.895 16.109 18.906 1 90.06 224 VAL B C 1
ATOM 6522 O O . VAL B 1 224 ? -7.488 17.266 19.016 1 90.06 224 VAL B O 1
ATOM 6525 N N . CYS B 1 225 ? -7.121 15.117 18.766 1 93 225 CYS B N 1
ATOM 6526 C CA . CYS B 1 225 ? -5.672 15.242 18.672 1 93 225 CYS B CA 1
ATOM 6527 C C . CYS B 1 225 ? -5.184 14.914 17.266 1 93 225 CYS B C 1
ATOM 6529 O O . CYS B 1 225 ? -5.102 13.742 16.891 1 93 225 CYS B O 1
ATOM 6531 N N . ASP B 1 226 ? -4.746 15.898 16.578 1 91.19 226 ASP B N 1
ATOM 6532 C CA . ASP B 1 226 ? -4.184 15.727 15.242 1 91.19 226 ASP B CA 1
ATOM 6533 C C . ASP B 1 226 ? -2.656 15.664 15.297 1 91.19 226 ASP B C 1
ATOM 6535 O O . ASP B 1 226 ? -1.996 16.688 15.453 1 91.19 226 ASP B O 1
ATOM 6539 N N . LEU B 1 227 ? -2.168 14.5 15.172 1 93.5 227 LEU B N 1
ATOM 6540 C CA . LEU B 1 227 ? -0.723 14.305 15.18 1 93.5 227 LEU B CA 1
ATOM 6541 C C . LEU B 1 227 ? -0.189 14.125 13.758 1 93.5 227 LEU B C 1
ATOM 6543 O O . LEU B 1 227 ? -0.113 13.008 13.258 1 93.5 227 LEU B O 1
ATOM 6547 N N . GLY B 1 228 ? 0.322 15.18 13.188 1 90.19 228 GLY B N 1
ATOM 6548 C CA . GLY B 1 228 ? 0.837 15.164 11.828 1 90.19 228 GLY B CA 1
ATOM 6549 C C . GLY B 1 228 ? 2.342 14.977 11.766 1 90.19 228 GLY B C 1
ATOM 6550 O O . GLY B 1 228 ? 2.973 14.625 12.758 1 90.19 228 GLY B O 1
ATOM 6551 N N . GLY B 1 229 ? 2.789 15.18 10.633 1 89.12 229 GLY B N 1
ATOM 6552 C CA . GLY B 1 229 ? 4.227 15.047 10.453 1 89.12 229 GLY B CA 1
ATOM 6553 C C . GLY B 1 229 ? 5.012 16.156 11.125 1 89.12 229 GLY B C 1
ATOM 6554 O O . GLY B 1 229 ? 6.047 15.898 11.75 1 89.12 229 GLY B O 1
ATOM 6555 N N . GLY B 1 230 ? 4.539 17.297 10.953 1 87.81 230 GLY B N 1
ATOM 6556 C CA . GLY B 1 230 ? 5.281 18.438 11.484 1 87.81 230 GLY B CA 1
ATOM 6557 C C . GLY B 1 230 ? 4.629 19.062 12.703 1 87.81 230 GLY B C 1
ATOM 6558 O O . GLY B 1 230 ? 5.305 19.672 13.531 1 87.81 230 GLY B O 1
ATOM 6559 N N . THR B 1 231 ? 3.365 18.938 12.727 1 88.88 231 THR B N 1
ATOM 6560 C CA . THR B 1 231 ? 2.652 19.672 13.773 1 88.88 231 THR B CA 1
ATOM 6561 C C . THR B 1 231 ? 1.689 18.75 14.516 1 88.88 231 THR B C 1
ATOM 6563 O O . THR B 1 231 ? 1.227 17.75 13.953 1 88.88 231 THR B O 1
ATOM 6566 N N . VAL B 1 232 ? 1.53 19.094 15.75 1 91.75 232 VAL B N 1
ATOM 6567 C CA . VAL B 1 232 ? 0.486 18.516 16.594 1 91.75 232 VAL B CA 1
ATOM 6568 C C . VAL B 1 232 ? -0.512 19.609 17 1 91.75 232 VAL B C 1
ATOM 6570 O O . VAL B 1 232 ? -0.117 20.703 17.406 1 91.75 232 VAL B O 1
ATOM 6573 N N . ASP B 1 233 ? -1.775 19.297 16.766 1 89.44 233 ASP B N 1
ATOM 6574 C CA . ASP B 1 233 ? -2.838 20.234 17.094 1 89.44 233 ASP B CA 1
ATOM 6575 C C . ASP B 1 233 ? -3.951 19.562 17.891 1 89.44 233 ASP B C 1
ATOM 6577 O O . ASP B 1 233 ? -4.438 18.5 17.484 1 89.44 233 ASP B O 1
ATOM 6581 N N . ILE B 1 234 ? -4.34 20.234 18.984 1 91.38 234 ILE B N 1
ATOM 6582 C CA . ILE B 1 234 ? -5.355 19.641 19.859 1 91.38 234 ILE B CA 1
ATOM 6583 C C . ILE B 1 234 ? -6.488 20.641 20.062 1 91.38 234 ILE B C 1
ATOM 6585 O O . ILE B 1 234 ? -6.242 21.828 20.312 1 91.38 234 ILE B O 1
ATOM 6589 N N . THR B 1 235 ? -7.68 20.172 19.922 1 88.56 235 THR B N 1
ATOM 6590 C CA . THR B 1 235 ? -8.875 20.938 20.25 1 88.56 235 THR B CA 1
ATOM 6591 C C . THR B 1 235 ? -9.812 20.125 21.125 1 88.56 235 THR B C 1
ATOM 6593 O O . THR B 1 235 ? -9.945 18.906 20.953 1 88.56 235 THR B O 1
ATOM 6596 N N . THR B 1 236 ? -10.398 20.781 22.031 1 92.25 236 THR B N 1
ATOM 6597 C CA . THR B 1 236 ? -11.336 20.141 22.938 1 92.25 236 THR B CA 1
ATOM 6598 C C . THR B 1 236 ? -12.695 20.844 22.906 1 92.25 236 THR B C 1
ATOM 6600 O O . THR B 1 236 ? -12.773 22.062 23.062 1 92.25 236 THR B O 1
ATOM 6603 N N . SER B 1 237 ? -13.711 20.016 22.688 1 91.19 237 SER B N 1
ATOM 6604 C CA . SER B 1 237 ? -15.055 20.578 22.547 1 91.19 237 SER B CA 1
ATOM 6605 C C . SER B 1 237 ? -16.078 19.766 23.359 1 91.19 237 SER B C 1
ATOM 6607 O O . SER B 1 237 ? -15.859 18.578 23.625 1 91.19 237 SER B O 1
ATOM 6609 N N . GLU B 1 238 ? -17.125 20.438 23.703 1 92.94 238 GLU B N 1
ATOM 6610 C CA . GLU B 1 238 ? -18.312 19.781 24.234 1 92.94 238 GLU B CA 1
ATOM 6611 C C . GLU B 1 238 ? -19.266 19.375 23.125 1 92.94 238 GLU B C 1
ATOM 6613 O O . GLU B 1 238 ? -19.516 20.141 22.203 1 92.94 238 GLU B O 1
ATOM 6618 N N . VAL B 1 239 ? -19.797 18.172 23.25 1 89.56 239 VAL B N 1
ATOM 6619 C CA . VAL B 1 239 ? -20.859 17.75 22.344 1 89.56 239 VAL B CA 1
ATOM 6620 C C . VAL B 1 239 ? -22.188 18.359 22.781 1 89.56 239 VAL B C 1
ATOM 6622 O O . VAL B 1 239 ? -22.766 17.938 23.797 1 89.56 239 VAL B O 1
ATOM 6625 N N . VAL B 1 240 ? -22.688 19.281 22.016 1 88.69 240 VAL B N 1
ATOM 6626 C CA . VAL B 1 240 ? -23.922 19.984 22.375 1 88.69 240 VAL B CA 1
ATOM 6627 C C . VAL B 1 240 ? -25.125 19.219 21.812 1 88.69 240 VAL B C 1
ATOM 6629 O O . VAL B 1 240 ? -26.156 19.109 22.484 1 88.69 240 VAL B O 1
ATOM 6632 N N . ARG B 1 241 ? -24.922 18.734 20.594 1 86.25 241 ARG B N 1
ATOM 6633 C CA . ARG B 1 241 ? -25.969 18 19.906 1 86.25 241 ARG B CA 1
ATOM 6634 C C . ARG B 1 241 ? -25.391 16.984 18.938 1 86.25 241 ARG B C 1
ATOM 6636 O O . ARG B 1 241 ? -24.359 17.234 18.297 1 86.25 241 ARG B O 1
ATOM 6643 N N . LYS B 1 242 ? -25.984 15.844 18.75 1 80.94 242 LYS B N 1
ATOM 6644 C CA . LYS B 1 242 ? -25.516 14.797 17.844 1 80.94 242 LYS B CA 1
ATOM 6645 C C . LYS B 1 242 ? -26.375 14.742 16.578 1 80.94 242 LYS B C 1
ATOM 6647 O O . LYS B 1 242 ? -25.891 14.391 15.508 1 80.94 242 LYS B O 1
ATOM 6652 N N . SER B 1 243 ? -27.641 14.977 16.734 1 76.62 243 SER B N 1
ATOM 6653 C CA . SER B 1 243 ? -28.625 14.891 15.648 1 76.62 243 SER B CA 1
ATOM 6654 C C . SER B 1 243 ? -29.531 16.109 15.633 1 76.62 243 SER B C 1
ATOM 6656 O O . SER B 1 243 ? -29.859 16.656 16.688 1 76.62 243 SER B O 1
ATOM 6658 N N . PRO B 1 244 ? -29.922 16.438 14.461 1 72.94 244 PRO B N 1
ATOM 6659 C CA . PRO B 1 244 ? -29.734 15.93 13.102 1 72.94 244 PRO B CA 1
ATOM 6660 C C . PRO B 1 244 ? -28.328 16.188 12.555 1 72.94 244 PRO B C 1
ATOM 6662 O O . PRO B 1 244 ? -27.875 15.5 11.641 1 72.94 244 PRO B O 1
ATOM 6665 N N . SER B 1 245 ? -27.703 17.359 13.203 1 73.69 245 SER B N 1
ATOM 6666 C CA . SER B 1 245 ? -26.312 17.641 12.844 1 73.69 245 SER B CA 1
ATOM 6667 C C . SER B 1 245 ? -25.438 17.781 14.078 1 73.69 245 SER B C 1
ATOM 6669 O O . SER B 1 245 ? -25.891 18.281 15.109 1 73.69 245 SER B O 1
ATOM 6671 N N . LEU B 1 246 ? -24.297 17.422 13.945 1 78.69 246 LEU B N 1
ATOM 6672 C CA . LEU B 1 246 ? -23.359 17.5 15.055 1 78.69 246 LEU B CA 1
ATOM 6673 C C . LEU B 1 246 ? -23 18.953 15.375 1 78.69 246 LEU B C 1
ATOM 6675 O O . LEU B 1 246 ? -22.656 19.719 14.469 1 78.69 246 LEU B O 1
ATOM 6679 N N . LYS B 1 247 ? -23.266 19.328 16.609 1 83.44 247 LYS B N 1
ATOM 6680 C CA . LYS B 1 247 ? -22.906 20.656 17.078 1 83.44 247 LYS B CA 1
ATOM 6681 C C . LYS B 1 247 ? -21.938 20.594 18.25 1 83.44 247 LYS B C 1
ATOM 6683 O O . LYS B 1 247 ? -22.188 19.875 19.234 1 83.44 247 LYS B O 1
ATOM 6688 N N . LEU B 1 248 ? -20.844 21.391 18.125 1 86.81 248 LEU B N 1
ATOM 6689 C CA . LEU B 1 248 ? -19.812 21.391 19.156 1 86.81 248 LEU B CA 1
ATOM 6690 C C . LEU B 1 248 ? -19.562 22.812 19.672 1 86.81 248 LEU B C 1
ATOM 6692 O O . LEU B 1 248 ? -19.875 23.781 19 1 86.81 248 LEU B O 1
ATOM 6696 N N . ARG B 1 249 ? -19.156 22.812 20.859 1 85.38 249 ARG B N 1
ATOM 6697 C CA . ARG B 1 249 ? -18.688 24.047 21.484 1 85.38 249 ARG B CA 1
ATOM 6698 C C . ARG B 1 249 ? -17.297 23.875 22.062 1 85.38 249 ARG B C 1
ATOM 6700 O O . ARG B 1 249 ? -17.047 22.984 22.875 1 85.38 249 ARG B O 1
ATOM 6707 N N . GLU B 1 250 ? -16.422 24.75 21.672 1 87.69 250 GLU B N 1
ATOM 6708 C CA . GLU B 1 250 ? -15.055 24.656 22.188 1 87.69 250 GLU B CA 1
ATOM 6709 C C . GLU B 1 250 ? -15.008 24.969 23.672 1 87.69 250 GLU B C 1
ATOM 6711 O O . GLU B 1 250 ? -15.562 25.984 24.125 1 87.69 250 GLU B O 1
ATOM 6716 N N . ILE B 1 251 ? -14.312 24.156 24.5 1 91.5 251 ILE B N 1
ATOM 6717 C CA . ILE B 1 251 ? -14.367 24.344 25.938 1 91.5 251 ILE B CA 1
ATOM 6718 C C . ILE B 1 251 ? -12.961 24.578 26.484 1 91.5 251 ILE B C 1
ATOM 6720 O O . ILE B 1 251 ? -12.789 24.812 27.688 1 91.5 251 ILE B O 1
ATOM 6724 N N . ALA B 1 252 ? -12 24.469 25.672 1 90.38 252 ALA B N 1
ATOM 6725 C CA . ALA B 1 252 ? -10.617 24.797 26.016 1 90.38 252 ALA B CA 1
ATOM 6726 C C . ALA B 1 252 ? -9.914 25.5 24.859 1 90.38 252 ALA B C 1
ATOM 6728 O O . ALA B 1 252 ? -10.242 25.25 23.688 1 90.38 252 ALA B O 1
ATOM 6729 N N . ILE B 1 253 ? -8.953 26.375 25.172 1 84.38 253 ILE B N 1
ATOM 6730 C CA . ILE B 1 253 ? -8.164 27.016 24.125 1 84.38 253 ILE B CA 1
ATOM 6731 C C . ILE B 1 253 ? -7.266 25.969 23.453 1 84.38 253 ILE B C 1
ATOM 6733 O O . ILE B 1 253 ? -6.484 25.297 24.125 1 84.38 253 ILE B O 1
ATOM 6737 N N . GLY B 1 254 ? -7.445 25.828 22.203 1 82.44 254 GLY B N 1
ATOM 6738 C CA . GLY B 1 254 ? -6.656 24.859 21.453 1 82.44 254 GLY B CA 1
ATOM 6739 C C . GLY B 1 254 ? -5.16 25.047 21.641 1 82.44 254 GLY B C 1
ATOM 6740 O O . GLY B 1 254 ? -4.684 26.156 21.828 1 82.44 254 GLY B O 1
ATOM 6741 N N . ALA B 1 255 ? -4.453 23.906 21.656 1 82.62 255 ALA B N 1
ATOM 6742 C CA . ALA B 1 255 ? -3 23.906 21.812 1 82.62 255 ALA B CA 1
ATOM 6743 C C . ALA B 1 255 ? -2.328 23.141 20.688 1 82.62 255 ALA B C 1
ATOM 6745 O O . ALA B 1 255 ? -2.965 22.312 20.016 1 82.62 255 ALA B O 1
ATOM 6746 N N . GLY B 1 256 ? -1.072 23.531 20.438 1 85.75 256 GLY B N 1
ATOM 6747 C CA . GLY B 1 256 ? -0.312 22.797 19.422 1 85.75 256 GLY B CA 1
ATOM 6748 C C . GLY B 1 256 ? 1.163 23.156 19.422 1 85.75 256 GLY B C 1
ATOM 6749 O O . GLY B 1 256 ? 1.612 23.969 20.234 1 85.75 256 GLY B O 1
ATOM 6750 N N . GLY B 1 257 ? 1.899 22.5 18.688 1 85.5 257 GLY B N 1
ATOM 6751 C CA . GLY B 1 257 ? 3.326 22.734 18.516 1 85.5 257 GLY B CA 1
ATOM 6752 C C . GLY B 1 257 ? 3.9 22.031 17.297 1 85.5 257 GLY B C 1
ATOM 6753 O O . GLY B 1 257 ? 3.236 21.188 16.688 1 85.5 257 GLY B O 1
ATOM 6754 N N . LYS B 1 258 ? 5.094 22.5 16.969 1 86.06 258 LYS B N 1
ATOM 6755 C CA . LYS B 1 258 ? 5.844 21.859 15.898 1 86.06 258 LYS B CA 1
ATOM 6756 C C . LYS B 1 258 ? 6.602 20.641 16.406 1 86.06 258 LYS B C 1
ATOM 6758 O O . LYS B 1 258 ? 7.832 20.625 16.406 1 86.06 258 LYS B O 1
ATOM 6763 N N . CYS B 1 259 ? 5.848 19.688 16.844 1 89.94 259 CYS B N 1
ATOM 6764 C CA . CYS B 1 259 ? 6.402 18.484 17.453 1 89.94 259 CYS B CA 1
ATOM 6765 C C . CYS B 1 259 ? 5.773 17.219 16.859 1 89.94 259 CYS B C 1
ATOM 6767 O O . CYS B 1 259 ? 5.363 16.328 17.594 1 89.94 259 CYS B O 1
ATOM 6769 N N . GLY B 1 260 ? 5.672 17.156 15.602 1 90.62 260 GLY B N 1
ATOM 6770 C CA . GLY B 1 260 ? 5.086 16.016 14.93 1 90.62 260 GLY B CA 1
ATOM 6771 C C . GLY B 1 260 ? 6.098 14.93 14.609 1 90.62 260 GLY B C 1
ATOM 6772 O O . GLY B 1 260 ? 7.137 14.828 15.273 1 90.62 260 GLY B O 1
ATOM 6773 N N . GLY B 1 261 ? 5.789 14.094 13.648 1 92.38 261 GLY B N 1
ATOM 6774 C CA . GLY B 1 261 ? 6.578 12.93 13.289 1 92.38 261 GLY B CA 1
ATOM 6775 C C . GLY B 1 261 ? 7.984 13.273 12.836 1 92.38 261 GLY B C 1
ATOM 6776 O O . GLY B 1 261 ? 8.914 12.484 13.023 1 92.38 261 GLY B O 1
ATOM 6777 N N . THR B 1 262 ? 8.227 14.422 12.305 1 90.81 262 THR B N 1
ATOM 6778 C CA . THR B 1 262 ? 9.539 14.805 11.812 1 90.81 262 THR B CA 1
ATOM 6779 C C . THR B 1 262 ? 10.5 15.047 12.969 1 90.81 262 THR B C 1
ATOM 6781 O O . THR B 1 262 ? 11.719 15.062 12.781 1 90.81 262 THR B O 1
ATOM 6784 N N . PHE B 1 263 ? 9.914 15.258 14.125 1 92.06 263 PHE B N 1
ATOM 6785 C CA . PHE B 1 263 ? 10.734 15.328 15.328 1 92.06 263 PHE B CA 1
ATOM 6786 C C . PHE B 1 263 ? 11.461 14.008 15.555 1 92.06 263 PHE B C 1
ATOM 6788 O O . PHE B 1 263 ? 12.625 14 15.961 1 92.06 263 PHE B O 1
ATOM 6795 N N . VAL B 1 264 ? 10.828 12.938 15.266 1 95 264 VAL B N 1
ATOM 6796 C CA . VAL B 1 264 ? 11.438 11.617 15.367 1 95 264 VAL B CA 1
ATOM 6797 C C . VAL B 1 264 ? 12.578 11.508 14.352 1 95 264 VAL B C 1
ATOM 6799 O O . VAL B 1 264 ? 13.633 10.945 14.656 1 95 264 VAL B O 1
ATOM 6802 N N . ASP B 1 265 ? 12.375 12.047 13.188 1 93.06 265 ASP B N 1
ATOM 6803 C CA . ASP B 1 265 ? 13.398 12.039 12.148 1 93.06 265 ASP B CA 1
ATOM 6804 C C . ASP B 1 265 ? 14.648 12.805 12.602 1 93.06 265 ASP B C 1
ATOM 6806 O O . ASP B 1 265 ? 15.773 12.359 12.367 1 93.06 265 ASP B O 1
ATOM 6810 N N . ARG B 1 266 ? 14.438 13.898 13.195 1 90.88 266 ARG B N 1
ATOM 6811 C CA . ARG B 1 266 ? 15.562 14.695 13.656 1 90.88 266 ARG B CA 1
ATOM 6812 C C . ARG B 1 266 ? 16.312 13.992 14.781 1 90.88 266 ARG B C 1
ATOM 6814 O O . ARG B 1 266 ? 17.531 14.125 14.898 1 90.88 266 ARG B O 1
ATOM 6821 N N . ASN B 1 267 ? 15.594 13.32 15.641 1 94.31 267 ASN B N 1
ATOM 6822 C CA . ASN B 1 267 ? 16.25 12.516 16.672 1 94.31 267 ASN B CA 1
ATOM 6823 C C . ASN B 1 267 ? 17.125 11.438 16.047 1 94.31 267 ASN B C 1
ATOM 6825 O O . ASN B 1 267 ? 18.188 11.109 16.594 1 94.31 267 ASN B O 1
ATOM 6829 N N . LEU B 1 268 ? 16.672 10.875 14.945 1 95.75 268 LEU B N 1
ATOM 6830 C CA . LEU B 1 268 ? 17.469 9.875 14.242 1 95.75 268 LEU B CA 1
ATOM 6831 C C . LEU B 1 268 ? 18.781 10.484 13.75 1 95.75 268 LEU B C 1
ATOM 6833 O O . LEU B 1 268 ? 19.844 9.883 13.906 1 95.75 268 LEU B O 1
ATOM 6837 N N . TYR B 1 269 ? 18.672 11.664 13.156 1 92.56 269 TYR B N 1
ATOM 6838 C CA . TYR B 1 269 ? 19.875 12.336 12.656 1 92.56 269 TYR B CA 1
ATOM 6839 C C . TYR B 1 269 ? 20.875 12.578 13.781 1 92.56 269 TYR B C 1
ATOM 6841 O O . TYR B 1 269 ? 22.078 12.367 13.609 1 92.56 269 TYR B O 1
ATOM 6849 N N . LYS B 1 270 ? 20.359 13.016 14.898 1 92.75 270 LYS B N 1
ATOM 6850 C CA . LYS B 1 270 ? 21.219 13.258 16.047 1 92.75 270 LYS B CA 1
ATOM 6851 C C . LYS B 1 270 ? 21.891 11.969 16.516 1 92.75 270 LYS B C 1
ATOM 6853 O O . LYS B 1 270 ? 23.109 11.953 16.75 1 92.75 270 LYS B O 1
ATOM 6858 N N . LEU B 1 271 ? 21.156 10.93 16.609 1 96.38 271 LEU B N 1
ATOM 6859 C CA . LEU B 1 271 ? 21.672 9.641 17.047 1 96.38 271 LEU B CA 1
ATOM 6860 C C . LEU B 1 271 ? 22.781 9.156 16.125 1 96.38 271 LEU B C 1
ATOM 6862 O O . LEU B 1 271 ? 23.844 8.727 16.578 1 96.38 271 LEU B O 1
ATOM 6866 N N . LEU B 1 272 ? 22.562 9.227 14.836 1 96.62 272 LEU B N 1
ATOM 6867 C CA . LEU B 1 272 ? 23.516 8.688 13.875 1 96.62 272 LEU B CA 1
ATOM 6868 C C . LEU B 1 272 ? 24.75 9.578 13.766 1 96.62 272 LEU B C 1
ATOM 6870 O O . LEU B 1 272 ? 25.844 9.094 13.523 1 96.62 272 LEU B O 1
ATOM 6874 N N . SER B 1 273 ? 24.531 10.891 13.914 1 94.31 273 SER B N 1
ATOM 6875 C CA . SER B 1 273 ? 25.672 11.797 13.953 1 94.31 273 SER B CA 1
ATOM 6876 C C . SER B 1 273 ? 26.609 11.453 15.109 1 94.31 273 SER B C 1
ATOM 6878 O O . SER B 1 273 ? 27.828 11.492 14.953 1 94.31 273 SER B O 1
ATOM 6880 N N . GLU B 1 274 ? 26.047 11.141 16.219 1 95.56 274 GLU B N 1
ATOM 6881 C CA . GLU B 1 274 ? 26.844 10.773 17.391 1 95.56 274 GLU B CA 1
ATOM 6882 C C . GLU B 1 274 ? 27.531 9.43 17.188 1 95.56 274 GLU B C 1
ATOM 6884 O O . GLU B 1 274 ? 28.688 9.25 17.578 1 95.56 274 GLU B O 1
ATOM 6889 N N . ARG B 1 275 ? 26.906 8.531 16.562 1 96 275 ARG B N 1
ATOM 6890 C CA . ARG B 1 275 ? 27.391 7.156 16.438 1 96 275 ARG B CA 1
ATOM 6891 C C . ARG B 1 275 ? 28.438 7.039 15.344 1 96 275 ARG B C 1
ATOM 6893 O O . ARG B 1 275 ? 29.422 6.309 15.5 1 96 275 ARG B O 1
ATOM 6900 N N . PHE B 1 276 ? 28.266 7.773 14.203 1 97 276 PHE B N 1
ATOM 6901 C CA . PHE B 1 276 ? 29.094 7.508 13.031 1 97 276 PHE B CA 1
ATOM 6902 C C . PHE B 1 276 ? 29.953 8.719 12.695 1 97 276 PHE B C 1
ATOM 6904 O O . PHE B 1 276 ? 30.812 8.648 11.805 1 97 276 PHE B O 1
ATOM 6911 N N . GLY B 1 277 ? 29.688 9.844 13.305 1 94.62 277 GLY B N 1
ATOM 6912 C CA . GLY B 1 277 ? 30.5 11.031 13.102 1 94.62 277 GLY B CA 1
ATOM 6913 C C . GLY B 1 277 ? 30.453 11.555 11.68 1 94.62 277 GLY B C 1
ATOM 6914 O O . GLY B 1 277 ? 29.375 11.664 11.094 1 94.62 277 GLY B O 1
ATOM 6915 N N . THR B 1 278 ? 31.578 11.844 11.07 1 94.88 278 TH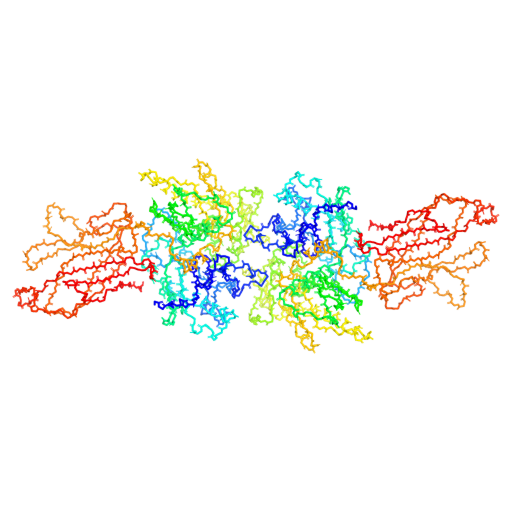R B N 1
ATOM 6916 C CA . THR B 1 278 ? 31.688 12.508 9.773 1 94.88 278 THR B CA 1
ATOM 6917 C C . THR B 1 278 ? 31.312 11.547 8.648 1 94.88 278 THR B C 1
ATOM 6919 O O . THR B 1 278 ? 30.938 11.984 7.559 1 94.88 278 THR B O 1
ATOM 6922 N N . ALA B 1 279 ? 31.422 10.281 8.953 1 95.56 279 ALA B N 1
ATOM 6923 C CA . ALA B 1 279 ? 31 9.312 7.945 1 95.56 279 ALA B CA 1
ATOM 6924 C C . ALA B 1 279 ? 29.531 9.492 7.59 1 95.56 279 ALA B C 1
ATOM 6926 O O . ALA B 1 279 ? 29.125 9.219 6.457 1 95.56 279 ALA B O 1
ATOM 6927 N N . PHE B 1 280 ? 28.812 10.039 8.562 1 95.06 280 PHE B N 1
ATOM 6928 C CA . PHE B 1 280 ? 27.375 10.273 8.359 1 95.06 280 PHE B CA 1
ATOM 6929 C C . PHE B 1 280 ? 27.125 11.734 7.996 1 95.06 280 PHE B C 1
ATOM 6931 O O . PHE B 1 280 ? 26.438 12.023 7.008 1 95.06 280 PHE B O 1
ATOM 6938 N N . THR B 1 281 ? 27.688 12.68 8.664 1 92.44 281 THR B N 1
ATOM 6939 C CA . THR B 1 281 ? 27.344 14.094 8.547 1 92.44 281 THR B CA 1
ATOM 6940 C C . THR B 1 281 ? 27.844 14.656 7.219 1 92.44 281 THR B C 1
ATOM 6942 O O . THR B 1 281 ? 27.359 15.695 6.758 1 92.44 281 THR B O 1
ATOM 6945 N N . ASP B 1 282 ? 28.75 13.898 6.543 1 92.12 282 ASP B N 1
ATOM 6946 C CA . ASP B 1 282 ? 29.281 14.383 5.27 1 92.12 282 ASP B CA 1
ATOM 6947 C C . ASP B 1 282 ? 28.406 13.922 4.102 1 92.12 282 ASP B C 1
ATOM 6949 O O . ASP B 1 282 ? 28.578 14.391 2.975 1 92.12 282 ASP B O 1
ATOM 6953 N N . LEU B 1 283 ? 27.5 13.055 4.371 1 91.06 283 LEU B N 1
ATOM 6954 C CA . LEU B 1 283 ? 26.625 12.586 3.305 1 91.06 283 LEU B CA 1
ATOM 6955 C C . LEU B 1 283 ? 25.688 13.703 2.857 1 91.06 283 LEU B C 1
ATOM 6957 O O . LEU B 1 283 ? 25.188 14.477 3.682 1 91.06 283 LEU B O 1
ATOM 6961 N N . GLY B 1 284 ? 25.469 13.789 1.586 1 85.88 284 GLY B N 1
ATOM 6962 C CA . GLY B 1 284 ? 24.594 14.812 1.034 1 85.88 284 GLY B CA 1
ATOM 6963 C C . GLY B 1 284 ? 23.125 14.492 1.205 1 85.88 284 GLY B C 1
ATOM 6964 O O . GLY B 1 284 ? 22.766 13.383 1.626 1 85.88 284 GLY B O 1
ATOM 6965 N N . PRO B 1 285 ? 22.234 15.438 0.924 1 82.88 285 PRO B N 1
ATOM 6966 C CA . PRO B 1 285 ? 20.781 15.258 1.083 1 82.88 285 PRO B CA 1
ATOM 6967 C C . PRO B 1 285 ? 20.234 14.125 0.223 1 82.88 285 PRO B C 1
ATOM 6969 O O . PRO B 1 285 ? 19.219 13.516 0.577 1 82.88 285 PRO B O 1
ATOM 6972 N N . GLN B 1 286 ? 20.922 13.773 -0.815 1 84.31 286 GLN B N 1
ATOM 6973 C CA . GLN B 1 286 ? 20.453 12.688 -1.672 1 84.31 286 GLN B CA 1
ATOM 6974 C C . GLN B 1 286 ? 20.547 11.344 -0.956 1 84.31 286 GLN B C 1
ATOM 6976 O O . GLN B 1 286 ? 19.828 10.406 -1.291 1 84.31 286 GLN B O 1
ATOM 6981 N N . HIS B 1 287 ? 21.406 11.32 0.075 1 90.25 287 HIS B N 1
ATOM 6982 C CA . HIS B 1 287 ? 21.625 10.086 0.815 1 90.25 287 HIS B CA 1
ATOM 6983 C C . HIS B 1 287 ? 20.766 10.039 2.078 1 90.25 287 HIS B C 1
ATOM 6985 O O . HIS B 1 287 ? 20.266 8.977 2.455 1 90.25 287 HIS B O 1
ATOM 6991 N N . VAL B 1 288 ? 20.609 11.203 2.691 1 91.25 288 VAL B N 1
ATOM 6992 C CA . VAL B 1 288 ? 20.047 11.133 4.031 1 91.25 288 VAL B CA 1
ATOM 6993 C C . VAL B 1 288 ? 18.875 12.109 4.148 1 91.25 288 VAL B C 1
ATOM 6995 O O . VAL B 1 288 ? 18.219 12.188 5.191 1 91.25 288 VAL B O 1
ATOM 6998 N N . GLY B 1 289 ? 18.578 12.836 3.168 1 85.75 289 GLY B N 1
ATOM 6999 C CA . GLY B 1 289 ? 17.484 13.797 3.215 1 85.75 289 GLY B CA 1
ATOM 7000 C C . GLY B 1 289 ? 16.141 13.18 2.902 1 85.75 289 GLY B C 1
ATOM 7001 O O . GLY B 1 289 ? 16.047 12.016 2.525 1 85.75 289 GLY B O 1
ATOM 7002 N N . PRO B 1 290 ? 15.07 13.977 3.064 1 82.94 290 PRO B N 1
ATOM 7003 C CA . PRO B 1 290 ? 13.742 13.508 2.648 1 82.94 290 PRO B CA 1
ATOM 7004 C C . PRO B 1 290 ? 13.703 13.094 1.182 1 82.94 290 PRO B C 1
ATOM 7006 O O . PRO B 1 290 ? 14.289 13.766 0.326 1 82.94 290 PRO B O 1
ATOM 7009 N N . GLY B 1 291 ? 13.039 11.938 0.959 1 82.56 291 GLY B N 1
ATOM 7010 C CA . GLY B 1 291 ? 12.984 11.43 -0.401 1 82.56 291 GLY B CA 1
ATOM 7011 C C . GLY B 1 291 ? 14.094 10.445 -0.713 1 82.56 291 GLY B C 1
ATOM 7012 O O . GLY B 1 291 ? 14.039 9.734 -1.723 1 82.56 291 GLY B O 1
ATOM 7013 N N . SER B 1 292 ? 15.117 10.445 0.161 1 89.12 292 SER B N 1
ATOM 7014 C CA . SER B 1 292 ? 16.172 9.461 -0.015 1 89.12 292 SER B CA 1
ATOM 7015 C C . SER B 1 292 ? 15.695 8.062 0.324 1 89.12 292 SER B C 1
ATOM 7017 O O . SER B 1 292 ? 14.68 7.895 1.008 1 89.12 292 SER B O 1
ATOM 7019 N N . GLN B 1 293 ? 16.422 7.09 -0.173 1 90.88 293 GLN B N 1
ATOM 7020 C CA . GLN B 1 293 ? 16.109 5.703 0.156 1 90.88 293 GLN B CA 1
ATOM 7021 C C . GLN B 1 293 ? 16.234 5.457 1.657 1 90.88 293 GLN B C 1
ATOM 7023 O O . GLN B 1 293 ? 15.422 4.73 2.234 1 90.88 293 GLN B O 1
ATOM 7028 N N . PHE B 1 294 ? 17.219 6.055 2.252 1 94 294 PHE B N 1
ATOM 7029 C CA . PHE B 1 294 ? 17.469 5.934 3.682 1 94 294 PHE B CA 1
ATOM 7030 C C . PHE B 1 294 ? 16.266 6.402 4.484 1 94 294 PHE B C 1
ATOM 7032 O O . PHE B 1 294 ? 15.742 5.66 5.316 1 94 294 PHE B O 1
ATOM 7039 N N . MET B 1 295 ? 15.789 7.516 4.156 1 92 295 MET B N 1
ATOM 7040 C CA . MET B 1 295 ? 14.695 8.094 4.926 1 92 295 MET B CA 1
ATOM 7041 C C . MET B 1 295 ? 13.375 7.406 4.59 1 92 295 MET B C 1
ATOM 7043 O O . MET B 1 295 ? 12.5 7.266 5.449 1 92 295 MET B O 1
ATOM 7047 N N . ASP B 1 296 ? 13.25 6.969 3.389 1 88.81 296 ASP B N 1
ATOM 7048 C CA . ASP B 1 296 ? 12.047 6.23 3.014 1 88.81 296 ASP B CA 1
ATOM 7049 C C . ASP B 1 296 ? 11.914 4.945 3.824 1 88.81 296 ASP B C 1
ATOM 7051 O O . ASP B 1 296 ? 10.82 4.609 4.289 1 88.81 296 ASP B O 1
ATOM 7055 N N . GLN B 1 297 ? 12.961 4.285 3.918 1 90.88 297 GLN B N 1
ATOM 7056 C CA . GLN B 1 297 ? 12.953 3.047 4.691 1 90.88 297 GLN B CA 1
ATOM 7057 C C . GLN B 1 297 ? 12.703 3.328 6.172 1 90.88 297 GLN B C 1
ATOM 7059 O O . GLN B 1 297 ? 11.977 2.58 6.836 1 90.88 297 GLN B O 1
ATOM 7064 N N . PHE B 1 298 ? 13.297 4.391 6.672 1 94.81 298 PHE B N 1
ATOM 7065 C CA . PHE B 1 298 ? 13.062 4.738 8.07 1 94.81 298 PHE B CA 1
ATOM 7066 C C . PHE B 1 298 ? 11.602 5.082 8.312 1 94.81 298 PHE B C 1
ATOM 7068 O O . PHE B 1 298 ? 11.031 4.715 9.344 1 94.81 298 PHE B O 1
ATOM 7075 N N . GLU B 1 299 ? 11.039 5.805 7.367 1 90.31 299 GLU B N 1
ATOM 7076 C CA . GLU B 1 299 ? 9.633 6.168 7.488 1 90.31 299 GLU B CA 1
ATOM 7077 C C . GLU B 1 299 ? 8.75 4.926 7.605 1 90.31 299 GLU B C 1
ATOM 7079 O O . GLU B 1 299 ? 7.797 4.906 8.391 1 90.31 299 GLU B O 1
ATOM 7084 N N . MET B 1 300 ? 9.086 3.951 6.895 1 86.12 300 MET B N 1
ATOM 7085 C CA . MET B 1 300 ? 8.32 2.709 6.961 1 86.12 300 MET B CA 1
ATOM 7086 C C . MET B 1 300 ? 8.438 2.068 8.336 1 86.12 300 MET B C 1
ATOM 7088 O O . MET B 1 300 ? 7.449 1.606 8.906 1 86.12 300 MET B O 1
ATOM 7092 N N . HIS B 1 301 ? 9.602 2.02 8.867 1 90.25 301 HIS B N 1
ATOM 7093 C CA . HIS B 1 301 ? 9.812 1.467 10.195 1 90.25 301 HIS B CA 1
ATOM 7094 C C . HIS B 1 301 ? 9.109 2.303 11.258 1 90.25 301 HIS B C 1
ATOM 7096 O O . HIS B 1 301 ? 8.57 1.758 12.227 1 90.25 301 HIS B O 1
ATOM 7102 N N . LYS B 1 302 ? 9.242 3.566 11.055 1 91.5 302 LYS B N 1
ATOM 7103 C CA . LYS B 1 302 ? 8.609 4.496 11.984 1 91.5 302 LYS B CA 1
ATOM 7104 C C . LYS B 1 302 ? 7.102 4.262 12.047 1 91.5 302 LYS B C 1
ATOM 7106 O O . LYS B 1 302 ? 6.516 4.238 13.133 1 91.5 302 LYS B O 1
ATOM 7111 N N . ARG B 1 303 ? 6.508 4.051 10.977 1 86.12 303 ARG B N 1
ATOM 7112 C CA . ARG B 1 303 ? 5.066 3.863 10.891 1 86.12 303 ARG B CA 1
ATOM 7113 C C . ARG B 1 303 ? 4.648 2.533 11.508 1 86.12 303 ARG B C 1
ATOM 7115 O O . ARG B 1 303 ? 3.543 2.41 12.039 1 86.12 303 ARG B O 1
ATOM 7122 N N . ASP B 1 304 ? 5.523 1.574 11.539 1 84.25 304 ASP B N 1
ATOM 7123 C CA . ASP B 1 304 ? 5.152 0.232 11.977 1 84.25 304 ASP B CA 1
ATOM 7124 C C . ASP B 1 304 ? 5.656 -0.042 13.391 1 84.25 304 ASP B C 1
ATOM 7126 O O . ASP B 1 304 ? 5.375 -1.098 13.961 1 84.25 304 ASP B O 1
ATOM 7130 N N . PHE B 1 305 ? 6.34 0.817 13.977 1 90.44 305 PHE B N 1
ATOM 7131 C CA . PHE B 1 305 ? 6.926 0.591 15.289 1 90.44 305 PHE B CA 1
ATOM 7132 C C . PHE B 1 305 ? 5.84 0.417 16.344 1 90.44 305 PHE B C 1
ATOM 7134 O O . PHE B 1 305 ? 4.871 1.176 16.375 1 90.44 305 PHE B O 1
ATOM 7141 N N . SER B 1 306 ? 6.047 -0.629 17.094 1 88.06 306 SER B N 1
ATOM 7142 C CA . SER B 1 306 ? 5.062 -0.975 18.109 1 88.06 306 SER B CA 1
ATOM 7143 C C . SER B 1 306 ? 5.738 -1.499 19.375 1 88.06 306 SER B C 1
ATOM 7145 O O . SER B 1 306 ? 6.879 -1.969 19.328 1 88.06 306 SER B O 1
ATOM 7147 N N . LEU B 1 307 ? 5.02 -1.403 20.484 1 82.19 307 LEU B N 1
ATOM 7148 C CA . LEU B 1 307 ? 5.48 -1.978 21.75 1 82.19 307 LEU B CA 1
ATOM 7149 C C . LEU B 1 307 ? 5.613 -3.492 21.641 1 82.19 307 LEU B C 1
ATOM 7151 O O . LEU B 1 307 ? 6.445 -4.098 22.312 1 82.19 307 LEU B O 1
ATOM 7155 N N . ASP B 1 308 ? 4.812 -4.152 20.75 1 74.25 308 ASP B N 1
ATOM 7156 C CA . ASP B 1 308 ? 4.738 -5.602 20.625 1 74.25 308 ASP B CA 1
ATOM 7157 C C . ASP B 1 308 ? 5.844 -6.133 19.719 1 74.25 308 ASP B C 1
ATOM 7159 O O . ASP B 1 308 ? 6.02 -7.344 19.578 1 74.25 308 ASP B O 1
ATOM 7163 N N . THR B 1 309 ? 6.527 -5.277 19.203 1 67.88 309 THR B N 1
ATOM 7164 C CA . THR B 1 309 ? 7.641 -5.723 18.375 1 67.88 309 THR B CA 1
ATOM 7165 C C . THR B 1 309 ? 8.656 -6.516 19.203 1 67.88 309 THR B C 1
ATOM 7167 O O . THR B 1 309 ? 9.016 -6.105 20.312 1 67.88 309 THR B O 1
ATOM 7170 N N . PRO B 1 310 ? 9 -7.621 18.594 1 64.69 310 PRO B N 1
ATOM 7171 C CA . PRO B 1 310 ? 9.961 -8.422 19.344 1 64.69 310 PRO B CA 1
ATOM 7172 C C . PRO B 1 310 ? 11.25 -7.656 19.656 1 64.69 310 PRO B C 1
ATOM 7174 O O . PRO B 1 310 ? 11.734 -6.898 18.812 1 64.69 310 PRO B O 1
ATOM 7177 N N . SER B 1 311 ? 11.727 -7.934 20.797 1 58.94 311 SER B N 1
ATOM 7178 C CA . SER B 1 311 ? 12.891 -7.203 21.281 1 58.94 311 SER B CA 1
ATOM 7179 C C . SER B 1 311 ? 14.133 -7.508 20.453 1 58.94 311 SER B C 1
ATOM 7181 O O . SER B 1 311 ? 15.016 -6.66 20.312 1 58.94 311 SER B O 1
ATOM 7183 N N . ARG B 1 312 ? 14.234 -8.57 19.938 1 66.5 312 ARG B N 1
ATOM 7184 C CA . ARG B 1 312 ? 15.438 -8.984 19.234 1 66.5 312 ARG B CA 1
ATOM 7185 C C . ARG B 1 312 ? 15.43 -8.484 17.797 1 66.5 312 ARG B C 1
ATOM 7187 O O . ARG B 1 312 ? 16.438 -8.594 17.094 1 66.5 312 ARG B O 1
ATOM 7194 N N . LYS B 1 313 ? 14.375 -7.828 17.484 1 71.06 313 LYS B N 1
ATOM 7195 C CA . LYS B 1 313 ? 14.258 -7.34 16.109 1 71.06 313 LYS B CA 1
ATOM 7196 C C . LYS B 1 313 ? 15.156 -6.129 15.883 1 71.06 313 LYS B C 1
ATOM 7198 O O . LYS B 1 313 ? 15.211 -5.223 16.719 1 71.06 313 LYS B O 1
ATOM 7203 N N . SER B 1 314 ? 16.016 -6.242 14.906 1 82.12 314 SER B N 1
ATOM 7204 C CA . SER B 1 314 ? 16.781 -5.082 14.469 1 82.12 314 SER B CA 1
ATOM 7205 C C . SER B 1 314 ? 16.172 -4.461 13.211 1 82.12 314 SER B C 1
ATOM 7207 O O . SER B 1 314 ? 15.82 -5.172 12.273 1 82.12 314 SER B O 1
ATOM 7209 N N . TYR B 1 315 ? 15.977 -3.166 13.289 1 89.56 315 TYR B N 1
ATOM 7210 C CA . TYR B 1 315 ? 15.516 -2.432 12.117 1 89.56 315 TYR B CA 1
ATOM 7211 C C . TYR B 1 315 ? 16.688 -2.088 11.195 1 89.56 315 TYR B C 1
ATOM 7213 O O . TYR B 1 315 ? 17.641 -1.427 11.617 1 89.56 315 TYR B O 1
ATOM 7221 N N . LYS B 1 316 ? 16.625 -2.564 10.047 1 91.88 316 LYS B N 1
ATOM 7222 C CA . LYS B 1 316 ? 17.703 -2.426 9.078 1 91.88 316 LYS B CA 1
ATOM 7223 C C . LYS B 1 316 ? 17.391 -1.35 8.047 1 91.88 316 LYS B C 1
ATOM 7225 O O . LYS B 1 316 ? 16.344 -1.385 7.406 1 91.88 316 LYS B O 1
ATOM 7230 N N . ILE B 1 317 ? 18.266 -0.375 7.898 1 95.38 317 ILE B N 1
ATOM 7231 C CA . ILE B 1 317 ? 18.062 0.717 6.953 1 95.38 317 ILE B CA 1
ATOM 7232 C C . ILE B 1 317 ? 19.297 0.857 6.062 1 95.38 317 ILE B C 1
ATOM 7234 O O . ILE B 1 317 ? 20.422 0.998 6.555 1 95.38 317 ILE B O 1
ATOM 7238 N N . THR B 1 318 ? 19.094 0.915 4.789 1 94.88 318 THR B N 1
ATOM 7239 C CA . THR B 1 318 ? 20.188 0.959 3.828 1 94.88 318 THR B C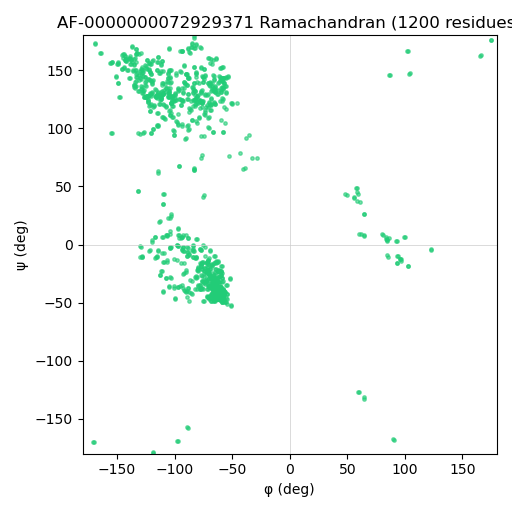A 1
ATOM 7240 C C . THR B 1 318 ? 20.812 2.352 3.785 1 94.88 318 THR B C 1
ATOM 7242 O O . THR B 1 318 ? 20.141 3.336 3.498 1 94.88 318 THR B O 1
ATOM 7245 N N . LEU B 1 319 ? 22.094 2.396 4.051 1 96.31 319 LEU B N 1
ATOM 7246 C CA . LEU B 1 319 ? 22.844 3.641 3.959 1 96.31 319 LEU B CA 1
ATOM 7247 C C . LEU B 1 319 ? 24.328 3.359 3.701 1 96.31 319 LEU B C 1
ATOM 7249 O O . LEU B 1 319 ? 25.109 3.193 4.645 1 96.31 319 LEU B O 1
ATOM 7253 N N . PRO B 1 320 ? 24.719 3.406 2.422 1 94.31 320 PRO B N 1
ATOM 7254 C CA . PRO B 1 320 ? 26.141 3.242 2.164 1 94.31 320 PRO B CA 1
ATOM 7255 C C . PRO B 1 320 ? 26.984 4.375 2.75 1 94.31 320 PRO B C 1
ATOM 7257 O O . PRO B 1 320 ? 26.75 5.547 2.441 1 94.31 320 PRO B O 1
ATOM 7260 N N . MET B 1 321 ? 27.891 4.012 3.621 1 94.44 321 MET B N 1
ATOM 7261 C CA . MET B 1 321 ? 28.859 4.961 4.176 1 94.44 321 MET B CA 1
ATOM 7262 C C . MET B 1 321 ? 30.297 4.527 3.859 1 94.44 321 MET B C 1
ATOM 7264 O O . MET B 1 321 ? 30.938 3.859 4.672 1 94.44 321 MET B O 1
ATOM 7268 N N . ARG B 1 322 ? 30.797 5.07 2.844 1 88.06 322 ARG B N 1
ATOM 7269 C CA . ARG B 1 322 ? 32.094 4.613 2.305 1 88.06 322 ARG B CA 1
ATOM 7270 C C . ARG B 1 322 ? 33.219 5.004 3.223 1 88.06 322 ARG B C 1
ATOM 7272 O O . ARG B 1 322 ? 34.25 4.293 3.301 1 88.06 322 ARG B O 1
ATOM 7279 N N . ARG B 1 323 ? 33.062 6.035 3.896 1 91.44 323 ARG B N 1
ATOM 7280 C CA . ARG B 1 323 ? 34.125 6.555 4.727 1 91.44 323 ARG B CA 1
ATOM 7281 C C . ARG B 1 323 ? 34.094 5.938 6.121 1 91.44 323 ARG B C 1
ATOM 7283 O O . ARG B 1 323 ? 34.969 6.195 6.941 1 91.44 323 ARG B O 1
ATOM 7290 N N . LEU B 1 324 ? 33.125 5.137 6.344 1 94.38 324 LEU B N 1
ATOM 7291 C CA . LEU B 1 324 ? 33 4.555 7.676 1 94.38 324 LEU B CA 1
ATOM 7292 C C . LEU B 1 324 ? 34 3.414 7.867 1 94.38 324 LEU B C 1
ATOM 7294 O O . LEU B 1 324 ? 34.062 2.498 7.043 1 94.38 324 LEU B O 1
ATOM 7298 N N . VAL B 1 325 ? 34.812 3.535 8.875 1 93.12 325 VAL B N 1
ATOM 7299 C CA . VAL B 1 325 ? 35.688 2.434 9.273 1 93.12 325 VAL B CA 1
ATOM 7300 C C . VAL B 1 325 ? 34.938 1.5 10.219 1 93.12 325 VAL B C 1
ATOM 7302 O O . VAL B 1 325 ? 34.562 1.895 11.328 1 93.12 325 VAL B O 1
ATOM 7305 N N . VAL B 1 326 ? 34.75 0.322 9.758 1 92 326 VAL B N 1
ATOM 7306 C CA . VAL B 1 326 ? 33.938 -0.612 10.523 1 92 326 VAL B CA 1
ATOM 7307 C C . VAL B 1 326 ? 34.812 -1.38 11.508 1 92 326 VAL B C 1
ATOM 7309 O O . VAL B 1 326 ? 35.5 -2.314 11.125 1 92 326 VAL B O 1
ATOM 7312 N N . THR B 1 327 ? 34.75 -0.997 12.75 1 92.25 327 THR B N 1
ATOM 7313 C CA . THR B 1 327 ? 35.406 -1.691 13.859 1 92.25 327 THR B CA 1
ATOM 7314 C C . THR B 1 327 ? 34.406 -2.658 14.523 1 92.25 327 THR B C 1
ATOM 7316 O O . THR B 1 327 ? 33.219 -2.623 14.25 1 92.25 327 THR B O 1
ATOM 7319 N N . PRO B 1 328 ? 34.844 -3.529 15.32 1 91.44 328 PRO B N 1
ATOM 7320 C CA . PRO B 1 328 ? 33.938 -4.441 16.016 1 91.44 328 PRO B CA 1
ATOM 7321 C C . PRO B 1 328 ? 32.844 -3.709 16.797 1 91.44 328 PRO B C 1
ATOM 7323 O O . PRO B 1 328 ? 31.719 -4.188 16.891 1 91.44 328 PRO B O 1
ATOM 7326 N N . GLU B 1 329 ? 33.25 -2.566 17.328 1 91.44 329 GLU B N 1
ATOM 7327 C CA . GLU B 1 329 ? 32.281 -1.781 18.094 1 91.44 329 GLU B CA 1
ATOM 7328 C C . GLU B 1 329 ? 31.203 -1.205 17.172 1 91.44 329 GLU B C 1
ATOM 7330 O O . GLU B 1 329 ? 30.031 -1.091 17.562 1 91.44 329 GLU B O 1
ATOM 7335 N N . ILE B 1 330 ? 31.578 -0.887 15.984 1 93.44 330 ILE B N 1
ATOM 7336 C CA . ILE B 1 330 ? 30.672 -0.266 15.023 1 93.44 330 ILE B CA 1
ATOM 7337 C C . ILE B 1 330 ? 29.781 -1.333 14.383 1 93.44 330 ILE B C 1
ATOM 7339 O O . ILE B 1 330 ? 28.688 -1.037 13.922 1 93.44 330 ILE B O 1
ATOM 7343 N N . GLU B 1 331 ? 30.234 -2.555 14.438 1 92.44 331 GLU B N 1
ATOM 7344 C CA . GLU B 1 331 ? 29.5 -3.66 13.82 1 92.44 331 GLU B CA 1
ATOM 7345 C C . GLU B 1 331 ? 28.141 -3.873 14.477 1 92.44 331 GLU B C 1
ATOM 7347 O O . GLU B 1 331 ? 27.219 -4.406 13.859 1 92.44 331 GLU B O 1
ATOM 7352 N N . LYS B 1 332 ? 28.062 -3.375 15.68 1 91.81 332 LYS B N 1
ATOM 7353 C CA . LYS B 1 332 ? 26.781 -3.473 16.391 1 91.81 332 LYS B CA 1
ATOM 7354 C C . LYS B 1 332 ? 25.75 -2.545 15.773 1 91.81 332 LYS B C 1
ATOM 7356 O O . LYS B 1 332 ? 24.547 -2.789 15.891 1 91.81 332 LYS B O 1
ATOM 7361 N N . TYR B 1 333 ? 26.328 -1.545 15.094 1 95.69 333 TYR B N 1
ATOM 7362 C CA . TYR B 1 333 ? 25.422 -0.5 14.617 1 95.69 333 TYR B CA 1
ATOM 7363 C C . TYR B 1 333 ? 25.375 -0.462 13.102 1 95.69 333 TYR B C 1
ATOM 7365 O O . TYR B 1 333 ? 24.531 0.219 12.516 1 95.69 333 TYR B O 1
ATOM 7373 N N . TYR B 1 334 ? 26.25 -1.177 12.508 1 96 334 TYR B N 1
ATOM 7374 C CA . TYR B 1 334 ? 26.359 -1.08 11.055 1 96 334 TYR B CA 1
ATOM 7375 C C . TYR B 1 334 ? 26.797 -2.41 10.453 1 96 334 TYR B C 1
ATOM 7377 O O . TYR B 1 334 ? 27.781 -3.008 10.891 1 96 334 TYR B O 1
ATOM 7385 N N . ASP B 1 335 ? 26.047 -2.924 9.469 1 93.12 335 ASP B N 1
ATOM 7386 C CA . ASP B 1 335 ? 26.406 -4.121 8.711 1 93.12 335 ASP B CA 1
ATOM 7387 C C . ASP B 1 335 ? 27.047 -3.76 7.379 1 93.12 335 ASP B C 1
ATOM 7389 O O . ASP B 1 335 ? 26.359 -3.355 6.441 1 93.12 335 ASP B O 1
ATOM 7393 N N . PRO B 1 336 ? 28.297 -3.92 7.25 1 90.56 336 PRO B N 1
ATOM 7394 C CA . PRO B 1 336 ? 29 -3.494 6.035 1 90.56 336 PRO B CA 1
ATOM 7395 C C . PRO B 1 336 ? 28.672 -4.375 4.828 1 90.56 336 PRO B C 1
ATOM 7397 O O . PRO B 1 336 ? 28.859 -3.957 3.686 1 90.56 336 PRO B O 1
ATOM 7400 N N . ASP B 1 337 ? 28.234 -5.574 5.047 1 88.38 337 ASP B N 1
ATOM 7401 C CA . ASP B 1 337 ? 27.938 -6.488 3.947 1 88.38 337 ASP B CA 1
ATOM 7402 C C . ASP B 1 337 ? 26.734 -6.008 3.145 1 88.38 337 ASP B C 1
ATOM 7404 O O . ASP B 1 337 ? 26.688 -6.172 1.923 1 88.38 337 ASP B O 1
ATOM 7408 N N . PHE B 1 338 ? 25.797 -5.383 3.881 1 90.5 338 PHE B N 1
ATOM 7409 C CA . PHE B 1 338 ? 24.578 -4.93 3.236 1 90.5 338 PHE B CA 1
ATOM 7410 C C . PHE B 1 338 ? 24.484 -3.408 3.248 1 90.5 338 PHE B C 1
ATOM 7412 O O . PHE B 1 338 ? 23.594 -2.826 2.621 1 90.5 338 PHE B O 1
ATOM 7419 N N . ASN B 1 339 ? 25.438 -2.752 3.922 1 93.88 339 ASN B N 1
ATOM 7420 C CA . ASN B 1 339 ? 25.391 -1.314 4.16 1 93.88 339 ASN B CA 1
ATOM 7421 C C . ASN B 1 339 ? 24.125 -0.92 4.922 1 93.88 339 ASN B C 1
ATOM 7423 O O . ASN B 1 339 ? 23.422 0.003 4.52 1 93.88 339 ASN B O 1
ATOM 7427 N N . TRP B 1 340 ? 23.891 -1.665 6 1 95 340 TRP B N 1
ATOM 7428 C CA . TRP B 1 340 ? 22.703 -1.401 6.793 1 95 340 TRP B CA 1
ATOM 7429 C C . TRP B 1 340 ? 23.047 -0.699 8.102 1 95 340 TRP B C 1
ATOM 7431 O O . TRP B 1 340 ? 23.938 -1.146 8.828 1 95 340 TRP B O 1
ATOM 7441 N N . VAL B 1 341 ? 22.375 0.39 8.312 1 96.88 341 VAL B N 1
ATOM 7442 C CA . VAL B 1 341 ? 22.312 0.901 9.68 1 96.88 341 VAL B CA 1
ATOM 7443 C C . VAL B 1 341 ? 21.391 0.027 10.516 1 96.88 341 VAL B C 1
ATOM 7445 O O . VAL B 1 341 ? 20.266 -0.28 10.094 1 96.88 341 VAL B O 1
ATOM 7448 N N . LEU B 1 342 ? 21.891 -0.392 11.633 1 94.94 342 LEU B N 1
ATOM 7449 C CA . LEU B 1 342 ? 21.109 -1.254 12.516 1 94.94 342 LEU B CA 1
ATOM 7450 C C . LEU B 1 342 ? 20.562 -0.467 13.695 1 94.94 342 LEU B C 1
ATOM 7452 O O . LEU B 1 342 ? 21.328 0.136 14.453 1 94.94 342 LEU B O 1
ATOM 7456 N N . LEU B 1 343 ? 19.234 -0.456 13.867 1 95.38 343 LEU B N 1
ATOM 7457 C CA . LEU B 1 343 ? 18.578 0.166 15.016 1 95.38 343 LEU B CA 1
ATOM 7458 C C . LEU B 1 343 ? 17.875 -0.881 15.875 1 95.38 343 LEU B C 1
ATOM 7460 O O . LEU B 1 343 ? 17.125 -1.713 15.367 1 95.38 343 LEU B O 1
ATOM 7464 N N . SER B 1 344 ? 18.156 -0.835 17.109 1 92.62 344 SER B N 1
ATOM 7465 C CA . SER B 1 344 ? 17.484 -1.721 18.062 1 92.62 344 SER B CA 1
ATOM 7466 C C . SER B 1 344 ? 16.125 -1.165 18.453 1 92.62 344 SER B C 1
ATOM 7468 O O . SER B 1 344 ? 15.789 -0.024 18.125 1 92.62 344 SER B O 1
ATOM 7470 N N . LYS B 1 345 ? 15.359 -1.976 19.188 1 91.44 345 LYS B N 1
ATOM 7471 C CA . LYS B 1 345 ? 14.094 -1.517 19.75 1 91.44 345 LYS B CA 1
ATOM 7472 C C . LYS B 1 345 ? 14.305 -0.343 20.703 1 91.44 345 LYS B C 1
ATOM 7474 O O . LYS B 1 345 ? 13.531 0.62 20.688 1 91.44 345 LYS B O 1
ATOM 7479 N N . ASP B 1 346 ? 15.312 -0.474 21.484 1 93.62 346 ASP B N 1
ATOM 7480 C CA . ASP B 1 346 ? 15.609 0.587 22.438 1 93.62 346 ASP B CA 1
ATOM 7481 C C . ASP B 1 346 ? 16.016 1.876 21.719 1 93.62 346 ASP B C 1
ATOM 7483 O O . ASP B 1 346 ? 15.711 2.975 22.203 1 93.62 346 ASP B O 1
ATOM 7487 N N . ASP B 1 347 ? 16.734 1.724 20.641 1 95.75 347 ASP B N 1
ATOM 7488 C CA . ASP B 1 347 ? 17.031 2.902 19.844 1 95.75 347 ASP B CA 1
ATOM 7489 C C . ASP B 1 347 ? 15.758 3.586 19.359 1 95.75 347 ASP B C 1
ATOM 7491 O O . ASP B 1 347 ? 15.617 4.809 19.469 1 95.75 347 ASP B O 1
ATOM 7495 N N . MET B 1 348 ? 14.844 2.787 18.844 1 95.69 348 MET B N 1
ATOM 7496 C CA . MET B 1 348 ? 13.586 3.33 18.344 1 95.69 348 MET B CA 1
ATOM 7497 C C . MET B 1 348 ? 12.805 4.023 19.453 1 95.69 348 MET B C 1
ATOM 7499 O O . MET B 1 348 ? 12.281 5.121 19.25 1 95.69 348 MET B O 1
ATOM 7503 N N . LYS B 1 349 ? 12.781 3.434 20.594 1 95.5 349 LYS B N 1
ATOM 7504 C CA . LYS B 1 349 ? 12.102 4.043 21.734 1 95.5 349 LYS B CA 1
ATOM 7505 C C . LYS B 1 349 ? 12.711 5.402 22.062 1 95.5 349 LYS B C 1
ATOM 7507 O O . LYS B 1 349 ? 11.977 6.359 22.344 1 95.5 349 LYS B O 1
ATOM 7512 N N . SER B 1 350 ? 13.984 5.441 22.016 1 96.56 350 SER B N 1
ATOM 7513 C CA . SER B 1 350 ? 14.672 6.68 22.359 1 96.56 350 SER B CA 1
ATOM 7514 C C . SER B 1 350 ? 14.367 7.789 21.359 1 96.56 350 SER B C 1
ATOM 7516 O O . SER B 1 350 ? 14.453 8.969 21.703 1 96.56 350 SER B O 1
ATOM 7518 N N . LEU B 1 351 ? 14.047 7.434 20.172 1 96.88 351 LEU B N 1
ATOM 7519 C CA . LEU B 1 351 ? 13.688 8.414 19.156 1 96.88 351 LEU B CA 1
ATOM 7520 C C . LEU B 1 351 ? 12.266 8.922 19.359 1 96.88 351 LEU B C 1
ATOM 7522 O O . LEU B 1 351 ? 11.984 10.102 19.125 1 96.88 351 LEU B O 1
ATOM 7526 N N . PHE B 1 352 ? 11.336 8.047 19.828 1 97 352 PHE B N 1
ATOM 7527 C CA . PHE B 1 352 ? 9.914 8.328 19.922 1 97 352 PHE B CA 1
ATOM 7528 C C . PHE B 1 352 ? 9.57 8.984 21.25 1 97 352 PHE B C 1
ATOM 7530 O O . PHE B 1 352 ? 8.758 9.914 21.312 1 97 352 PHE B O 1
ATOM 7537 N N . ASP B 1 353 ? 10.156 8.617 22.297 1 97 353 ASP B N 1
ATOM 7538 C CA . ASP B 1 353 ? 9.688 8.922 23.656 1 97 353 ASP B CA 1
ATOM 7539 C C . ASP B 1 353 ? 9.727 10.43 23.922 1 97 353 ASP B C 1
ATOM 7541 O O . ASP B 1 353 ? 8.781 10.992 24.469 1 97 353 ASP B O 1
ATOM 7545 N N . PRO B 1 354 ? 10.828 11.102 23.547 1 95.5 354 PRO B N 1
ATOM 7546 C CA . PRO B 1 354 ? 10.828 12.547 23.781 1 95.5 354 PRO B CA 1
ATOM 7547 C C . PRO B 1 354 ? 9.664 13.258 23.094 1 95.5 354 PRO B C 1
ATOM 7549 O O . PRO B 1 354 ? 9.141 14.242 23.609 1 95.5 354 PRO B O 1
ATOM 7552 N N . VAL B 1 355 ? 9.344 12.828 21.938 1 95.5 355 VAL B N 1
ATOM 7553 C CA . VAL B 1 355 ? 8.25 13.414 21.172 1 95.5 355 VAL B CA 1
ATOM 7554 C C . VAL B 1 355 ? 6.922 13.141 21.875 1 95.5 355 VAL B C 1
ATOM 7556 O O . VAL B 1 355 ? 6.102 14.047 22.031 1 95.5 355 VAL B O 1
ATOM 7559 N N . ILE B 1 356 ? 6.719 11.914 22.281 1 96.31 356 ILE B N 1
ATOM 7560 C CA . ILE B 1 356 ? 5.48 11.508 22.938 1 96.31 356 ILE B CA 1
ATOM 7561 C C . ILE B 1 356 ? 5.324 12.258 24.25 1 96.31 356 ILE B C 1
ATOM 7563 O O . ILE B 1 356 ? 4.215 12.641 24.625 1 96.31 356 ILE B O 1
ATOM 7567 N N . ASP B 1 357 ? 6.398 12.484 24.906 1 95.69 357 ASP B N 1
ATOM 7568 C CA . ASP B 1 357 ? 6.359 13.234 26.172 1 95.69 357 ASP B CA 1
ATOM 7569 C C . ASP B 1 357 ? 5.816 14.641 25.953 1 95.69 357 ASP B C 1
ATOM 7571 O O . ASP B 1 357 ? 5.047 15.148 26.766 1 95.69 357 ASP B O 1
ATOM 7575 N N . VAL B 1 358 ? 6.27 15.258 24.922 1 94.38 358 VAL B N 1
ATOM 7576 C CA . VAL B 1 358 ? 5.785 16.594 24.609 1 94.38 358 VAL B CA 1
ATOM 7577 C C . VAL B 1 358 ? 4.293 16.547 24.297 1 94.38 358 VAL B C 1
ATOM 7579 O O . VAL B 1 358 ? 3.529 17.422 24.734 1 94.38 358 VAL B O 1
ATOM 7582 N N . ILE B 1 359 ? 3.879 15.57 23.531 1 95.25 359 ILE B N 1
ATOM 7583 C CA . ILE B 1 359 ? 2.479 15.406 23.156 1 95.25 359 ILE B CA 1
ATOM 7584 C C . ILE B 1 359 ? 1.629 15.203 24.406 1 95.25 359 ILE B C 1
ATOM 7586 O O . ILE B 1 359 ? 0.554 15.789 24.531 1 95.25 359 ILE B O 1
ATOM 7590 N N . LEU B 1 360 ? 2.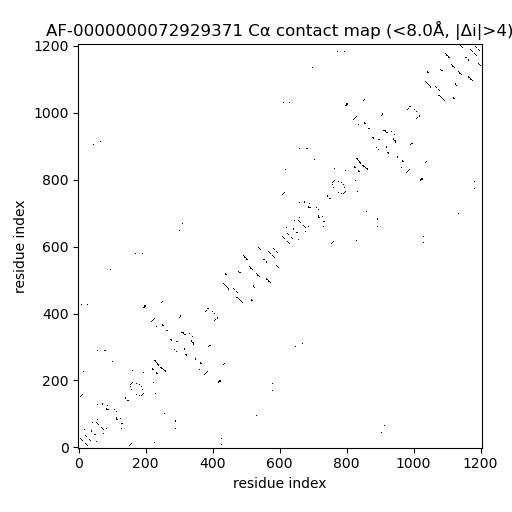105 14.398 25.328 1 96 360 LEU B N 1
ATOM 7591 C CA . LEU B 1 360 ? 1.37 14.125 26.562 1 96 360 LEU B CA 1
ATOM 7592 C C . LEU B 1 360 ? 1.234 15.383 27.406 1 96 360 LEU B C 1
ATOM 7594 O O . LEU B 1 360 ? 0.223 15.57 28.078 1 96 360 LEU B O 1
ATOM 7598 N N . LYS B 1 361 ? 2.234 16.188 27.359 1 95 361 LYS B N 1
ATOM 7599 C CA . LYS B 1 361 ? 2.141 17.453 28.062 1 95 361 LYS B CA 1
ATOM 7600 C C . LYS B 1 361 ? 1.033 18.328 27.469 1 95 361 LYS B C 1
ATOM 7602 O O . LYS B 1 361 ? 0.295 18.984 28.219 1 95 361 LYS B O 1
ATOM 7607 N N . LEU B 1 362 ? 0.967 18.375 26.219 1 93.62 362 LEU B N 1
ATOM 7608 C CA . LEU B 1 362 ? -0.064 19.156 25.531 1 93.62 362 LEU B CA 1
ATOM 7609 C C . LEU B 1 362 ? -1.455 18.641 25.891 1 93.62 362 LEU B C 1
ATOM 7611 O O . LEU B 1 362 ? -2.363 19.422 26.156 1 93.62 362 LEU B O 1
ATOM 7615 N N . VAL B 1 363 ? -1.591 17.359 25.859 1 95.19 363 VAL B N 1
ATOM 7616 C CA . VAL B 1 363 ? -2.871 16.719 26.172 1 95.19 363 VAL B CA 1
ATOM 7617 C C . VAL B 1 363 ? -3.244 17 27.625 1 95.19 363 VAL B C 1
ATOM 7619 O O . VAL B 1 363 ? -4.395 17.328 27.922 1 95.19 363 VAL B O 1
ATOM 7622 N N . LYS B 1 364 ? -2.324 16.859 28.484 1 95.5 364 LYS B N 1
ATOM 7623 C CA . LYS B 1 364 ? -2.553 17.109 29.906 1 95.5 364 LYS B CA 1
ATOM 7624 C C . LYS B 1 364 ? -2.986 18.562 30.125 1 95.5 364 LYS B C 1
ATOM 7626 O O . LYS B 1 364 ? -3.838 18.828 30.984 1 95.5 364 LYS B O 1
ATOM 7631 N N . ASP B 1 365 ? -2.355 19.406 29.422 1 92.69 365 ASP B N 1
ATOM 7632 C CA . ASP B 1 365 ? -2.703 20.828 29.531 1 92.69 365 ASP B CA 1
ATOM 7633 C C . ASP B 1 365 ? -4.168 21.062 29.188 1 92.69 365 ASP B C 1
ATOM 7635 O O . ASP B 1 365 ? -4.836 21.891 29.797 1 92.69 365 ASP B O 1
ATOM 7639 N N . GLN B 1 366 ? -4.656 20.438 28.172 1 93.44 366 GLN B N 1
ATOM 7640 C CA . GLN B 1 366 ? -6.062 20.531 27.797 1 93.44 366 GLN B CA 1
ATOM 7641 C C . GLN B 1 366 ? -6.973 20.062 28.922 1 93.44 366 GLN B C 1
ATOM 7643 O O . GLN B 1 366 ? -7.965 20.719 29.234 1 93.44 366 GLN B O 1
ATOM 7648 N N . VAL B 1 367 ? -6.66 18.938 29.516 1 96.06 367 VAL B N 1
ATOM 7649 C CA . VAL B 1 367 ? -7.453 18.375 30.594 1 96.06 367 VAL B CA 1
ATOM 7650 C C . VAL B 1 367 ? -7.453 19.312 31.797 1 96.06 367 VAL B C 1
ATOM 7652 O O . VAL B 1 367 ? -8.492 19.531 32.406 1 96.06 367 VAL B O 1
ATOM 7655 N N . ASP B 1 368 ? -6.316 19.828 32.094 1 95.44 368 ASP B N 1
ATOM 7656 C CA . ASP B 1 368 ? -6.188 20.75 33.219 1 95.44 368 ASP B CA 1
ATOM 7657 C C . ASP B 1 368 ? -7.02 22.016 33 1 95.44 368 ASP B C 1
ATOM 7659 O O . ASP B 1 368 ? -7.625 22.531 33.938 1 95.44 368 ASP B O 1
ATOM 7663 N N . GLN B 1 369 ? -7.02 22.531 31.781 1 93.5 369 GLN B N 1
ATOM 7664 C CA . GLN B 1 369 ? -7.816 23.703 31.453 1 93.5 369 GLN B CA 1
ATOM 7665 C C . GLN B 1 369 ? -9.305 23.438 31.672 1 93.5 369 GLN B C 1
ATOM 7667 O O . GLN B 1 369 ? -10.016 24.281 32.219 1 93.5 369 GLN B O 1
ATOM 7672 N N . VAL B 1 370 ? -9.742 22.359 31.203 1 95.06 370 VAL B N 1
ATOM 7673 C CA . VAL B 1 370 ? -11.141 21.984 31.312 1 95.06 370 VAL B CA 1
ATOM 7674 C C . VAL B 1 370 ? -11.531 21.891 32.781 1 95.06 370 VAL B C 1
ATOM 7676 O O . VAL B 1 370 ? -12.594 22.375 33.188 1 95.06 370 VAL B O 1
ATOM 7679 N N . LYS B 1 371 ? -10.68 21.328 33.562 1 94.62 371 LYS B N 1
ATOM 7680 C CA . LYS B 1 371 ? -10.914 21.203 35 1 94.62 371 LYS B CA 1
ATOM 7681 C C . LYS B 1 371 ? -10.914 22.578 35.688 1 94.62 371 LYS B C 1
ATOM 7683 O O . LYS B 1 371 ? -11.797 22.875 36.5 1 94.62 371 LYS B O 1
ATOM 7688 N N . ARG B 1 372 ? -10 23.344 35.312 1 93.5 372 ARG B N 1
ATOM 7689 C CA . ARG B 1 372 ? -9.844 24.672 35.906 1 93.5 372 ARG B CA 1
ATOM 7690 C C . ARG B 1 372 ? -11.055 25.547 35.594 1 93.5 372 ARG B C 1
ATOM 7692 O O . ARG B 1 372 ? -11.508 26.312 36.438 1 93.5 372 ARG B O 1
ATOM 7699 N N . ASP B 1 373 ? -11.578 25.422 34.406 1 91.88 373 ASP B N 1
ATOM 7700 C CA . ASP B 1 373 ? -12.656 26.297 33.969 1 91.88 373 ASP B CA 1
ATOM 7701 C C . ASP B 1 373 ? -14.023 25.672 34.25 1 91.88 373 ASP B C 1
ATOM 7703 O O . ASP B 1 373 ? -15.055 26.203 33.844 1 91.88 373 ASP B O 1
ATOM 7707 N N . ASN B 1 374 ? -14.094 24.594 34.906 1 94.38 374 ASN B N 1
ATOM 7708 C CA . ASN B 1 374 ? -15.312 23.891 35.281 1 94.38 374 ASN B CA 1
ATOM 7709 C C . ASN B 1 374 ? -16.172 23.562 34.062 1 94.38 374 ASN B C 1
ATOM 7711 O O . ASN B 1 374 ? -17.375 23.844 34.062 1 94.38 374 ASN B O 1
ATOM 7715 N N . GLU B 1 375 ? -15.484 23.172 33.031 1 94.81 375 GLU B N 1
ATOM 7716 C CA . GLU B 1 375 ? -16.141 22.703 31.812 1 94.81 375 GLU B CA 1
ATOM 7717 C C . GLU B 1 375 ? -16.438 21.203 31.891 1 94.81 375 GLU B C 1
ATOM 7719 O O . GLU B 1 375 ? -15.922 20.5 32.781 1 94.81 375 GLU B O 1
ATOM 7724 N N . PRO B 1 376 ? -17.297 20.719 30.984 1 94.81 376 PRO B N 1
ATOM 7725 C CA . PRO B 1 376 ? -17.594 19.281 31 1 94.81 376 PRO B CA 1
ATOM 7726 C C . PRO B 1 376 ? -16.344 18.422 30.844 1 94.81 376 PRO B C 1
ATOM 7728 O O . PRO B 1 376 ? -15.461 18.75 30.047 1 94.81 376 PRO B O 1
ATOM 7731 N N . ARG B 1 377 ? -16.375 17.359 31.531 1 95 377 ARG B N 1
ATOM 7732 C CA . ARG B 1 377 ? -15.234 16.453 31.531 1 95 377 ARG B CA 1
ATOM 7733 C C . ARG B 1 377 ? -15.023 15.828 30.156 1 95 377 ARG B C 1
ATOM 7735 O O . ARG B 1 377 ? -15.984 15.477 29.484 1 95 377 ARG B O 1
ATOM 7742 N N . ILE B 1 378 ? -13.758 15.625 29.828 1 95.75 378 ILE B N 1
ATOM 7743 C CA . ILE B 1 378 ? -13.398 14.953 28.578 1 95.75 378 ILE B CA 1
ATOM 7744 C C . ILE B 1 378 ? -13.586 13.445 28.734 1 95.75 378 ILE B C 1
ATOM 7746 O O . ILE B 1 378 ? -12.945 12.82 29.578 1 95.75 378 ILE B O 1
ATOM 7750 N N . LYS B 1 379 ? -14.367 12.867 27.875 1 94.06 379 LYS B N 1
ATOM 7751 C CA . LYS B 1 379 ? -14.625 11.43 27.984 1 94.06 379 LYS B CA 1
ATOM 7752 C C . LYS B 1 379 ? -13.984 10.672 26.812 1 94.06 379 LYS B C 1
ATOM 7754 O O . LYS B 1 379 ? -13.742 9.469 26.906 1 94.06 379 LYS B O 1
ATOM 7759 N N . THR B 1 380 ? -13.797 11.438 25.797 1 91.5 380 THR B N 1
ATOM 7760 C CA . THR B 1 380 ? -13.312 10.773 24.594 1 91.5 380 THR B CA 1
ATOM 7761 C C . THR B 1 380 ? -12.164 11.562 23.969 1 91.5 380 THR B C 1
ATOM 7763 O O . THR B 1 380 ? -12.203 12.797 23.922 1 91.5 380 THR B O 1
ATOM 7766 N N . MET B 1 381 ? -11.148 10.898 23.594 1 92.44 381 MET B N 1
ATOM 7767 C CA . MET B 1 381 ? -10.07 11.445 22.766 1 92.44 381 MET B CA 1
ATOM 7768 C C . MET B 1 381 ? -10.062 10.805 21.391 1 92.44 381 MET B C 1
ATOM 7770 O O . MET B 1 381 ? -10.047 9.578 21.266 1 92.44 381 MET B O 1
ATOM 7774 N N . CYS B 1 382 ? -10.117 11.609 20.422 1 88.44 382 CYS B N 1
ATOM 7775 C CA . CYS B 1 382 ? -10.062 11.133 19.031 1 88.44 382 CYS B CA 1
ATOM 7776 C C . CYS B 1 382 ? -8.695 11.406 18.422 1 88.44 382 CYS B C 1
ATOM 7778 O O . CYS B 1 382 ? -8.305 12.562 18.266 1 88.44 382 CYS B O 1
ATOM 7780 N N . LEU B 1 383 ? -8.055 10.367 18.109 1 89.81 383 LEU B N 1
ATOM 7781 C CA . LEU B 1 383 ? -6.715 10.469 17.531 1 89.81 383 LEU B CA 1
ATOM 7782 C C . LEU B 1 383 ? -6.773 10.461 16.016 1 89.81 383 LEU B C 1
ATOM 7784 O O . LEU B 1 383 ? -7.336 9.547 15.414 1 89.81 383 LEU B O 1
ATOM 7788 N N . VAL B 1 384 ? -6.207 11.508 15.383 1 87.56 384 VAL B N 1
ATOM 7789 C CA . VAL B 1 384 ? -6.188 11.617 13.93 1 87.56 384 VAL B CA 1
ATOM 7790 C C . VAL B 1 384 ? -4.789 12.016 13.461 1 87.56 384 VAL B C 1
ATOM 7792 O O . VAL B 1 384 ? -3.883 12.195 14.273 1 87.56 384 VAL B O 1
ATOM 7795 N N . GLY B 1 385 ? -4.535 11.93 12.117 1 86.44 385 GLY B N 1
ATOM 7796 C CA . GLY B 1 385 ? -3.246 12.297 11.555 1 86.44 385 GLY B CA 1
ATOM 7797 C C . GLY B 1 385 ? -2.379 11.094 11.219 1 86.44 385 GLY B C 1
ATOM 7798 O O . GLY B 1 385 ? -2.57 10.008 11.773 1 86.44 385 GLY B O 1
ATOM 7799 N N . GLY B 1 386 ? -1.356 11.352 10.469 1 84.12 386 GLY B N 1
ATOM 7800 C CA . GLY B 1 386 ? -0.462 10.281 10.047 1 84.12 386 GLY B CA 1
ATOM 7801 C C . GLY B 1 386 ? 0.375 9.727 11.18 1 84.12 386 GLY B C 1
ATOM 7802 O O . GLY B 1 386 ? 0.517 8.508 11.312 1 84.12 386 GLY B O 1
ATOM 7803 N N . PHE B 1 387 ? 0.944 10.609 11.953 1 90.38 387 PHE B N 1
ATOM 7804 C CA . PHE B 1 387 ? 1.76 10.18 13.078 1 90.38 387 PHE B CA 1
ATOM 7805 C C . PHE B 1 387 ? 0.904 9.477 14.125 1 90.38 387 PHE B C 1
ATOM 7807 O O . PHE B 1 387 ? 1.376 8.57 14.812 1 90.38 387 PHE B O 1
ATOM 7814 N N . GLY B 1 388 ? -0.312 9.922 14.242 1 86.75 388 GLY B N 1
ATOM 7815 C CA . GLY B 1 388 ? -1.253 9.297 15.148 1 86.75 388 GLY B CA 1
ATOM 7816 C C . GLY B 1 388 ? -1.57 7.859 14.781 1 86.75 388 GLY B C 1
ATOM 7817 O O . GLY B 1 388 ? -2.057 7.094 15.617 1 86.75 388 GLY B O 1
ATOM 7818 N N . SER B 1 389 ? -1.232 7.484 13.609 1 81.62 389 SER B N 1
ATOM 7819 C CA . SER B 1 389 ? -1.52 6.129 13.148 1 81.62 389 SER B CA 1
ATOM 7820 C C . SER B 1 389 ? -0.401 5.168 13.539 1 81.62 389 SER B C 1
ATOM 7822 O O . SER B 1 389 ? -0.542 3.953 13.383 1 81.62 389 SER B O 1
ATOM 7824 N N . SER B 1 390 ? 0.667 5.691 14.023 1 86.44 390 SER B N 1
ATOM 7825 C CA . SER B 1 390 ? 1.739 4.836 14.523 1 86.44 390 SER B CA 1
ATOM 7826 C C . SER B 1 390 ? 1.273 3.996 15.703 1 86.44 390 SER B C 1
ATOM 7828 O O . SER B 1 390 ? 0.734 4.531 16.672 1 86.44 390 SER B O 1
ATOM 7830 N N . PRO B 1 391 ? 1.505 2.684 15.648 1 87.44 391 PRO B N 1
ATOM 7831 C CA . PRO B 1 391 ? 1.061 1.833 16.766 1 87.44 391 PRO B CA 1
ATOM 7832 C C . PRO B 1 391 ? 1.695 2.219 18.094 1 87.44 391 PRO B C 1
ATOM 7834 O O . PRO B 1 391 ? 1.019 2.227 19.125 1 87.44 391 PRO B O 1
ATOM 7837 N N . TYR B 1 392 ? 2.941 2.537 18.047 1 92.62 392 TYR B N 1
ATOM 7838 C CA . TYR B 1 392 ? 3.629 2.891 19.281 1 92.62 392 TYR B CA 1
ATOM 7839 C C . TYR B 1 392 ? 3.025 4.145 19.906 1 92.62 392 TYR B C 1
ATOM 7841 O O . TYR B 1 392 ? 2.822 4.203 21.125 1 92.62 392 TYR B O 1
ATOM 7849 N N . VAL B 1 393 ? 2.752 5.141 19.109 1 93.19 393 VAL B N 1
ATOM 7850 C CA . VAL B 1 393 ? 2.146 6.383 19.578 1 93.19 393 VAL B CA 1
ATOM 7851 C C . VAL B 1 393 ? 0.768 6.09 20.172 1 93.19 393 VAL B C 1
ATOM 7853 O O . VAL B 1 393 ? 0.436 6.57 21.25 1 93.19 393 VAL B O 1
ATOM 7856 N N . LYS B 1 394 ? 0.01 5.332 19.484 1 90 394 LYS B N 1
ATOM 7857 C CA . LYS B 1 394 ? -1.33 4.973 19.938 1 90 394 LYS B CA 1
ATOM 7858 C C . LYS B 1 394 ? -1.278 4.219 21.266 1 90 394 LYS B C 1
ATOM 7860 O O . LYS B 1 394 ? -2.086 4.477 22.156 1 90 394 LYS B O 1
ATOM 7865 N N . GLU B 1 395 ? -0.356 3.316 21.328 1 93 395 GLU B N 1
ATOM 7866 C CA . GLU B 1 395 ? -0.223 2.502 22.531 1 93 395 GLU B CA 1
ATOM 7867 C C . GLU B 1 395 ? 0.156 3.357 23.734 1 93 395 GLU B C 1
ATOM 7869 O O . GLU B 1 395 ? -0.391 3.18 24.828 1 93 395 GLU B O 1
ATOM 7874 N N . ARG B 1 396 ? 1.042 4.234 23.578 1 94.69 396 ARG B N 1
ATOM 7875 C CA . ARG B 1 396 ? 1.47 5.117 24.656 1 94.69 396 ARG B CA 1
ATOM 7876 C C . ARG B 1 396 ? 0.344 6.059 25.078 1 94.69 396 ARG B C 1
ATOM 7878 O O . ARG B 1 396 ? 0.149 6.316 26.266 1 94.69 396 ARG B O 1
ATOM 7885 N N . LEU B 1 397 ? -0.371 6.59 24.156 1 95.12 397 LEU B N 1
ATOM 7886 C CA . LEU B 1 397 ? -1.5 7.461 24.469 1 95.12 397 LEU B CA 1
ATOM 7887 C C . LEU B 1 397 ? -2.627 6.68 25.125 1 95.12 397 LEU B C 1
ATOM 7889 O O . LEU B 1 397 ? -3.326 7.207 26 1 95.12 397 LEU B O 1
ATOM 7893 N N . LEU B 1 398 ? -2.803 5.48 24.672 1 93.81 398 LEU B N 1
ATOM 7894 C CA . LEU B 1 398 ? -3.818 4.625 25.266 1 93.81 398 LEU B CA 1
ATOM 7895 C C . LEU B 1 398 ? -3.52 4.391 26.75 1 93.81 398 LEU B C 1
ATOM 7897 O O . LEU B 1 398 ? -4.434 4.398 27.578 1 93.81 398 LEU B O 1
ATOM 7901 N N . GLU B 1 399 ? -2.311 4.094 27.031 1 94.75 399 GLU B N 1
ATOM 7902 C CA . GLU B 1 399 ? -1.9 3.936 28.422 1 94.75 399 GLU B CA 1
ATOM 7903 C C . GLU B 1 399 ? -2.25 5.172 29.25 1 94.75 399 GLU B C 1
ATOM 7905 O O . GLU B 1 399 ? -2.805 5.062 30.344 1 94.75 399 GLU B O 1
ATOM 7910 N N . TRP B 1 400 ? -1.958 6.281 28.766 1 95.88 400 TRP B N 1
ATOM 7911 C CA . TRP B 1 400 ? -2.242 7.535 29.453 1 95.88 400 TRP B CA 1
ATOM 7912 C C . TRP B 1 400 ? -3.746 7.754 29.594 1 95.88 400 TRP B C 1
ATOM 7914 O O . TRP B 1 400 ? -4.227 8.148 30.656 1 95.88 400 TRP B O 1
ATOM 7924 N N . CYS B 1 401 ? -4.48 7.574 28.516 1 95.81 401 CYS B N 1
ATOM 7925 C CA . CYS B 1 401 ? -5.926 7.746 28.516 1 95.81 401 CYS B CA 1
ATOM 7926 C C . CYS B 1 401 ? -6.586 6.828 29.531 1 95.81 401 CYS B C 1
ATOM 7928 O O . CYS B 1 401 ? -7.531 7.227 30.219 1 95.81 401 CYS B O 1
ATOM 7930 N N . SER B 1 402 ? -6.129 5.629 29.578 1 94.38 402 SER B N 1
ATOM 7931 C CA . SER B 1 402 ? -6.68 4.668 30.531 1 94.38 402 SER B CA 1
ATOM 7932 C C . SER B 1 402 ? -6.531 5.168 31.969 1 94.38 402 SER B C 1
ATOM 7934 O O . SER B 1 402 ? -7.449 5.031 32.781 1 94.38 402 SER B O 1
ATOM 7936 N N . GLU B 1 403 ? -5.484 5.727 32.281 1 94.81 403 GLU B N 1
ATOM 7937 C CA . GLU B 1 403 ? -5.238 6.285 33.594 1 94.81 403 GLU B CA 1
ATOM 7938 C C . GLU B 1 403 ? -6.168 7.461 33.875 1 94.81 403 GLU B C 1
ATOM 7940 O O . GLU B 1 403 ? -6.543 7.695 35.031 1 94.81 403 GLU B O 1
ATOM 7945 N N . GLN B 1 404 ? -6.605 8.172 32.844 1 94.25 404 GLN B N 1
ATOM 7946 C CA . GLN B 1 404 ? -7.438 9.367 33 1 94.25 404 GLN B CA 1
ATOM 7947 C C . GLN B 1 404 ? -8.914 9.031 32.812 1 94.25 404 GLN B C 1
ATOM 7949 O O . GLN B 1 404 ? -9.773 9.914 32.844 1 94.25 404 GLN B O 1
ATOM 7954 N N . GLU B 1 405 ? -9.211 7.75 32.531 1 93.81 405 GLU B N 1
ATOM 7955 C CA . GLU B 1 405 ? -10.57 7.309 32.25 1 93.81 405 GLU B CA 1
ATOM 7956 C C . GLU B 1 405 ? -11.141 8.023 31.016 1 93.81 405 GLU B C 1
ATOM 7958 O O . GLU B 1 405 ? -12.258 8.539 31.047 1 93.81 405 GLU B O 1
ATOM 7963 N N . ILE B 1 406 ? -10.312 8.242 30.094 1 94.31 406 ILE B N 1
ATOM 7964 C CA . ILE B 1 406 ? -10.688 8.789 28.797 1 94.31 406 ILE B CA 1
ATOM 7965 C C . ILE B 1 406 ? -10.664 7.68 27.734 1 94.31 406 ILE B C 1
ATOM 7967 O O . ILE B 1 406 ? -9.711 6.895 27.688 1 94.31 406 ILE B O 1
ATOM 7971 N N . ARG B 1 407 ? -11.648 7.57 26.969 1 90.62 407 ARG B N 1
ATOM 7972 C CA . ARG B 1 407 ? -11.711 6.574 25.906 1 90.62 407 ARG B CA 1
ATOM 7973 C C . ARG B 1 407 ? -10.953 7.051 24.672 1 90.62 407 ARG B C 1
ATOM 7975 O O . ARG B 1 407 ? -11.25 8.117 24.141 1 90.62 407 ARG B O 1
ATOM 7982 N N . LEU B 1 408 ? -9.977 6.324 24.266 1 90 408 LEU B N 1
ATOM 7983 C CA . LEU B 1 408 ? -9.242 6.633 23.047 1 90 408 LEU B CA 1
ATOM 7984 C C . LEU B 1 408 ? -9.898 5.98 21.828 1 90 408 LEU B C 1
ATOM 7986 O O . LEU B 1 408 ? -10.211 4.789 21.859 1 90 408 LEU B O 1
ATOM 7990 N N . THR B 1 409 ? -10.148 6.793 20.766 1 82.75 409 THR B N 1
ATOM 7991 C CA . THR B 1 409 ? -10.75 6.254 19.562 1 82.75 409 THR B CA 1
ATOM 7992 C C . THR B 1 409 ? -10.078 6.836 18.312 1 82.75 409 THR B C 1
ATOM 7994 O O . THR B 1 409 ? -9.398 7.863 18.391 1 82.75 409 THR B O 1
ATOM 7997 N N . THR B 1 410 ? -10.156 6.082 17.219 1 79.38 410 THR B N 1
ATOM 7998 C CA . THR B 1 410 ? -9.734 6.52 15.891 1 79.38 410 THR B CA 1
ATOM 7999 C C . THR B 1 410 ? -10.898 6.449 14.906 1 79.38 410 THR B C 1
ATOM 8001 O O . THR B 1 410 ? -11.805 5.629 15.062 1 79.38 410 THR B O 1
ATOM 8004 N N . PRO B 1 411 ? -10.836 7.371 13.953 1 72.25 411 PRO B N 1
ATOM 8005 C CA . PRO B 1 411 ? -11.938 7.293 12.992 1 72.25 411 PRO B CA 1
ATOM 8006 C C . PRO B 1 411 ? -12 5.949 12.273 1 72.25 411 PRO B C 1
ATOM 8008 O O . PRO B 1 411 ? -10.953 5.383 11.93 1 72.25 411 PRO B O 1
ATOM 8011 N N . TRP B 1 412 ? -13.164 5.426 11.984 1 62.03 412 TRP B N 1
ATOM 8012 C CA . TRP B 1 412 ? -13.383 4.145 11.32 1 62.03 412 TRP B CA 1
ATOM 8013 C C . TRP B 1 412 ? -12.82 4.164 9.906 1 62.03 412 TRP B C 1
ATOM 8015 O O . TRP B 1 412 ? -12.383 3.129 9.391 1 62.03 412 TRP B O 1
ATOM 8025 N N . THR B 1 413 ? -12.953 5.297 9.328 1 60.28 413 THR B N 1
ATOM 8026 C CA . THR B 1 413 ? -12.477 5.422 7.949 1 60.28 413 THR B CA 1
ATOM 8027 C C . THR B 1 413 ? -10.961 5.57 7.91 1 60.28 413 THR B C 1
ATOM 8029 O O . THR B 1 413 ? -10.359 5.598 6.836 1 60.28 413 THR B O 1
ATOM 8032 N N . GLY B 1 414 ? -10.414 5.637 9.016 1 65.38 414 GLY B N 1
ATOM 8033 C CA . GLY B 1 414 ? -8.969 5.766 9.086 1 65.38 414 GLY B CA 1
ATOM 8034 C C . GLY B 1 414 ? -8.516 7.172 9.43 1 65.38 414 GLY B C 1
ATOM 8035 O O . GLY B 1 414 ? -9.18 8.148 9.078 1 65.38 414 GLY B O 1
ATOM 8036 N N . ALA B 1 415 ? -7.473 7.27 10.102 1 69.38 415 ALA B N 1
ATOM 8037 C CA . ALA B 1 415 ? -6.914 8.531 10.594 1 69.38 415 ALA B CA 1
ATOM 8038 C C . ALA B 1 415 ? -6.215 9.289 9.469 1 69.38 415 ALA B C 1
ATOM 8040 O O . ALA B 1 415 ? -6.145 10.523 9.492 1 69.38 415 ALA B O 1
ATOM 8041 N N . TRP B 1 416 ? -5.949 8.594 8.445 1 74.44 416 TRP B N 1
ATOM 8042 C CA . TRP B 1 416 ? -5.082 9.133 7.398 1 74.44 416 TRP B CA 1
ATOM 8043 C C . TRP B 1 416 ? -5.836 10.125 6.523 1 74.44 416 TRP B C 1
ATOM 8045 O O . TRP B 1 416 ? -5.305 11.188 6.18 1 74.44 416 TRP B O 1
ATOM 8055 N N . ALA B 1 417 ? -7.074 9.891 6.223 1 78.5 417 ALA B N 1
ATOM 8056 C CA . ALA B 1 417 ? -7.812 10.734 5.285 1 78.5 417 ALA B CA 1
ATOM 8057 C C . ALA B 1 417 ? -8.82 11.617 6.02 1 78.5 417 ALA B C 1
ATOM 8059 O O . ALA B 1 417 ? -9.578 12.359 5.391 1 78.5 417 ALA B O 1
ATOM 8060 N N . ALA B 1 418 ? -8.805 11.664 7.293 1 84.19 418 ALA B N 1
ATOM 8061 C CA . ALA B 1 418 ? -9.828 12.359 8.07 1 84.19 418 ALA B CA 1
ATOM 8062 C C . ALA B 1 418 ? -9.781 13.859 7.809 1 84.19 418 ALA B C 1
ATOM 8064 O O . ALA B 1 418 ? -10.82 14.508 7.668 1 84.19 418 ALA B O 1
ATOM 8065 N N . VAL B 1 419 ? -8.586 14.391 7.723 1 88.25 419 VAL B N 1
ATOM 8066 C CA . VAL B 1 419 ? -8.438 15.836 7.586 1 88.25 419 VAL B CA 1
ATOM 8067 C C . VAL B 1 419 ? -8.953 16.281 6.219 1 88.25 419 VAL B C 1
ATOM 8069 O O . VAL B 1 419 ? -9.773 17.188 6.121 1 88.25 419 VAL B O 1
ATOM 8072 N N . VAL B 1 420 ? -8.523 15.594 5.203 1 92.19 420 VAL B N 1
ATOM 8073 C CA . VAL B 1 420 ? -8.875 16.031 3.857 1 92.19 420 VAL B CA 1
ATOM 8074 C C . VAL B 1 420 ? -10.359 15.766 3.6 1 92.19 420 VAL B C 1
ATOM 8076 O O . VAL B 1 420 ? -11.031 16.562 2.945 1 92.19 420 VAL B O 1
ATOM 8079 N N . CYS B 1 421 ? -10.891 14.727 4.043 1 90.75 421 CYS B N 1
ATOM 8080 C CA . CYS B 1 421 ? -12.305 14.43 3.895 1 90.75 421 CYS B CA 1
ATOM 8081 C C . CYS B 1 421 ? -13.156 15.359 4.758 1 90.75 421 CYS B C 1
ATOM 8083 O O . CYS B 1 421 ? -14.266 15.734 4.375 1 90.75 421 CYS B O 1
ATOM 8085 N N . GLY B 1 422 ? -12.602 15.656 5.918 1 90.88 422 GLY B N 1
ATOM 8086 C CA . GLY B 1 422 ? -13.281 16.609 6.785 1 90.88 422 GLY B CA 1
ATOM 8087 C C . GLY B 1 422 ? -13.445 17.969 6.16 1 90.88 422 GLY B C 1
ATOM 8088 O O . GLY B 1 422 ? -14.438 18.656 6.402 1 90.88 422 GLY B O 1
ATOM 8089 N N . ALA B 1 423 ? -12.477 18.375 5.414 1 93 423 ALA B N 1
ATOM 8090 C CA . ALA B 1 423 ? -12.555 19.656 4.711 1 93 423 ALA B CA 1
ATOM 8091 C C . ALA B 1 423 ? -13.727 19.672 3.736 1 93 423 ALA B C 1
ATOM 8093 O O . ALA B 1 423 ? -14.43 20.688 3.617 1 93 423 ALA B O 1
ATOM 8094 N N . VAL B 1 424 ? -13.945 18.562 3.055 1 92.94 424 VAL B N 1
ATOM 8095 C CA . VAL B 1 424 ? -15.07 18.438 2.129 1 92.94 424 VAL B CA 1
ATOM 8096 C C . VAL B 1 424 ? -16.375 18.438 2.906 1 92.94 424 VAL B C 1
ATOM 8098 O O . VAL B 1 424 ? -17.359 19.078 2.492 1 92.94 424 VAL B O 1
ATOM 8101 N N . LEU B 1 425 ? -16.391 17.734 3.967 1 89.75 425 LEU B N 1
ATOM 8102 C CA . LEU B 1 425 ? -17.594 17.672 4.789 1 89.75 425 LEU B CA 1
ATOM 8103 C C . LEU B 1 425 ? -18 19.062 5.273 1 89.75 425 LEU B C 1
ATOM 8105 O O . LEU B 1 425 ? -19.188 19.359 5.359 1 89.75 425 LEU B O 1
ATOM 8109 N N . ARG B 1 426 ? -17.062 19.828 5.645 1 87.81 426 ARG B N 1
ATOM 8110 C CA . ARG B 1 426 ? -17.328 21.219 6.02 1 87.81 426 ARG B CA 1
ATOM 8111 C C . ARG B 1 426 ? -18.062 21.953 4.906 1 87.81 426 ARG B C 1
ATOM 8113 O O . ARG B 1 426 ? -18.953 22.75 5.176 1 87.81 426 ARG B O 1
ATOM 8120 N N . GLY B 1 427 ? -17.625 21.719 3.701 1 88.12 427 GLY B N 1
ATOM 8121 C CA . GLY B 1 427 ? -18.266 22.359 2.562 1 88.12 427 GLY B CA 1
ATOM 8122 C C . GLY B 1 427 ? -19.672 21.859 2.311 1 88.12 427 GLY B C 1
ATOM 8123 O O . GLY B 1 427 ? -20.547 22.609 1.865 1 88.12 427 GLY B O 1
ATOM 8124 N N . VAL B 1 428 ? -19.891 20.672 2.645 1 87.5 428 VAL B N 1
ATOM 8125 C CA . VAL B 1 428 ? -21.172 20.031 2.354 1 87.5 428 VAL B CA 1
ATOM 8126 C C . VAL B 1 428 ? -22.172 20.359 3.461 1 87.5 428 VAL B C 1
ATOM 8128 O O . VAL B 1 428 ? -23.328 20.672 3.186 1 87.5 428 VAL B O 1
ATOM 8131 N N . GLU B 1 429 ? -21.703 20.297 4.727 1 84.25 429 GLU B N 1
ATOM 8132 C CA . GLU B 1 429 ? -22.641 20.359 5.852 1 84.25 429 GLU B CA 1
ATOM 8133 C C . GLU B 1 429 ? -22.562 21.703 6.551 1 84.25 429 GLU B C 1
ATOM 8135 O O . GLU B 1 429 ? -23.438 22.047 7.359 1 84.25 429 GLU B O 1
ATOM 8140 N N . GLY B 1 430 ? -21.594 22.422 6.27 1 82 430 GLY B N 1
ATOM 8141 C CA . GLY B 1 430 ? -21.406 23.656 7 1 82 430 GLY B CA 1
ATOM 8142 C C . GLY B 1 430 ? -20.562 23.5 8.25 1 82 430 GLY B C 1
ATOM 8143 O O . GLY B 1 430 ? -19.906 22.469 8.438 1 82 430 GLY B O 1
ATOM 8144 N N . SER B 1 431 ? -20.531 24.484 9.125 1 78.62 431 SER B N 1
ATOM 8145 C CA . SER B 1 431 ? -19.672 24.484 10.305 1 78.62 431 SER B CA 1
ATOM 8146 C C . SER B 1 431 ? -20.297 23.703 11.453 1 78.62 431 SER B C 1
ATOM 8148 O O . SER B 1 431 ? -21.5 23.766 11.664 1 78.62 431 SER B O 1
ATOM 8150 N N . MET B 1 432 ? -19.391 22.938 12.109 1 78.88 432 MET B N 1
ATOM 8151 C CA . MET B 1 432 ? -19.828 22.188 13.281 1 78.88 432 MET B CA 1
ATOM 8152 C C . MET B 1 432 ? -19.859 23.078 14.516 1 78.88 432 MET B C 1
ATOM 8154 O O . MET B 1 432 ? -20.5 22.75 15.508 1 78.88 432 MET B O 1
ATOM 8158 N N . SER B 1 433 ? -19.078 24 14.531 1 72.94 433 SER B N 1
ATOM 8159 C CA . SER B 1 433 ? -18.953 24.828 15.727 1 72.94 433 SER B CA 1
ATOM 8160 C C . SER B 1 433 ? -19.359 26.266 15.445 1 72.94 433 SER B C 1
ATOM 8162 O O . SER B 1 433 ? -18.891 26.875 14.477 1 72.94 433 SER B O 1
ATOM 8164 N N . LYS B 1 434 ? -20.25 26.719 16.281 1 66.44 434 LYS B N 1
ATOM 8165 C CA . LYS B 1 434 ? -20.672 28.094 16.125 1 66.44 434 LYS B CA 1
ATOM 8166 C C . LYS B 1 434 ? -19.797 29.047 16.953 1 66.44 434 LYS B C 1
ATOM 8168 O O . LYS B 1 434 ? -19.688 30.234 16.625 1 66.44 434 LYS B O 1
ATOM 8173 N N . GLN B 1 435 ? -19.172 28.453 17.969 1 72.5 435 GLN B N 1
ATOM 8174 C CA . GLN B 1 435 ? -18.359 29.297 18.844 1 72.5 435 GLN B CA 1
ATOM 8175 C C . GLN B 1 435 ? -16.953 28.719 19.016 1 72.5 435 GLN B C 1
ATOM 8177 O O . GLN B 1 435 ? -16.797 27.5 19.172 1 72.5 435 GLN B O 1
ATOM 8182 N N . LYS B 1 436 ? -15.969 29.672 18.875 1 77.75 436 LYS B N 1
ATOM 8183 C CA . LYS B 1 436 ? -14.578 29.281 19.078 1 77.75 436 LYS B CA 1
ATOM 8184 C C . LYS B 1 436 ? -13.891 30.219 20.078 1 77.75 436 LYS B C 1
ATOM 8186 O O . LYS B 1 436 ? -14.32 31.344 20.266 1 77.75 436 LYS B O 1
ATOM 8191 N N . LYS B 1 437 ? -12.922 29.641 20.703 1 80.12 437 LYS B N 1
ATOM 8192 C CA . LYS B 1 437 ? -12.141 30.453 21.625 1 80.12 437 LYS B CA 1
ATOM 8193 C C . LYS B 1 437 ? -10.914 31.031 20.938 1 80.12 437 LYS B C 1
ATOM 8195 O O . LYS B 1 437 ? -10.227 30.344 20.172 1 80.12 437 LYS B O 1
ATOM 8200 N N . CYS B 1 438 ? -10.75 32.281 21.203 1 79.12 438 CYS B N 1
ATOM 8201 C CA . CYS B 1 438 ? -9.609 32.938 20.594 1 79.12 438 CYS B CA 1
ATOM 8202 C C . CYS B 1 438 ? -8.297 32.406 21.156 1 79.12 438 CYS B C 1
ATOM 8204 O O . CYS B 1 438 ? -8.148 32.312 22.375 1 79.12 438 CYS B O 1
ATOM 8206 N N . ARG B 1 439 ? -7.371 32.219 20.391 1 79.31 439 ARG B N 1
ATOM 8207 C CA . ARG B 1 439 ? -6.129 31.578 20.812 1 79.31 439 ARG B CA 1
ATOM 8208 C C . ARG B 1 439 ? -5.09 32.625 21.203 1 79.31 439 ARG B C 1
ATOM 8210 O O . ARG B 1 439 ? -4.102 32.312 21.859 1 79.31 439 ARG B O 1
ATOM 8217 N N . ARG B 1 440 ? -5.359 33.875 20.781 1 81 440 ARG B N 1
ATOM 8218 C CA . ARG B 1 440 ? -4.414 34.969 21.031 1 81 440 ARG B CA 1
ATOM 8219 C C . ARG B 1 440 ? -5.141 36.25 21.438 1 81 440 ARG B C 1
ATOM 8221 O O . ARG B 1 440 ? -6.352 36.344 21.25 1 81 440 ARG B O 1
ATOM 8228 N N . HIS B 1 441 ? -4.34 37.125 22.062 1 83.31 441 HIS B N 1
ATOM 8229 C CA . HIS B 1 441 ? -4.797 38.5 22.188 1 83.31 441 HIS B CA 1
ATOM 8230 C C . HIS B 1 441 ? -4.594 39.25 20.891 1 83.31 441 HIS B C 1
ATOM 8232 O O . HIS B 1 441 ? -3.592 39.062 20.203 1 83.31 441 HIS B O 1
ATOM 8238 N N . TYR B 1 442 ? -5.562 40.031 20.578 1 83 442 TYR B N 1
ATOM 8239 C CA . TYR B 1 442 ? -5.398 40.938 19.438 1 83 442 TYR B CA 1
ATOM 8240 C C . TYR B 1 442 ? -5.652 42.375 19.828 1 83 442 TYR B C 1
ATOM 8242 O O . TYR B 1 442 ? -6.551 42.656 20.625 1 83 442 TYR B O 1
ATOM 8250 N N . GLY B 1 443 ? -4.785 43.156 19.328 1 82.38 443 GLY B N 1
ATOM 8251 C CA . GLY B 1 443 ? -4.93 44.562 19.656 1 82.38 443 GLY B CA 1
ATOM 8252 C C . GLY B 1 443 ? -4.016 45.469 18.844 1 82.38 443 GLY B C 1
ATOM 8253 O O . GLY B 1 443 ? -3.475 45.062 17.812 1 82.38 443 GLY B O 1
ATOM 8254 N N . HIS B 1 444 ? -3.953 46.75 19.25 1 84.69 444 HIS B N 1
ATOM 8255 C CA . HIS B 1 444 ? -3.105 47.75 18.625 1 84.69 444 HIS B CA 1
ATOM 8256 C C . HIS B 1 444 ? -2.41 48.625 19.672 1 84.69 444 HIS B C 1
ATOM 8258 O O . HIS B 1 444 ? -2.689 48.5 20.859 1 84.69 444 HIS B O 1
ATOM 8264 N N . THR B 1 445 ? -1.505 49.406 19.172 1 88.69 445 THR B N 1
ATOM 8265 C CA . THR B 1 445 ? -0.783 50.281 20.094 1 88.69 445 THR B CA 1
ATOM 8266 C C . THR B 1 445 ? -1.431 51.656 20.141 1 88.69 445 THR B C 1
ATOM 8268 O O . THR B 1 445 ? -2.062 52.094 19.172 1 88.69 445 THR B O 1
ATOM 8271 N N . MET B 1 446 ? -1.299 52.25 21.312 1 86.25 446 MET B N 1
ATOM 8272 C CA . MET B 1 446 ? -1.729 53.625 21.516 1 86.25 446 MET B CA 1
ATOM 8273 C C . MET B 1 446 ? -0.684 54.406 22.297 1 86.25 446 MET B C 1
ATOM 8275 O O . MET B 1 446 ? 0.234 53.844 22.875 1 86.25 446 MET B O 1
ATOM 8279 N N . SER B 1 447 ? -0.833 55.688 22.125 1 89.19 447 SER B N 1
ATOM 8280 C CA . SER B 1 447 ? 0.03 56.562 22.906 1 89.19 447 SER B CA 1
ATOM 8281 C C . SER B 1 447 ? -0.698 57.094 24.141 1 89.19 447 SER B C 1
ATOM 8283 O O . SER B 1 447 ? -1.921 57.281 24.125 1 89.19 447 SER B O 1
ATOM 8285 N N . ARG B 1 448 ? 0.072 57.25 25.156 1 90.75 448 ARG B N 1
ATOM 8286 C CA . ARG B 1 448 ? -0.427 57.875 26.375 1 90.75 448 ARG B CA 1
ATOM 8287 C C . ARG B 1 448 ? 0.506 59 26.844 1 90.75 448 ARG B C 1
ATOM 8289 O O . ARG B 1 448 ? 1.647 59.094 26.391 1 90.75 448 ARG B O 1
ATOM 8296 N N . THR B 1 449 ? -0.106 59.781 27.75 1 92.5 449 THR B N 1
ATOM 8297 C CA . THR B 1 449 ? 0.702 60.844 28.297 1 92.5 449 THR B CA 1
ATOM 8298 C C . THR B 1 449 ? 1.959 60.312 28.969 1 92.5 449 THR B C 1
ATOM 8300 O O . THR B 1 449 ? 1.888 59.375 29.766 1 92.5 449 THR B O 1
ATOM 8303 N N . TYR B 1 450 ? 3.008 61 28.641 1 94.69 450 TYR B N 1
ATOM 8304 C CA . TYR B 1 450 ? 4.297 60.562 29.172 1 94.69 450 TYR B CA 1
ATOM 8305 C C . TYR B 1 450 ? 4.473 61.031 30.625 1 94.69 450 TYR B C 1
ATOM 8307 O O . TYR B 1 450 ? 4.297 62.219 30.922 1 94.69 450 TYR B O 1
ATOM 8315 N N . ASP B 1 451 ? 4.684 60 31.484 1 93.5 451 ASP B N 1
ATOM 8316 C CA . ASP B 1 451 ? 5.059 60.281 32.875 1 93.5 451 ASP B CA 1
ATOM 8317 C C . ASP B 1 451 ? 6.512 59.906 33.125 1 93.5 451 ASP B C 1
ATOM 8319 O O . ASP B 1 451 ? 6.824 58.719 33.25 1 93.5 451 ASP B O 1
ATOM 8323 N N . PRO B 1 452 ? 7.297 60.906 33.281 1 91.62 452 PRO B N 1
ATOM 8324 C CA . PRO B 1 452 ? 8.719 60.594 33.438 1 91.62 452 PRO B CA 1
ATOM 8325 C C . PRO B 1 452 ? 9 59.75 34.688 1 91.62 452 PRO B C 1
ATOM 8327 O O . PRO B 1 452 ? 10.016 59.031 34.75 1 91.62 452 PRO B O 1
ATOM 8330 N N . ALA B 1 453 ? 8.109 59.812 35.656 1 91.62 453 ALA B N 1
ATOM 8331 C CA . ALA B 1 453 ? 8.312 59.031 36.906 1 91.62 453 ALA B CA 1
ATOM 8332 C C . ALA B 1 453 ? 8.047 57.562 36.688 1 91.62 453 ALA B C 1
ATOM 8334 O O . ALA B 1 453 ? 8.672 56.719 37.312 1 91.62 453 ALA B O 1
ATOM 8335 N N . VAL B 1 454 ? 7.168 57.344 35.844 1 92 454 VAL B N 1
ATOM 8336 C CA . VAL B 1 454 ? 6.715 55.969 35.656 1 92 454 VAL B CA 1
ATOM 8337 C C . VAL B 1 454 ? 7.32 55.375 34.375 1 92 454 VAL B C 1
ATOM 8339 O O . VAL B 1 454 ? 7.633 54.188 34.312 1 92 454 VAL B O 1
ATOM 8342 N N . HIS B 1 455 ? 7.613 56.219 33.375 1 92.12 455 HIS B N 1
ATOM 8343 C CA . HIS B 1 455 ? 7.93 55.719 32.062 1 92.12 455 HIS B CA 1
ATOM 8344 C C . HIS B 1 455 ? 9.383 56 31.688 1 92.12 455 HIS B C 1
ATOM 8346 O O . HIS B 1 455 ? 9.75 56 30.516 1 92.12 455 HIS B O 1
ATOM 8352 N N . PHE B 1 456 ? 10.219 56.25 32.594 1 87.94 456 PHE B N 1
ATOM 8353 C CA . PHE B 1 456 ? 11.57 56.719 32.312 1 87.94 456 PHE B CA 1
ATOM 8354 C C . PHE B 1 456 ? 12.406 55.656 31.625 1 87.94 456 PHE B C 1
ATOM 8356 O O . PHE B 1 456 ? 13.352 55.969 30.891 1 87.94 456 PHE B O 1
ATOM 8363 N N . ASN B 1 457 ? 12.094 54.406 31.781 1 90.88 457 ASN B N 1
ATOM 8364 C CA . ASN B 1 457 ? 12.953 53.344 31.281 1 90.88 457 ASN B CA 1
ATOM 8365 C C . ASN B 1 457 ? 12.312 52.625 30.094 1 90.88 457 ASN B C 1
ATOM 8367 O O . ASN B 1 457 ? 12.414 51.406 29.969 1 90.88 457 ASN B O 1
ATOM 8371 N N . PHE B 1 458 ? 11.727 53.375 29.172 1 92.38 458 PHE B N 1
ATOM 8372 C CA . PHE B 1 458 ? 11.109 52.719 28.031 1 92.38 458 PHE B CA 1
ATOM 8373 C C . PHE B 1 458 ? 12.141 52.406 26.953 1 92.38 458 PHE B C 1
ATOM 8375 O O . PHE B 1 458 ? 13.188 53.062 26.875 1 92.38 458 PHE B O 1
ATOM 8382 N N . ASP B 1 459 ? 11.969 51.406 26.125 1 94.19 459 ASP B N 1
ATOM 8383 C CA . ASP B 1 459 ? 12.828 51 25 1 94.19 459 ASP B CA 1
ATOM 8384 C C . ASP B 1 459 ? 12.672 51.969 23.828 1 94.19 459 ASP B C 1
ATOM 8386 O O . ASP B 1 459 ? 11.672 51.938 23.125 1 94.19 459 ASP B O 1
ATOM 8390 N N . GLU B 1 460 ? 13.672 52.688 23.5 1 91.62 460 GLU B N 1
ATOM 8391 C CA . GLU B 1 460 ? 13.609 53.75 22.484 1 91.62 460 GLU B CA 1
ATOM 8392 C C . GLU B 1 460 ? 13.57 53.156 21.078 1 91.62 460 GLU B C 1
ATOM 8394 O O . GLU B 1 460 ? 13.242 53.844 20.125 1 91.62 460 GLU B O 1
ATOM 8399 N N . ASN B 1 461 ? 13.891 51.938 21.016 1 91.62 461 ASN B N 1
ATOM 8400 C CA . ASN B 1 461 ? 13.836 51.312 19.719 1 91.62 461 ASN B CA 1
ATOM 8401 C C . ASN B 1 461 ? 12.406 50.906 19.359 1 91.62 461 ASN B C 1
ATOM 8403 O O . ASN B 1 461 ? 12.094 50.688 18.188 1 91.62 461 ASN B O 1
ATOM 8407 N N . LYS B 1 462 ? 11.555 50.75 20.328 1 92.06 462 LYS B N 1
ATOM 8408 C CA . LYS B 1 462 ? 10.195 50.25 20.094 1 92.06 462 LYS B CA 1
ATOM 8409 C C . LYS B 1 462 ? 9.172 51.344 20.375 1 92.06 462 LYS B C 1
ATOM 8411 O O . LYS B 1 462 ? 8.039 51.281 19.891 1 92.06 462 LYS B O 1
ATOM 8416 N N . ARG B 1 463 ? 9.586 52.25 21.25 1 93.12 463 ARG B N 1
ATOM 8417 C CA . ARG B 1 463 ? 8.688 53.312 21.656 1 93.12 463 ARG B CA 1
ATOM 8418 C C . ARG B 1 463 ? 9.305 54.688 21.406 1 93.12 463 ARG B C 1
ATOM 8420 O O . ARG B 1 463 ? 10.523 54.781 21.234 1 93.12 463 ARG B O 1
ATOM 8427 N N . ARG B 1 464 ? 8.406 55.719 21.328 1 93.38 464 ARG B N 1
ATOM 8428 C CA . ARG B 1 464 ? 8.906 57.062 21.047 1 93.38 464 ARG B CA 1
ATOM 8429 C C . ARG B 1 464 ? 8.078 58.125 21.781 1 93.38 464 ARG B C 1
ATOM 8431 O O . ARG B 1 464 ? 6.875 57.938 22 1 93.38 464 ARG B O 1
ATOM 8438 N N . LEU B 1 465 ? 8.789 59.188 22.062 1 92.62 465 LEU B N 1
ATOM 8439 C CA . LEU B 1 465 ? 8.109 60.375 22.594 1 92.62 465 LEU B CA 1
ATOM 8440 C C . LEU B 1 465 ? 7.68 61.312 21.484 1 92.62 465 LEU B C 1
ATOM 8442 O O . LEU B 1 465 ? 8.391 61.469 20.484 1 92.62 465 LEU B O 1
ATOM 8446 N N . TRP B 1 466 ? 6.516 61.812 21.641 1 87.44 466 TRP B N 1
ATOM 8447 C CA . TRP B 1 466 ? 6.047 62.781 20.672 1 87.44 466 TRP B CA 1
ATOM 8448 C C . TRP B 1 466 ? 5.109 63.781 21.328 1 87.44 466 TRP B C 1
ATOM 8450 O O . TRP B 1 466 ? 4.5 63.5 22.359 1 87.44 466 TRP B O 1
ATOM 8460 N N . ASN B 1 467 ? 5.012 64.938 20.734 1 85 467 ASN B N 1
ATOM 8461 C CA . ASN B 1 467 ? 4.137 66 21.25 1 85 467 ASN B CA 1
ATOM 8462 C C . ASN B 1 467 ? 2.836 66.062 20.453 1 85 467 ASN B C 1
ATOM 8464 O O . ASN B 1 467 ? 2.857 66.125 19.219 1 85 467 ASN B O 1
ATOM 8468 N N . ASP B 1 468 ? 1.76 65.938 21.141 1 78.75 468 ASP B N 1
ATOM 8469 C CA . ASP B 1 468 ? 0.465 66.125 20.5 1 78.75 468 ASP B CA 1
ATOM 8470 C C . ASP B 1 468 ? 0.297 67.562 20.047 1 78.75 468 ASP B C 1
ATOM 8472 O O . ASP B 1 468 ? 0.39 68.5 20.844 1 78.75 468 ASP B O 1
ATOM 8476 N N . PRO B 1 469 ? 0.078 67.688 18.844 1 75.81 469 PRO B N 1
ATOM 8477 C CA . PRO B 1 469 ? -0.042 69.062 18.375 1 75.81 469 PRO B CA 1
ATOM 8478 C C . PRO B 1 469 ? -1.29 69.75 18.906 1 75.81 469 PRO B C 1
ATOM 8480 O O . PRO B 1 469 ? -1.335 71 18.969 1 75.81 469 PRO B O 1
ATOM 8483 N N . TRP B 1 470 ? -2.236 68.938 19.375 1 74.25 470 TRP B N 1
ATOM 8484 C CA . TRP B 1 470 ? -3.479 69.5 19.875 1 74.25 470 TRP B CA 1
ATOM 8485 C C . TRP B 1 470 ? -3.367 69.875 21.375 1 74.25 470 TRP B C 1
ATOM 8487 O O . TRP B 1 470 ? -3.703 70.938 21.797 1 74.25 470 TRP B O 1
ATOM 8497 N N . THR B 1 471 ? -2.889 69 22.094 1 76.44 471 THR B N 1
ATOM 8498 C CA . THR B 1 471 ? -2.867 69.188 23.547 1 76.44 471 THR B CA 1
ATOM 8499 C C . THR B 1 471 ? -1.503 69.688 24.016 1 76.44 471 THR B C 1
ATOM 8501 O O . THR B 1 471 ? -1.364 70.125 25.141 1 76.44 471 THR B O 1
ATOM 8504 N N . LYS B 1 472 ? -0.495 69.625 23.141 1 80.38 472 LYS B N 1
ATOM 8505 C CA . LYS B 1 472 ? 0.882 70.062 23.422 1 80.38 472 LYS B CA 1
ATOM 8506 C C . LYS B 1 472 ? 1.49 69.188 24.516 1 80.38 472 LYS B C 1
ATOM 8508 O O . LYS B 1 472 ? 2.576 69.438 25.016 1 80.38 472 LYS B O 1
ATOM 8513 N N . GLU B 1 473 ? 0.752 68.188 24.828 1 87.62 473 GLU B N 1
ATOM 8514 C CA . GLU B 1 473 ? 1.268 67.25 25.812 1 87.62 473 GLU B CA 1
ATOM 8515 C C . GLU B 1 473 ? 2.244 66.25 25.172 1 87.62 473 GLU B C 1
ATOM 8517 O O . GLU B 1 473 ? 2.1 65.875 24 1 87.62 473 GLU B O 1
ATOM 8522 N N . GLN B 1 474 ? 3.234 65.875 25.984 1 91.69 474 GLN B N 1
ATOM 8523 C CA . GLN B 1 474 ? 4.16 64.875 25.547 1 91.69 474 GLN B CA 1
ATOM 8524 C C . GLN B 1 474 ? 3.582 63.469 25.766 1 91.69 474 GLN B C 1
ATOM 8526 O O . GLN B 1 474 ? 3.146 63.156 26.875 1 91.69 474 GLN B O 1
ATOM 8531 N N . ASN B 1 475 ? 3.58 62.812 24.672 1 92.31 475 ASN B N 1
ATOM 8532 C CA . ASN B 1 475 ? 3.018 61.469 24.734 1 92.31 475 ASN B CA 1
ATOM 8533 C C . ASN B 1 475 ? 4.078 60.406 24.453 1 92.31 475 ASN B C 1
ATOM 8535 O O . ASN B 1 475 ? 5.094 60.688 23.812 1 92.31 475 ASN B O 1
ATOM 8539 N N . LEU B 1 476 ? 3.861 59.25 25.062 1 94.5 476 LEU B N 1
ATOM 8540 C CA . LEU B 1 476 ? 4.688 58.062 24.812 1 94.5 476 LEU B CA 1
ATOM 8541 C C . LEU B 1 476 ? 3.904 57 24.078 1 94.5 476 LEU B C 1
ATOM 8543 O O . LEU B 1 476 ? 2.766 56.688 24.438 1 94.5 476 LEU B O 1
ATOM 8547 N N . SER B 1 477 ? 4.551 56.469 23 1 92.75 477 SER B N 1
ATOM 8548 C CA . SER B 1 477 ? 3.883 55.469 22.188 1 92.75 477 SER B CA 1
ATOM 8549 C C . SER B 1 477 ? 4.09 54.062 22.781 1 92.75 477 SER B C 1
ATOM 8551 O O . SER B 1 477 ? 4.836 53.906 23.734 1 92.75 477 SER B O 1
ATOM 8553 N N . GLY B 1 478 ? 3.373 53.062 22.266 1 93.62 478 GLY B N 1
ATOM 8554 C CA . GLY B 1 478 ? 3.691 51.688 22.484 1 93.62 478 GLY B CA 1
ATOM 8555 C C . GLY B 1 478 ? 2.848 51.031 23.578 1 93.62 478 GLY B C 1
ATOM 8556 O O . GLY B 1 478 ? 3.146 49.938 24.031 1 93.62 478 GLY B O 1
ATOM 8557 N N . PHE B 1 479 ? 1.87 51.75 24.078 1 94.25 479 PHE B N 1
ATOM 8558 C CA . PHE B 1 479 ? 0.946 51.094 25 1 94.25 479 PHE B CA 1
ATOM 8559 C C . PHE B 1 479 ? -0.026 50.219 24.234 1 94.25 479 PHE B C 1
ATOM 8561 O O . PHE B 1 479 ? -0.584 50.625 23.219 1 94.25 479 PHE B O 1
ATOM 8568 N N . MET B 1 480 ? -0.179 49 24.734 1 93.31 480 MET B N 1
ATOM 8569 C CA . MET B 1 480 ? -1.059 48.062 24.047 1 93.31 480 MET B CA 1
ATOM 8570 C C . MET B 1 480 ? -2.512 48.281 24.469 1 93.31 480 MET B C 1
ATOM 8572 O O . MET B 1 480 ? -2.797 48.5 25.641 1 93.31 480 MET B O 1
ATOM 8576 N N . ASN B 1 481 ? -3.357 48.312 23.5 1 89.38 481 ASN B N 1
ATOM 8577 C CA . ASN B 1 481 ? -4.801 48.219 23.688 1 89.38 481 ASN B CA 1
ATOM 8578 C C . ASN B 1 481 ? -5.379 46.938 23.078 1 89.38 481 ASN B C 1
ATOM 8580 O O . ASN B 1 481 ? -5.66 46.906 21.875 1 89.38 481 ASN B O 1
ATOM 8584 N N . TRP B 1 482 ? -5.633 46 23.969 1 89.44 482 TRP B N 1
ATOM 8585 C CA . TRP B 1 482 ? -6.113 44.719 23.516 1 89.44 482 TRP B CA 1
ATOM 8586 C C . TRP B 1 482 ? -7.625 44.719 23.312 1 89.44 482 TRP B C 1
ATOM 8588 O O . TRP B 1 482 ? -8.375 45.062 24.234 1 89.44 482 TRP B O 1
ATOM 8598 N N . GLU B 1 483 ? -8.008 44.375 22.172 1 81.5 483 GLU B N 1
ATOM 8599 C CA . GLU B 1 483 ? -9.43 44.406 21.828 1 81.5 483 GLU B CA 1
ATOM 8600 C C . GLU B 1 483 ? -10.07 43.031 22.031 1 81.5 483 GLU B C 1
ATOM 8602 O O . GLU B 1 483 ? -11.258 42.938 22.344 1 81.5 483 GLU B O 1
ATOM 8607 N N . ILE B 1 484 ? -9.281 42.031 21.734 1 82 484 ILE B N 1
ATOM 8608 C CA . ILE B 1 484 ? -9.727 40.656 21.969 1 82 484 ILE B CA 1
ATOM 8609 C C . ILE B 1 484 ? -8.75 39.938 22.891 1 82 484 ILE B C 1
ATOM 8611 O O . ILE B 1 484 ? -7.539 39.969 22.656 1 82 484 ILE B O 1
ATOM 8615 N N . ALA B 1 485 ? -9.312 39.406 23.875 1 86.5 485 ALA B N 1
ATOM 8616 C CA . ALA B 1 485 ? -8.484 38.688 24.812 1 86.5 485 ALA B CA 1
ATOM 8617 C C . ALA B 1 485 ? -8.367 37.219 24.422 1 86.5 485 ALA B C 1
ATOM 8619 O O . ALA B 1 485 ? -9.297 36.625 23.844 1 86.5 485 ALA B O 1
ATOM 8620 N N . LYS B 1 486 ? -7.242 36.719 24.719 1 85.31 486 LYS B N 1
ATOM 8621 C CA . LYS B 1 486 ? -7.109 35.25 24.578 1 85.31 486 LYS B CA 1
ATOM 8622 C C . LYS B 1 486 ? -8.18 34.531 25.391 1 85.31 486 LYS B C 1
ATOM 8624 O O . LYS B 1 486 ? -8.453 34.875 26.531 1 85.31 486 LYS B O 1
ATOM 8629 N N . GLY B 1 487 ? -8.867 33.562 24.719 1 80.88 487 GLY B N 1
ATOM 8630 C CA . GLY B 1 487 ? -9.914 32.844 25.391 1 80.88 487 GLY B CA 1
ATOM 8631 C C . GLY B 1 487 ? -11.305 33.375 25.141 1 80.88 487 GLY B C 1
ATOM 8632 O O . GLY B 1 487 ? -12.305 32.75 25.453 1 80.88 487 GLY B O 1
ATOM 8633 N N . ALA B 1 488 ? -11.328 34.562 24.594 1 80.88 488 ALA B N 1
ATOM 8634 C CA . ALA B 1 488 ? -12.633 35.156 24.281 1 80.88 488 ALA B CA 1
ATOM 8635 C C . ALA B 1 488 ? -13.414 34.281 23.312 1 80.88 488 ALA B C 1
ATOM 8637 O O . ALA B 1 488 ? -12.836 33.656 22.422 1 80.88 488 ALA B O 1
ATOM 8638 N N . LEU B 1 489 ? -14.703 34.188 23.516 1 78.31 489 LEU B N 1
ATOM 8639 C CA . LEU B 1 489 ? -15.57 33.438 22.625 1 78.31 489 LEU B CA 1
ATOM 8640 C C . LEU B 1 489 ? -15.836 34.188 21.328 1 78.31 489 LEU B C 1
ATOM 8642 O O . LEU B 1 489 ? -16.219 35.344 21.359 1 78.31 489 LEU B O 1
ATOM 8646 N N . LEU B 1 490 ? -15.484 33.531 20.281 1 75.56 490 LEU B N 1
ATOM 8647 C CA . LEU B 1 490 ? -15.688 34.125 18.953 1 75.56 490 LEU B CA 1
ATOM 8648 C C . LEU B 1 490 ? -16.766 33.375 18.188 1 75.56 490 LEU B C 1
ATOM 8650 O O . LEU B 1 490 ? -16.859 32.156 18.25 1 75.56 490 LEU B O 1
ATOM 8654 N N . ASP B 1 491 ? -17.719 34.062 17.656 1 71.38 491 ASP B N 1
ATOM 8655 C CA . ASP B 1 491 ? -18.703 33.5 16.75 1 71.38 491 ASP B CA 1
ATOM 8656 C C . ASP B 1 491 ? -18.641 34.156 15.383 1 71.38 491 ASP B C 1
ATOM 8658 O O . ASP B 1 491 ? -17.766 35 15.125 1 71.38 491 ASP B O 1
ATOM 8662 N N . ASP B 1 492 ? -19.5 33.75 14.461 1 64.56 492 ASP B N 1
ATOM 8663 C CA . ASP B 1 492 ? -19.453 34.219 13.078 1 64.56 492 ASP B CA 1
ATOM 8664 C C . ASP B 1 492 ? -19.719 35.719 13.008 1 64.56 492 ASP B C 1
ATOM 8666 O O . ASP B 1 492 ? -19.328 36.375 12.039 1 64.56 492 ASP B O 1
ATOM 8670 N N . ASP B 1 493 ? -20.203 36.188 14.047 1 64.88 493 ASP B N 1
ATOM 8671 C CA . ASP B 1 493 ? -20.609 37.594 14.008 1 64.88 493 ASP B CA 1
ATOM 8672 C C . ASP B 1 493 ? -19.703 38.438 14.875 1 64.88 493 ASP B C 1
ATOM 8674 O O . ASP B 1 493 ? -19.906 39.656 14.992 1 64.88 493 ASP B O 1
ATOM 8678 N N . THR B 1 494 ? -18.672 37.812 15.383 1 70.94 494 THR B N 1
ATOM 8679 C CA . THR B 1 494 ? -17.797 38.562 16.281 1 70.94 494 THR B CA 1
ATOM 8680 C C . THR B 1 494 ? -16.984 39.594 15.5 1 70.94 494 THR B C 1
ATOM 8682 O O . THR B 1 494 ? -16.375 39.25 14.484 1 70.94 494 THR B O 1
ATOM 8685 N N . GLU B 1 495 ? -17.172 40.844 15.812 1 72.25 495 GLU B N 1
ATOM 8686 C CA . GLU B 1 495 ? -16.438 41.969 15.219 1 72.25 495 GLU B CA 1
ATOM 8687 C C . GLU B 1 495 ? -15.695 42.75 16.281 1 72.25 495 GLU B C 1
ATOM 8689 O O . GLU B 1 495 ? -16.234 43 17.375 1 72.25 495 GLU B O 1
ATOM 8694 N N . ILE B 1 496 ? -14.422 43 16.078 1 70.88 496 ILE B N 1
ATOM 8695 C CA . ILE B 1 496 ? -13.633 43.875 16.953 1 70.88 496 ILE B CA 1
ATOM 8696 C C . ILE B 1 496 ? -13.602 45.281 16.406 1 70.88 496 ILE B C 1
ATOM 8698 O O . ILE B 1 496 ? -13.289 45.5 15.227 1 70.88 496 ILE B O 1
ATOM 8702 N N . SER B 1 497 ? -14.102 46.125 17.219 1 76.44 497 SER B N 1
ATOM 8703 C CA . SER B 1 497 ? -14.102 47.531 16.797 1 76.44 497 SER B CA 1
ATOM 8704 C C . SER B 1 497 ? -13.234 48.375 17.703 1 76.44 497 SER B C 1
ATOM 8706 O O . SER B 1 497 ? -13.273 48.219 18.938 1 76.44 497 SER B O 1
ATOM 8708 N N . THR B 1 498 ? -12.391 49.062 17.141 1 73.94 498 THR B N 1
ATOM 8709 C CA . THR B 1 498 ? -11.539 49.969 17.891 1 73.94 498 THR B CA 1
ATOM 8710 C C . THR B 1 498 ? -11.562 51.375 17.266 1 73.94 498 THR B C 1
ATOM 8712 O O . THR B 1 498 ? -11.531 51.5 16.047 1 73.94 498 THR B O 1
ATOM 8715 N N . SER B 1 499 ? -11.664 52.281 18.156 1 79.25 499 SER B N 1
ATOM 8716 C CA . SER B 1 499 ? -11.609 53.688 17.703 1 79.25 499 SER B CA 1
ATOM 8717 C C . SER B 1 499 ? -10.281 54.312 18.062 1 79.25 499 SER B C 1
ATOM 8719 O O . SER B 1 499 ? -9.734 54.062 19.141 1 79.25 499 SER B O 1
ATOM 8721 N N . PHE B 1 500 ? -9.773 55.062 17.188 1 75.25 500 PHE B N 1
ATOM 8722 C CA . PHE B 1 500 ? -8.523 55.781 17.438 1 75.25 500 PHE B CA 1
ATOM 8723 C C . PHE B 1 500 ? -8.492 57.094 16.672 1 75.25 500 PHE B C 1
ATOM 8725 O O . PHE B 1 500 ? -9.172 57.25 15.656 1 75.25 500 PHE B O 1
ATOM 8732 N N . TYR B 1 501 ? -7.715 58 17.188 1 75.75 501 TYR B N 1
ATOM 8733 C CA . TYR B 1 501 ? -7.543 59.281 16.516 1 75.75 501 TYR B CA 1
ATOM 8734 C C . TYR B 1 501 ? -6.398 59.219 15.508 1 75.75 501 TYR B C 1
ATOM 8736 O O . TYR B 1 501 ? -5.316 58.719 15.82 1 75.75 501 TYR B O 1
ATOM 8744 N N . SER B 1 502 ? -6.73 59.562 14.344 1 77.06 502 SER B N 1
ATOM 8745 C CA . SER B 1 502 ? -5.703 59.75 13.32 1 77.06 502 SER B CA 1
ATOM 8746 C C . SER B 1 502 ? -5.445 61.219 13.023 1 77.06 502 SER B C 1
ATOM 8748 O O . SER B 1 502 ? -6.387 62 12.914 1 77.06 502 SER B O 1
ATOM 8750 N N . HIS B 1 503 ? -4.152 61.531 13.055 1 75.31 503 HIS B N 1
ATOM 8751 C CA . HIS B 1 503 ? -3.744 62.906 12.789 1 75.31 503 HIS B CA 1
ATOM 8752 C C . HIS B 1 503 ? -3.033 63 11.445 1 75.31 503 HIS B C 1
ATOM 8754 O O . HIS B 1 503 ? -2.178 62.188 11.117 1 75.31 503 HIS B O 1
ATOM 8760 N N . PHE B 1 504 ? -3.471 63.906 10.664 1 76.88 504 PHE B N 1
ATOM 8761 C CA . PHE B 1 504 ? -2.752 64.062 9.406 1 76.88 504 PHE B CA 1
ATOM 8762 C C . PHE B 1 504 ? -2.693 65.562 9.008 1 76.88 504 PHE B C 1
ATOM 8764 O O . PHE B 1 504 ? -3.561 66.312 9.398 1 76.88 504 PHE B O 1
ATOM 8771 N N . SER B 1 505 ? -1.662 65.75 8.32 1 76.25 505 SER B N 1
ATOM 8772 C CA . SER B 1 505 ? -1.491 67.125 7.824 1 76.25 505 SER B CA 1
ATOM 8773 C C . SER B 1 505 ? -2.295 67.375 6.551 1 76.25 505 SER B C 1
ATOM 8775 O O . SER B 1 505 ? -2.793 66.375 5.941 1 76.25 505 SER B O 1
ATOM 8777 N N . GLU B 1 506 ? -2.367 68.562 6.203 1 76.12 506 GLU B N 1
ATOM 8778 C CA . GLU B 1 506 ? -3.068 68.875 4.973 1 76.12 506 GLU B CA 1
ATOM 8779 C C . GLU B 1 506 ? -2.408 68.25 3.756 1 76.12 506 GLU B C 1
ATOM 8781 O O . GLU B 1 506 ? -3.031 68.125 2.701 1 76.12 506 GLU B O 1
ATOM 8786 N N . TYR B 1 507 ? -1.165 67.812 3.979 1 73.38 507 TYR B N 1
ATOM 8787 C CA . TYR B 1 507 ? -0.46 67.188 2.855 1 73.38 507 TYR B CA 1
ATOM 8788 C C . TYR B 1 507 ? -0.704 65.688 2.811 1 73.38 507 TYR B C 1
ATOM 8790 O O . TYR B 1 507 ? -0.127 65 1.978 1 73.38 507 TYR B O 1
ATOM 8798 N N . PHE B 1 508 ? -1.578 65.375 3.637 1 70.62 508 PHE B N 1
ATOM 8799 C CA . PHE B 1 508 ? -1.844 63.938 3.729 1 70.62 508 PHE B CA 1
ATOM 8800 C C . PHE B 1 508 ? -2.506 63.406 2.453 1 70.62 508 PHE B C 1
ATOM 8802 O O . PHE B 1 508 ? -3.449 64.062 1.949 1 70.62 508 PHE B O 1
ATOM 8809 N N . ASP B 1 509 ? -1.903 62.312 1.794 1 69.06 509 ASP B N 1
ATOM 8810 C CA . ASP B 1 509 ? -2.359 61.781 0.514 1 69.06 509 ASP B CA 1
ATOM 8811 C C . ASP B 1 509 ? -3.555 60.844 0.702 1 69.06 509 ASP B C 1
ATOM 8813 O O . ASP B 1 509 ? -3.99 60.188 -0.245 1 69.06 509 ASP B O 1
ATOM 8817 N N . GLY B 1 510 ? -4.039 60.719 1.843 1 66.75 510 GLY B N 1
ATOM 8818 C CA . GLY B 1 510 ? -5.242 59.938 2.068 1 66.75 510 GLY B CA 1
ATOM 8819 C C . GLY B 1 510 ? -4.949 58.5 2.494 1 66.75 510 GLY B C 1
ATOM 8820 O O . GLY B 1 510 ? -5.855 57.781 2.908 1 66.75 510 GLY B O 1
ATOM 8821 N N . LYS B 1 511 ? -3.693 58.031 2.375 1 74.25 511 LYS B N 1
ATOM 8822 C CA . LYS B 1 511 ? -3.35 56.656 2.713 1 74.25 511 LYS B CA 1
ATOM 8823 C C . LYS B 1 511 ? -2.727 56.594 4.105 1 74.25 511 LYS B C 1
ATOM 8825 O O . LYS B 1 511 ? -1.867 57.375 4.457 1 74.25 511 LYS B O 1
ATOM 8830 N N . HIS B 1 512 ? -3.318 55.656 4.961 1 74.69 512 HIS B N 1
ATOM 8831 C CA . HIS B 1 512 ? -2.77 55.469 6.297 1 74.69 512 HIS B CA 1
ATOM 8832 C C . HIS B 1 512 ? -2.688 53.969 6.645 1 74.69 512 HIS B C 1
ATOM 8834 O O . HIS B 1 512 ? -3.223 53.125 5.918 1 74.69 512 HIS B O 1
ATOM 8840 N N . THR B 1 513 ? -1.786 53.781 7.574 1 76.12 513 THR B N 1
ATOM 8841 C CA . THR B 1 513 ? -1.643 52.406 8.039 1 76.12 513 THR B CA 1
ATOM 8842 C C . THR B 1 513 ? -1.866 52.312 9.547 1 76.12 513 THR B C 1
ATOM 8844 O O . THR B 1 513 ? -1.653 53.312 10.266 1 76.12 513 THR B O 1
ATOM 8847 N N . HIS B 1 514 ? -2.486 51.281 9.93 1 77.19 514 HIS B N 1
ATOM 8848 C CA . HIS B 1 514 ? -2.629 50.969 11.344 1 77.19 514 HIS B CA 1
ATOM 8849 C C . HIS B 1 514 ? -2.113 49.562 11.633 1 77.19 514 HIS B C 1
ATOM 8851 O O . HIS B 1 514 ? -2.572 48.594 11.023 1 77.19 514 HIS B O 1
ATOM 8857 N N . ASP B 1 515 ? -1.205 49.5 12.625 1 80.19 515 ASP B N 1
ATOM 8858 C CA . ASP B 1 515 ? -0.592 48.188 12.914 1 80.19 515 ASP B CA 1
ATOM 8859 C C . ASP B 1 515 ? -1.473 47.375 13.844 1 80.19 515 ASP B C 1
ATOM 8861 O O . ASP B 1 515 ? -2.059 47.906 14.789 1 80.19 515 ASP B O 1
ATOM 8865 N N . LEU B 1 516 ? -1.64 46.094 13.523 1 80.19 516 LEU B N 1
ATOM 8866 C CA . LEU B 1 516 ? -2.311 45.125 14.375 1 80.19 516 LEU B CA 1
ATOM 8867 C C . LEU B 1 516 ? -1.304 44.156 14.992 1 80.19 516 LEU B C 1
ATOM 8869 O O . LEU B 1 516 ? -0.389 43.688 14.312 1 80.19 516 LEU B O 1
ATOM 8873 N N . PHE B 1 517 ? -1.475 43.938 16.297 1 83.62 517 PHE B N 1
ATOM 8874 C CA . PHE B 1 517 ? -0.564 43.062 17.016 1 83.62 517 PHE B CA 1
ATOM 8875 C C . PHE B 1 517 ? -1.326 41.906 17.672 1 83.62 517 PHE B C 1
ATOM 8877 O O . PHE B 1 517 ? -2.543 41.969 17.844 1 83.62 517 PHE B O 1
ATOM 8884 N N . SER B 1 518 ? -0.631 40.844 17.922 1 83.69 518 SER B N 1
ATOM 8885 C CA . SER B 1 518 ? -1.179 39.688 18.656 1 83.69 518 SER B CA 1
ATOM 8886 C C . SER B 1 518 ? -0.171 39.156 19.656 1 83.69 518 SER B C 1
ATOM 8888 O O . SER B 1 518 ? 1.021 39.438 19.578 1 83.69 518 SER B O 1
ATOM 8890 N N . CYS B 1 519 ? -0.681 38.438 20.641 1 85.75 519 CYS B N 1
ATOM 8891 C CA . CYS B 1 519 ? 0.156 37.812 21.672 1 85.75 519 CYS B CA 1
ATOM 8892 C C . CYS B 1 519 ? -0.467 36.531 22.188 1 85.75 519 CYS B C 1
ATOM 8894 O O . CYS B 1 519 ? -1.678 36.469 22.406 1 85.75 519 CYS B O 1
ATOM 8896 N N . SER B 1 520 ? 0.353 35.5 22.406 1 81.25 520 SER B N 1
ATOM 8897 C CA . SER B 1 520 ? -0.157 34.188 22.797 1 81.25 520 SER B CA 1
ATOM 8898 C C . SER B 1 520 ? -0.073 33.969 24.312 1 81.25 520 SER B C 1
ATOM 8900 O O . SER B 1 520 ? -0.534 32.969 24.828 1 81.25 520 SER B O 1
ATOM 8902 N N . LEU B 1 521 ? 0.438 34.938 25.047 1 86 521 LEU B N 1
ATOM 8903 C CA . LEU B 1 521 ? 0.573 34.781 26.484 1 86 521 LEU B CA 1
ATOM 8904 C C . LEU B 1 521 ? -0.794 34.781 27.156 1 86 521 LEU B C 1
ATOM 8906 O O . LEU B 1 521 ? -1.771 35.281 26.609 1 86 521 LEU B O 1
ATOM 8910 N N . ASP B 1 522 ? -0.794 34.156 28.344 1 85.12 522 ASP B N 1
ATOM 8911 C CA . ASP B 1 522 ? -2.055 34.125 29.078 1 85.12 522 ASP B CA 1
ATOM 8912 C C . ASP B 1 522 ? -2.463 35.5 29.547 1 85.12 522 ASP B C 1
ATOM 8914 O O . ASP B 1 522 ? -3.639 35.875 29.484 1 85.12 522 ASP B O 1
ATOM 8918 N N . GLU B 1 523 ? -1.458 36.219 29.953 1 91.12 523 GLU B N 1
ATOM 8919 C CA . GLU B 1 523 ? -1.688 37.594 30.344 1 91.12 523 GLU B CA 1
ATOM 8920 C C . GLU B 1 523 ? -1.183 38.562 29.266 1 91.12 523 GLU B C 1
ATOM 8922 O O . GLU B 1 523 ? -0.023 38.5 28.859 1 91.12 523 GLU B O 1
ATOM 8927 N N . ALA B 1 524 ? -2.059 39.438 28.859 1 93.56 524 ALA B N 1
ATOM 8928 C CA . ALA B 1 524 ? -1.7 40.375 27.797 1 93.56 524 ALA B CA 1
ATOM 8929 C C . ALA B 1 524 ? -0.704 41.406 28.297 1 93.56 524 ALA B C 1
ATOM 8931 O O . ALA B 1 524 ? -0.925 42.062 29.344 1 93.56 524 ALA B O 1
ATOM 8932 N N . PRO B 1 525 ? 0.304 41.594 27.641 1 95.44 525 PRO B N 1
ATOM 8933 C CA . PRO B 1 525 ? 1.266 42.625 28.047 1 95.44 525 PRO B CA 1
ATOM 8934 C C . PRO B 1 525 ? 0.716 44.031 27.891 1 95.44 525 PRO B C 1
ATOM 8936 O O . PRO B 1 525 ? -0.117 44.281 27.016 1 95.44 525 PRO B O 1
ATOM 8939 N N . GLU B 1 526 ? 1.336 44.906 28.609 1 94.06 526 GLU B N 1
ATOM 8940 C CA . GLU B 1 526 ? 0.819 46.281 28.625 1 94.06 526 GLU B CA 1
ATOM 8941 C C . GLU B 1 526 ? 1.5 47.125 27.562 1 94.06 526 GLU B C 1
ATOM 8943 O O . GLU B 1 526 ? 0.957 48.156 27.141 1 94.06 526 GLU B O 1
ATOM 8948 N N . THR B 1 527 ? 2.705 46.719 27.203 1 95.19 527 THR B N 1
ATOM 8949 C CA . THR B 1 527 ? 3.439 47.531 26.25 1 95.19 527 THR B CA 1
ATOM 8950 C C . THR B 1 527 ? 4.027 46.656 25.141 1 95.19 527 THR B C 1
ATOM 8952 O O . THR B 1 527 ? 4.184 45.438 25.312 1 95.19 527 THR B O 1
ATOM 8955 N N . ILE B 1 528 ? 4.422 47.312 24.094 1 95 528 ILE B N 1
ATOM 8956 C CA . ILE B 1 528 ? 4.938 46.625 22.891 1 95 528 ILE B CA 1
ATOM 8957 C C . ILE B 1 528 ? 6.348 46.125 23.156 1 95 528 ILE B C 1
ATOM 8959 O O . ILE B 1 528 ? 6.895 45.344 22.359 1 95 528 ILE B O 1
ATOM 8963 N N . GLU B 1 529 ? 6.855 46.375 24.328 1 94 529 GLU B N 1
ATOM 8964 C CA . GLU B 1 529 ? 8.227 46 24.656 1 94 529 GLU B CA 1
ATOM 8965 C C . GLU B 1 529 ? 8.336 44.5 24.938 1 94 529 GLU B C 1
ATOM 8967 O O . GLU B 1 529 ? 9.43 43.938 24.922 1 94 529 GLU B O 1
ATOM 8972 N N . ASN B 1 530 ? 7.23 43.844 25.219 1 92.88 530 ASN B N 1
ATOM 8973 C CA . ASN B 1 530 ? 7.258 42.406 25.453 1 92.88 530 ASN B CA 1
ATOM 8974 C C . ASN B 1 530 ? 7.637 41.656 24.188 1 92.88 530 ASN B C 1
ATOM 8976 O O . ASN B 1 530 ? 7.051 41.875 23.125 1 92.88 530 ASN B O 1
ATOM 8980 N N . GLU B 1 531 ? 8.531 40.75 24.359 1 88.06 531 GLU B N 1
ATOM 8981 C CA . GLU B 1 531 ? 9.102 40.062 23.219 1 88.06 531 GLU B CA 1
ATOM 8982 C C . GLU B 1 531 ? 8.109 39.062 22.609 1 88.06 531 GLU B C 1
ATOM 8984 O O . GLU B 1 531 ? 8.281 38.625 21.484 1 88.06 531 GLU B O 1
ATOM 8989 N N . ARG B 1 532 ? 7.012 38.812 23.281 1 88.19 532 ARG B N 1
ATOM 8990 C CA . ARG B 1 532 ? 6.039 37.844 22.812 1 88.19 532 ARG B CA 1
ATOM 8991 C C . ARG B 1 532 ? 4.965 38.5 21.969 1 88.19 532 ARG B C 1
ATOM 8993 O O . ARG B 1 532 ? 4.09 37.812 21.422 1 88.19 532 ARG B O 1
ATOM 9000 N N . ILE B 1 533 ? 5.047 39.812 21.828 1 89.12 533 ILE B N 1
ATOM 9001 C CA . ILE B 1 533 ? 4.109 40.5 20.969 1 89.12 533 ILE B CA 1
ATOM 9002 C C . ILE B 1 533 ? 4.57 40.406 19.516 1 89.12 533 ILE B C 1
ATOM 9004 O O . ILE B 1 533 ? 5.742 40.625 19.203 1 89.12 533 ILE B O 1
ATOM 9008 N N . GLU B 1 534 ? 3.605 40.031 18.688 1 83.38 534 GLU B N 1
ATOM 9009 C CA . GLU B 1 534 ? 3.902 39.875 17.266 1 83.38 534 GLU B CA 1
ATOM 9010 C C . GLU B 1 534 ? 3.041 40.812 16.422 1 83.38 534 GLU B C 1
ATOM 9012 O O . GLU B 1 534 ? 1.855 40.969 16.703 1 83.38 534 GLU B O 1
ATOM 9017 N N . LYS B 1 535 ? 3.686 41.375 15.438 1 81.19 535 LYS B N 1
ATOM 9018 C CA . LYS B 1 535 ? 2.92 42.188 14.492 1 81.19 535 LYS B CA 1
ATOM 9019 C C . LYS B 1 535 ? 2.166 41.312 13.5 1 81.19 535 LYS B C 1
ATOM 9021 O O . LYS B 1 535 ? 2.77 40.469 12.812 1 81.19 535 LYS B O 1
ATOM 9026 N N . VAL B 1 536 ? 0.916 41.406 13.531 1 75.38 536 VAL B N 1
ATOM 9027 C CA . VAL B 1 536 ? 0.075 40.625 12.641 1 75.38 536 VAL B CA 1
ATOM 9028 C C . VAL B 1 536 ? 0.125 41.188 11.227 1 75.38 536 VAL B C 1
ATOM 9030 O O . VAL B 1 536 ? 0.241 40.469 10.25 1 75.38 536 VAL B O 1
ATOM 9033 N N . GLY B 1 537 ? -0.043 42.438 11.117 1 74.44 537 GLY B N 1
ATOM 9034 C CA . GLY B 1 537 ? -0.036 43.125 9.828 1 74.44 537 GLY B CA 1
ATOM 9035 C C . GLY B 1 537 ? -0.388 44.594 9.945 1 74.44 537 GLY B C 1
ATOM 9036 O O . GLY B 1 537 ? -0.56 45.125 11.047 1 74.44 537 GLY B O 1
ATOM 9037 N N . GLU B 1 538 ? -0.277 45.219 8.727 1 75.06 538 GLU B N 1
ATOM 9038 C CA . GLU B 1 538 ? -0.636 46.625 8.617 1 75.06 538 GLU B CA 1
ATOM 9039 C C . GLU B 1 538 ? -1.955 46.812 7.871 1 75.06 538 GLU B C 1
ATOM 9041 O O . GLU B 1 538 ? -2.129 46.281 6.77 1 75.06 538 GLU B O 1
ATOM 9046 N N . VAL B 1 539 ? -2.836 47.375 8.602 1 72.75 539 VAL B N 1
ATOM 9047 C CA . VAL B 1 539 ? -4.098 47.719 7.941 1 72.75 539 VAL B CA 1
ATOM 9048 C C . VAL B 1 539 ? -3.949 49.031 7.156 1 72.75 539 VAL B C 1
ATOM 9050 O O . VAL B 1 539 ? -3.75 50.094 7.746 1 72.75 539 VAL B O 1
ATOM 9053 N N . LEU B 1 540 ? -3.863 48.812 5.848 1 72.69 540 LEU B N 1
ATOM 9054 C CA . LEU B 1 540 ? -3.814 50 4.977 1 72.69 540 LEU B CA 1
ATOM 9055 C C . LEU B 1 540 ? -5.219 50.531 4.715 1 72.69 540 LEU B C 1
ATOM 9057 O O . LEU B 1 540 ? -6.125 49.781 4.367 1 72.69 540 LEU B O 1
ATOM 9061 N N . TYR B 1 541 ? -5.422 51.812 5.039 1 71.94 541 TYR B N 1
ATOM 9062 C CA . TYR B 1 541 ? -6.734 52.375 4.773 1 71.94 541 TYR B CA 1
ATOM 9063 C C . TYR B 1 541 ? -6.605 53.75 4.098 1 71.94 541 TYR B C 1
ATOM 9065 O O . TYR B 1 541 ? -5.578 54.406 4.23 1 71.94 541 TYR B O 1
ATOM 9073 N N . THR B 1 542 ? -7.488 53.906 3.178 1 72.44 542 THR B N 1
ATOM 9074 C CA . THR B 1 542 ? -7.566 55.188 2.488 1 72.44 542 THR B CA 1
ATOM 9075 C C . THR B 1 542 ? -8.781 55.969 2.955 1 72.44 542 THR B C 1
ATOM 9077 O O . THR B 1 542 ? -9.82 55.406 3.275 1 72.44 542 THR B O 1
ATOM 9080 N N . ILE B 1 543 ? -8.562 57.25 3.23 1 68.94 543 ILE B N 1
ATOM 9081 C CA . ILE B 1 543 ? -9.648 58.156 3.6 1 68.94 543 ILE B CA 1
ATOM 9082 C C . ILE B 1 543 ? -10.055 59 2.391 1 68.94 543 ILE B C 1
ATOM 9084 O O . ILE B 1 543 ? -9.297 59.844 1.937 1 68.94 543 ILE B O 1
ATOM 9088 N N . ASP B 1 544 ? -11.094 58.375 1.771 1 65.06 544 ASP B N 1
ATOM 9089 C CA . ASP B 1 544 ? -11.602 59.125 0.625 1 65.06 544 ASP B CA 1
ATOM 9090 C C . ASP B 1 544 ? -12.906 59.844 0.969 1 65.06 544 ASP B C 1
ATOM 9092 O O . ASP B 1 544 ? -13.68 59.375 1.806 1 65.06 544 ASP B O 1
ATOM 9096 N N . GLY B 1 545 ? -13.133 60.906 0.365 1 64.81 545 GLY B N 1
ATOM 9097 C CA . GLY B 1 545 ? -14.445 61.531 0.36 1 64.81 545 GLY B CA 1
ATOM 9098 C C . GLY B 1 545 ? -14.727 62.344 1.624 1 64.81 545 GLY B C 1
ATOM 9099 O O . GLY B 1 545 ? -15.891 62.562 1.97 1 64.81 545 GLY B O 1
ATOM 9100 N N . ILE B 1 546 ? -13.641 62.469 2.436 1 68.94 546 ILE B N 1
ATOM 9101 C CA . ILE B 1 546 ? -13.93 63.219 3.652 1 68.94 546 ILE B CA 1
ATOM 9102 C C . ILE B 1 546 ? -13.875 64.688 3.361 1 68.94 546 ILE B C 1
ATOM 9104 O O . ILE B 1 546 ? -12.945 65.188 2.701 1 68.94 546 ILE B O 1
ATOM 9108 N N . ASP B 1 547 ? -14.969 65.312 3.732 1 73.31 547 ASP B N 1
ATOM 9109 C CA . ASP B 1 547 ? -15.031 66.812 3.65 1 73.31 547 ASP B CA 1
ATOM 9110 C C . ASP B 1 547 ? -14.148 67.438 4.719 1 73.31 547 ASP B C 1
ATOM 9112 O O . ASP B 1 547 ? -14.539 67.562 5.883 1 73.31 547 ASP B O 1
ATOM 9116 N N . LYS B 1 548 ? -13.023 67.875 4.355 1 75.56 548 LYS B N 1
ATOM 9117 C CA . LYS B 1 548 ? -12.023 68.438 5.254 1 75.56 548 LYS B CA 1
ATOM 9118 C C . LYS B 1 548 ? -12.562 69.688 5.965 1 75.56 548 LYS B C 1
ATOM 9120 O O . LYS B 1 548 ? -12.086 70.062 7.043 1 75.56 548 LYS B O 1
ATOM 9125 N N . THR B 1 549 ? -13.547 70.312 5.375 1 75.31 549 THR B N 1
ATOM 9126 C CA . THR B 1 549 ? -14.086 71.562 5.953 1 75.31 549 THR B CA 1
ATOM 9127 C C . THR B 1 549 ? -14.891 71.25 7.215 1 75.31 549 THR B C 1
ATOM 9129 O O . THR B 1 549 ? -15.109 72.125 8.047 1 75.31 549 THR B O 1
ATOM 9132 N N . LYS B 1 550 ? -15.195 70 7.309 1 77.69 550 LYS B N 1
ATOM 9133 C CA . LYS B 1 550 ? -16.016 69.625 8.453 1 77.69 550 LYS B CA 1
ATOM 9134 C C . LYS B 1 550 ? -15.188 68.938 9.531 1 77.69 550 LYS B C 1
ATOM 9136 O O . LYS B 1 550 ? -15.734 68.375 10.484 1 77.69 550 LYS B O 1
ATOM 9141 N N . ILE B 1 551 ? -13.922 69.062 9.289 1 79.31 551 ILE B N 1
ATOM 9142 C CA . ILE B 1 551 ? -13.055 68.375 10.25 1 79.31 551 ILE B CA 1
ATOM 9143 C C . ILE B 1 551 ? -12.297 69.375 11.078 1 79.31 551 ILE B C 1
ATOM 9145 O O . ILE B 1 551 ? -11.883 70.438 10.555 1 79.31 551 ILE B O 1
ATOM 9149 N N . LYS B 1 552 ? -12.258 69.062 12.352 1 76.69 552 LYS B N 1
ATOM 9150 C CA . LYS B 1 552 ? -11.477 69.938 13.242 1 76.69 552 LYS B CA 1
ATOM 9151 C C . LYS B 1 552 ? -10.016 70 12.805 1 76.69 552 LYS B C 1
ATOM 9153 O O . LYS B 1 552 ? -9.414 68.938 12.469 1 76.69 552 LYS B O 1
ATOM 9158 N N . SER B 1 553 ? -9.547 71.312 12.547 1 84 553 SER B N 1
ATOM 9159 C CA . SER B 1 553 ? -8.156 71.438 12.148 1 84 553 SER B CA 1
ATOM 9160 C C . SER B 1 553 ? -7.461 72.5 12.977 1 84 553 SER B C 1
ATOM 9162 O O . SER B 1 553 ? -8.117 73.375 13.539 1 84 553 SER B O 1
ATOM 9164 N N . ILE B 1 554 ? -6.23 72.25 13.227 1 84.19 554 ILE B N 1
ATOM 9165 C CA . ILE B 1 554 ? -5.391 73.312 13.875 1 84.19 554 ILE B CA 1
ATOM 9166 C C . ILE B 1 554 ? -4.227 73.625 12.961 1 84.19 554 ILE B C 1
ATOM 9168 O O . ILE B 1 554 ? -3.877 72.875 12.055 1 84.19 554 ILE B O 1
ATOM 9172 N N . GLN B 1 555 ? -3.754 74.812 13.148 1 84.62 555 GLN B N 1
ATOM 9173 C CA . GLN B 1 555 ? -2.598 75.25 12.383 1 84.62 555 GLN B CA 1
ATOM 9174 C C . GLN B 1 555 ? -1.334 75.25 13.234 1 84.62 555 GLN B C 1
ATOM 9176 O O . GLN B 1 555 ? -1.349 75.75 14.375 1 84.62 555 GLN B O 1
ATOM 9181 N N . ASP B 1 556 ? -0.399 74.688 12.734 1 76.25 556 ASP B N 1
ATOM 9182 C CA . ASP B 1 556 ? 0.854 74.688 13.484 1 76.25 556 ASP B CA 1
ATOM 9183 C C . ASP B 1 556 ? 1.64 76 13.258 1 76.25 556 ASP B C 1
ATOM 9185 O O . ASP B 1 556 ? 1.147 76.938 12.609 1 76.25 556 ASP B O 1
ATOM 9189 N N . ALA B 1 557 ? 2.867 76.062 13.984 1 75.75 557 ALA B N 1
ATOM 9190 C CA . ALA B 1 557 ? 3.684 77.25 13.938 1 75.75 557 ALA B CA 1
ATOM 9191 C C . ALA B 1 557 ? 4.109 77.562 12.508 1 75.75 557 ALA B C 1
ATOM 9193 O O . ALA B 1 557 ? 4.395 78.75 12.188 1 75.75 557 ALA B O 1
ATOM 9194 N N . ASN B 1 558 ? 4.113 76.625 11.703 1 81.25 558 ASN B N 1
ATOM 9195 C CA . ASN B 1 558 ? 4.551 76.812 10.32 1 81.25 558 ASN B CA 1
ATOM 9196 C C . ASN B 1 558 ? 3.369 77.062 9.391 1 81.25 558 ASN B C 1
ATOM 9198 O O . ASN B 1 558 ? 3.537 77.125 8.172 1 81.25 558 ASN B O 1
ATOM 9202 N N . GLY B 1 559 ? 2.174 77.188 9.914 1 80.25 559 GLY B N 1
ATOM 9203 C CA . GLY B 1 559 ? 0.993 77.438 9.117 1 80.25 559 GLY B CA 1
ATOM 9204 C C . GLY B 1 559 ? 0.354 76.188 8.516 1 80.25 559 GLY B C 1
ATOM 9205 O O . GLY B 1 559 ? -0.541 76.312 7.676 1 80.25 559 GLY B O 1
ATOM 9206 N N . ILE B 1 560 ? 0.909 75.125 8.938 1 82 560 ILE B N 1
ATOM 9207 C CA . ILE B 1 560 ? 0.365 73.875 8.383 1 82 560 ILE B CA 1
ATOM 9208 C C . ILE B 1 560 ? -0.871 73.438 9.172 1 82 560 ILE B C 1
ATOM 9210 O O . ILE B 1 560 ? -0.847 73.438 10.406 1 82 560 ILE B O 1
ATOM 9214 N N . HIS B 1 561 ? -1.949 73.125 8.375 1 84.19 561 HIS B N 1
ATOM 9215 C CA . HIS B 1 561 ? -3.178 72.625 9.008 1 84.19 561 HIS B CA 1
ATOM 9216 C C . HIS B 1 561 ? -3.094 71.188 9.352 1 84.19 561 HIS B C 1
ATOM 9218 O O . HIS B 1 561 ? -2.643 70.375 8.531 1 84.19 561 HIS B O 1
ATOM 9224 N N . TRP B 1 562 ? -3.4 70.875 10.586 1 81.56 562 TRP B N 1
ATOM 9225 C CA . TRP B 1 562 ? -3.477 69.5 11.062 1 81.56 562 TRP B CA 1
ATOM 9226 C C . TRP B 1 562 ? -4.918 69.062 11.375 1 81.56 562 TRP B C 1
ATOM 9228 O O . TRP B 1 562 ? -5.668 69.875 11.961 1 81.56 562 TRP B O 1
ATOM 9238 N N . TYR B 1 563 ? -5.234 67.938 10.805 1 82.06 563 TYR B N 1
ATOM 9239 C CA . TYR B 1 563 ? -6.578 67.375 11.008 1 82.06 563 TYR B CA 1
ATOM 9240 C C . TYR B 1 563 ? -6.559 66.188 11.953 1 82.06 563 TYR B C 1
ATOM 9242 O O . TYR B 1 563 ? -5.57 65.438 12.023 1 82.06 563 TYR B O 1
ATOM 9250 N N . GLN B 1 564 ? -7.598 66.125 12.727 1 81.5 564 GLN B N 1
ATOM 9251 C CA . GLN B 1 564 ? -7.793 65 13.602 1 81.5 564 GLN B CA 1
ATOM 9252 C C . GLN B 1 564 ? -9.102 64.25 13.273 1 81.5 564 GLN B C 1
ATOM 9254 O O . GLN B 1 564 ? -10.172 64.875 13.266 1 81.5 564 GLN B O 1
ATOM 9259 N N . LEU B 1 565 ? -8.914 63.031 12.914 1 80.31 565 LEU B N 1
ATOM 9260 C CA . LEU B 1 565 ? -10.086 62.219 12.633 1 80.31 565 LEU B CA 1
ATOM 9261 C C . LEU B 1 565 ? -10.203 61.094 13.633 1 80.31 565 LEU B C 1
ATOM 9263 O O . LEU B 1 565 ? -9.211 60.438 13.961 1 80.31 565 LEU B O 1
ATOM 9267 N N . LEU B 1 566 ? -11.391 60.969 14.156 1 83.19 566 LEU B N 1
ATOM 9268 C CA . LEU B 1 566 ? -11.695 59.781 14.93 1 83.19 566 LEU B CA 1
ATOM 9269 C C . LEU B 1 566 ? -12.148 58.656 14.023 1 83.19 566 LEU B C 1
ATOM 9271 O O . LEU B 1 566 ? -13.25 58.688 13.469 1 83.19 566 LEU B O 1
ATOM 9275 N N . LEU B 1 567 ? -11.305 57.719 13.867 1 81.75 567 LEU B N 1
ATOM 9276 C CA . LEU B 1 567 ? -11.594 56.562 13 1 81.75 567 LEU B CA 1
ATOM 9277 C C . LEU B 1 567 ? -11.922 55.344 13.82 1 81.75 567 LEU B C 1
ATOM 9279 O O . LEU B 1 567 ? -11.508 55.219 14.977 1 81.75 567 LEU B O 1
ATOM 9283 N N . THR B 1 568 ? -12.758 54.5 13.227 1 83.19 568 THR B N 1
ATOM 9284 C CA . THR B 1 568 ? -13.07 53.219 13.828 1 83.19 568 THR B CA 1
ATOM 9285 C C . THR B 1 568 ? -12.633 52.094 12.922 1 83.19 568 THR B C 1
ATOM 9287 O O . THR B 1 568 ? -13.031 52.031 11.758 1 83.19 568 THR B O 1
ATOM 9290 N N . LEU B 1 569 ? -11.773 51.312 13.461 1 78.31 569 LEU B N 1
ATOM 9291 C CA . LEU B 1 569 ? -11.352 50.094 12.766 1 78.31 569 LEU B CA 1
ATOM 9292 C C . LEU B 1 569 ? -12.148 48.906 13.25 1 78.31 569 LEU B C 1
ATOM 9294 O O . LEU B 1 569 ? -12.25 48.656 14.453 1 78.31 569 LEU B O 1
ATOM 9298 N N . THR B 1 570 ? -12.766 48.219 12.281 1 78.94 570 THR B N 1
ATOM 9299 C CA . THR B 1 570 ? -13.461 46.969 12.609 1 78.94 570 THR B CA 1
ATOM 9300 C C . THR B 1 570 ? -12.75 45.781 12 1 78.94 570 THR B C 1
ATOM 9302 O O . THR B 1 570 ? -12.328 45.812 10.844 1 78.94 570 THR B O 1
ATOM 9305 N N . ILE B 1 571 ? -12.445 44.844 12.852 1 73.75 571 ILE B N 1
ATOM 9306 C CA . ILE B 1 571 ? -11.836 43.594 12.406 1 73.75 571 ILE B CA 1
ATOM 9307 C C . ILE B 1 571 ? -12.805 42.438 12.648 1 73.75 571 ILE B C 1
ATOM 9309 O O . ILE B 1 571 ? -13.312 42.281 13.766 1 73.75 571 ILE B O 1
ATOM 9313 N N . ARG B 1 572 ? -13.148 41.781 11.602 1 69.31 572 ARG B N 1
ATOM 9314 C CA . ARG B 1 572 ? -14.016 40.625 11.727 1 69.31 572 ARG B CA 1
ATOM 9315 C C . ARG B 1 572 ? -13.242 39.344 11.453 1 69.31 572 ARG B C 1
ATOM 9317 O O . ARG B 1 572 ? -12.43 39.281 10.523 1 69.31 572 ARG B O 1
ATOM 9324 N N . LEU B 1 573 ? -13.234 38.531 12.43 1 59.53 573 LEU B N 1
ATOM 9325 C CA . LEU B 1 573 ? -12.672 37.188 12.227 1 59.53 573 LEU B CA 1
ATOM 9326 C C . LEU B 1 573 ? -13.641 36.312 11.469 1 59.53 573 LEU B C 1
ATOM 9328 O O . LEU B 1 573 ? -14.773 36.094 11.906 1 59.53 573 LEU B O 1
ATOM 9332 N N . SER B 1 574 ? -13.859 36.469 10.125 1 50.25 574 SER B N 1
ATOM 9333 C CA . SER B 1 574 ? -14.93 35.75 9.438 1 50.25 574 SER B CA 1
ATOM 9334 C C . SER B 1 574 ? -14.578 34.281 9.242 1 50.25 574 SER B C 1
ATOM 9336 O O . SER B 1 574 ? -13.531 33.969 8.688 1 50.25 574 SER B O 1
ATOM 9338 N N . ASP B 1 575 ? -14.914 33.344 10.055 1 47.47 575 ASP B N 1
ATOM 9339 C CA . ASP B 1 575 ? -14.82 31.891 9.898 1 47.47 575 ASP B CA 1
ATOM 9340 C C . ASP B 1 575 ? -15.453 31.438 8.586 1 47.47 575 ASP B C 1
ATOM 9342 O O . ASP B 1 575 ? -14.969 30.5 7.941 1 47.47 575 ASP B O 1
ATOM 9346 N N . ASP B 1 576 ? -16.766 31.875 8.305 1 47.44 576 ASP B N 1
ATOM 9347 C CA . ASP B 1 576 ? -17.578 31.078 7.383 1 47.44 576 ASP B CA 1
ATOM 9348 C C . ASP B 1 576 ? -17.031 31.156 5.961 1 47.44 576 ASP B C 1
ATOM 9350 O O . ASP B 1 576 ? -17.203 30.234 5.168 1 47.44 576 ASP B O 1
ATOM 9354 N N . GLU B 1 577 ? -16.688 32.438 5.508 1 47.78 577 GLU B N 1
ATOM 9355 C CA . GLU B 1 577 ? -16.5 32.5 4.062 1 47.78 577 GLU B CA 1
ATOM 9356 C C . GLU B 1 577 ? -15.016 32.469 3.701 1 47.78 577 GLU B C 1
ATOM 9358 O O . GLU B 1 577 ? -14.633 31.891 2.682 1 47.78 577 GLU B O 1
ATOM 9363 N N . VAL B 1 578 ? -14.195 33.125 4.52 1 50.66 578 VAL B N 1
ATOM 9364 C CA . VAL B 1 578 ? -12.875 33.281 3.918 1 50.66 578 VAL B CA 1
ATOM 9365 C C . VAL B 1 578 ? -11.812 32.781 4.898 1 50.66 578 VAL B C 1
ATOM 9367 O O . VAL B 1 578 ? -10.75 32.312 4.488 1 50.66 578 VAL B O 1
ATOM 9370 N N . GLY B 1 579 ? -12.141 32.469 6.23 1 55.09 579 GLY B N 1
ATOM 9371 C CA . GLY B 1 579 ? -11.188 32.031 7.227 1 55.09 579 GLY B CA 1
ATOM 9372 C C . GLY B 1 579 ? -10.094 33.031 7.504 1 55.09 579 GLY B C 1
ATOM 9373 O O . GLY B 1 579 ? -9 32.688 7.934 1 55.09 579 GLY B O 1
ATOM 9374 N N . VAL B 1 580 ? -10.227 34.281 6.953 1 60.09 580 VAL B N 1
ATOM 9375 C CA . VAL B 1 580 ? -9.203 35.312 7.172 1 60.09 580 VAL B CA 1
ATOM 9376 C C . VAL B 1 580 ? -9.82 36.531 7.879 1 60.09 580 VAL B C 1
ATOM 9378 O O . VAL B 1 580 ? -11.047 36.688 7.898 1 60.09 580 VAL B O 1
ATOM 9381 N N . LEU B 1 581 ? -8.969 37.344 8.562 1 64.38 581 LEU B N 1
ATOM 9382 C CA . LEU B 1 581 ? -9.391 38.594 9.203 1 64.38 581 LEU B CA 1
ATOM 9383 C C . LEU B 1 581 ? -9.75 39.656 8.164 1 64.38 581 LEU B C 1
ATOM 9385 O O . LEU B 1 581 ? -9.016 39.844 7.195 1 64.38 581 LEU B O 1
ATOM 9389 N N . VAL B 1 582 ? -11.031 40.094 8.234 1 67.56 582 VAL B N 1
ATOM 9390 C CA . VAL B 1 582 ? -11.461 41.188 7.379 1 67.56 582 VAL B CA 1
ATOM 9391 C C . VAL B 1 582 ? -11.453 42.5 8.18 1 67.56 582 VAL B C 1
ATOM 9393 O O . VAL B 1 582 ? -12.023 42.562 9.266 1 67.56 582 VAL B O 1
ATOM 9396 N N . CYS B 1 583 ? -10.695 43.562 7.66 1 70.06 583 CYS B N 1
ATOM 9397 C CA . CYS B 1 583 ? -10.594 44.844 8.336 1 70.06 583 CYS B CA 1
ATOM 9398 C C . CYS B 1 583 ? -11.352 45.906 7.57 1 70.06 583 CYS B C 1
ATOM 9400 O O . CYS B 1 583 ? -11.336 45.938 6.34 1 70.06 583 CYS B O 1
ATOM 9402 N N . ARG B 1 584 ? -12.156 46.688 8.297 1 75.12 584 ARG B N 1
ATOM 9403 C CA . ARG B 1 584 ? -12.852 47.844 7.746 1 75.12 584 ARG B CA 1
ATOM 9404 C C . ARG B 1 584 ? -12.617 49.094 8.609 1 75.12 584 ARG B C 1
ATOM 9406 O O . ARG B 1 584 ? -12.469 48.969 9.828 1 75.12 584 ARG B O 1
ATOM 9413 N N . ILE B 1 585 ? -12.562 50.25 7.934 1 75.19 585 ILE B N 1
ATOM 9414 C CA . ILE B 1 585 ? -12.375 51.5 8.648 1 75.19 585 ILE B CA 1
ATOM 9415 C C . ILE B 1 585 ? -13.594 52.406 8.453 1 75.19 585 ILE B C 1
ATOM 9417 O O . ILE B 1 585 ? -14.117 52.5 7.344 1 75.19 585 ILE B O 1
ATOM 9421 N N . PHE B 1 586 ? -13.992 52.906 9.508 1 79.5 586 PHE B N 1
ATOM 9422 C CA . PHE B 1 586 ? -15.18 53.75 9.484 1 79.5 586 PHE B CA 1
ATOM 9423 C C . PHE B 1 586 ? -14.852 55.156 10.016 1 79.5 586 PHE B C 1
ATOM 9425 O O . PHE B 1 586 ? -14.008 55.312 10.898 1 79.5 586 PHE B O 1
ATOM 9432 N N . TYR B 1 587 ? -15.422 56.156 9.406 1 78.81 587 TYR B N 1
ATOM 9433 C CA . TYR B 1 587 ? -15.477 57.5 9.898 1 78.81 587 TYR B CA 1
ATOM 9434 C C . TYR B 1 587 ? -16.922 58 10.047 1 78.81 587 TYR B C 1
ATOM 9436 O O . TYR B 1 587 ? -17.672 58.031 9.062 1 78.81 587 TYR B O 1
ATOM 9444 N N . ARG B 1 588 ? -17.266 58.344 11.289 1 77.19 588 ARG B N 1
ATOM 9445 C CA . ARG B 1 588 ? -18.625 58.75 11.594 1 77.19 588 ARG B CA 1
ATOM 9446 C C . ARG B 1 588 ? -19.656 57.75 11.039 1 77.19 588 ARG B C 1
ATOM 9448 O O . ARG B 1 588 ? -20.594 58.156 10.359 1 77.19 588 ARG B O 1
ATOM 9455 N N . GLY B 1 589 ? -19.344 56.5 11.211 1 75.19 589 GLY B N 1
ATOM 9456 C CA . GLY B 1 589 ? -20.266 55.438 10.883 1 75.19 589 GLY B CA 1
ATOM 9457 C C . GLY B 1 589 ? -20.234 55.031 9.414 1 75.19 589 GLY B C 1
ATOM 9458 O O . GLY B 1 589 ? -20.859 54.062 9.023 1 75.19 589 GLY B O 1
ATOM 9459 N N . LYS B 1 590 ? -19.547 55.781 8.648 1 76.19 590 LYS B N 1
ATOM 9460 C CA . LYS B 1 590 ? -19.453 55.469 7.227 1 76.19 590 LYS B CA 1
ATOM 9461 C C . LYS B 1 590 ? -18.094 54.844 6.895 1 76.19 590 LYS B C 1
ATOM 9463 O O . LYS B 1 590 ? -17.062 55.281 7.406 1 76.19 590 LYS B O 1
ATOM 9468 N N . GLU B 1 591 ? -18.219 53.844 6.043 1 76.81 591 GLU B N 1
ATOM 9469 C CA . GLU B 1 591 ? -16.984 53.156 5.633 1 76.81 591 GLU B CA 1
ATOM 9470 C C . GLU B 1 591 ? -16.141 54.062 4.73 1 76.81 591 GLU B C 1
ATOM 9472 O O . GLU B 1 591 ? -16.641 54.625 3.748 1 76.81 591 GLU B O 1
ATOM 9477 N N . VAL B 1 592 ? -15.117 54.531 5.102 1 66.94 592 VAL B N 1
ATOM 9478 C CA . VAL B 1 592 ? -14.359 55.531 4.355 1 66.94 592 VAL B CA 1
ATOM 9479 C C . VAL B 1 592 ? -13.117 54.875 3.736 1 66.94 592 VAL B C 1
ATOM 9481 O O . VAL B 1 592 ? -12.219 55.562 3.262 1 66.94 592 VAL B O 1
ATOM 9484 N N . GLY B 1 593 ? -13.055 53.531 3.506 1 60.06 593 GLY B N 1
ATOM 9485 C CA . GLY B 1 593 ? -11.891 52.938 2.852 1 60.06 593 GLY B CA 1
ATOM 9486 C C . GLY B 1 593 ? -11.82 51.438 2.969 1 60.06 593 GLY B C 1
ATOM 9487 O O . GLY B 1 593 ? -12.75 50.812 3.484 1 60.06 593 GLY B O 1
ATOM 9488 N N . LYS B 1 594 ? -10.953 50.969 2.035 1 60.94 594 LYS B N 1
ATOM 9489 C CA . LYS B 1 594 ? -10.664 49.531 2.006 1 60.94 594 LYS B CA 1
ATOM 9490 C C . LYS B 1 594 ? -9.508 49.188 2.938 1 60.94 594 LYS B C 1
ATOM 9492 O O . LYS B 1 594 ? -8.555 49.969 3.057 1 60.94 594 LYS B O 1
ATOM 9497 N N . ALA B 1 595 ? -9.82 48.375 3.934 1 59.78 595 ALA B N 1
ATOM 9498 C CA . ALA B 1 595 ? -8.75 47.938 4.82 1 59.78 595 ALA B CA 1
ATOM 9499 C C . ALA B 1 595 ? -8.336 46.5 4.484 1 59.78 595 ALA B C 1
ATOM 9501 O O . ALA B 1 595 ? -9.188 45.625 4.277 1 59.78 595 ALA B O 1
ATOM 9502 N N . GLU B 1 596 ? -7.141 46.438 4.004 1 62.44 596 GLU B N 1
ATOM 9503 C CA . GLU B 1 596 ? -6.574 45.125 3.736 1 62.44 596 GLU B CA 1
ATOM 9504 C C . GLU B 1 596 ? -5.355 44.875 4.613 1 62.44 596 GLU B C 1
ATOM 9506 O O . GLU B 1 596 ? -4.586 45.781 4.91 1 62.44 596 GLU B O 1
ATOM 9511 N N . ILE B 1 597 ? -5.484 43.781 5.238 1 60.44 597 ILE B N 1
ATOM 9512 C CA . ILE B 1 597 ? -4.281 43.406 5.988 1 60.44 597 ILE B CA 1
ATOM 9513 C C . ILE B 1 597 ? -3.146 43.094 5.016 1 60.44 597 ILE B C 1
ATOM 9515 O O . ILE B 1 597 ? -3.277 42.219 4.172 1 60.44 597 ILE B O 1
ATOM 9519 N N . GLY B 1 598 ? -2.229 44.094 4.738 1 52.44 598 GLY B N 1
ATOM 9520 C CA . GLY B 1 598 ? -1.038 43.844 3.936 1 52.44 598 GLY B CA 1
ATOM 9521 C C . GLY B 1 598 ? 0.028 43.062 4.672 1 52.44 598 GLY B C 1
ATOM 9522 O O . GLY B 1 598 ? 0.318 43.344 5.84 1 52.44 598 GLY B O 1
ATOM 9523 N N . TYR B 1 599 ? 0.222 41.812 4.18 1 47.41 599 TYR B N 1
ATOM 9524 C CA . TYR B 1 599 ? 1.313 41 4.742 1 47.41 599 TYR B CA 1
ATOM 9525 C C . TYR B 1 599 ? 2.582 41.156 3.914 1 47.41 599 TYR B C 1
ATOM 9527 O O . TYR B 1 599 ? 2.521 41.25 2.686 1 47.41 599 TYR B O 1
ATOM 9535 N N . SER B 1 600 ? 3.66 41.906 4.215 1 42.31 600 SER B N 1
ATOM 9536 C CA . SER B 1 600 ? 4.93 41.906 3.496 1 42.31 600 SER B CA 1
ATOM 9537 C C . SER B 1 600 ? 5.539 40.5 3.477 1 42.31 600 SER B C 1
ATOM 9539 O O . SER B 1 600 ? 5.781 39.906 4.531 1 42.31 600 SER B O 1
ATOM 9541 N N . PHE B 1 601 ? 5.301 39.844 2.42 1 39.25 601 PHE B N 1
ATOM 9542 C CA . PHE B 1 601 ? 5.879 38.531 2.229 1 39.25 601 PHE B CA 1
ATOM 9543 C C . PHE B 1 601 ? 7.359 38.625 1.883 1 39.25 601 PHE B C 1
ATOM 9545 O O . PHE B 1 601 ? 7.719 38.906 0.739 1 39.25 601 PHE B O 1
ATOM 9552 N N . THR B 1 602 ? 8.211 39.469 2.445 1 32.75 602 THR B N 1
ATOM 9553 C CA . THR B 1 602 ? 9.633 39.469 2.096 1 32.75 602 THR B CA 1
ATOM 9554 C C . THR B 1 602 ? 10.289 38.156 2.562 1 32.75 602 THR B C 1
ATOM 9556 O O . THR B 1 602 ? 9.953 37.625 3.627 1 32.75 602 THR B O 1
#

Sequence (1204 aa):
MLAVRNRTKLIVGIDYGTTYSGLSFALSNAADFKDIHPWTKYPGSSTHIAEHCHKAPSWVAFKDENPDLDENAWGYQIEPGMKTYAWTKLLLDDQALATEYDDPDLNKAAGNGLMRLPSGRTAKDVVTEYLKGMHSMYKKAVIEKIGEDKLEDLPVDFWLTVPATWSERAKLITRAAALDAGFASRPIDRLSLITEPDAAAHMALKSSIHHVEDLIDVGTGVMVCDLGGGTVDITTSEVVRKSPSLKLREIAIGAGGKCGGTFVDRNLYKLLSERFGTAFTDLGPQHVGPGSQFMDQFEMHKRDFSLDTPSRKSYKITLPMRRLVVTPEIEKYYDPDFNWVLLSKDDMKSLFDPVIDVILKLVKDQVDQVKRDNEPRIKTMCLVGGFGSSPYVKERLLEWCSEQEIRLTTPWTGAWAAVVCGAVLRGVEGSMSKQKKCRRHYGHTMSRTYDPAVHFNFDENKRRLWNDPWTKEQNLSGFMNWEIAKGALLDDDTEISTSFYSHFSEYFDGKHTHDLFSCSLDEAPETIENERIEKVGEVLYTIDGIDKTKIKSIQDANGIHWYQLLLTLTIRLSDDEVGVLVCRIFYRGKEVGKAEIGYSFTMLAVRNRTKLIVGIDYGTTYSGLSFALSNAADFKDIHPWTKYPGSSTHIAEHCHKAPSWVAFKDENPDLDENAWGYQIEPGMKTYAWTKLLLDDQALATEYDDPDLNKAAGNGLMRLPSGRTAKDVVTEYLKGMHSMYKKAVIEKIGEDKLEDLPVDFWLTVPATWSERAKLITRAAALDAGFASRPIDRLSLITEPDAAAHMALKSSIHHVEDLIDVGTGVMVCDLGGGTVDITTSEVVRKSPSLKLREIAIGAGGKCGGTFVDRNLYKLLSERFGTAFTDLGPQHVGPGSQFMDQFEMHKRDFSLDTPSRKSYKITLPMRRLVVTPEIEKYYDPDFNWVLLSKDDMKSLFDPVIDVILKLVKDQVDQVKRDNEPRIKTMCLVGGFGSSPYVKERLLEWCSEQEIRLTTPWTGAWAAVVCGAVLRGVEGSMSKQKKCRRHYGHTMSRTYDPAVHFNFDENKRRLWNDPWTKEQNLSGFMNWEIAKGALLDDDTEISTSFYSHFSEYFDGKHTHDLFSCSLDEAPETIENERIEKVGEVLYTIDGIDKTKIKSIQDANGIHWYQLLLTLTIRLSDDEVGVLVCRIFYRGKEVGKAEIGYSFT

Solvent-accessible surface area (backbone atoms only — not comparable to full-atom values): 63009 Å² total; per-residue (Å²): 131,79,77,73,73,79,74,71,29,40,23,32,7,37,26,76,36,32,49,44,23,30,41,18,36,32,53,46,77,54,86,49,80,85,55,51,45,66,45,22,82,53,66,62,46,51,66,88,50,19,87,69,32,52,52,34,44,38,34,34,28,51,29,95,75,26,86,90,41,93,50,67,34,38,32,46,51,58,51,65,64,47,62,55,36,31,44,44,58,62,50,49,44,65,83,56,81,83,53,95,49,31,47,85,57,58,74,52,35,38,73,72,53,50,52,45,68,62,89,95,46,52,46,52,53,54,52,18,52,40,39,29,53,51,44,54,50,47,53,53,50,47,33,72,74,65,32,61,75,56,49,75,76,41,36,35,43,35,24,37,43,38,64,75,76,54,47,71,55,26,50,49,48,52,52,48,21,40,44,73,27,50,52,53,72,50,87,72,29,39,67,25,43,41,38,35,51,59,16,25,44,51,32,31,51,54,50,33,44,71,75,35,68,79,71,68,54,72,66,27,14,37,31,34,38,31,26,24,33,41,37,27,34,35,40,34,26,30,30,72,34,72,70,98,55,57,31,38,35,54,59,40,63,59,48,61,27,50,42,16,46,51,50,35,54,50,41,46,51,52,52,46,37,71,73,52,36,64,40,47,69,66,53,51,53,42,53,65,15,67,64,5,63,28,38,48,48,46,50,54,49,58,46,50,37,42,84,81,52,61,72,82,47,64,49,74,30,56,52,75,44,88,73,50,77,80,43,80,79,43,48,73,40,35,41,80,84,73,24,23,39,45,37,46,50,68,54,52,45,65,33,44,49,66,47,51,52,53,51,50,49,55,52,48,50,48,54,51,44,19,60,73,67,71,41,58,59,60,45,32,36,38,43,24,24,61,42,40,61,13,48,36,55,42,52,55,49,42,56,53,26,57,76,66,64,25,46,75,44,61,29,78,88,35,28,71,53,22,39,22,47,8,29,24,45,37,66,54,72,42,78,47,52,63,42,40,46,30,68,36,25,32,28,34,69,38,68,42,77,58,43,71,88,79,52,66,83,66,57,72,90,77,29,50,78,44,65,37,86,85,77,66,42,49,25,28,43,32,33,47,47,73,75,37,52,51,56,38,80,35,38,71,76,40,64,44,73,46,72,47,78,44,74,40,48,76,78,55,87,36,72,45,72,45,62,33,33,32,28,68,53,93,68,79,65,61,40,66,78,46,85,67,56,40,79,60,33,36,34,38,32,37,60,57,90,71,63,66,89,77,42,61,65,48,64,46,98,84,67,47,42,34,34,57,42,67,33,33,40,33,39,26,53,33,56,86,69,50,49,46,75,46,39,38,35,25,44,91,88,36,74,31,41,64,29,42,71,48,70,83,83,120,130,77,77,76,71,78,72,70,30,39,22,33,6,36,26,77,36,33,50,43,24,31,41,18,37,32,54,45,76,53,88,49,80,84,55,52,43,64,45,23,84,54,67,61,48,52,66,89,49,17,85,68,33,52,52,36,45,37,31,34,28,52,29,92,75,26,86,89,40,94,50,68,34,38,31,46,50,57,51,64,64,46,62,56,34,29,45,45,60,64,51,51,43,65,85,57,80,84,54,95,50,31,47,86,58,57,74,52,35,37,72,72,53,49,51,46,69,61,90,95,47,52,46,51,52,56,51,17,51,40,40,29,53,52,43,56,51,47,53,53,50,47,33,74,72,66,33,62,74,54,50,76,76,41,37,35,43,36,24,36,42,39,64,76,77,55,48,70,55,26,51,49,47,51,51,49,22,40,44,73,28,51,51,53,71,50,89,72,28,38,67,25,45,41,39,34,49,58,16,25,43,51,33,31,52,53,50,32,43,70,75,35,68,79,72,69,54,72,66,27,15,38,32,35,38,29,25,23,33,43,37,27,35,36,41,33,26,30,30,72,35,71,71,95,57,57,31,38,36,54,59,41,62,57,49,61,29,50,42,16,46,52,50,35,52,51,40,47,52,52,51,44,38,71,74,51,37,65,41,45,70,67,54,52,52,41,54,64,16,68,66,4,62,29,39,50,49,45,51,54,50,57,45,49,35,40,84,82,52,60,72,84,47,64,48,74,31,57,52,76,45,88,74,51,79,81,44,80,79,42,48,72,40,35,41,79,83,75,23,24,40,46,37,45,50,65,53,50,46,66,32,44,47,66,48,51,51,51,51,50,4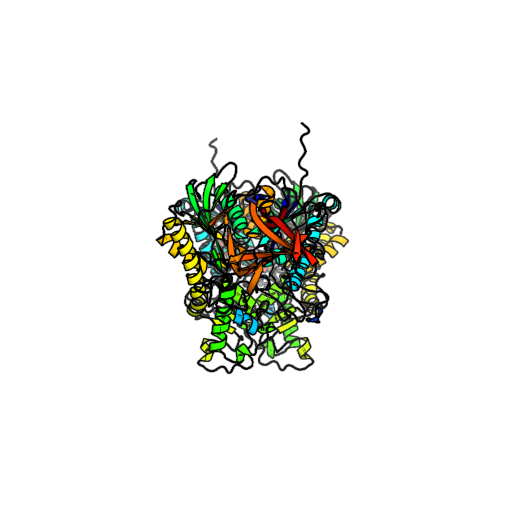9,54,53,49,49,50,55,50,45,19,60,73,67,71,42,59,59,59,44,33,35,37,43,25,25,61,40,40,61,13,47,36,55,44,51,56,49,43,56,54,27,57,75,67,66,26,46,74,44,60,28,77,86,35,28,71,53,22,37,22,47,8,30,22,44,38,66,55,73,42,78,46,52,64,43,40,47,30,67,36,25,32,29,31,68,40,66,40,77,58,42,70,89,78,53,66,84,64,57,71,89,77,30,50,77,45,66,38,88,84,77,66,43,51,25,29,42,31,33,48,48,73,74,37,52,52,55,38,79,35,36,71,78,42,63,45,73,45,73,48,78,44,75,42,46,75,79,55,86,37,71,45,72,44,62,34,32,31,29,68,53,93,67,78,67,61,40,67,81,46,84,65,55,39,78,60,32,33,32,38,32,36,60,56,90,71,63,66,87,78,40,61,64,48,64,46,100,86,67,48,44,34,34,58,41,68,34,32,42,33,38,26,54,32,56,84,67,51,50,45,77,46,40,41,34,25,45,91,86,35,74,32,40,64,31,43,71,48,70,84,85,123